Protein 6BT9 (pdb70)

Foldseek 3Di:
DAFEEFEDELVCVPQFVDALVNDDCLLGLEYEYDAWAWDDPQKFWACDPPLLQQDNDIDGQQDQQEVVRVDRQDGLATGGPDLCQQQQPADPPLPDDNSCRRRHSCHHRLSSVLVVCQVVVSYAYEHEYAALGRLQCVAVQLVDPVSLLNNLLNQLVVCVRSPHQEYEYERPAEQDCRDPPGDHHLCSAVSVLVSLVSNLVSQVQSCLQWVGNGFYEYEFELFLVRVVSYLLQSVLVSGQAYEYALFCLDAQVDFWDEAREFAAQDVVAPCSVRLSYNVSSVVSNVVSPRPQQRYAYEDEQKKFKFQAADPPPNRHGTGFDADPVRTGGDAEQVHDPSRPHDRIYQNQCCQFDNDPHPQWDKDADVRSGFIKIARNPRNMIMHDHDLRSLLVVLVVCVVVVYRYYYYPHDSSWQDDTPRGHGDDDTSSQSRCCSPPVHRDDDDNPGAWIAWDFWDFPDAAQFKTKIATDDIAGSNGWQKKWKDWVPDIDMDRDRMDMDGRHHGQDKTKIWIWIADPVGHIGGTAIEIETHHCPWFKTWPTDRAFKTKIKIKAFAQDPFKAFFKKKKWAFPFFWDFKPQWDWPDDDNRITIITGPRVQGIAGRRGIRMIIGMGTHHGYGTHPIDID/DAAFEEFEDELVCVPQFVDALVNDPCLLGQEYEYDAWAWDDPQKFFACFPFLVQQDNDIGGQQDQQAVLRVDRQDGLATGGPDLCQQFQPADPPLPDDNSRRRRHSCHHRLSVVLVVCQVVVSYAYEHEYAALGRLQCVQVQLVDPVSLLNNLQNQLVVCVRSVHQEYEYERPAEQDDRGPPGDHHLCSAVSVLVSLVSNLVSQVQSCLQWVGRGFYEYEFELALVRVVSYLLQSVLVSGQAYEYALFCLDAQVDFWDEAREFAAQDPVAPCSVRLSYNVSSLVSNVVSPRPQQRYAYEDEQKKFKFFAADCPPNRHGTGFAADPVRTGTDAEQVRDPSRPHDRIYQNQCCQFANDPHPQWDKDADVRSGFIKIARNPRRMIMHDHDLRSLLVVLVVCVVSVYRYYYYPHDSRWQDDTPRGHGDDDTSSQSRCCSNVVHRDDDDNPGAWIEWAFWDFPDAAQFKTKIATDDIAGSNGWQWKWKDWPPDIDMDRDRIDMDGRHHGQDKTKIWIWTADPVGHIGGTAIEIETHHCPWDKTWDTDRAFKTKIKIKDFQQDQAKFAFKKKKWAFPFFFDFKPQWDFPDQPPRITIITGPPVQGIAGRRGIDMIMGMGGHHGYDTDPIDID

Solvent-accessible surface area: 50139 Å² total; per-residue (Å²): 142,40,42,0,0,0,5,0,1,13,101,1,19,106,55,56,78,20,40,3,75,86,5,58,0,18,32,0,24,19,0,0,0,0,25,1,5,3,0,40,110,32,84,9,8,5,86,18,107,62,113,76,1,101,58,101,92,37,88,100,1,121,64,85,21,1,69,70,8,78,85,95,13,69,49,0,14,7,0,1,5,68,23,137,3,1,0,35,72,61,38,90,21,19,4,39,16,190,63,14,8,60,48,104,6,125,4,2,1,10,17,14,5,148,83,9,11,32,144,33,30,26,0,64,1,0,1,0,0,2,0,100,24,30,9,19,74,0,0,25,0,0,41,72,64,63,15,25,69,50,0,3,113,20,0,15,40,3,3,99,54,27,40,4,6,0,0,0,0,8,3,17,61,1,12,15,89,36,6,50,80,18,30,94,74,114,83,0,68,94,14,2,6,70,0,0,72,40,0,44,98,14,2,85,84,3,8,62,29,4,34,50,98,14,28,0,0,0,2,0,6,10,21,83,149,11,4,80,56,5,50,4,130,77,0,0,117,32,6,50,11,0,0,0,18,0,24,53,6,10,0,17,141,52,58,51,0,7,3,1,1,10,0,78,90,12,101,122,18,99,26,7,130,82,55,74,21,0,32,1,0,0,59,10,0,46,128,67,34,4,47,42,86,47,0,0,0,1,1,0,1,19,0,37,0,0,40,47,10,29,79,65,84,65,0,13,22,30,101,14,54,80,24,127,84,54,70,36,9,5,77,6,11,45,17,65,221,86,75,32,32,61,1,49,4,10,17,0,13,0,28,24,59,45,35,98,58,130,48,20,70,68,64,65,14,92,74,0,32,2,0,10,0,12,6,82,130,87,9,14,0,0,1,2,3,15,37,77,0,0,85,73,2,0,47,8,0,92,118,73,34,4,15,0,0,0,0,57,18,8,0,2,10,1,33,68,12,86,115,13,41,12,27,23,102,70,0,16,60,22,0,8,78,43,14,53,63,25,94,30,106,111,96,13,102,25,50,1,18,21,2,69,77,16,77,43,80,57,53,37,38,48,28,3,72,0,32,9,75,57,12,88,27,12,54,13,21,5,31,8,48,0,61,8,87,112,82,82,56,61,22,16,28,52,42,24,72,1,124,143,9,106,80,117,45,106,27,63,1,28,0,26,0,32,4,47,62,43,32,99,4,119,72,31,12,12,12,3,42,8,79,110,103,30,72,44,59,33,88,21,28,97,69,80,4,1,59,3,30,8,49,14,48,26,112,36,117,70,80,28,78,110,5,33,10,29,7,29,2,41,26,51,15,83,58,32,158,20,13,48,58,65,56,72,73,113,39,78,15,49,1,45,25,48,64,199,21,14,90,13,64,51,65,23,72,14,71,3,0,5,25,3,73,41,42,16,4,37,24,74,125,46,59,68,101,136,105,18,37,0,0,0,4,0,0,11,98,0,21,104,55,58,80,21,40,3,74,84,4,57,0,18,31,0,23,19,0,0,0,0,26,1,6,4,0,41,110,33,94,9,7,5,87,19,106,62,110,78,1,100,49,106,99,43,79,99,1,122,64,84,23,2,70,66,8,77,105,95,12,70,50,0,12,7,0,0,4,63,24,137,3,1,0,35,66,57,36,112,141,34,76,52,83,196,47,29,8,58,46,110,6,132,6,2,0,9,17,14,6,142,112,8,12,41,141,34,30,25,1,63,2,1,0,0,0,1,1,101,24,28,8,19,74,0,0,23,0,0,43,71,63,87,15,23,72,45,0,3,120,20,0,11,40,2,2,110,53,26,32,4,3,0,1,0,0,8,4,17,60,2,11,16,90,35,5,54,79,17,29,94,74,44,38,0,30,30,15,1,6,63,0,0,14,42,0,28,69,17,2,70,97,7,9,58,12,3,37,50,93,16,28,0,0,0,2,0,5,10,22,80,145,10,4,36,25,4,49,4,70,52,0,0,59,6,6,52,12,0,0,0,18,0,25,52,6,9,0,19,142,53,56,54,0,8,3,0,1,10,0,83,96,11,104,118,17,101,28,7,134,81,57,74,22,0,32,1,0,0,69,14,0,50,127,63,33,4,45,42,72,47,0,0,0,1,0,0,1,20,0,37,1,0,46,51,11,29,72,66,82,71,0,13,20,29,99,12,55,80,26,135,78,52,76,35,8,6,103,6,10,46,19,69,223,84,77,33,35,61,1,50,4,9,17,0,12,0,28,24,60,46,34,98,103,130,49,20,70,70,63,63,14,94,72,1,32,1,0,8,0,10,5,79,131,87,7,16,0,0,1,2,3,14,34,75,1,0,75,72,2,0,56,9,0,93,121,68,20,0,7,0,0,0,0,56,18,8,0,3,10,3,31,106,14,86,110,14,68,12,121,38,104,68,0,14,59,23,0,6,79,40,14,53,63,25,92,31,105,111,95,14,100,23,56,1,25,19,2,60,75,14,79,42,59,56,55,40,44,40,19,3,69,0,46,9,74,57,12,88,30,10,67,28,38,61,44,7,34,0,51,7,89,113,81,121,54,65,22,114,72,47,36,24,79,2,141,144,8,103,78,112,45,105,21,66,2,26,0,32,0,50,3,82,60,43,33,76,4,120,69,19,12,12,11,3,47,10,74,113,100,20,64,45,58,30,90,41,28,95,69,91,4,0,58,12,28,4,90,24,47,27,103,39,109,82,72,29,83,82,14,34,6,79,1,59,2,41,23,84,9,13,34,22,64,33,7,24,41,41,41,66,68,111,57,64,9,36,6,53,31,52,60,200,24,8,80,11,85,39,64,12,78,20,80,11,21,12,26,7,50,44,40,8,3,37,23,86,71,35,93,74,97

Radius of gyration: 36.32 Å; Cα contacts (8 Å, |Δi|>4): 3105; chains: 2; bounding box: 92×54×100 Å

Nearest PDB structures (foldseek):
  6bt9-assembly2_B  TM=1.001E+00  e=0.000E+00  Bacillus thuringiensis
  6kxn-assembly2_B  TM=9.568E-01  e=5.056E-43  Chitiniphilus shinanonensis
  2wm0-assembly1_A  TM=8.785E-01  e=2.743E-35  Serratia marcescens
  1k9t-assembly1_A  TM=8.899E-01  e=1.590E-34  Serratia marcescens
  5gzu-assembly1_A  TM=6.499E-01  e=2.428E-38  Paenibacillus sp. FPU-7

Structure (mmCIF, N/CA/C/O backbone):
data_6BT9
#
_entry.id   6BT9
#
_cell.length_a   85.827
_cell.length_b   82.407
_cell.length_c   101.570
_cell.angle_alpha   90.000
_cell.angle_beta   108.110
_cell.angle_gamma   90.000
#
_symmetry.space_group_name_H-M   'P 1 21 1'
#
loop_
_entity.id
_entity.type
_entity.pdbx_description
1 polymer Chitinase
2 non-polymer 'CALCIUM ION'
3 water water
#
loop_
_atom_site.group_PDB
_atom_site.id
_atom_site.type_symbol
_atom_site.label_atom_id
_atom_site.label_alt_id
_atom_site.label_comp_id
_atom_site.label_asym_id
_atom_site.label_entity_id
_atom_site.label_seq_id
_atom_site.pdbx_PDB_ins_code
_atom_site.Cartn_x
_atom_site.Cartn_y
_atom_site.Cartn_z
_atom_site.occupancy
_atom_site.B_iso_or_equiv
_atom_site.auth_seq_id
_atom_site.auth_comp_id
_atom_site.auth_asym_id
_atom_site.auth_atom_id
_atom_site.pdbx_PDB_model_num
ATOM 1 N N . SER A 1 36 ? 2.581 11.013 -13.217 1.00 31.57 40 SER A N 1
ATOM 2 C CA . SER A 1 36 ? 3.714 10.205 -12.659 1.00 31.32 40 SER A CA 1
ATOM 3 C C . SER A 1 36 ? 3.608 8.776 -13.199 1.00 32.36 40 SER A C 1
ATOM 4 O O . SER A 1 36 ? 2.513 8.175 -13.203 1.00 35.48 40 SER A O 1
ATOM 6 N N . GLN A 1 37 ? 4.743 8.254 -13.691 1.00 28.30 41 GLN A N 1
ATOM 7 C CA . GLN A 1 37 ? 4.764 7.005 -14.438 1.00 24.71 41 GLN A CA 1
ATOM 8 C C . GLN A 1 37 ? 5.543 5.958 -13.651 1.00 21.06 41 GLN A C 1
ATOM 9 O O . GLN A 1 37 ? 6.422 6.277 -12.854 1.00 20.21 41 GLN A O 1
ATOM 15 N N . LYS A 1 38 ? 5.213 4.700 -13.947 1.00 18.53 42 LYS A N 1
ATOM 16 C CA . LYS A 1 38 ? 5.788 3.542 -13.320 1.00 17.49 42 LYS A CA 1
ATOM 17 C C . LYS A 1 38 ? 6.480 2.663 -14.364 1.00 15.61 42 LYS A C 1
ATOM 18 O O . LYS A 1 38 ? 6.025 2.565 -15.489 1.00 15.62 42 LYS A O 1
ATOM 24 N N . ILE A 1 39 ? 7.581 2.031 -13.958 1.00 13.84 43 ILE A N 1
ATOM 25 C CA . ILE A 1 39 ? 8.201 0.984 -14.726 1.00 13.12 43 ILE A CA 1
ATOM 26 C C . ILE A 1 39 ? 8.328 -0.248 -13.827 1.00 12.38 43 ILE A C 1
ATOM 27 O O . ILE A 1 39 ? 9.076 -0.253 -12.880 1.00 12.11 43 ILE A O 1
ATOM 32 N N . VAL A 1 40 ? 7.554 -1.281 -14.154 1.00 12.31 44 VAL A N 1
ATOM 33 C CA . VAL A 1 40 ? 7.443 -2.514 -13.369 1.00 12.23 44 VAL A CA 1
ATOM 34 C C . VAL A 1 40 ? 8.080 -3.656 -14.177 1.00 12.50 44 VAL A C 1
ATOM 35 O O . VAL A 1 40 ? 7.539 -4.054 -15.215 1.00 12.43 44 VAL A O 1
ATOM 39 N N . GLY A 1 41 ? 9.212 -4.195 -13.711 1.00 12.21 45 GLY A N 1
ATOM 40 C CA . GLY A 1 41 ? 9.901 -5.236 -14.444 1.00 12.31 45 GLY A CA 1
ATOM 41 C C . GLY A 1 41 ? 9.716 -6.584 -13.787 1.00 12.79 45 GLY A C 1
ATOM 42 O O . GLY A 1 41 ? 9.738 -6.674 -12.562 1.00 13.43 45 GLY A O 1
ATOM 43 N N . TYR A 1 42 ? 9.538 -7.623 -14.608 1.00 13.01 46 TYR A N 1
ATOM 44 C CA . TYR A 1 42 ? 9.450 -9.000 -14.148 1.00 13.24 46 TYR A CA 1
ATOM 45 C C . TYR A 1 42 ? 10.848 -9.647 -14.140 1.00 13.60 46 TYR A C 1
ATOM 46 O O . TYR A 1 42 ? 11.557 -9.645 -15.157 1.00 13.87 46 TYR A O 1
ATOM 55 N N . PHE A 1 43 ? 11.207 -10.251 -12.995 1.00 13.54 47 PHE A N 1
ATOM 56 C CA . PHE A 1 43 ? 12.421 -11.048 -12.825 1.00 13.21 47 PHE A CA 1
ATOM 57 C C . PHE A 1 43 ? 12.063 -12.528 -12.733 1.00 13.02 47 PHE A C 1
ATOM 58 O O . PHE A 1 43 ? 11.416 -12.954 -11.781 1.00 13.71 47 PHE A O 1
ATOM 66 N N . PRO A 1 44 ? 12.474 -13.357 -13.710 1.00 12.94 48 PRO A N 1
ATOM 67 C CA . PRO A 1 44 ? 12.265 -14.803 -13.641 1.00 13.29 48 PRO A CA 1
ATOM 68 C C . PRO A 1 44 ? 13.242 -15.539 -12.714 1.00 12.61 48 PRO A C 1
ATOM 69 O O . PRO A 1 44 ? 14.431 -15.494 -12.919 1.00 11.95 48 PRO A O 1
ATOM 73 N N A SER A 1 45 ? 12.695 -16.209 -11.698 0.63 12.81 49 SER A N 1
ATOM 74 N N B SER A 1 45 ? 12.692 -16.217 -11.705 0.37 12.80 49 SER A N 1
ATOM 75 C CA A SER A 1 45 ? 13.479 -17.033 -10.772 0.63 12.56 49 SER A CA 1
ATOM 76 C CA B SER A 1 45 ? 13.479 -17.028 -10.781 0.37 12.70 49 SER A CA 1
ATOM 77 C C A SER A 1 45 ? 14.501 -17.864 -11.551 0.63 12.49 49 SER A C 1
ATOM 78 C C B SER A 1 45 ? 14.502 -17.864 -11.554 0.37 12.65 49 SER A C 1
ATOM 79 O O A SER A 1 45 ? 15.666 -17.858 -11.210 0.63 12.06 49 SER A O 1
ATOM 80 O O B SER A 1 45 ? 15.672 -17.867 -11.211 0.37 12.40 49 SER A O 1
ATOM 85 N N . TRP A 1 46 ? 14.031 -18.537 -12.611 1.00 12.83 50 TRP A N 1
ATOM 86 C CA . TRP A 1 46 ? 14.800 -19.529 -13.367 1.00 13.11 50 TRP A CA 1
ATOM 87 C C . TRP A 1 46 ? 15.860 -18.883 -14.273 1.00 12.88 50 TRP A C 1
ATOM 88 O O . TRP A 1 46 ? 16.705 -19.576 -14.815 1.00 13.31 50 TRP A O 1
ATOM 99 N N . GLY A 1 47 ? 15.837 -17.564 -14.429 1.00 11.97 51 GLY A N 1
ATOM 100 C CA . GLY A 1 47 ? 16.870 -16.892 -15.153 1.00 11.63 51 GLY A CA 1
ATOM 101 C C . GLY A 1 47 ? 18.253 -17.097 -14.553 1.00 11.52 51 GLY A C 1
ATOM 102 O O . GLY A 1 47 ? 19.241 -16.915 -15.256 1.00 11.33 51 GLY A O 1
ATOM 103 N N . VAL A 1 48 ? 18.348 -17.451 -13.261 1.00 11.42 52 VAL A N 1
ATOM 104 C CA . VAL A 1 48 ? 19.669 -17.542 -12.588 1.00 11.31 52 VAL A CA 1
ATOM 105 C C . VAL A 1 48 ? 20.467 -18.777 -13.026 1.00 11.50 52 VAL A C 1
ATOM 106 O O . VAL A 1 48 ? 21.627 -18.828 -12.719 1.00 11.60 52 VAL A O 1
ATOM 110 N N . TYR A 1 49 ? 19.868 -19.735 -13.747 1.00 11.92 53 TYR A N 1
ATOM 111 C CA . TYR A 1 49 ? 20.566 -20.945 -14.280 1.00 11.90 53 TYR A CA 1
ATOM 112 C C . TYR A 1 49 ? 21.104 -20.694 -15.708 1.00 12.11 53 TYR A C 1
ATOM 113 O O . TYR A 1 49 ? 21.984 -19.873 -15.892 1.00 11.78 53 TYR A O 1
ATOM 122 N N . GLY A 1 50 ? 20.591 -21.419 -16.713 1.00 12.19 54 GLY A N 1
ATOM 123 C CA . GLY A 1 50 ? 21.093 -21.360 -18.099 1.00 12.61 54 GLY A CA 1
ATOM 124 C C . GLY A 1 50 ? 21.237 -19.938 -18.658 1.00 12.75 54 GLY A C 1
ATOM 125 O O . GLY A 1 50 ? 22.204 -19.664 -19.343 1.00 13.03 54 GLY A O 1
ATOM 126 N N . ARG A 1 51 ? 20.280 -19.040 -18.371 1.00 12.23 55 ARG A N 1
ATOM 127 C CA . ARG A 1 51 ? 20.242 -17.672 -18.926 1.00 12.25 55 ARG A CA 1
ATOM 128 C C . ARG A 1 51 ? 21.286 -16.752 -18.266 1.00 12.35 55 ARG A C 1
ATOM 129 O O . ARG A 1 51 ? 21.633 -15.707 -18.796 1.00 11.98 55 ARG A O 1
ATOM 137 N N . ASN A 1 52 ? 21.745 -17.136 -17.073 1.00 13.07 56 ASN A N 1
ATOM 138 C CA . ASN A 1 52 ? 22.780 -16.439 -16.308 1.00 13.18 56 ASN A CA 1
ATOM 139 C C . ASN A 1 52 ? 22.457 -14.949 -16.179 1.00 12.93 56 ASN A C 1
ATOM 140 O O . ASN A 1 52 ? 23.285 -14.106 -16.486 1.00 12.25 56 ASN A O 1
ATOM 145 N N . TYR A 1 53 ? 21.252 -14.647 -15.690 1.00 13.22 57 TYR A N 1
ATOM 146 C CA . TYR A 1 53 ? 20.893 -13.287 -15.334 1.00 13.24 57 TYR A CA 1
ATOM 147 C C . TYR A 1 53 ? 20.598 -13.258 -13.825 1.00 13.27 57 TYR A C 1
ATOM 148 O O . TYR A 1 53 ? 19.648 -13.884 -13.362 1.00 12.68 57 TYR A O 1
ATOM 157 N N . GLN A 1 54 ? 21.458 -12.566 -13.070 1.00 13.29 58 GLN A N 1
ATOM 158 C CA . GLN A 1 54 ? 21.424 -12.575 -11.594 1.00 13.48 58 GLN A CA 1
ATOM 159 C C . GLN A 1 54 ? 20.781 -11.271 -11.133 1.00 13.33 58 GLN A C 1
ATOM 160 O O . GLN A 1 54 ? 20.741 -10.314 -11.879 1.00 13.58 58 GLN A O 1
ATOM 166 N N . VAL A 1 55 ? 20.322 -11.239 -9.892 1.00 14.06 59 VAL A N 1
ATOM 167 C CA . VAL A 1 55 ? 19.742 -10.050 -9.322 1.00 15.48 59 VAL A CA 1
ATOM 168 C C . VAL A 1 55 ? 20.739 -8.884 -9.393 1.00 17.48 59 VAL A C 1
ATOM 169 O O . VAL A 1 55 ? 20.365 -7.746 -9.657 1.00 18.18 59 VAL A O 1
ATOM 173 N N . ALA A 1 56 ? 22.017 -9.187 -9.154 1.00 20.24 60 ALA A N 1
ATOM 174 C CA . ALA A 1 56 ? 23.093 -8.171 -9.094 1.00 20.25 60 ALA A CA 1
ATOM 175 C C . ALA A 1 56 ? 23.233 -7.433 -10.431 1.00 19.93 60 ALA A C 1
ATOM 176 O O . ALA A 1 56 ? 23.597 -6.271 -10.426 1.00 20.11 60 ALA A O 1
ATOM 178 N N . ASP A 1 57 ? 22.913 -8.113 -11.544 1.00 19.77 61 ASP A N 1
ATOM 179 C CA . ASP A 1 57 ? 23.040 -7.568 -12.890 1.00 20.18 61 ASP A CA 1
ATOM 180 C C . ASP A 1 57 ? 22.030 -6.434 -13.128 1.00 20.49 61 ASP A C 1
ATOM 181 O O . ASP A 1 57 ? 22.185 -5.667 -14.065 1.00 21.79 61 ASP A O 1
ATOM 186 N N . ILE A 1 58 ? 20.993 -6.338 -12.287 1.00 19.86 62 ILE A N 1
ATOM 187 C CA . ILE A 1 58 ? 19.856 -5.442 -12.509 1.00 18.80 62 ILE A CA 1
ATOM 188 C C . ILE A 1 58 ? 20.251 -4.001 -12.176 1.00 19.03 62 ILE A C 1
ATOM 189 O O . ILE A 1 58 ? 20.656 -3.737 -11.050 1.00 18.24 62 ILE A O 1
ATOM 194 N N . ASP A 1 59 ? 20.025 -3.066 -13.108 1.00 19.07 63 ASP A N 1
ATOM 195 C CA . ASP A 1 59 ? 20.163 -1.618 -12.795 1.00 18.86 63 ASP A CA 1
ATOM 196 C C . ASP A 1 59 ? 18.809 -1.026 -12.355 1.00 17.75 63 ASP A C 1
ATOM 197 O O . ASP A 1 59 ? 18.039 -0.532 -13.182 1.00 18.46 63 ASP A O 1
ATOM 202 N N . ALA A 1 60 ? 18.574 -0.978 -11.042 1.00 15.75 64 ALA A N 1
ATOM 203 C CA . ALA A 1 60 ? 17.268 -0.665 -10.505 1.00 15.62 64 ALA A CA 1
ATOM 204 C C . ALA A 1 60 ? 17.018 0.847 -10.464 1.00 15.23 64 ALA A C 1
ATOM 205 O O . ALA A 1 60 ? 15.958 1.285 -10.008 1.00 14.66 64 ALA A O 1
ATOM 207 N N . SER A 1 61 ? 17.974 1.648 -10.947 1.00 14.99 65 SER A N 1
ATOM 208 C CA . SER A 1 61 ? 17.699 3.065 -11.264 1.00 15.03 65 SER A CA 1
ATOM 209 C C . SER A 1 61 ? 16.707 3.166 -12.438 1.00 14.27 65 SER A C 1
ATOM 210 O O . SER A 1 61 ? 16.137 4.215 -12.662 1.00 14.19 65 SER A O 1
ATOM 213 N N . LYS A 1 62 ? 16.507 2.078 -13.185 1.00 13.66 66 LYS A N 1
ATOM 214 C CA . LYS A 1 62 ? 15.622 2.103 -14.354 1.00 13.87 66 LYS A CA 1
ATOM 215 C C . LYS A 1 62 ? 14.244 1.484 -14.059 1.00 13.42 66 LYS A C 1
ATOM 216 O O . LYS A 1 62 ? 13.507 1.241 -14.996 1.00 13.24 66 LYS A O 1
ATOM 222 N N . LEU A 1 63 ? 13.908 1.250 -12.775 1.00 12.66 67 LEU A N 1
ATOM 223 C CA . LEU A 1 63 ? 12.655 0.588 -12.350 1.00 12.27 67 LEU A CA 1
ATOM 224 C C . LEU A 1 63 ? 12.036 1.382 -11.211 1.00 11.32 67 LEU A C 1
ATOM 225 O O . LEU A 1 63 ? 12.747 1.946 -10.425 1.00 11.30 67 LEU A O 1
ATOM 230 N N . THR A 1 64 ? 10.709 1.363 -11.114 1.00 10.87 68 THR A N 1
ATOM 231 C CA . THR A 1 64 ? 10.052 1.754 -9.855 1.00 10.79 68 THR A CA 1
ATOM 232 C C . THR A 1 64 ? 9.704 0.507 -9.032 1.00 10.14 68 THR A C 1
ATOM 233 O O . THR A 1 64 ? 9.716 0.578 -7.817 1.00 9.68 68 THR A O 1
ATOM 237 N N . HIS A 1 65 ? 9.416 -0.614 -9.708 1.00 9.93 69 HIS A N 1
ATOM 238 C CA . HIS A 1 65 ? 8.873 -1.837 -9.092 1.00 9.87 69 HIS A CA 1
ATOM 239 C C . HIS A 1 65 ? 9.502 -3.060 -9.742 1.00 9.79 69 HIS A C 1
ATOM 240 O O . HIS A 1 65 ? 9.652 -3.117 -10.965 1.00 9.85 69 HIS A O 1
ATOM 247 N N . LEU A 1 66 ? 9.871 -4.046 -8.923 1.00 9.85 70 LEU A N 1
ATOM 248 C CA . LEU A 1 66 ? 10.355 -5.311 -9.472 1.00 9.94 70 LEU A CA 1
ATOM 249 C C . LEU A 1 66 ? 9.381 -6.414 -9.046 1.00 9.91 70 LEU A C 1
ATOM 250 O O . LEU A 1 66 ? 9.183 -6.610 -7.855 1.00 9.59 70 LEU A O 1
ATOM 255 N N . ASN A 1 67 ? 8.769 -7.097 -10.021 1.00 10.08 71 ASN A N 1
ATOM 256 C CA . ASN A 1 67 ? 7.912 -8.278 -9.757 1.00 10.59 71 ASN A CA 1
ATOM 257 C C . ASN A 1 67 ? 8.763 -9.552 -9.876 1.00 10.31 71 ASN A C 1
ATOM 258 O O . ASN A 1 67 ? 9.397 -9.793 -10.905 1.00 10.89 71 ASN A O 1
ATOM 263 N N . TYR A 1 68 ? 8.773 -10.375 -8.829 1.00 9.86 72 TYR A N 1
ATOM 264 C CA . TYR A 1 68 ? 9.493 -11.666 -8.844 1.00 9.34 72 TYR A CA 1
ATOM 265 C C . TYR A 1 68 ? 8.558 -12.835 -9.170 1.00 9.26 72 TYR A C 1
ATOM 266 O O . TYR A 1 68 ? 7.612 -13.119 -8.427 1.00 8.85 72 TYR A O 1
ATOM 275 N N . ALA A 1 69 ? 8.867 -13.557 -10.251 1.00 9.28 73 ALA A N 1
ATOM 276 C CA . ALA A 1 69 ? 8.064 -14.693 -10.723 1.00 9.46 73 ALA A CA 1
ATOM 277 C C . ALA A 1 69 ? 8.795 -16.029 -10.515 1.00 9.66 73 ALA A C 1
ATOM 278 O O . ALA A 1 69 ? 9.948 -16.164 -10.928 1.00 10.03 73 ALA A O 1
ATOM 280 N N . PHE A 1 70 ? 8.176 -17.049 -9.899 1.00 9.95 74 PHE A N 1
ATOM 281 C CA . PHE A 1 70 ? 6.871 -17.024 -9.264 1.00 10.41 74 PHE A CA 1
ATOM 282 C C . PHE A 1 70 ? 6.910 -17.706 -7.890 1.00 10.80 74 PHE A C 1
ATOM 283 O O . PHE A 1 70 ? 7.834 -18.433 -7.553 1.00 10.96 74 PHE A O 1
ATOM 291 N N . ALA A 1 71 ? 5.848 -17.466 -7.116 1.00 11.42 75 ALA A N 1
ATOM 292 C CA . ALA A 1 71 ? 5.509 -18.243 -5.942 1.00 11.55 75 ALA A CA 1
ATOM 293 C C . ALA A 1 71 ? 4.252 -19.052 -6.277 1.00 12.02 75 ALA A C 1
ATOM 294 O O . ALA A 1 71 ? 3.669 -18.846 -7.329 1.00 11.82 75 ALA A O 1
ATOM 296 N N . ASP A 1 72 ? 3.849 -19.975 -5.393 1.00 12.48 76 ASP A N 1
ATOM 297 C CA . ASP A 1 72 ? 2.839 -20.963 -5.749 1.00 12.73 76 ASP A CA 1
ATOM 298 C C . ASP A 1 72 ? 1.873 -21.207 -4.570 1.00 12.93 76 ASP A C 1
ATOM 299 O O . ASP A 1 72 ? 2.071 -20.702 -3.454 1.00 12.64 76 ASP A O 1
ATOM 304 N N . ILE A 1 73 ? 0.817 -21.989 -4.840 1.00 12.76 77 ILE A N 1
ATOM 305 C CA . ILE A 1 73 ? -0.165 -22.348 -3.841 1.00 13.43 77 ILE A CA 1
ATOM 306 C C . ILE A 1 73 ? 0.003 -23.829 -3.488 1.00 13.79 77 ILE A C 1
ATOM 307 O O . ILE A 1 73 ? 0.070 -24.655 -4.362 1.00 14.54 77 ILE A O 1
ATOM 312 N N . CYS A 1 74 ? 0.057 -24.143 -2.192 1.00 14.47 78 CYS A N 1
ATOM 313 C CA . CYS A 1 74 ? 0.143 -25.508 -1.723 1.00 15.22 78 CYS A CA 1
ATOM 314 C C . CYS A 1 74 ? -1.237 -26.164 -1.790 1.00 14.83 78 CYS A C 1
ATOM 315 O O . CYS A 1 74 ? -2.223 -25.550 -1.426 1.00 14.30 78 CYS A O 1
ATOM 318 N N . TRP A 1 75 ? -1.285 -27.425 -2.221 1.00 14.07 79 TRP A N 1
ATOM 319 C CA . TRP A 1 75 ? -2.525 -28.204 -2.183 1.00 13.39 79 TRP A CA 1
ATOM 320 C C . TRP A 1 75 ? -2.206 -29.698 -2.026 1.00 12.87 79 TRP A C 1
ATOM 321 O O . TRP A 1 75 ? -1.395 -30.266 -2.757 1.00 12.58 79 TRP A O 1
ATOM 332 N N . ASN A 1 76 ? -2.846 -30.324 -1.033 1.00 13.19 80 ASN A N 1
ATOM 333 C CA . ASN A 1 76 ? -2.592 -31.736 -0.666 1.00 13.01 80 ASN A CA 1
ATOM 334 C C . ASN A 1 76 ? -1.098 -31.956 -0.416 1.00 12.79 80 ASN A C 1
ATOM 335 O O . ASN A 1 76 ? -0.544 -32.946 -0.812 1.00 12.84 80 ASN A O 1
ATOM 340 N N . GLY A 1 77 ? -0.454 -30.994 0.230 1.00 12.95 81 GLY A N 1
ATOM 341 C CA . GLY A 1 77 ? 0.931 -31.138 0.608 1.00 13.49 81 GLY A CA 1
ATOM 342 C C . GLY A 1 77 ? 1.918 -30.937 -0.526 1.00 13.53 81 GLY A C 1
ATOM 343 O O . GLY A 1 77 ? 3.107 -31.001 -0.285 1.00 14.11 81 GLY A O 1
ATOM 344 N N . LYS A 1 78 ? 1.452 -30.643 -1.738 1.00 13.37 82 LYS A N 1
ATOM 345 C CA . LYS A 1 78 ? 2.385 -30.410 -2.829 1.00 13.70 82 LYS A CA 1
ATOM 346 C C . LYS A 1 78 ? 2.058 -29.069 -3.492 1.00 13.01 82 LYS A C 1
ATOM 347 O O . LYS A 1 78 ? 1.063 -28.437 -3.148 1.00 13.48 82 LYS A O 1
ATOM 352 N N . HIS A 1 79 ? 2.953 -28.619 -4.376 1.00 11.45 83 HIS A N 1
ATOM 353 C CA . HIS A 1 79 ? 2.691 -27.520 -5.260 1.00 10.64 83 HIS A CA 1
ATOM 354 C C . HIS A 1 79 ? 3.225 -27.881 -6.639 1.00 9.94 83 HIS A C 1
ATOM 355 O O . HIS A 1 79 ? 4.086 -28.700 -6.751 1.00 9.62 83 HIS A O 1
ATOM 362 N N . GLY A 1 80 ? 2.703 -27.227 -7.671 1.00 9.87 84 GLY A N 1
ATOM 363 C CA . GLY A 1 80 ? 3.099 -27.503 -9.052 1.00 9.98 84 GLY A CA 1
ATOM 364 C C . GLY A 1 80 ? 1.901 -27.900 -9.899 1.00 9.84 84 GLY A C 1
ATOM 365 O O . GLY A 1 80 ? 0.777 -27.957 -9.426 1.00 9.77 84 GLY A O 1
ATOM 366 N N . ASN A 1 81 ? 2.145 -28.134 -11.181 1.00 9.89 85 ASN A N 1
ATOM 367 C CA . ASN A 1 81 ? 1.112 -28.532 -12.048 1.00 10.06 85 ASN A CA 1
ATOM 368 C C . ASN A 1 81 ? 1.473 -29.895 -12.611 1.00 10.23 85 ASN A C 1
ATOM 369 O O . ASN A 1 81 ? 2.338 -29.980 -13.478 1.00 9.96 85 ASN A O 1
ATOM 374 N N . PRO A 1 82 ? 0.766 -30.971 -12.176 1.00 10.57 86 PRO A N 1
ATOM 375 C CA . PRO A 1 82 ? 1.100 -32.345 -12.568 1.00 10.75 86 PRO A CA 1
ATOM 376 C C . PRO A 1 82 ? 0.562 -32.748 -13.950 1.00 11.31 86 PRO A C 1
ATOM 377 O O . PRO A 1 82 ? 0.832 -33.849 -14.414 1.00 11.70 86 PRO A O 1
ATOM 381 N N . SER A 1 83 ? -0.202 -31.866 -14.597 1.00 11.34 87 SER A N 1
ATOM 382 C CA . SER A 1 83 ? -0.763 -32.228 -15.857 1.00 11.88 87 SER A CA 1
ATOM 383 C C . SER A 1 83 ? 0.342 -32.602 -16.843 1.00 12.53 87 SER A C 1
ATOM 384 O O . SER A 1 83 ? 1.332 -31.909 -16.940 1.00 13.79 87 SER A O 1
ATOM 387 N N . THR A 1 84 ? 0.144 -33.671 -17.601 1.00 13.21 88 THR A N 1
ATOM 388 C CA . THR A 1 84 ? 1.134 -34.073 -18.596 1.00 13.78 88 THR A CA 1
ATOM 389 C C . THR A 1 84 ? 0.635 -33.745 -20.005 1.00 14.22 88 THR A C 1
ATOM 390 O O . THR A 1 84 ? 1.175 -34.229 -20.979 1.00 13.74 88 THR A O 1
ATOM 394 N N . HIS A 1 85 ? -0.386 -32.897 -20.089 1.00 15.25 89 HIS A N 1
ATOM 395 C CA . HIS A 1 85 ? -0.813 -32.350 -21.353 1.00 16.56 89 HIS A CA 1
ATOM 396 C C . HIS A 1 85 ? 0.337 -31.544 -21.954 1.00 16.36 89 HIS A C 1
ATOM 397 O O . HIS A 1 85 ? 1.099 -30.925 -21.220 1.00 15.41 89 HIS A O 1
ATOM 404 N N . PRO A 1 86 ? 0.502 -31.540 -23.297 1.00 17.23 90 PRO A N 1
ATOM 405 C CA . PRO A 1 86 ? 1.589 -30.800 -23.955 1.00 17.49 90 PRO A CA 1
ATOM 406 C C . PRO A 1 86 ? 1.634 -29.269 -23.777 1.00 17.34 90 PRO A C 1
ATOM 407 O O . PRO A 1 86 ? 2.675 -28.649 -23.956 1.00 16.88 90 PRO A O 1
ATOM 411 N N . ASP A 1 87 ? 0.520 -28.653 -23.410 1.00 17.36 91 ASP A N 1
ATOM 412 C CA . ASP A 1 87 ? 0.495 -27.223 -23.185 1.00 18.46 91 ASP A CA 1
ATOM 413 C C . ASP A 1 87 ? 1.038 -26.862 -21.790 1.00 17.62 91 ASP A C 1
ATOM 414 O O . ASP A 1 87 ? 1.085 -25.670 -21.447 1.00 16.50 91 ASP A O 1
ATOM 419 N N . ASN A 1 88 ? 1.390 -27.860 -20.961 1.00 16.19 92 ASN A N 1
ATOM 420 C CA . ASN A 1 88 ? 2.006 -27.605 -19.649 1.00 15.92 92 ASN A CA 1
ATOM 421 C C . ASN A 1 88 ? 3.513 -27.723 -19.819 1.00 15.83 92 ASN A C 1
ATOM 422 O O . ASN A 1 88 ? 4.022 -28.814 -20.038 1.00 16.69 92 ASN A O 1
ATOM 427 N N . PRO A 1 89 ? 4.271 -26.613 -19.781 1.00 16.36 93 PRO A N 1
ATOM 428 C CA . PRO A 1 89 ? 5.717 -26.693 -19.962 1.00 17.13 93 PRO A CA 1
ATOM 429 C C . PRO A 1 89 ? 6.522 -27.232 -18.771 1.00 17.58 93 PRO A C 1
ATOM 430 O O . PRO A 1 89 ? 7.685 -27.492 -18.958 1.00 19.72 93 PRO A O 1
ATOM 434 N N . ASN A 1 90 ? 5.915 -27.377 -17.587 1.00 17.66 94 ASN A N 1
ATOM 435 C CA . ASN A 1 90 ? 6.608 -27.883 -16.388 1.00 17.41 94 ASN A CA 1
ATOM 436 C C . ASN A 1 90 ? 5.711 -28.917 -15.692 1.00 17.85 94 ASN A C 1
ATOM 437 O O . ASN A 1 90 ? 5.002 -28.596 -14.766 1.00 17.96 94 ASN A O 1
ATOM 442 N N . LYS A 1 91 ? 5.844 -30.185 -16.074 1.00 18.69 95 LYS A N 1
ATOM 443 C CA . LYS A 1 91 ? 5.013 -31.242 -15.513 1.00 19.47 95 LYS A CA 1
ATOM 444 C C . LYS A 1 91 ? 5.695 -31.861 -14.298 1.00 21.60 95 LYS A C 1
ATOM 445 O O . LYS A 1 91 ? 6.166 -32.979 -14.382 1.00 25.24 95 LYS A O 1
ATOM 451 N N . GLN A 1 92 ? 5.689 -31.144 -13.175 1.00 22.29 96 GLN A N 1
ATOM 452 C CA . GLN A 1 92 ? 6.376 -31.597 -11.987 1.00 22.80 96 GLN A CA 1
ATOM 453 C C . GLN A 1 92 ? 5.725 -30.974 -10.750 1.00 20.52 96 GLN A C 1
ATOM 454 O O . GLN A 1 92 ? 5.288 -29.830 -10.791 1.00 19.03 96 GLN A O 1
ATOM 460 N N . THR A 1 93 ? 5.665 -31.744 -9.663 1.00 19.00 97 THR A N 1
ATOM 461 C CA . THR A 1 93 ? 5.233 -31.220 -8.399 1.00 17.30 97 THR A CA 1
ATOM 462 C C . THR A 1 93 ? 6.333 -31.427 -7.375 1.00 15.86 97 THR A C 1
ATOM 463 O O . THR A 1 93 ? 7.261 -32.150 -7.630 1.00 14.73 97 THR A O 1
ATOM 467 N N . TRP A 1 94 ? 6.207 -30.730 -6.243 1.00 15.23 98 TRP A N 1
ATOM 468 C CA . TRP A 1 94 ? 7.189 -30.747 -5.169 1.00 14.78 98 TRP A CA 1
ATOM 469 C C . TRP A 1 94 ? 6.444 -30.783 -3.839 1.00 15.48 98 TRP A C 1
ATOM 470 O O . TRP A 1 94 ? 5.353 -30.268 -3.747 1.00 14.09 98 TRP A O 1
ATOM 481 N N . ASN A 1 95 ? 7.047 -31.368 -2.805 1.00 15.90 99 ASN A N 1
ATOM 482 C CA . ASN A 1 95 ? 6.442 -31.258 -1.511 1.00 17.02 99 ASN A CA 1
ATOM 483 C C . ASN A 1 95 ? 6.607 -29.826 -1.003 1.00 17.61 99 ASN A C 1
ATOM 484 O O . ASN A 1 95 ? 7.578 -29.175 -1.325 1.00 17.42 99 ASN A O 1
ATOM 489 N N . CYS A 1 96 ? 5.630 -29.365 -0.221 1.00 18.81 100 CYS A N 1
ATOM 490 C CA . CYS A 1 96 ? 5.626 -28.040 0.372 1.00 20.54 100 CYS A CA 1
ATOM 491 C C . CYS A 1 96 ? 6.456 -28.020 1.669 1.00 20.57 100 CYS A C 1
ATOM 492 O O . CYS A 1 96 ? 7.019 -26.976 2.028 1.00 19.31 100 CYS A O 1
ATOM 495 N N . LYS A 1 97 ? 6.466 -29.142 2.403 1.00 21.15 101 LYS A N 1
ATOM 496 C CA . LYS A 1 97 ? 7.193 -29.231 3.668 1.00 22.54 101 LYS A CA 1
ATOM 497 C C . LYS A 1 97 ? 8.697 -29.139 3.390 1.00 21.48 101 LYS A C 1
ATOM 498 O O . LYS A 1 97 ? 9.206 -29.951 2.646 1.00 21.54 101 LYS A O 1
ATOM 504 N N . GLU A 1 98 ? 9.380 -28.162 3.996 1.00 20.49 102 GLU A N 1
ATOM 505 C CA . GLU A 1 98 ? 10.797 -27.897 3.711 1.00 20.28 102 GLU A CA 1
ATOM 506 C C . GLU A 1 98 ? 11.508 -27.584 5.025 1.00 19.40 102 GLU A C 1
ATOM 507 O O . GLU A 1 98 ? 11.247 -26.556 5.632 1.00 18.37 102 GLU A O 1
ATOM 513 N N . SER A 1 99 ? 12.383 -28.496 5.446 1.00 19.10 103 SER A N 1
ATOM 514 C CA . SER A 1 99 ? 12.997 -28.434 6.755 1.00 19.40 103 SER A CA 1
ATOM 515 C C . SER A 1 99 ? 13.876 -27.191 6.877 1.00 18.34 103 SER A C 1
ATOM 516 O O . SER A 1 99 ? 13.976 -26.634 7.965 1.00 17.69 103 SER A O 1
ATOM 519 N N . GLY A 1 100 ? 14.462 -26.752 5.752 1.00 17.27 104 GLY A N 1
ATOM 520 C CA . GLY A 1 100 ? 15.313 -25.564 5.718 1.00 15.61 104 GLY A CA 1
ATOM 521 C C . GLY A 1 100 ? 14.558 -24.233 5.603 1.00 14.62 104 GLY A C 1
ATOM 522 O O . GLY A 1 100 ? 15.205 -23.186 5.494 1.00 13.99 104 GLY A O 1
ATOM 523 N N . VAL A 1 101 ? 13.215 -24.239 5.620 1.00 13.14 105 VAL A N 1
ATOM 524 C CA . VAL A 1 101 ? 12.456 -23.008 5.495 1.00 12.67 105 VAL A CA 1
ATOM 525 C C . VAL A 1 101 ? 11.522 -22.873 6.699 1.00 12.12 105 VAL A C 1
ATOM 526 O O . VAL A 1 101 ? 10.478 -23.507 6.786 1.00 11.03 105 VAL A O 1
ATOM 530 N N . PRO A 1 102 ? 11.837 -21.981 7.659 1.00 12.42 106 PRO A N 1
ATOM 531 C CA . PRO A 1 102 ? 11.030 -21.860 8.871 1.00 12.88 106 PRO A CA 1
ATOM 532 C C . PRO A 1 102 ? 9.512 -21.836 8.633 1.00 12.93 106 PRO A C 1
ATOM 533 O O . PRO A 1 102 ? 8.803 -22.518 9.355 1.00 13.06 106 PRO A O 1
ATOM 537 N N . LEU A 1 103 ? 9.033 -21.084 7.631 1.00 12.90 107 LEU A N 1
ATOM 538 C CA . LEU A 1 103 ? 7.574 -20.920 7.424 1.00 13.06 107 LEU A CA 1
ATOM 539 C C . LEU A 1 103 ? 6.937 -22.221 6.919 1.00 12.84 107 LEU A C 1
ATOM 540 O O . LEU A 1 103 ? 5.729 -22.438 7.107 1.00 12.26 107 LEU A O 1
ATOM 545 N N . GLN A 1 104 ? 7.738 -23.055 6.256 1.00 12.80 108 GLN A N 1
ATOM 546 C CA . GLN A 1 104 ? 7.236 -24.264 5.618 1.00 13.31 108 GLN A CA 1
ATOM 547 C C . GLN A 1 104 ? 7.770 -25.522 6.317 1.00 14.38 108 GLN A C 1
ATOM 548 O O . GLN A 1 104 ? 7.625 -26.627 5.800 1.00 14.50 108 GLN A O 1
ATOM 554 N N . ASN A 1 105 ? 8.366 -25.371 7.505 1.00 15.67 109 ASN A N 1
ATOM 555 C CA . ASN A 1 105 ? 8.842 -26.521 8.248 1.00 17.18 109 ASN A CA 1
ATOM 556 C C . ASN A 1 105 ? 7.682 -27.066 9.089 1.00 17.95 109 ASN A C 1
ATOM 557 O O . ASN A 1 105 ? 7.692 -26.950 10.302 1.00 17.23 109 ASN A O 1
ATOM 562 N N . LYS A 1 106 ? 6.673 -27.619 8.402 1.00 19.28 110 LYS A N 1
ATOM 563 C CA . LYS A 1 106 ? 5.438 -28.167 9.000 1.00 20.25 110 LYS A CA 1
ATOM 564 C C . LYS A 1 106 ? 4.609 -28.832 7.887 1.00 20.39 110 LYS A C 1
ATOM 565 O O . LYS A 1 106 ? 4.945 -28.686 6.725 1.00 21.63 110 LYS A O 1
ATOM 570 N N . GLU A 1 107 ? 3.537 -29.553 8.235 1.00 19.93 111 GLU A N 1
ATOM 571 C CA . GLU A 1 107 ? 2.539 -29.942 7.238 1.00 18.62 111 GLU A CA 1
ATOM 572 C C . GLU A 1 107 ? 1.824 -28.649 6.851 1.00 17.37 111 GLU A C 1
ATOM 573 O O . GLU A 1 107 ? 1.284 -27.966 7.703 1.00 18.73 111 GLU A O 1
ATOM 575 N N . VAL A 1 108 ? 1.906 -28.287 5.571 1.00 16.09 112 VAL A N 1
ATOM 576 C CA . VAL A 1 108 ? 1.395 -27.018 5.060 1.00 14.74 112 VAL A CA 1
ATOM 577 C C . VAL A 1 108 ? -0.066 -27.210 4.665 1.00 13.96 112 VAL A C 1
ATOM 578 O O . VAL A 1 108 ? -0.362 -28.099 3.878 1.00 14.67 112 VAL A O 1
ATOM 582 N N . PRO A 1 109 ? -1.018 -26.401 5.181 1.00 12.73 113 PRO A N 1
ATOM 583 C CA . PRO A 1 109 ? -2.424 -26.539 4.816 1.00 11.75 113 PRO A CA 1
ATOM 584 C C . PRO A 1 109 ? -2.711 -26.073 3.386 1.00 10.92 113 PRO A C 1
ATOM 585 O O . PRO A 1 109 ? -1.996 -25.256 2.872 1.00 11.03 113 PRO A O 1
ATOM 589 N N . ASN A 1 110 ? -3.814 -26.569 2.821 1.00 9.99 114 ASN A N 1
ATOM 590 C CA . ASN A 1 110 ? -4.355 -26.166 1.553 1.00 9.69 114 ASN A CA 1
ATOM 591 C C . ASN A 1 110 ? -4.559 -24.645 1.519 1.00 9.83 114 ASN A C 1
ATOM 592 O O . ASN A 1 110 ? -5.068 -24.070 2.472 1.00 9.34 114 ASN A O 1
ATOM 597 N N . GLY A 1 111 ? -4.168 -24.021 0.394 1.00 10.14 115 GLY A N 1
ATOM 598 C CA . GLY A 1 111 ? -4.346 -22.582 0.160 1.00 10.32 115 GLY A CA 1
ATOM 599 C C . GLY A 1 111 ? -3.123 -21.748 0.529 1.00 10.46 115 GLY A C 1
ATOM 600 O O . GLY A 1 111 ? -3.132 -20.544 0.303 1.00 10.64 115 GLY A O 1
ATOM 601 N N . THR A 1 112 ? -2.066 -22.375 1.081 1.00 10.27 116 THR A N 1
ATOM 602 C CA . THR A 1 112 ? -0.901 -21.657 1.606 1.00 10.00 116 THR A CA 1
ATOM 603 C C . THR A 1 112 ? -0.023 -21.138 0.457 1.00 9.91 116 THR A C 1
ATOM 604 O O . THR A 1 112 ? 0.283 -21.858 -0.453 1.00 9.94 116 THR A O 1
ATOM 608 N N . LEU A 1 113 ? 0.382 -19.866 0.520 1.00 10.09 117 LEU A N 1
ATOM 609 C CA . LEU A 1 113 ? 1.375 -19.329 -0.411 1.00 10.20 117 LEU A CA 1
ATOM 610 C C . LEU A 1 113 ? 2.765 -19.858 -0.022 1.00 10.47 117 LEU A C 1
ATOM 611 O O . LEU A 1 113 ? 3.154 -19.775 1.126 1.00 9.92 117 LEU A O 1
ATOM 616 N N . VAL A 1 114 ? 3.471 -20.431 -1.004 1.00 10.49 118 VAL A N 1
ATOM 617 C CA . VAL A 1 114 ? 4.718 -21.132 -0.802 1.00 10.35 118 VAL A CA 1
ATOM 618 C C . VAL A 1 114 ? 5.728 -20.744 -1.898 1.00 10.50 118 VAL A C 1
ATOM 619 O O . VAL A 1 114 ? 5.351 -20.325 -3.021 1.00 10.49 118 VAL A O 1
ATOM 623 N N . LEU A 1 115 ? 7.014 -20.941 -1.577 1.00 10.16 119 LEU A N 1
ATOM 624 C CA . LEU A 1 115 ? 8.089 -20.629 -2.483 1.00 10.07 119 LEU A CA 1
ATOM 625 C C . LEU A 1 115 ? 7.978 -21.547 -3.712 1.00 10.17 119 LEU A C 1
ATOM 626 O O . LEU A 1 115 ? 7.690 -22.721 -3.592 1.00 9.34 119 LEU A O 1
ATOM 631 N N . GLY A 1 116 ? 8.190 -20.986 -4.904 1.00 10.99 120 GLY A N 1
ATOM 632 C CA . GLY A 1 116 ? 8.205 -21.758 -6.154 1.00 11.78 120 GLY A CA 1
ATOM 633 C C . GLY A 1 116 ? 9.380 -22.729 -6.250 1.00 12.56 120 GLY A C 1
ATOM 634 O O . GLY A 1 116 ? 9.247 -23.885 -6.671 1.00 12.47 120 GLY A O 1
ATOM 635 N N . GLU A 1 117 ? 10.567 -22.236 -5.909 1.00 14.14 121 GLU A N 1
ATOM 636 C CA . GLU A 1 117 ? 11.767 -23.058 -5.867 1.00 15.23 121 GLU A CA 1
ATOM 637 C C . GLU A 1 117 ? 12.651 -22.598 -4.711 1.00 15.31 121 GLU A C 1
ATOM 638 O O . GLU A 1 117 ? 13.367 -21.601 -4.834 1.00 16.20 121 GLU A O 1
ATOM 644 N N . PRO A 1 118 ? 12.613 -23.271 -3.537 1.00 14.55 122 PRO A N 1
ATOM 645 C CA . PRO A 1 118 ? 13.419 -22.839 -2.397 1.00 14.15 122 PRO A CA 1
ATOM 646 C C . PRO A 1 118 ? 14.927 -22.659 -2.623 1.00 14.00 122 PRO A C 1
ATOM 647 O O . PRO A 1 118 ? 15.474 -21.756 -2.055 1.00 12.95 122 PRO A O 1
ATOM 651 N N . TRP A 1 119 ? 15.575 -23.493 -3.441 1.00 14.45 123 TRP A N 1
ATOM 652 C CA . TRP A 1 119 ? 17.011 -23.340 -3.623 1.00 14.84 123 TRP A CA 1
ATOM 653 C C . TRP A 1 119 ? 17.324 -21.959 -4.205 1.00 14.13 123 TRP A C 1
ATOM 654 O O . TRP A 1 119 ? 18.091 -21.216 -3.610 1.00 14.90 123 TRP A O 1
ATOM 665 N N . ALA A 1 120 ? 16.702 -21.611 -5.337 1.00 13.50 124 ALA A N 1
ATOM 666 C CA . ALA A 1 120 ? 16.927 -20.302 -5.988 1.00 12.66 124 ALA A CA 1
ATOM 667 C C . ALA A 1 120 ? 16.395 -19.155 -5.117 1.00 12.41 124 ALA A C 1
ATOM 668 O O . ALA A 1 120 ? 17.022 -18.117 -5.045 1.00 11.56 124 ALA A O 1
ATOM 670 N N . ASP A 1 121 ? 15.238 -19.350 -4.473 1.00 12.56 125 ASP A N 1
ATOM 671 C CA . ASP A 1 121 ? 14.575 -18.265 -3.764 1.00 12.91 125 ASP A CA 1
ATOM 672 C C . ASP A 1 121 ? 15.277 -17.879 -2.453 1.00 12.34 125 ASP A C 1
ATOM 673 O O . ASP A 1 121 ? 15.447 -16.676 -2.221 1.00 11.12 125 ASP A O 1
ATOM 678 N N . VAL A 1 122 ? 15.588 -18.845 -1.567 1.00 12.09 126 VAL A N 1
ATOM 679 C CA . VAL A 1 122 ? 16.134 -18.489 -0.240 1.00 12.43 126 VAL A CA 1
ATOM 680 C C . VAL A 1 122 ? 17.306 -19.371 0.241 1.00 12.86 126 VAL A C 1
ATOM 681 O O . VAL A 1 122 ? 17.838 -19.065 1.319 1.00 12.59 126 VAL A O 1
ATOM 685 N N . THR A 1 123 ? 17.725 -20.417 -0.483 1.00 13.12 127 THR A N 1
ATOM 686 C CA . THR A 1 123 ? 18.758 -21.319 0.090 1.00 13.72 127 THR A CA 1
ATOM 687 C C . THR A 1 123 ? 20.151 -21.049 -0.498 1.00 14.62 127 THR A C 1
ATOM 688 O O . THR A 1 123 ? 21.115 -21.178 0.201 1.00 14.42 127 THR A O 1
ATOM 692 N N . LYS A 1 124 ? 20.252 -20.690 -1.777 1.00 15.81 128 LYS A N 1
ATOM 693 C CA . LYS A 1 124 ? 21.542 -20.544 -2.434 1.00 16.00 128 LYS A CA 1
ATOM 694 C C . LYS A 1 124 ? 22.355 -19.420 -1.776 1.00 15.74 128 LYS A C 1
ATOM 695 O O . LYS A 1 124 ? 21.875 -18.318 -1.596 1.00 15.76 128 LYS A O 1
ATOM 701 N N . SER A 1 125 ? 23.615 -19.721 -1.436 1.00 15.71 129 SER A N 1
ATOM 702 C CA . SER A 1 125 ? 24.549 -18.786 -0.796 1.00 14.94 129 SER A CA 1
ATOM 703 C C . SER A 1 125 ? 25.226 -17.961 -1.883 1.00 14.88 129 SER A C 1
ATOM 704 O O . SER A 1 125 ? 25.649 -18.516 -2.875 1.00 15.17 129 SER A O 1
ATOM 706 N N . TYR A 1 126 ? 25.251 -16.643 -1.702 1.00 15.58 130 TYR A N 1
ATOM 707 C CA . TYR A 1 126 ? 25.927 -15.733 -2.618 1.00 17.34 130 TYR A CA 1
ATOM 708 C C . TYR A 1 126 ? 27.197 -15.217 -1.946 1.00 18.73 130 TYR A C 1
ATOM 709 O O . TYR A 1 126 ? 27.168 -14.780 -0.801 1.00 18.91 130 TYR A O 1
ATOM 718 N N . PRO A 1 127 ? 28.357 -15.320 -2.629 1.00 21.32 131 PRO A N 1
ATOM 719 C CA . PRO A 1 127 ? 29.613 -14.821 -2.073 1.00 22.20 131 PRO A CA 1
ATOM 720 C C . PRO A 1 127 ? 29.593 -13.321 -1.737 1.00 21.93 131 PRO A C 1
ATOM 721 O O . PRO A 1 127 ? 29.030 -12.527 -2.501 1.00 21.91 131 PRO A O 1
ATOM 723 N N . VAL A 1 128 ? 30.282 -12.998 -0.633 1.00 20.99 132 VAL A N 1
ATOM 724 C CA . VAL A 1 128 ? 30.490 -11.677 0.041 1.00 20.33 132 VAL A CA 1
ATOM 725 C C . VAL A 1 128 ? 29.146 -11.024 0.449 1.00 20.19 132 VAL A C 1
ATOM 726 O O . VAL A 1 128 ? 29.046 -9.808 0.593 1.00 21.25 132 VAL A O 1
ATOM 730 N N . SER A 1 129 ? 28.139 -11.847 0.773 1.00 19.15 133 SER A N 1
ATOM 731 C CA . SER A 1 129 ? 26.850 -11.295 1.197 1.00 18.92 133 SER A CA 1
ATOM 732 C C . SER A 1 129 ? 26.738 -11.139 2.714 1.00 19.41 133 SER A C 1
ATOM 733 O O . SER A 1 129 ? 25.870 -10.415 3.170 1.00 20.59 133 SER A O 1
ATOM 736 N N . GLY A 1 130 ? 27.601 -11.784 3.497 1.00 19.26 134 GLY A N 1
ATOM 737 C CA . GLY A 1 130 ? 27.549 -11.622 4.932 1.00 18.03 134 GLY A CA 1
ATOM 738 C C . GLY A 1 130 ? 26.787 -12.748 5.604 1.00 18.17 134 GLY A C 1
ATOM 739 O O . GLY A 1 130 ? 26.730 -12.822 6.837 1.00 18.29 134 GLY A O 1
ATOM 740 N N . THR A 1 131 ? 26.243 -13.677 4.810 1.00 17.57 135 THR A N 1
ATOM 741 C CA . THR A 1 131 ? 25.380 -14.724 5.366 1.00 17.31 135 THR A CA 1
ATOM 742 C C . THR A 1 131 ? 26.229 -15.865 5.951 1.00 16.36 135 THR A C 1
ATOM 743 O O . THR A 1 131 ? 27.183 -16.316 5.339 1.00 16.44 135 THR A O 1
ATOM 747 N N . THR A 1 132 ? 25.872 -16.326 7.153 1.00 16.01 136 THR A N 1
ATOM 748 C CA . THR A 1 132 ? 26.477 -17.545 7.738 1.00 16.59 136 THR A CA 1
ATOM 749 C C . THR A 1 132 ? 25.886 -18.781 7.054 1.00 17.11 136 THR A C 1
ATOM 750 O O . THR A 1 132 ? 24.975 -18.662 6.264 1.00 16.68 136 THR A O 1
ATOM 754 N N . TRP A 1 133 ? 26.428 -19.961 7.359 1.00 18.33 137 TRP A N 1
ATOM 755 C CA . TRP A 1 133 ? 25.886 -21.217 6.850 1.00 19.52 137 TRP A CA 1
ATOM 756 C C . TRP A 1 133 ? 24.480 -21.474 7.420 1.00 19.77 137 TRP A C 1
ATOM 757 O O . TRP A 1 133 ? 23.600 -21.883 6.696 1.00 19.41 137 TRP A O 1
ATOM 768 N N . GLU A 1 134 ? 24.296 -21.222 8.722 1.00 20.84 138 GLU A N 1
ATOM 769 C CA . GLU A 1 134 ? 23.021 -21.412 9.419 1.00 22.28 138 GLU A CA 1
ATOM 770 C C . GLU A 1 134 ? 21.938 -20.512 8.804 1.00 24.01 138 GLU A C 1
ATOM 771 O O . GLU A 1 134 ? 20.786 -20.931 8.686 1.00 22.59 138 GLU A O 1
ATOM 774 N N . ASP A 1 135 ? 22.307 -19.283 8.426 1.00 27.03 139 ASP A N 1
ATOM 775 C CA . ASP A 1 135 ? 21.350 -18.293 7.900 1.00 28.09 139 ASP A CA 1
ATOM 776 C C . ASP A 1 135 ? 20.683 -18.834 6.633 1.00 28.47 139 ASP A C 1
ATOM 777 O O . ASP A 1 135 ? 19.476 -18.731 6.496 1.00 28.85 139 ASP A O 1
ATOM 782 N N . CYS A 1 136 ? 21.486 -19.389 5.720 1.00 30.92 140 CYS A N 1
ATOM 783 C CA . CYS A 1 136 ? 20.976 -19.919 4.448 1.00 31.93 140 CYS A CA 1
ATOM 784 C C . CYS A 1 136 ? 20.452 -21.358 4.597 1.00 31.77 140 CYS A C 1
ATOM 785 O O . CYS A 1 136 ? 19.454 -21.719 3.957 1.00 32.59 140 CYS A O 1
ATOM 788 N N . ASP A 1 137 ? 21.135 -22.171 5.415 1.00 30.79 141 ASP A N 1
ATOM 789 C CA . ASP A 1 137 ? 20.851 -23.598 5.560 1.00 29.64 141 ASP A CA 1
ATOM 790 C C . ASP A 1 137 ? 19.526 -23.856 6.304 1.00 25.95 141 ASP A C 1
ATOM 791 O O . ASP A 1 137 ? 18.792 -24.764 5.917 1.00 21.70 141 ASP A O 1
ATOM 796 N N . LYS A 1 138 ? 19.233 -23.111 7.379 1.00 24.57 142 LYS A N 1
ATOM 797 C CA . LYS A 1 138 ? 18.031 -23.397 8.159 1.00 24.58 142 LYS A CA 1
ATOM 798 C C . LYS A 1 138 ? 17.106 -22.182 8.309 1.00 23.65 142 LYS A C 1
ATOM 799 O O . LYS A 1 138 ? 16.029 -22.351 8.831 1.00 24.08 142 LYS A O 1
ATOM 802 N N . TYR A 1 139 ? 17.513 -20.973 7.903 1.00 23.35 143 TYR A N 1
ATOM 803 C CA . TYR A 1 139 ? 16.678 -19.784 8.157 1.00 22.33 143 TYR A CA 1
ATOM 804 C C . TYR A 1 139 ? 16.193 -19.082 6.885 1.00 19.27 143 TYR A C 1
ATOM 805 O O . TYR A 1 139 ? 15.607 -18.031 6.985 1.00 17.56 143 TYR A O 1
ATOM 814 N N . ALA A 1 140 ? 16.471 -19.641 5.710 1.00 17.86 144 ALA A N 1
ATOM 815 C CA . ALA A 1 140 ? 15.987 -19.104 4.445 1.00 17.30 144 ALA A CA 1
ATOM 816 C C . ALA A 1 140 ? 16.299 -17.609 4.313 1.00 16.80 144 ALA A C 1
ATOM 817 O O . ALA A 1 140 ? 15.460 -16.863 3.809 1.00 16.74 144 ALA A O 1
ATOM 819 N N . ARG A 1 141 ? 17.507 -17.182 4.701 1.00 15.89 145 ARG A N 1
ATOM 820 C CA . ARG A 1 141 ? 17.857 -15.768 4.633 1.00 15.10 145 ARG A CA 1
ATOM 821 C C . ARG A 1 141 ? 18.769 -15.478 3.452 1.00 14.80 145 ARG A C 1
ATOM 822 O O . ARG A 1 141 ? 19.258 -14.360 3.367 1.00 14.04 145 ARG A O 1
ATOM 830 N N . CYS A 1 142 ? 19.007 -16.483 2.598 1.00 15.50 146 CYS A N 1
ATOM 831 C CA . CYS A 1 142 ? 19.892 -16.361 1.415 1.00 16.65 146 CYS A CA 1
ATOM 832 C C . CYS A 1 142 ? 19.080 -16.361 0.114 1.00 14.77 146 CYS A C 1
ATOM 833 O O . CYS A 1 142 ? 17.974 -15.883 0.103 1.00 14.84 146 CYS A O 1
ATOM 836 N N . GLY A 1 143 ? 19.682 -16.810 -0.986 1.00 13.14 147 GLY A N 1
ATOM 837 C CA . GLY A 1 143 ? 19.016 -16.936 -2.280 1.00 12.45 147 GLY A CA 1
ATOM 838 C C . GLY A 1 143 ? 18.775 -15.602 -2.966 1.00 11.83 147 GLY A C 1
ATOM 839 O O . GLY A 1 143 ? 19.432 -14.616 -2.650 1.00 11.83 147 GLY A O 1
ATOM 840 N N . ASN A 1 144 ? 17.846 -15.593 -3.933 1.00 11.60 148 ASN A N 1
ATOM 841 C CA . ASN A 1 144 ? 17.469 -14.385 -4.713 1.00 11.49 148 ASN A CA 1
ATOM 842 C C . ASN A 1 144 ? 16.844 -13.329 -3.783 1.00 10.35 148 ASN A C 1
ATOM 843 O O . ASN A 1 144 ? 17.042 -12.134 -3.986 1.00 10.19 148 ASN A O 1
ATOM 848 N N . PHE A 1 145 ? 16.108 -13.778 -2.762 1.00 9.23 149 PHE A N 1
ATOM 849 C CA . PHE A 1 145 ? 15.443 -12.864 -1.826 1.00 8.71 149 PHE A CA 1
ATOM 850 C C . PHE A 1 145 ? 16.499 -12.071 -1.049 1.00 8.30 149 PHE A C 1
ATOM 851 O O . PHE A 1 145 ? 16.312 -10.908 -0.782 1.00 8.28 149 PHE A O 1
ATOM 859 N N . GLY A 1 146 ? 17.611 -12.707 -0.701 1.00 8.48 150 GLY A N 1
ATOM 860 C CA . GLY A 1 146 ? 18.722 -12.027 -0.040 1.00 8.50 150 GLY A CA 1
ATOM 861 C C . GLY A 1 146 ? 19.321 -10.953 -0.931 1.00 8.58 150 GLY A C 1
ATOM 862 O O . GLY A 1 146 ? 19.610 -9.878 -0.476 1.00 8.40 150 GLY A O 1
ATOM 863 N N . GLU A 1 147 ? 19.486 -11.276 -2.211 1.00 9.14 151 GLU A N 1
ATOM 864 C CA . GLU A 1 147 ? 20.027 -10.361 -3.188 1.00 9.69 151 GLU A CA 1
ATOM 865 C C . GLU A 1 147 ? 19.078 -9.171 -3.385 1.00 9.91 151 GLU A C 1
ATOM 866 O O . GLU A 1 147 ? 19.549 -8.075 -3.584 1.00 9.68 151 GLU A O 1
ATOM 872 N N . LEU A 1 148 ? 17.755 -9.378 -3.317 1.00 10.55 152 LEU A N 1
ATOM 873 C CA . LEU A 1 148 ? 16.799 -8.286 -3.518 1.00 11.03 152 LEU A CA 1
ATOM 874 C C . LEU A 1 148 ? 16.875 -7.298 -2.353 1.00 11.26 152 LEU A C 1
ATOM 875 O O . LEU A 1 148 ? 16.707 -6.101 -2.561 1.00 11.47 152 LEU A O 1
ATOM 880 N N . LYS A 1 149 ? 17.092 -7.812 -1.140 1.00 11.69 153 LYS A N 1
ATOM 881 C CA . LYS A 1 149 ? 17.306 -6.998 0.044 1.00 12.24 153 LYS A CA 1
ATOM 882 C C . LYS A 1 149 ? 18.534 -6.090 -0.152 1.00 12.54 153 LYS A C 1
ATOM 883 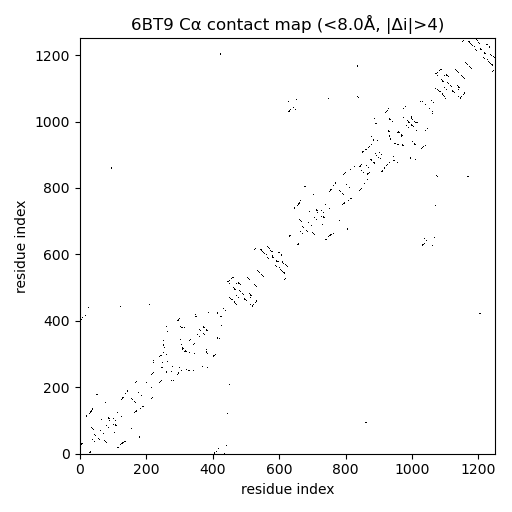O O . LYS A 1 149 ? 18.480 -4.924 0.190 1.00 12.29 153 LYS A O 1
ATOM 889 N N . ARG A 1 150 ? 19.620 -6.609 -0.740 1.00 12.95 154 ARG A N 1
ATOM 890 C CA . ARG A 1 150 ? 20.816 -5.798 -1.021 1.00 13.71 154 ARG A CA 1
ATOM 891 C C . ARG A 1 150 ? 20.534 -4.770 -2.109 1.00 13.74 154 ARG A C 1
ATOM 892 O O . ARG A 1 150 ? 21.070 -3.688 -2.049 1.00 14.00 154 ARG A O 1
ATOM 900 N N . LEU A 1 151 ? 19.714 -5.144 -3.093 1.00 14.28 155 LEU A N 1
ATOM 901 C CA . LEU A 1 151 ? 19.375 -4.301 -4.258 1.00 14.75 155 LEU A CA 1
ATOM 902 C C . LEU A 1 151 ? 18.553 -3.081 -3.807 1.00 15.18 155 LEU A C 1
ATOM 903 O O . LEU A 1 151 ? 18.860 -1.973 -4.204 1.00 14.43 155 LEU A O 1
ATOM 908 N N . LYS A 1 152 ? 17.531 -3.299 -2.969 1.00 15.43 156 LYS A N 1
ATOM 909 C CA . LYS A 1 152 ? 16.721 -2.235 -2.403 1.00 16.38 156 LYS A CA 1
ATOM 910 C C . LYS A 1 152 ? 17.583 -1.244 -1.602 1.00 16.39 156 LYS A C 1
ATOM 911 O O . LYS A 1 152 ? 17.266 -0.058 -1.537 1.00 17.02 156 LYS A O 1
ATOM 917 N N . ALA A 1 153 ? 18.640 -1.726 -0.950 1.00 16.49 157 ALA A N 1
ATOM 918 C CA . ALA A 1 153 ? 19.537 -0.857 -0.147 1.00 16.77 157 ALA A CA 1
ATOM 919 C C . ALA A 1 153 ? 20.375 0.045 -1.061 1.00 16.51 157 ALA A C 1
ATOM 920 O O . ALA A 1 153 ? 20.568 1.217 -0.785 1.00 17.35 157 ALA A O 1
ATOM 922 N N . LYS A 1 154 ? 20.854 -0.544 -2.156 1.00 15.84 158 LYS A N 1
ATOM 923 C CA . LYS A 1 154 ? 21.636 0.130 -3.171 1.00 15.92 158 LYS A CA 1
ATOM 924 C C . LYS A 1 154 ? 20.796 1.166 -3.924 1.00 15.40 158 LYS A C 1
ATOM 925 O O . LYS A 1 154 ? 21.301 2.235 -4.240 1.00 16.64 158 LYS A O 1
ATOM 931 N N . TYR A 1 155 ? 19.524 0.847 -4.200 1.00 14.09 159 TYR A N 1
ATOM 932 C CA . TYR A 1 155 ? 18.593 1.738 -4.915 1.00 13.00 159 TYR A CA 1
ATOM 933 C C . TYR A 1 155 ? 17.362 2.024 -4.061 1.00 12.15 159 TYR A C 1
ATOM 934 O O . TYR A 1 155 ? 16.313 1.456 -4.291 1.00 11.59 159 TYR A O 1
ATOM 943 N N . PRO A 1 156 ? 17.438 2.932 -3.070 1.00 12.37 160 PRO A N 1
ATOM 944 C CA . PRO A 1 156 ? 16.448 2.976 -1.981 1.00 12.35 160 PRO A CA 1
ATOM 945 C C . PRO A 1 156 ? 15.005 3.399 -2.324 1.00 12.31 160 PRO A C 1
ATOM 946 O O . PRO A 1 156 ? 14.139 3.521 -1.433 1.00 12.56 160 PRO A O 1
ATOM 950 N N . HIS A 1 157 ? 14.726 3.640 -3.600 1.00 11.82 161 HIS A N 1
ATOM 951 C CA . HIS A 1 157 ? 13.363 3.928 -4.009 1.00 11.58 161 HIS A CA 1
ATOM 952 C C . HIS A 1 157 ? 12.613 2.655 -4.402 1.00 10.97 161 HIS A C 1
ATOM 953 O O . HIS A 1 157 ? 11.434 2.699 -4.512 1.00 10.71 161 HIS A O 1
ATOM 960 N N . LEU A 1 158 ? 13.335 1.559 -4.638 1.00 10.78 162 LEU A N 1
ATOM 961 C CA . LEU A 1 158 ? 12.831 0.360 -5.294 1.00 10.99 162 LEU A CA 1
ATOM 962 C C . LEU A 1 158 ? 11.842 -0.392 -4.411 1.00 11.28 162 LEU A C 1
ATOM 963 O O . LEU A 1 158 ? 12.122 -0.635 -3.254 1.00 11.75 162 LEU A O 1
ATOM 968 N N . LYS A 1 159 ? 10.704 -0.791 -4.984 1.00 11.40 163 LYS A N 1
ATOM 969 C CA . LYS A 1 159 ? 9.689 -1.575 -4.268 1.00 11.41 163 LYS A CA 1
ATOM 970 C C . LYS A 1 159 ? 9.653 -2.982 -4.895 1.00 10.91 163 LYS A C 1
ATOM 971 O O . LYS A 1 159 ? 9.738 -3.120 -6.125 1.00 10.57 163 LYS A O 1
ATOM 976 N N . THR A 1 160 ? 9.605 -4.028 -4.058 1.00 10.35 164 THR A N 1
ATOM 977 C CA . THR A 1 160 ? 9.616 -5.432 -4.547 1.00 10.11 164 THR A CA 1
ATOM 978 C C . THR A 1 160 ? 8.252 -6.108 -4.349 1.00 9.97 164 THR A C 1
ATOM 979 O O . THR A 1 160 ? 7.611 -6.014 -3.307 1.00 9.32 164 THR A O 1
ATOM 983 N N . ILE A 1 161 ? 7.838 -6.859 -5.367 1.00 10.14 165 ILE A N 1
ATOM 984 C CA . ILE A 1 161 ? 6.568 -7.568 -5.364 1.00 9.98 165 ILE A CA 1
ATOM 985 C C . ILE A 1 161 ? 6.820 -9.041 -5.712 1.00 9.70 165 ILE A C 1
ATOM 986 O O . ILE A 1 161 ? 7.624 -9.371 -6.569 1.00 9.25 165 ILE A O 1
ATOM 991 N N . ILE A 1 162 ? 6.078 -9.920 -5.040 1.00 9.92 166 ILE A N 1
ATOM 992 C CA . ILE A 1 162 ? 6.115 -11.360 -5.318 1.00 10.09 166 ILE A CA 1
ATOM 993 C C . ILE A 1 162 ? 4.899 -11.685 -6.194 1.00 10.40 166 ILE A C 1
ATOM 994 O O . ILE A 1 162 ? 3.772 -11.476 -5.789 1.00 10.06 166 ILE A O 1
ATOM 999 N N . SER A 1 163 ? 5.154 -12.158 -7.406 1.00 10.81 167 SER A N 1
ATOM 1000 C CA . SER A 1 163 ? 4.121 -12.545 -8.320 1.00 11.68 167 SER A CA 1
ATOM 1001 C C . SER A 1 163 ? 3.751 -14.016 -8.062 1.00 11.40 167 SER A C 1
ATOM 1002 O O . SER A 1 163 ? 4.599 -14.822 -7.736 1.00 10.20 167 SER A O 1
ATOM 1005 N N . VAL A 1 164 ? 2.465 -14.345 -8.178 1.00 11.82 168 VAL A N 1
ATOM 1006 C CA . VAL A 1 164 ? 1.963 -15.685 -7.835 1.00 12.31 168 VAL A CA 1
ATOM 1007 C C . VAL A 1 164 ? 1.269 -16.287 -9.057 1.00 12.83 168 VAL A C 1
ATOM 1008 O O . VAL A 1 164 ? 0.673 -15.591 -9.838 1.00 13.50 168 VAL A O 1
ATOM 1012 N N . GLY A 1 165 ? 1.343 -17.604 -9.206 1.00 13.17 169 GLY A N 1
ATOM 1013 C CA . GLY A 1 165 ? 0.679 -18.300 -10.312 1.00 13.04 169 GLY A CA 1
ATOM 1014 C C . GLY A 1 165 ? 1.426 -18.191 -11.637 1.00 12.77 169 GLY A C 1
ATOM 1015 O O . GLY A 1 165 ? 2.547 -18.717 -11.782 1.00 12.32 169 GLY A O 1
ATOM 1016 N N . GLY A 1 166 ? 0.781 -17.557 -12.628 1.00 12.08 170 GLY A N 1
ATOM 1017 C CA . GLY A 1 166 ? 1.300 -17.506 -13.991 1.00 11.72 170 GLY A CA 1
ATOM 1018 C C . GLY A 1 166 ? 0.653 -18.576 -14.840 1.00 11.43 170 GLY A C 1
ATOM 1019 O O . GLY A 1 166 ? -0.277 -19.176 -14.413 1.00 11.84 170 GLY A O 1
ATOM 1020 N N . TRP A 1 167 ? 1.136 -18.792 -16.064 1.00 11.62 171 TRP A N 1
ATOM 1021 C CA . TRP A 1 167 ? 0.512 -19.745 -16.980 1.00 11.48 171 TRP A CA 1
ATOM 1022 C C . TRP A 1 167 ? 0.592 -21.181 -16.442 1.00 11.29 171 TRP A C 1
ATOM 1023 O O . TRP A 1 167 ? -0.416 -21.894 -16.466 1.00 11.54 171 TRP A O 1
ATOM 1034 N N . THR A 1 168 ? 1.776 -21.588 -15.964 1.00 10.87 172 THR A N 1
ATOM 1035 C CA . THR A 1 168 ? 2.041 -22.966 -15.470 1.00 10.88 172 THR A CA 1
ATOM 1036 C C . THR A 1 168 ? 1.425 -23.234 -14.087 1.00 10.39 172 THR A C 1
ATOM 1037 O O . THR A 1 168 ? 0.940 -24.339 -13.873 1.00 10.35 172 THR A O 1
ATOM 1041 N N . TRP A 1 169 ? 1.443 -22.258 -13.169 1.00 10.28 173 TRP A N 1
ATOM 1042 C CA . TRP A 1 169 ? 1.008 -22.514 -11.752 1.00 10.64 173 TRP A CA 1
ATOM 1043 C C . TRP A 1 169 ? -0.335 -21.849 -11.404 1.00 10.50 173 TRP A C 1
ATOM 1044 O O . TRP A 1 169 ? -0.499 -21.409 -10.274 1.00 10.66 173 TRP A O 1
ATOM 1055 N N . SER A 1 170 ? -1.290 -21.819 -12.339 1.00 10.54 174 SER A N 1
ATOM 1056 C CA . SER A 1 170 ? -2.629 -21.276 -12.052 1.00 10.69 174 SER A CA 1
ATOM 1057 C C . SER A 1 170 ? -3.665 -22.391 -11.824 1.00 10.82 174 SER A C 1
ATOM 1058 O O . SER A 1 170 ? -4.863 -22.111 -11.799 1.00 10.79 174 SER A O 1
ATOM 1061 N N . ASN A 1 171 ? -3.211 -23.641 -11.664 1.00 11.00 175 ASN A N 1
ATOM 1062 C CA . ASN A 1 171 ? -4.115 -24.788 -11.607 1.00 11.07 175 ASN A CA 1
ATOM 1063 C C . ASN A 1 171 ? -4.936 -24.778 -10.306 1.00 11.37 175 ASN A C 1
ATOM 1064 O O . ASN A 1 171 ? -5.962 -25.414 -10.254 1.00 12.02 175 ASN A O 1
ATOM 1069 N N . ARG A 1 172 ? -4.529 -24.051 -9.260 1.00 11.50 176 ARG A N 1
ATOM 1070 C CA . ARG A 1 172 ? -5.181 -24.233 -7.966 1.00 11.69 176 ARG A CA 1
ATOM 1071 C C . ARG A 1 172 ? -5.891 -22.971 -7.476 1.00 10.92 176 ARG A C 1
ATOM 1072 O O . ARG A 1 172 ? -6.467 -23.008 -6.401 1.00 10.34 176 ARG A O 1
ATOM 1080 N N . PHE A 1 173 ? -5.804 -21.866 -8.213 1.00 10.22 177 PHE A N 1
ATOM 1081 C CA . PHE A 1 173 ? -6.447 -20.640 -7.759 1.00 10.26 177 PHE A CA 1
ATOM 1082 C C . PHE A 1 173 ? -7.963 -20.841 -7.563 1.00 10.05 177 PHE A C 1
ATOM 1083 O O . PHE A 1 173 ? -8.537 -20.395 -6.550 1.00 9.76 177 PHE A O 1
ATOM 1091 N N . SER A 1 174 ? -8.619 -21.521 -8.513 1.00 9.70 178 SER A N 1
ATOM 1092 C CA . SER A 1 174 ? -10.048 -21.730 -8.442 1.00 9.56 178 SER A CA 1
ATOM 1093 C C . SER A 1 174 ? -10.425 -22.508 -7.178 1.00 9.39 178 SER A C 1
ATOM 1094 O O . SER A 1 174 ? -11.375 -22.165 -6.493 1.00 9.35 178 SER A O 1
ATOM 1097 N N . ASP A 1 175 ? -9.666 -23.551 -6.864 1.00 9.58 179 ASP A N 1
ATOM 1098 C CA . ASP A 1 175 ? -9.935 -24.389 -5.698 1.00 9.68 179 ASP A CA 1
ATOM 1099 C C . ASP A 1 175 ? -9.782 -23.542 -4.428 1.00 9.93 179 ASP A C 1
ATOM 1100 O O . ASP A 1 175 ? -10.570 -23.676 -3.495 1.00 10.10 179 ASP A O 1
ATOM 1105 N N . MET A 1 176 ? -8.761 -22.677 -4.394 1.00 10.54 180 MET A N 1
ATOM 1106 C CA . MET A 1 176 ? -8.425 -21.892 -3.200 1.00 11.27 180 MET A CA 1
ATOM 1107 C C . MET A 1 176 ? -9.455 -20.768 -2.996 1.00 11.26 180 MET A C 1
ATOM 1108 O O . MET A 1 176 ? -9.773 -20.417 -1.864 1.00 11.42 180 MET A O 1
ATOM 1113 N N . ALA A 1 177 ? -9.987 -20.231 -4.091 1.00 10.84 181 ALA A N 1
ATOM 1114 C CA . ALA A 1 177 ? -10.858 -19.095 -4.045 1.00 11.35 181 ALA A CA 1
ATOM 1115 C C . ALA A 1 177 ? -12.312 -19.512 -3.788 1.00 11.63 181 ALA A C 1
ATOM 1116 O O . ALA A 1 177 ? -13.143 -18.638 -3.491 1.00 12.00 181 ALA A O 1
ATOM 1118 N N . ALA A 1 178 ? -12.629 -20.807 -3.933 1.00 11.80 182 ALA A N 1
ATOM 1119 C CA . ALA A 1 178 ? -14.009 -21.282 -3.876 1.00 12.32 182 ALA A CA 1
ATOM 1120 C C . ALA A 1 178 ? -14.525 -21.386 -2.438 1.00 13.20 182 ALA A C 1
ATOM 1121 O O . ALA A 1 178 ? -15.699 -21.361 -2.242 1.00 13.96 182 ALA A O 1
ATOM 1123 N N . ASP A 1 179 ? -13.634 -21.441 -1.447 1.00 14.82 183 ASP A N 1
ATOM 1124 C CA . ASP A 1 179 ? -13.968 -21.691 -0.053 1.00 15.75 183 ASP A CA 1
ATOM 1125 C C . ASP A 1 179 ? -13.450 -20.553 0.830 1.00 14.78 183 ASP A C 1
ATOM 1126 O O . ASP A 1 179 ? -12.286 -20.241 0.786 1.00 14.87 183 ASP A O 1
ATOM 1131 N N . GLU A 1 180 ? -14.308 -20.005 1.695 1.00 14.65 184 GLU A N 1
ATOM 1132 C CA . GLU A 1 180 ? -13.937 -18.922 2.628 1.00 14.60 184 GLU A CA 1
ATOM 1133 C C . GLU A 1 180 ? -12.671 -19.294 3.427 1.00 14.18 184 GLU A C 1
ATOM 1134 O O . GLU A 1 180 ? -11.877 -18.436 3.694 1.00 14.43 184 GLU A O 1
ATOM 1136 N N . LYS A 1 181 ? -12.543 -20.558 3.847 1.00 13.72 185 LYS A N 1
ATOM 1137 C CA . LYS A 1 181 ? -11.491 -21.020 4.756 1.00 13.50 185 LYS A CA 1
ATOM 1138 C C . LYS A 1 181 ? -10.139 -21.002 4.017 1.00 13.52 185 LYS A C 1
ATOM 1139 O O . LYS A 1 181 ? -9.151 -20.569 4.585 1.00 14.57 185 LYS A O 1
ATOM 1141 N N . THR A 1 182 ? -10.088 -21.411 2.742 1.00 13.02 186 THR A N 1
ATOM 1142 C CA . THR A 1 182 ? -8.816 -21.403 1.992 1.00 13.31 186 THR A CA 1
ATOM 1143 C C . THR A 1 182 ? -8.448 -19.987 1.507 1.00 13.17 186 THR A C 1
ATOM 1144 O O . THR A 1 182 ? -7.271 -19.691 1.295 1.00 13.19 186 THR A O 1
ATOM 1148 N N . ARG A 1 183 ? -9.431 -19.099 1.340 1.00 13.32 187 ARG A N 1
ATOM 1149 C CA . ARG A 1 183 ? -9.129 -17.707 1.019 1.00 13.50 187 ARG A CA 1
ATOM 1150 C C . ARG A 1 183 ? -8.433 -17.060 2.221 1.00 13.42 187 ARG A C 1
ATOM 1151 O O . ARG A 1 183 ? -7.485 -16.305 2.042 1.00 13.78 187 ARG A O 1
ATOM 1159 N N . LYS A 1 184 ? -8.926 -17.335 3.439 1.00 12.64 188 LYS A N 1
ATOM 1160 C CA . LYS A 1 184 ? -8.327 -16.783 4.638 1.00 11.97 188 LYS A CA 1
ATOM 1161 C C . LYS A 1 184 ? -6.901 -17.336 4.797 1.00 11.09 188 LYS A C 1
ATOM 1162 O O . LYS A 1 184 ? -5.970 -16.618 5.086 1.00 10.91 188 LYS A O 1
ATOM 1165 N N . VAL A 1 185 ? -6.726 -18.641 4.627 1.00 10.28 189 VAL A N 1
ATOM 1166 C CA . VAL A 1 185 ? -5.423 -19.234 4.834 1.00 10.01 189 VAL A CA 1
ATOM 1167 C C . VAL A 1 185 ? -4.430 -18.549 3.894 1.00 9.99 189 VAL A C 1
ATOM 1168 O O . VAL A 1 185 ? -3.376 -18.139 4.323 1.00 10.52 189 VAL A O 1
ATOM 1172 N N . PHE A 1 186 ? -4.805 -18.430 2.615 1.00 9.70 190 PHE A N 1
ATOM 1173 C CA . PHE A 1 186 ? -4.012 -17.778 1.609 1.00 9.39 190 PHE A CA 1
ATOM 1174 C C . PHE A 1 186 ? -3.677 -16.335 1.998 1.00 9.48 190 PHE A C 1
ATOM 1175 O O . PHE A 1 186 ? -2.546 -15.934 1.920 1.00 9.14 190 PHE A O 1
ATOM 1183 N N . ALA A 1 187 ? -4.676 -15.536 2.356 1.00 9.86 191 ALA A N 1
ATOM 1184 C CA . ALA A 1 187 ? -4.410 -14.144 2.707 1.00 10.58 191 ALA A CA 1
ATOM 1185 C C . ALA A 1 187 ? -3.433 -14.040 3.890 1.00 11.36 191 ALA A C 1
ATOM 1186 O O . ALA A 1 187 ? -2.574 -13.158 3.871 1.00 11.39 191 ALA A O 1
ATOM 1188 N N . GLU A 1 188 ? -3.588 -14.900 4.917 1.00 12.16 192 GLU A N 1
ATOM 1189 C CA . GLU A 1 188 ? -2.731 -14.837 6.107 1.00 12.56 192 GLU A CA 1
ATOM 1190 C C . GLU A 1 188 ? -1.307 -15.257 5.744 1.00 10.92 192 GLU A C 1
ATOM 1191 O O . GLU A 1 188 ? -0.376 -14.701 6.271 1.00 10.30 192 GLU A O 1
ATOM 1197 N N . SER A 1 189 ? -1.171 -16.285 4.899 1.00 9.69 193 SER A N 1
ATOM 1198 C CA . SER A 1 189 ? 0.125 -16.762 4.504 1.00 9.11 193 SER A CA 1
ATOM 1199 C C . SER A 1 189 ? 0.839 -15.683 3.666 1.00 8.92 193 SER A C 1
ATOM 1200 O O . SER A 1 189 ? 2.048 -15.541 3.739 1.00 8.61 193 SER A O 1
ATOM 1203 N N . THR A 1 190 ? 0.078 -14.887 2.915 1.00 8.67 194 THR A N 1
ATOM 1204 C CA . THR A 1 190 ? 0.644 -13.867 2.062 1.00 8.68 194 THR A CA 1
ATOM 1205 C C . THR A 1 190 ? 1.312 -12.808 2.946 1.00 8.83 194 THR A C 1
ATOM 1206 O O . THR A 1 190 ? 2.401 -12.397 2.684 1.00 9.11 194 THR A O 1
ATOM 1210 N N . VAL A 1 191 ? 0.622 -12.366 3.997 1.00 9.07 195 VAL A N 1
ATOM 1211 C CA . VAL A 1 191 ? 1.135 -11.370 4.936 1.00 8.97 195 VAL A CA 1
ATOM 1212 C C . VAL A 1 191 ? 2.413 -11.889 5.602 1.00 8.95 195 VAL A C 1
ATOM 1213 O O . VAL A 1 191 ? 3.350 -11.127 5.765 1.00 9.63 195 VAL A O 1
ATOM 1217 N N . ALA A 1 192 ? 2.451 -13.175 5.966 1.00 8.64 196 ALA A N 1
ATOM 1218 C CA . ALA A 1 192 ? 3.607 -13.774 6.644 1.00 8.39 196 ALA A CA 1
ATOM 1219 C C . ALA A 1 192 ? 4.794 -13.867 5.679 1.00 8.20 196 ALA A C 1
ATOM 1220 O O . ALA A 1 192 ? 5.926 -13.620 6.087 1.00 8.14 196 ALA A O 1
ATOM 1222 N N . PHE A 1 193 ? 4.507 -14.217 4.419 1.00 7.86 197 PHE A N 1
ATOM 1223 C CA . PHE A 1 193 ? 5.505 -14.292 3.362 1.00 7.85 197 PHE A CA 1
ATOM 1224 C C . PHE A 1 193 ? 6.132 -12.909 3.169 1.00 7.98 197 PHE A C 1
ATOM 1225 O O . PHE A 1 193 ? 7.350 -12.786 3.193 1.00 7.89 197 PHE A O 1
ATOM 1233 N N . LEU A 1 194 ? 5.309 -11.865 3.030 1.00 8.43 198 LEU A N 1
ATOM 1234 C CA . LEU A 1 194 ? 5.855 -10.549 2.791 1.00 9.07 198 LEU A CA 1
ATOM 1235 C C . LEU A 1 194 ? 6.795 -10.142 3.929 1.00 9.36 198 LEU A C 1
ATOM 1236 O O . LEU A 1 194 ? 7.899 -9.627 3.674 1.00 9.37 198 LEU A O 1
ATOM 1241 N N . ARG A 1 195 ? 6.346 -10.342 5.177 1.00 9.85 199 ARG A N 1
ATOM 1242 C CA . ARG A 1 195 ? 7.119 -9.933 6.362 1.00 9.78 199 ARG A CA 1
ATOM 1243 C C . ARG A 1 195 ? 8.452 -10.696 6.400 1.00 9.46 199 ARG A C 1
ATOM 1244 O O . ARG A 1 195 ? 9.513 -10.110 6.634 1.00 9.71 199 ARG A O 1
ATOM 1252 N N . ALA A 1 196 ? 8.392 -12.000 6.148 1.00 8.99 200 ALA A N 1
ATOM 1253 C CA . ALA A 1 196 ? 9.543 -12.848 6.321 1.00 9.00 200 ALA A CA 1
ATOM 1254 C C . ALA A 1 196 ? 10.630 -12.521 5.279 1.00 8.88 200 ALA A C 1
ATOM 1255 O O . ALA A 1 196 ? 11.753 -12.525 5.600 1.00 8.57 200 ALA A O 1
ATOM 1257 N N . TYR A 1 197 ? 10.269 -12.274 4.022 1.00 8.92 201 TYR A N 1
ATOM 1258 C CA . TYR A 1 197 ? 11.257 -12.276 2.948 1.00 9.31 201 TYR A CA 1
ATOM 1259 C C . TYR A 1 197 ? 11.436 -10.865 2.366 1.00 9.24 201 TYR A C 1
ATOM 1260 O O . TYR A 1 197 ? 12.093 -10.697 1.361 1.00 8.96 201 TYR A O 1
ATOM 1269 N N . GLY A 1 198 ? 10.804 -9.859 2.979 1.00 9.84 202 GLY A N 1
ATOM 1270 C CA . GLY A 1 198 ? 11.086 -8.427 2.700 1.00 10.28 202 GLY A CA 1
ATOM 1271 C C . GLY A 1 198 ? 10.448 -7.879 1.419 1.00 10.81 202 GLY A C 1
ATOM 1272 O O . GLY A 1 198 ? 10.955 -6.935 0.819 1.00 11.43 202 GLY A O 1
ATOM 1273 N N . PHE A 1 199 ? 9.287 -8.399 1.017 1.00 11.06 203 PHE A N 1
ATOM 1274 C CA . PHE A 1 199 ? 8.582 -7.841 -0.139 1.00 11.34 203 PHE A CA 1
ATOM 1275 C C . PHE A 1 199 ? 7.640 -6.726 0.306 1.00 11.81 203 PHE A C 1
ATOM 1276 O O . PHE A 1 199 ? 7.262 -6.654 1.448 1.00 12.76 203 PHE A O 1
ATOM 1284 N N . ASP A 1 200 ? 7.277 -5.864 -0.643 1.00 12.32 204 ASP A N 1
ATOM 1285 C CA . ASP A 1 200 ? 6.457 -4.679 -0.403 1.00 12.40 204 ASP A CA 1
ATOM 1286 C C . ASP A 1 200 ? 5.021 -4.934 -0.893 1.00 12.31 204 ASP A C 1
ATOM 1287 O O . ASP A 1 200 ? 4.177 -4.100 -0.720 1.00 12.22 204 ASP A O 1
ATOM 1292 N N . GLY A 1 201 ? 4.744 -6.096 -1.497 1.00 12.30 205 GLY A N 1
ATOM 1293 C CA . GLY A 1 201 ? 3.394 -6.419 -1.933 1.00 12.15 205 GLY A CA 1
ATOM 1294 C C . GLY A 1 201 ? 3.320 -7.745 -2.662 1.00 12.05 205 GLY A C 1
ATOM 1295 O O . GLY A 1 201 ? 4.321 -8.454 -2.795 1.00 12.19 205 GLY A O 1
ATOM 1296 N N . VAL A 1 202 ? 2.115 -8.051 -3.153 1.00 12.06 206 VAL A N 1
ATOM 1297 C CA . VAL A 1 202 ? 1.823 -9.287 -3.868 1.00 12.10 206 VAL A CA 1
ATOM 1298 C C . VAL A 1 202 ? 1.104 -8.975 -5.194 1.00 12.63 206 VAL A C 1
ATOM 1299 O O . VAL A 1 202 ? 0.352 -8.038 -5.288 1.00 12.02 206 VAL A O 1
ATOM 1303 N N . ASP A 1 203 ? 1.427 -9.756 -6.232 1.00 13.77 207 ASP A N 1
ATOM 1304 C CA . ASP A 1 203 ? 0.858 -9.643 -7.575 1.00 14.94 207 ASP A CA 1
ATOM 1305 C C . ASP A 1 203 ? 0.184 -10.973 -7.919 1.00 14.77 207 ASP A C 1
ATOM 1306 O O . ASP A 1 203 ? 0.803 -12.026 -7.864 1.00 13.97 207 ASP A O 1
ATOM 1311 N N . LEU A 1 204 ? -1.094 -10.925 -8.281 1.00 15.36 208 LEU A N 1
ATOM 1312 C CA . LEU A 1 204 ? -1.801 -12.172 -8.601 1.00 15.94 208 LEU A CA 1
ATOM 1313 C C . LEU A 1 204 ? -1.881 -12.317 -10.119 1.00 16.82 208 LEU A C 1
ATOM 1314 O O . LEU A 1 204 ? -2.350 -11.403 -10.789 1.00 18.99 208 LEU A O 1
ATOM 1319 N N . ASP A 1 205 ? -1.346 -13.424 -10.641 1.00 17.18 209 ASP A N 1
ATOM 1320 C CA . ASP A 1 205 ? -1.328 -13.685 -12.070 1.00 18.47 209 ASP A CA 1
ATOM 1321 C C . ASP A 1 205 ? -2.107 -14.979 -12.315 1.00 17.01 209 ASP A C 1
ATOM 1322 O O . ASP A 1 205 ? -1.514 -16.027 -12.579 1.00 17.88 209 ASP A O 1
ATOM 1327 N N . TRP A 1 206 ? -3.433 -14.892 -12.186 1.00 14.74 210 TRP A N 1
ATOM 1328 C CA . TRP A 1 206 ? -4.336 -16.020 -12.371 1.00 12.84 210 TRP A CA 1
ATOM 1329 C C . TRP A 1 206 ? -4.699 -16.097 -13.854 1.00 11.92 210 TRP A C 1
ATOM 1330 O O . TRP A 1 206 ? -5.448 -15.253 -14.346 1.00 10.64 210 TRP A O 1
ATOM 1341 N N . GLU A 1 207 ? -4.135 -17.091 -14.548 1.00 11.58 211 GLU A N 1
ATOM 1342 C CA . GLU A 1 207 ? -4.402 -17.302 -15.956 1.00 11.45 211 GLU A CA 1
ATOM 1343 C C . GLU A 1 207 ? -5.174 -18.602 -16.130 1.00 11.17 211 GLU A C 1
ATOM 1344 O O . GLU A 1 207 ? -4.543 -19.633 -16.267 1.00 11.60 211 GLU A O 1
ATOM 1350 N N . TYR A 1 208 ? -6.513 -18.597 -16.141 1.00 11.07 212 TYR A N 1
ATOM 1351 C CA . TYR A 1 208 ? -7.377 -17.430 -16.143 1.00 10.75 212 TYR A CA 1
ATOM 1352 C C . TYR A 1 208 ? -8.699 -17.803 -15.507 1.00 10.31 212 TYR A C 1
ATOM 1353 O O . TYR A 1 208 ? -9.237 -18.858 -15.797 1.00 10.15 212 TYR A O 1
ATOM 1362 N N . PRO A 1 209 ? -9.293 -16.927 -14.684 1.00 10.22 213 PRO A N 1
ATOM 1363 C CA . PRO A 1 209 ? -10.568 -17.225 -14.040 1.00 10.42 213 PRO A CA 1
ATOM 1364 C C . PRO A 1 209 ? -11.648 -17.745 -14.993 1.00 10.93 213 PRO A C 1
ATOM 1365 O O . PRO A 1 209 ? -11.849 -17.168 -16.043 1.00 10.74 213 PRO A O 1
ATOM 1369 N N . GLY A 1 210 ? -12.289 -18.858 -14.604 1.00 11.83 214 GLY A N 1
ATOM 1370 C CA . GLY A 1 210 ? -13.470 -19.377 -15.240 1.00 12.22 214 GLY A CA 1
ATOM 1371 C C . GLY A 1 210 ? -13.217 -19.958 -16.619 1.00 13.41 214 GLY A C 1
ATOM 1372 O O . GLY A 1 210 ? -14.193 -20.314 -17.282 1.00 14.28 214 GLY A O 1
ATOM 1373 N N . VAL A 1 211 ? -11.953 -20.090 -17.063 1.00 13.90 215 VAL A N 1
ATOM 1374 C CA . VAL A 1 211 ? -11.680 -20.701 -18.382 1.00 14.96 215 VAL A CA 1
ATOM 1375 C C . VAL A 1 211 ? -10.601 -21.777 -18.228 1.00 15.12 215 VAL A C 1
ATOM 1376 O O . VAL A 1 211 ? -9.735 -21.664 -17.399 1.00 14.71 215 VAL A O 1
ATOM 1380 N N . GLU A 1 212 ? -10.670 -22.808 -19.072 1.00 15.84 216 GLU A N 1
ATOM 1381 C CA . GLU A 1 212 ? -9.723 -23.889 -19.066 1.00 16.40 216 GLU A CA 1
ATOM 1382 C C . GLU A 1 212 ? -8.517 -23.467 -19.904 1.00 16.24 216 GLU A C 1
ATOM 1383 O O . GLU A 1 212 ? -8.676 -23.148 -21.069 1.00 16.45 216 GLU A O 1
ATOM 1389 N N . THR A 1 213 ? -7.323 -23.458 -19.305 1.00 16.02 217 THR A N 1
ATOM 1390 C CA . THR A 1 213 ? -6.089 -23.114 -20.041 1.00 16.10 217 THR A CA 1
ATOM 1391 C C . THR A 1 213 ? -5.301 -24.397 -20.332 1.00 16.39 217 THR A C 1
ATOM 1392 O O . THR A 1 213 ? -4.987 -24.689 -21.489 1.00 17.80 217 THR A O 1
ATOM 1396 N N . ILE A 1 214 ? -4.989 -25.139 -19.267 1.00 15.56 218 ILE A N 1
ATOM 1397 C CA . ILE A 1 214 ? -4.320 -26.422 -19.342 1.00 15.20 218 ILE A CA 1
ATOM 1398 C C . ILE A 1 214 ? -5.249 -27.488 -18.778 1.00 15.14 218 ILE A C 1
ATOM 1399 O O . ILE A 1 214 ? -5.610 -27.406 -17.601 1.00 15.53 218 ILE A O 1
ATOM 1404 N N . PRO A 1 215 ? -5.659 -28.500 -19.586 1.00 14.56 219 PRO A N 1
ATOM 1405 C CA . PRO A 1 215 ? -6.536 -29.565 -19.104 1.00 14.09 219 PRO A CA 1
ATOM 1406 C C . PRO A 1 215 ? -5.985 -30.200 -17.828 1.00 14.02 219 PRO A C 1
ATOM 1407 O O . PRO A 1 215 ? -4.796 -30.534 -17.799 1.00 14.31 219 PRO A O 1
ATOM 1411 N N . GLY A 1 216 ? -6.858 -30.324 -16.815 1.00 13.03 220 GLY A N 1
ATOM 1412 C CA . GLY A 1 216 ? -6.545 -30.874 -15.509 1.00 12.19 220 GLY A CA 1
ATOM 1413 C C . GLY A 1 216 ? -6.567 -29.798 -14.449 1.00 11.92 220 GLY A C 1
ATOM 1414 O O . GLY A 1 216 ? -6.679 -30.090 -13.248 1.00 11.28 220 GLY A O 1
ATOM 1415 N N . GLY A 1 217 ? -6.453 -28.546 -14.902 1.00 11.69 221 GLY A N 1
ATOM 1416 C CA . GLY A 1 217 ? -6.518 -27.394 -14.021 1.00 12.11 221 GLY A CA 1
ATOM 1417 C C . GLY A 1 217 ? -7.941 -27.042 -13.640 1.00 12.43 221 GLY A C 1
ATOM 1418 O O . GLY A 1 217 ? -8.887 -27.250 -14.390 1.00 12.18 221 GLY A O 1
ATOM 1419 N N . SER A 1 218 ? -8.093 -26.489 -12.441 1.00 13.05 222 SER A N 1
ATOM 1420 C CA . SER A 1 218 ? -9.400 -26.164 -11.927 1.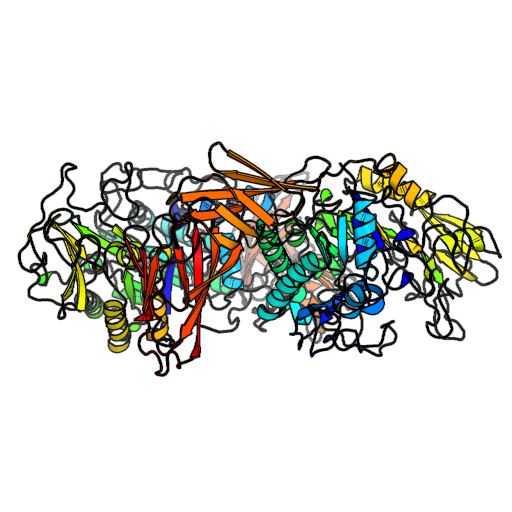00 12.90 222 SER A CA 1
ATOM 1421 C C . SER A 1 218 ? -9.839 -24.806 -12.478 1.00 12.44 222 SER A C 1
ATOM 1422 O O . SER A 1 218 ? -9.027 -23.932 -12.695 1.00 12.26 222 SER A O 1
ATOM 1425 N N . TYR A 1 219 ? -11.145 -24.665 -12.707 1.00 12.95 223 TYR A N 1
ATOM 1426 C CA . TYR A 1 219 ? -11.775 -23.439 -13.127 1.00 12.68 223 TYR A CA 1
ATOM 1427 C C . TYR A 1 219 ? -13.283 -23.604 -12.960 1.00 12.34 223 TYR A C 1
ATOM 1428 O O . TYR A 1 219 ? -13.806 -24.674 -13.257 1.00 12.17 223 TYR A O 1
ATOM 1437 N N . ARG A 1 220 ? -13.968 -22.547 -12.514 1.00 12.21 224 ARG A N 1
ATOM 1438 C CA . ARG A 1 220 ? -15.437 -22.566 -12.338 1.00 12.57 224 ARG A CA 1
ATOM 1439 C C . ARG A 1 220 ? -16.014 -21.222 -12.776 1.00 12.75 224 ARG A C 1
ATOM 1440 O O . ARG A 1 220 ? -15.341 -20.200 -12.649 1.00 12.68 224 ARG A O 1
ATOM 1448 N N . PRO A 1 221 ? -17.291 -21.162 -13.232 1.00 12.88 225 PRO A N 1
ATOM 1449 C CA . PRO A 1 221 ? -17.971 -19.895 -13.508 1.00 12.24 225 PRO A CA 1
ATOM 1450 C C . PRO A 1 221 ? -18.009 -18.942 -12.307 1.00 11.40 225 PRO A C 1
ATOM 1451 O O . PRO A 1 221 ? -17.902 -17.756 -12.495 1.00 10.70 225 PRO A O 1
ATOM 1455 N N . GLU A 1 222 ? -18.129 -19.483 -11.085 1.00 11.36 226 GLU A N 1
ATOM 1456 C CA . GLU A 1 222 ? -18.137 -18.631 -9.869 1.00 11.33 226 GLU A CA 1
ATOM 1457 C C . GLU A 1 222 ? -16.761 -17.989 -9.625 1.00 11.00 226 GLU A C 1
ATOM 1458 O O . GLU A 1 222 ? -16.648 -17.125 -8.773 1.00 10.78 226 GLU A O 1
ATOM 1464 N N . ASP A 1 223 ? -15.749 -18.335 -10.431 1.00 10.64 227 ASP A N 1
ATOM 1465 C CA . ASP A 1 223 ? -14.446 -17.694 -10.324 1.00 10.77 227 ASP A CA 1
ATOM 1466 C C . ASP A 1 223 ? -14.625 -16.171 -10.402 1.00 10.73 227 ASP A C 1
ATOM 1467 O O . ASP A 1 223 ? -13.858 -15.424 -9.839 1.00 10.98 227 ASP A O 1
ATOM 1472 N N . LYS A 1 224 ? -15.695 -15.728 -11.058 1.00 11.17 228 LYS A N 1
ATOM 1473 C CA . LYS A 1 224 ? -15.970 -14.307 -11.263 1.00 11.28 228 LYS A CA 1
ATOM 1474 C C . LYS A 1 224 ? -16.272 -13.596 -9.934 1.00 10.81 228 LYS A C 1
ATOM 1475 O O . LYS A 1 224 ? -15.738 -12.517 -9.643 1.00 10.47 228 LYS A O 1
ATOM 1481 N N . GLN A 1 225 ? -17.144 -14.188 -9.123 1.00 10.53 229 GLN A N 1
ATOM 1482 C CA . GLN A 1 225 ? -17.436 -13.595 -7.845 1.00 10.84 229 GLN A CA 1
ATOM 1483 C C . GLN A 1 225 ? -16.284 -13.917 -6.891 1.00 10.98 229 GLN A C 1
ATOM 1484 O O . GLN A 1 225 ? -15.928 -13.069 -6.052 1.00 11.32 229 GLN A O 1
ATOM 1490 N N . ASN A 1 226 ? -15.664 -15.102 -7.055 1.00 10.92 230 ASN A N 1
ATOM 1491 C CA . ASN A 1 226 ? -14.650 -15.584 -6.079 1.00 10.92 230 ASN A CA 1
ATOM 1492 C C . ASN A 1 226 ? -13.304 -14.847 -6.219 1.00 10.54 230 ASN A C 1
ATOM 1493 O O . ASN A 1 226 ? -12.617 -14.692 -5.224 1.00 10.37 230 ASN A O 1
ATOM 1498 N N . PHE A 1 227 ? -12.946 -14.375 -7.420 1.00 10.34 231 PHE A N 1
ATOM 1499 C CA . PHE A 1 227 ? -11.727 -13.574 -7.611 1.00 10.05 231 PHE A CA 1
ATOM 1500 C C . PHE A 1 227 ? -11.830 -12.255 -6.839 1.00 9.59 231 PHE A C 1
ATOM 1501 O O . PHE A 1 227 ? -10.880 -11.858 -6.209 1.00 9.68 231 PHE A O 1
ATOM 1509 N N . THR A 1 228 ? -12.986 -11.597 -6.896 1.00 9.17 232 THR A N 1
ATOM 1510 C CA . THR A 1 228 ? -13.234 -10.402 -6.125 1.00 9.17 232 THR A CA 1
ATOM 1511 C C . THR A 1 228 ? -13.130 -10.700 -4.615 1.00 9.44 232 THR A C 1
ATOM 1512 O O . THR A 1 228 ? -12.493 -9.947 -3.872 1.00 9.68 232 THR A O 1
ATOM 1516 N N . LEU A 1 229 ? -13.746 -11.790 -4.146 1.00 9.65 233 LEU A N 1
ATOM 1517 C CA . LEU A 1 229 ? -13.713 -12.109 -2.710 1.00 9.85 233 LEU A CA 1
ATOM 1518 C C . LEU A 1 229 ? -12.259 -12.319 -2.251 1.00 10.47 233 LEU A C 1
ATOM 1519 O O . LEU A 1 229 ? -11.876 -11.904 -1.140 1.00 10.53 233 LEU A O 1
ATOM 1524 N N . LEU A 1 230 ? -11.433 -12.949 -3.098 1.00 10.75 234 LEU A N 1
ATOM 1525 C CA . LEU A 1 230 ? -10.029 -13.229 -2.742 1.00 10.78 234 LEU A CA 1
ATOM 1526 C C . LEU A 1 230 ? -9.228 -11.926 -2.582 1.00 10.78 234 LEU A C 1
ATOM 1527 O O . LEU A 1 230 ? -8.437 -11.798 -1.674 1.00 10.44 234 LEU A O 1
ATOM 1532 N N . LEU A 1 231 ? -9.430 -10.982 -3.501 1.00 10.93 235 LEU A N 1
ATOM 1533 C CA . LEU A 1 231 ? -8.744 -9.734 -3.468 1.00 11.30 235 LEU A CA 1
ATOM 1534 C C . LEU A 1 231 ? -9.224 -8.876 -2.298 1.00 11.99 235 LEU A C 1
ATOM 1535 O O . LEU A 1 231 ? -8.422 -8.136 -1.756 1.00 12.48 235 LEU A O 1
ATOM 1540 N N . GLN A 1 232 ? -10.508 -8.975 -1.924 1.00 12.82 236 GLN A N 1
ATOM 1541 C CA . GLN A 1 232 ? -10.994 -8.295 -0.727 1.00 13.36 236 GLN A CA 1
ATOM 1542 C C . GLN A 1 232 ? -10.352 -8.936 0.498 1.00 13.52 236 GLN A C 1
ATOM 1543 O O . GLN A 1 232 ? -9.957 -8.234 1.404 1.00 13.23 236 GLN A O 1
ATOM 1549 N N . ASP A 1 233 ? -10.271 -10.270 0.520 1.00 15.16 237 ASP A N 1
ATOM 1550 C CA . ASP A 1 233 ? -9.715 -10.981 1.684 1.00 16.56 237 ASP A CA 1
ATOM 1551 C C . ASP A 1 233 ? -8.209 -10.673 1.800 1.00 16.01 237 ASP A C 1
ATOM 1552 O O . ASP A 1 233 ? -7.709 -10.468 2.912 1.00 17.17 237 ASP A O 1
ATOM 1557 N N . VAL A 1 234 ? -7.494 -10.556 0.679 1.00 14.17 238 VAL A N 1
ATOM 1558 C CA . VAL A 1 234 ? -6.076 -10.247 0.734 1.00 13.53 238 VAL A CA 1
ATOM 1559 C C . VAL A 1 234 ? -5.878 -8.788 1.159 1.00 13.39 238 VAL A C 1
ATOM 1560 O O . VAL A 1 234 ? -5.047 -8.499 2.013 1.00 12.36 238 VAL A O 1
ATOM 1564 N N . ARG A 1 235 ? -6.620 -7.877 0.534 1.00 13.98 239 ARG A N 1
ATOM 1565 C CA . ARG A 1 235 ? -6.522 -6.476 0.843 1.00 14.84 239 ARG A CA 1
ATOM 1566 C C . ARG A 1 235 ? -6.775 -6.228 2.339 1.00 14.34 239 ARG A C 1
ATOM 1567 O O . ARG A 1 235 ? -6.035 -5.495 2.967 1.00 13.54 239 ARG A O 1
ATOM 1575 N N . ASN A 1 236 ? -7.834 -6.820 2.900 1.00 14.63 240 ASN A N 1
ATOM 1576 C CA . ASN A 1 236 ? -8.162 -6.611 4.325 1.00 14.53 240 ASN A CA 1
ATOM 1577 C C . ASN A 1 236 ? -6.979 -7.036 5.193 1.00 13.21 240 ASN A C 1
ATOM 1578 O O . ASN A 1 236 ? -6.580 -6.295 6.075 1.00 12.73 240 ASN A O 1
ATOM 1583 N N . ALA A 1 237 ? -6.429 -8.219 4.900 1.00 12.20 241 ALA A N 1
ATOM 1584 C CA . ALA A 1 237 ? -5.294 -8.772 5.624 1.00 11.67 241 ALA A CA 1
ATOM 1585 C C . ALA A 1 237 ? -4.088 -7.828 5.530 1.00 11.65 241 ALA A C 1
ATOM 1586 O O . ALA A 1 237 ? -3.414 -7.624 6.542 1.00 11.51 241 ALA A O 1
ATOM 1588 N N . LEU A 1 238 ? -3.837 -7.263 4.335 1.00 11.87 242 LEU A N 1
ATOM 1589 C CA . LEU A 1 238 ? -2.705 -6.349 4.086 1.00 12.13 242 LEU A CA 1
ATOM 1590 C C . LEU A 1 238 ? -2.927 -5.019 4.827 1.00 12.28 242 LEU A C 1
ATOM 1591 O O . LEU A 1 238 ? -1.970 -4.400 5.264 1.00 12.75 242 LEU A O 1
ATOM 1596 N N . ASN A 1 239 ? -4.177 -4.568 4.944 1.00 12.12 243 ASN A N 1
ATOM 1597 C CA . ASN A 1 239 ? -4.484 -3.328 5.640 1.00 12.15 243 ASN A CA 1
ATOM 1598 C C . ASN A 1 239 ? -4.250 -3.520 7.141 1.00 12.31 243 ASN A C 1
ATOM 1599 O O . ASN A 1 239 ? -3.664 -2.663 7.771 1.00 12.44 243 ASN A O 1
ATOM 1604 N N . LYS A 1 240 ? -4.703 -4.654 7.689 1.00 12.37 244 LYS A N 1
ATOM 1605 C CA . LYS A 1 240 ? -4.514 -4.987 9.107 1.00 12.63 244 LYS A CA 1
ATOM 1606 C C . LYS A 1 240 ? -3.005 -4.943 9.423 1.00 13.47 244 LYS A C 1
ATOM 1607 O O . LYS A 1 240 ? -2.571 -4.257 10.375 1.00 13.84 244 LYS A O 1
ATOM 1610 N N . ALA A 1 241 ? -2.211 -5.642 8.603 1.00 13.29 245 ALA A N 1
ATOM 1611 C CA . ALA A 1 241 ? -0.778 -5.834 8.835 1.00 13.18 245 ALA A CA 1
ATOM 1612 C C . ALA A 1 241 ? 0.002 -4.551 8.573 1.00 13.16 245 ALA A C 1
ATOM 1613 O O . ALA A 1 241 ? 1.003 -4.360 9.187 1.00 13.50 245 ALA A O 1
ATOM 1615 N N . GLY A 1 242 ? -0.448 -3.732 7.624 1.00 13.56 246 GLY A N 1
ATOM 1616 C CA . GLY A 1 242 ? 0.160 -2.441 7.334 1.00 14.69 246 GLY A CA 1
ATOM 1617 C C . GLY A 1 242 ? 0.006 -1.445 8.479 1.00 16.32 246 GLY A C 1
ATOM 1618 O O . GLY A 1 242 ? 0.873 -0.608 8.716 1.00 15.96 246 GLY A O 1
ATOM 1619 N N . ALA A 1 243 ? -1.113 -1.535 9.198 1.00 18.42 247 ALA A N 1
ATOM 1620 C CA . ALA A 1 243 ? -1.321 -0.759 10.418 1.00 19.77 247 ALA A CA 1
ATOM 1621 C C . ALA A 1 243 ? -0.410 -1.271 11.550 1.00 19.79 247 ALA A C 1
ATOM 1622 O O . ALA A 1 243 ? 0.124 -0.470 12.286 1.00 20.58 247 ALA A O 1
ATOM 1624 N N . GLU A 1 244 ? -0.245 -2.589 11.690 1.00 19.95 248 GLU A N 1
ATOM 1625 C CA . GLU A 1 244 ? 0.630 -3.142 12.718 1.00 21.06 248 GLU A CA 1
ATOM 1626 C C . GLU A 1 244 ? 2.081 -2.735 12.441 1.00 19.33 248 GLU A C 1
ATOM 1627 O O . GLU A 1 244 ? 2.795 -2.370 13.351 1.00 18.32 248 GLU A O 1
ATOM 1633 N N . ASP A 1 245 ? 2.475 -2.788 11.163 1.00 18.59 249 ASP A N 1
ATOM 1634 C CA . ASP A 1 245 ? 3.865 -2.725 10.704 1.00 17.75 249 ASP A CA 1
ATOM 1635 C C . ASP A 1 245 ? 4.323 -1.297 10.381 1.00 17.48 249 ASP A C 1
ATOM 1636 O O . ASP A 1 245 ? 5.498 -1.034 10.452 1.00 18.14 249 ASP A O 1
ATOM 1641 N N . GLY A 1 246 ? 3.415 -0.394 10.018 1.00 18.00 250 GLY A N 1
ATOM 1642 C CA . GLY A 1 246 ? 3.762 0.958 9.574 1.00 18.11 250 GLY A CA 1
ATOM 1643 C C . GLY A 1 246 ? 4.160 0.956 8.104 1.00 19.06 250 GLY A C 1
ATOM 1644 O O . GLY A 1 246 ? 4.924 1.778 7.667 1.00 19.78 250 GLY A O 1
ATOM 1645 N N . LYS A 1 247 ? 3.656 -0.008 7.339 1.00 19.01 251 LYS A N 1
ATOM 1646 C CA . LYS A 1 247 ? 3.936 -0.089 5.918 1.00 18.71 251 LYS A CA 1
ATOM 1647 C C . LYS A 1 247 ? 2.620 0.120 5.152 1.00 17.42 251 LYS A C 1
ATOM 1648 O O . LYS A 1 247 ? 1.557 -0.092 5.707 1.00 17.95 251 LYS A O 1
ATOM 1654 N N . GLN A 1 248 ? 2.691 0.554 3.890 1.00 15.36 252 GLN A N 1
ATOM 1655 C CA . GLN A 1 248 ? 1.546 0.516 2.971 1.00 14.45 252 GLN A CA 1
ATOM 1656 C C . GLN A 1 248 ? 1.858 -0.556 1.917 1.00 13.62 252 GLN A C 1
ATOM 1657 O O . GLN A 1 248 ? 2.615 -0.330 0.981 1.00 13.01 252 GLN A O 1
ATOM 1659 N N . TYR A 1 249 ? 1.296 -1.749 2.116 1.00 12.95 253 TYR A N 1
ATOM 1660 C CA . TYR A 1 249 ? 1.555 -2.869 1.236 1.00 12.66 253 TYR A CA 1
ATOM 1661 C C . TYR A 1 249 ? 0.739 -2.726 -0.051 1.00 11.90 253 TYR A C 1
ATOM 1662 O O . TYR A 1 249 ? -0.358 -2.203 -0.003 1.00 12.50 253 TYR A O 1
ATOM 1671 N N . LEU A 1 250 ? 1.277 -3.216 -1.177 1.00 10.62 254 LEU A N 1
ATOM 1672 C CA . LEU A 1 250 ? 0.650 -3.111 -2.493 1.00 9.74 254 LEU A CA 1
ATOM 1673 C C . LEU A 1 250 ? -0.029 -4.434 -2.881 1.00 9.26 254 LEU A C 1
ATOM 1674 O O . LEU A 1 250 ? 0.478 -5.531 -2.569 1.00 8.34 254 LEU A O 1
ATOM 1679 N N . LEU A 1 251 ? -1.155 -4.315 -3.605 1.00 8.75 255 LEU A N 1
ATOM 1680 C CA . LEU A 1 251 ? -1.796 -5.454 -4.248 1.00 8.74 255 LEU A CA 1
ATOM 1681 C C . LEU A 1 251 ? -2.014 -5.143 -5.730 1.00 8.69 255 LEU A C 1
ATOM 1682 O O . LEU A 1 251 ? -2.559 -4.115 -6.035 1.00 8.98 255 LEU A O 1
ATOM 1687 N N . THR A 1 252 ? -1.580 -6.045 -6.619 1.00 8.81 256 THR A N 1
ATOM 1688 C CA . THR A 1 252 ? -1.786 -5.905 -8.064 1.00 8.91 256 THR A CA 1
ATOM 1689 C C . THR A 1 252 ? -2.218 -7.253 -8.662 1.00 8.60 256 THR A C 1
ATOM 1690 O O . THR A 1 252 ? -2.217 -8.267 -7.968 1.00 8.18 256 THR A O 1
ATOM 1694 N N . ILE A 1 253 ? -2.613 -7.233 -9.944 1.00 8.17 257 ILE A N 1
ATOM 1695 C CA . ILE A 1 253 ? -2.825 -8.433 -10.719 1.00 8.26 257 ILE A CA 1
ATOM 1696 C C . ILE A 1 253 ? -2.212 -8.271 -12.111 1.00 8.34 257 ILE A C 1
ATOM 1697 O O . ILE A 1 253 ? -1.955 -7.166 -12.568 1.00 8.26 257 ILE A O 1
ATOM 1702 N N . ALA A 1 254 ? -2.023 -9.401 -12.784 1.00 8.65 258 ALA A N 1
ATOM 1703 C CA . ALA A 1 254 ? -1.759 -9.422 -14.206 1.00 9.13 258 ALA A CA 1
ATOM 1704 C C . ALA A 1 254 ? -2.989 -10.017 -14.874 1.00 9.20 258 ALA A C 1
ATOM 1705 O O . ALA A 1 254 ? -3.371 -11.151 -14.541 1.00 9.18 258 ALA A O 1
ATOM 1707 N N . SER A 1 255 ? -3.590 -9.274 -15.800 1.00 9.40 259 SER A N 1
ATOM 1708 C CA . SER A 1 255 ? -4.892 -9.681 -16.344 1.00 9.66 259 SER A CA 1
ATOM 1709 C C . SER A 1 255 ? -4.833 -9.916 -17.865 1.00 9.52 259 SER A C 1
ATOM 1710 O O . SER A 1 255 ? -3.860 -9.582 -18.541 1.00 9.42 259 SER A O 1
ATOM 1713 N N . GLY A 1 256 ? -5.896 -10.530 -18.389 1.00 9.62 260 GLY A N 1
ATOM 1714 C CA . GLY A 1 256 ? -5.985 -10.942 -19.802 1.00 9.57 260 GLY A CA 1
ATOM 1715 C C . GLY A 1 256 ? -6.522 -9.801 -20.644 1.00 9.49 260 GLY A C 1
ATOM 1716 O O . GLY A 1 256 ? -7.461 -9.138 -20.231 1.00 9.63 260 GLY A O 1
ATOM 1717 N N . ALA A 1 257 ? -5.901 -9.552 -21.803 1.00 9.46 261 ALA A N 1
ATOM 1718 C CA . ALA A 1 257 ? -6.236 -8.407 -22.660 1.00 9.11 261 ALA A CA 1
ATOM 1719 C C . ALA A 1 257 ? -7.261 -8.840 -23.699 1.00 8.89 261 ALA A C 1
ATOM 1720 O O . ALA A 1 257 ? -6.934 -8.920 -24.845 1.00 8.42 261 ALA A O 1
ATOM 1722 N N . SER A 1 258 ? -8.486 -9.114 -23.257 1.00 8.75 262 SER A N 1
ATOM 1723 C CA . SER A 1 258 ? -9.528 -9.632 -24.112 1.00 8.95 262 SER A CA 1
ATOM 1724 C C . SER A 1 258 ? -10.883 -9.385 -23.456 1.00 9.27 262 SER A C 1
ATOM 1725 O O . SER A 1 258 ? -10.945 -9.263 -22.225 1.00 8.93 262 SER A O 1
ATOM 1728 N N . GLN A 1 259 ? -11.932 -9.322 -24.295 1.00 9.61 263 GLN A N 1
ATOM 1729 C CA . GLN A 1 259 ? -13.351 -9.258 -23.869 1.00 9.70 263 GLN A CA 1
ATOM 1730 C C . GLN A 1 259 ? -13.719 -10.508 -23.053 1.00 9.69 263 GLN A C 1
ATOM 1731 O O . GLN A 1 259 ? -14.471 -10.398 -22.117 1.00 9.54 263 GLN A O 1
ATOM 1737 N N . ARG A 1 260 ? -13.160 -11.671 -23.419 1.00 10.01 264 ARG A N 1
ATOM 1738 C CA . ARG A 1 260 ? -13.390 -12.937 -22.747 1.00 10.22 264 ARG A CA 1
ATOM 1739 C C . ARG A 1 260 ? -12.974 -12.862 -21.276 1.00 10.06 264 ARG A C 1
ATOM 1740 O O . ARG A 1 260 ? -13.711 -13.309 -20.416 1.00 9.87 264 ARG A O 1
ATOM 1748 N N . TYR A 1 261 ? -11.772 -12.331 -21.004 1.00 10.09 265 TYR A N 1
ATOM 1749 C CA . TYR A 1 261 ? -11.291 -12.132 -19.630 1.00 9.74 265 TYR A CA 1
ATOM 1750 C C . TYR A 1 261 ? -12.260 -11.221 -18.870 1.00 9.89 265 TYR A C 1
ATOM 1751 O O . TYR A 1 261 ? -12.599 -11.503 -17.733 1.00 9.83 265 TYR A O 1
ATOM 1760 N N . ALA A 1 262 ? -12.689 -10.132 -19.518 1.00 10.25 266 ALA A N 1
ATOM 1761 C CA . ALA A 1 262 ? -13.629 -9.164 -18.950 1.00 10.33 266 ALA A CA 1
ATOM 1762 C C . ALA A 1 262 ? -14.949 -9.849 -18.600 1.00 10.69 266 ALA A C 1
ATOM 1763 O O . ALA A 1 262 ? -15.513 -9.612 -17.542 1.00 10.43 266 ALA A O 1
ATOM 1765 N N . ASP A 1 263 ? -15.411 -10.728 -19.491 1.00 11.42 267 ASP A N 1
ATOM 1766 C CA . ASP A 1 263 ? -16.668 -11.435 -19.326 1.00 11.80 267 ASP A CA 1
ATOM 1767 C C . ASP A 1 263 ? -16.610 -12.426 -18.152 1.00 12.34 267 ASP A C 1
ATOM 1768 O O . ASP A 1 263 ? -17.682 -12.802 -17.637 1.00 12.59 267 ASP A O 1
ATOM 1773 N N . HIS A 1 264 ? -15.413 -12.862 -17.730 1.00 11.96 268 HIS A N 1
ATOM 1774 C CA . HIS A 1 264 ? -15.289 -13.881 -16.692 1.00 11.69 268 HIS A CA 1
ATOM 1775 C C . HIS A 1 264 ? -14.834 -13.304 -15.354 1.00 12.00 268 HIS A C 1
ATOM 1776 O O . HIS A 1 264 ? -14.531 -14.075 -14.428 1.00 10.82 268 HIS A O 1
ATOM 1783 N N . THR A 1 265 ? -14.775 -11.965 -15.266 1.00 12.40 269 THR A N 1
ATOM 1784 C CA . THR A 1 265 ? -14.272 -11.267 -14.062 1.00 12.64 269 THR A CA 1
ATOM 1785 C C . THR A 1 265 ? -15.113 -10.007 -13.826 1.00 12.70 269 THR A C 1
ATOM 1786 O O . THR A 1 265 ? -15.817 -9.576 -14.688 1.00 13.27 269 THR A O 1
ATOM 1790 N N . GLU A 1 266 ? -15.045 -9.452 -12.620 1.00 12.84 270 GLU A N 1
ATOM 1791 C CA . GLU A 1 266 ? -15.678 -8.163 -12.320 1.00 12.98 270 GLU A CA 1
ATOM 1792 C C . GLU A 1 266 ? -14.580 -7.098 -12.283 1.00 12.41 270 GLU A C 1
ATOM 1793 O O . GLU A 1 266 ? -14.141 -6.703 -11.220 1.00 11.97 270 GLU A O 1
ATOM 1799 N N . LEU A 1 267 ? -14.139 -6.657 -13.459 1.00 12.81 271 LEU A N 1
ATOM 1800 C CA . LEU A 1 267 ? -13.015 -5.726 -13.601 1.00 13.45 271 LEU A CA 1
ATOM 1801 C C . LEU A 1 267 ? -13.277 -4.385 -12.898 1.00 13.76 271 LEU A C 1
ATOM 1802 O O . LEU A 1 267 ? -12.381 -3.840 -12.274 1.00 14.08 271 LEU A O 1
ATOM 1807 N N . LYS A 1 268 ? -14.460 -3.806 -13.095 1.00 14.21 272 LYS A N 1
ATOM 1808 C CA . LYS A 1 268 ? -14.773 -2.499 -12.556 1.00 15.01 272 LYS A CA 1
ATOM 1809 C C . LYS A 1 268 ? -14.612 -2.507 -11.025 1.00 14.50 272 LYS A C 1
ATOM 1810 O O . LYS A 1 268 ? -13.992 -1.608 -10.457 1.00 13.61 272 LYS A O 1
ATOM 1816 N N . LYS A 1 269 ? -15.168 -3.536 -10.375 1.00 14.10 273 LYS A N 1
ATOM 1817 C CA . LYS A 1 269 ? -15.081 -3.705 -8.927 1.00 13.99 273 LYS A CA 1
ATOM 1818 C C . LYS A 1 269 ? -13.611 -3.865 -8.504 1.00 14.01 273 LYS A C 1
ATOM 1819 O O . LYS A 1 269 ? -13.175 -3.259 -7.543 1.00 13.49 273 LYS A O 1
ATOM 1823 N N . ILE A 1 270 ? -12.850 -4.709 -9.206 1.00 14.62 274 ILE A N 1
ATOM 1824 C CA . ILE A 1 270 ? -11.508 -5.054 -8.739 1.00 14.69 274 ILE A CA 1
ATOM 1825 C C . ILE A 1 270 ? -10.555 -3.878 -8.970 1.00 13.67 274 ILE A C 1
ATOM 1826 O O . ILE A 1 270 ? -9.669 -3.667 -8.180 1.00 13.02 274 ILE A O 1
ATOM 1831 N N . SER A 1 271 ? -10.768 -3.101 -10.030 1.00 12.82 275 SER A N 1
ATOM 1832 C CA . SER A 1 271 ? -9.998 -1.862 -10.244 1.00 12.88 275 SER A CA 1
ATOM 1833 C C . SER A 1 271 ? -10.030 -0.962 -8.991 1.00 12.33 275 SER A C 1
ATOM 1834 O O . SER A 1 271 ? -9.095 -0.217 -8.758 1.00 12.20 275 SER A O 1
ATOM 1837 N N . GLN A 1 272 ? -11.118 -1.007 -8.213 1.00 11.64 276 GLN A N 1
ATOM 1838 C CA . GLN A 1 272 ? -11.274 -0.162 -7.019 1.00 11.58 276 GLN A CA 1
ATOM 1839 C C . GLN A 1 272 ? -10.641 -0.793 -5.771 1.00 11.25 276 GLN A C 1
ATOM 1840 O O . GLN A 1 272 ? -10.401 -0.112 -4.811 1.00 11.18 276 GLN A O 1
ATOM 1846 N N . ILE A 1 273 ? -10.354 -2.085 -5.799 1.00 11.33 277 ILE A N 1
ATOM 1847 C CA . ILE A 1 273 ? -9.753 -2.756 -4.671 1.00 11.03 277 ILE A CA 1
ATOM 1848 C C . ILE A 1 273 ? -8.220 -2.704 -4.749 1.00 11.10 277 ILE A C 1
ATOM 1849 O O . ILE A 1 273 ? -7.591 -2.629 -3.721 1.00 10.92 277 ILE A O 1
ATOM 1854 N N . LEU A 1 274 ? -7.660 -2.783 -5.961 1.00 11.26 278 LEU A N 1
ATOM 1855 C CA . LEU A 1 274 ? -6.230 -2.959 -6.236 1.00 11.71 278 LEU A CA 1
ATOM 1856 C C . LEU A 1 274 ? -5.498 -1.610 -6.208 1.00 11.78 278 LEU A C 1
ATOM 1857 O O . LEU A 1 274 ? -6.126 -0.568 -6.308 1.00 11.59 278 LEU A O 1
ATOM 1862 N N . ASP A 1 275 ? -4.158 -1.671 -6.212 1.00 12.09 279 ASP A N 1
ATOM 1863 C CA . ASP A 1 275 ? -3.317 -0.508 -6.486 1.00 12.21 279 ASP A CA 1
ATOM 1864 C C . ASP A 1 275 ? -3.263 -0.253 -7.990 1.00 12.22 279 ASP A C 1
ATOM 1865 O O . ASP A 1 275 ? -3.360 0.874 -8.395 1.00 12.43 279 ASP A O 1
ATOM 1870 N N . TRP A 1 276 ? -3.096 -1.298 -8.800 1.00 12.04 280 TRP A N 1
ATOM 1871 C CA . TRP A 1 276 ? -3.224 -1.141 -10.249 1.00 11.91 280 TRP A CA 1
ATOM 1872 C C . TRP A 1 276 ? -3.342 -2.511 -10.917 1.00 11.89 280 TRP A C 1
ATOM 1873 O O . TRP A 1 276 ? -3.260 -3.537 -10.264 1.00 11.87 280 TRP A O 1
ATOM 1884 N N . ILE A 1 277 ? -3.524 -2.507 -12.236 1.00 12.13 281 ILE A N 1
ATOM 1885 C CA . ILE A 1 277 ? -3.675 -3.729 -13.004 1.00 12.01 281 ILE A CA 1
ATOM 1886 C C . ILE A 1 277 ? -2.599 -3.779 -14.085 1.00 11.77 281 ILE A C 1
ATOM 1887 O O . ILE A 1 277 ? -2.538 -2.866 -14.898 1.00 11.90 281 ILE A O 1
ATOM 1892 N N . ASN A 1 278 ? -1.787 -4.842 -14.081 1.00 11.66 282 ASN A N 1
ATOM 1893 C CA . ASN A 1 278 ? -0.812 -5.098 -15.135 1.00 12.02 282 ASN A CA 1
ATOM 1894 C C . ASN A 1 278 ? -1.496 -5.881 -16.269 1.00 11.62 282 ASN A C 1
ATOM 1895 O O . ASN A 1 278 ? -1.590 -7.109 -16.233 1.00 11.70 282 ASN A O 1
ATOM 1900 N N . ILE A 1 279 ? -1.991 -5.163 -17.274 1.00 11.51 283 ILE A N 1
ATOM 1901 C CA . ILE A 1 279 ? -2.704 -5.794 -18.401 1.00 11.82 283 ILE A CA 1
ATOM 1902 C C . ILE A 1 279 ? -1.675 -6.406 -19.360 1.00 11.86 283 ILE A C 1
ATOM 1903 O O . ILE A 1 279 ? -0.805 -5.713 -19.825 1.00 11.63 283 ILE A O 1
ATOM 1908 N N . MET A 1 280 ? -1.800 -7.704 -19.648 1.00 12.64 284 MET A N 1
ATOM 1909 C CA . MET A 1 280 ? -0.843 -8.417 -20.518 1.00 13.18 284 MET A CA 1
ATOM 1910 C C . MET A 1 280 ? -1.200 -8.180 -21.988 1.00 13.22 284 MET A C 1
ATOM 1911 O O . MET A 1 280 ? -1.699 -9.084 -22.633 1.00 13.93 284 MET A O 1
ATOM 1916 N N . THR A 1 281 ? -0.882 -6.994 -22.516 1.00 13.33 285 THR A N 1
ATOM 1917 C CA . THR A 1 281 ? -1.150 -6.645 -23.901 1.00 13.09 285 THR A CA 1
ATOM 1918 C C . THR A 1 281 ? 0.011 -7.104 -24.778 1.00 13.51 285 THR A C 1
ATOM 1919 O O . THR A 1 281 ? 0.664 -6.285 -25.425 1.00 13.34 285 THR A O 1
ATOM 1923 N N . TYR A 1 282 ? 0.204 -8.427 -24.789 1.00 14.12 286 TYR A N 1
ATOM 1924 C CA . TYR A 1 282 ? 1.201 -9.164 -25.566 1.00 14.70 286 TYR A CA 1
ATOM 1925 C C . TYR A 1 282 ? 0.681 -10.612 -25.665 1.00 14.61 286 TYR A C 1
ATOM 1926 O O . TYR A 1 282 ? -0.302 -10.964 -25.029 1.00 14.19 286 TYR A O 1
ATOM 1935 N N . ASP A 1 283 ? 1.320 -11.431 -26.495 1.00 15.51 287 ASP A N 1
ATOM 1936 C CA . ASP A 1 283 ? 0.854 -12.805 -26.804 1.00 15.93 287 ASP A CA 1
ATOM 1937 C C . ASP A 1 283 ? -0.548 -12.808 -27.427 1.00 15.22 287 ASP A C 1
ATOM 1938 O O . ASP A 1 283 ? -1.296 -13.795 -27.299 1.00 15.03 287 ASP A O 1
ATOM 1943 N N . PHE A 1 284 ? -0.867 -11.747 -28.168 1.00 14.73 288 PHE A N 1
ATOM 1944 C CA . PHE A 1 284 ? -2.114 -11.697 -28.953 1.00 14.16 288 PHE A CA 1
ATOM 1945 C C . PHE A 1 284 ? -2.113 -12.770 -30.050 1.00 14.30 288 PHE A C 1
ATOM 1946 O O . PHE A 1 284 ? -3.157 -13.274 -30.406 1.00 13.50 288 PHE A O 1
ATOM 1954 N N . HIS A 1 285 ? -0.923 -13.106 -30.568 1.00 15.97 289 HIS A N 1
ATOM 1955 C CA . HIS A 1 285 ? -0.748 -14.085 -31.657 1.00 16.86 289 HIS A CA 1
ATOM 1956 C C . HIS A 1 285 ? 0.641 -14.703 -31.579 1.00 17.15 289 HIS A C 1
ATOM 1957 O O . HIS A 1 285 ? 1.591 -14.014 -31.232 1.00 18.79 289 HIS A O 1
ATOM 1964 N N . GLY A 1 286 ? 0.730 -15.985 -31.953 1.00 18.01 290 GLY A N 1
ATOM 1965 C CA . GLY A 1 286 ? 1.964 -16.741 -31.959 1.00 18.95 290 GLY A CA 1
ATOM 1966 C C . GLY A 1 286 ? 1.795 -18.129 -32.557 1.00 20.98 290 GLY A C 1
ATOM 1967 O O . GLY A 1 286 ? 0.846 -18.400 -33.305 1.00 21.30 290 GLY A O 1
ATOM 1968 N N . GLY A 1 287 ? 2.720 -19.032 -32.204 1.00 23.07 291 GLY A N 1
ATOM 1969 C CA . GLY A 1 287 ? 2.898 -20.305 -32.911 1.00 24.55 291 GLY A CA 1
ATOM 1970 C C . GLY A 1 287 ? 1.860 -21.367 -32.562 1.00 26.15 291 GLY A C 1
ATOM 1971 O O . GLY A 1 287 ? 2.050 -22.536 -32.896 1.00 28.87 291 GLY A O 1
ATOM 1972 N N . TRP A 1 288 ? 0.781 -20.973 -31.877 1.00 24.22 292 TRP A N 1
ATOM 1973 C CA . TRP A 1 288 ? -0.367 -21.836 -31.645 1.00 23.74 292 TRP A CA 1
ATOM 1974 C C . TRP A 1 288 ? -1.421 -21.622 -32.744 1.00 23.85 292 TRP A C 1
ATOM 1975 O O . TRP A 1 288 ? -2.442 -22.289 -32.737 1.00 22.74 292 TRP A O 1
ATOM 1986 N N . GLU A 1 289 ? -1.200 -20.651 -33.643 1.00 24.53 293 GLU A N 1
ATOM 1987 C CA . GLU A 1 289 ? -2.122 -20.355 -34.729 1.00 26.01 293 GLU A CA 1
ATOM 1988 C C . GLU A 1 289 ? -1.441 -20.646 -36.063 1.00 27.18 293 GLU A C 1
ATOM 1989 O O . GLU A 1 289 ? -0.217 -20.666 -36.134 1.00 27.84 293 GLU A O 1
ATOM 1995 N N . ALA A 1 290 ? -2.256 -20.849 -37.104 1.00 28.30 294 ALA A N 1
ATOM 1996 C CA . ALA A 1 290 ? -1.765 -21.226 -38.429 1.00 28.93 294 ALA A CA 1
ATOM 1997 C C . ALA A 1 290 ? -1.674 -20.015 -39.378 1.00 28.67 294 ALA A C 1
ATOM 1998 O O . ALA A 1 290 ? -1.311 -20.194 -40.537 1.00 29.60 294 ALA A O 1
ATOM 2000 N N . THR A 1 291 ? -1.994 -18.799 -38.905 1.00 27.99 295 THR A N 1
ATOM 2001 C CA . THR A 1 291 ? -1.753 -17.574 -39.695 1.00 27.82 295 THR A CA 1
ATOM 2002 C C . THR A 1 291 ? -0.671 -16.745 -39.009 1.00 26.95 295 THR A C 1
ATOM 2003 O O . THR A 1 291 ? -0.595 -16.751 -37.794 1.00 28.67 295 THR A O 1
ATOM 2007 N N . SER A 1 292 ? 0.157 -16.039 -39.790 1.00 25.27 296 SER A N 1
ATOM 2008 C CA . SER A 1 292 ? 1.187 -15.195 -39.205 1.00 22.55 296 SER A CA 1
ATOM 2009 C C . SER A 1 292 ? 0.514 -13.916 -38.743 1.00 22.30 296 SER A C 1
ATOM 2010 O O . SER A 1 292 ? -0.435 -13.478 -39.361 1.00 23.66 296 SER A O 1
ATOM 2013 N N . ASN A 1 293 ? 1.026 -13.339 -37.657 1.00 22.78 297 ASN A N 1
ATOM 2014 C CA . ASN A 1 293 ? 0.409 -12.171 -37.031 1.00 22.95 297 ASN A CA 1
ATOM 2015 C C . ASN A 1 293 ? 1.378 -11.485 -36.056 1.00 20.07 297 ASN A C 1
ATOM 2016 O O . ASN A 1 293 ? 2.502 -11.903 -35.923 1.00 21.22 297 ASN A O 1
ATOM 2021 N N . HIS A 1 294 ? 0.924 -10.417 -35.396 1.00 17.03 298 HIS A N 1
ATOM 2022 C CA . HIS A 1 294 ? 1.773 -9.636 -34.502 1.00 16.43 298 HIS A CA 1
ATOM 2023 C C . HIS A 1 294 ? 1.494 -9.991 -33.034 1.00 16.14 298 HIS A C 1
ATOM 2024 O O . HIS A 1 294 ? 0.349 -10.017 -32.609 1.00 15.51 298 HIS A O 1
ATOM 2031 N N . ASN A 1 295 ? 2.564 -10.225 -32.263 1.00 15.51 299 ASN A N 1
ATOM 2032 C CA . ASN A 1 295 ? 2.482 -10.561 -30.836 1.00 14.94 299 ASN A CA 1
ATOM 2033 C C . ASN A 1 295 ? 1.888 -9.383 -30.051 1.00 13.70 299 ASN A C 1
ATOM 2034 O O . ASN A 1 295 ? 1.058 -9.598 -29.162 1.00 13.43 299 ASN A O 1
ATOM 2039 N N . ALA A 1 296 ? 2.340 -8.161 -30.350 1.00 12.79 300 ALA A N 1
ATOM 2040 C CA . ALA A 1 296 ? 1.874 -6.968 -29.623 1.00 12.90 300 ALA A CA 1
ATOM 2041 C C . ALA A 1 296 ? 1.698 -5.767 -30.555 1.00 11.61 300 ALA A C 1
ATOM 2042 O O . ALA A 1 296 ? 2.407 -4.799 -30.415 1.00 11.60 300 ALA A O 1
ATOM 2044 N N . ALA A 1 297 ? 0.712 -5.820 -31.445 1.00 11.56 301 ALA A N 1
ATOM 2045 C CA . ALA A 1 297 ? 0.375 -4.678 -32.341 1.00 11.78 301 ALA A CA 1
ATOM 2046 C C . ALA A 1 297 ? -0.258 -3.559 -31.509 1.00 11.69 301 ALA A C 1
ATOM 2047 O O . ALA A 1 297 ? -1.021 -3.858 -30.594 1.00 11.66 301 ALA A O 1
ATOM 2049 N N . LEU A 1 298 ? 0.045 -2.295 -31.833 1.00 11.58 302 LEU A N 1
ATOM 2050 C CA . LEU A 1 298 ? -0.467 -1.192 -31.038 1.00 12.23 302 LEU A CA 1
ATOM 2051 C C . LEU A 1 298 ? -1.858 -0.775 -31.534 1.00 13.50 302 LEU A C 1
ATOM 2052 O O . LEU A 1 298 ? -2.782 -0.660 -30.718 1.00 13.10 302 LEU A O 1
ATOM 2057 N N . TYR A 1 299 ? -2.013 -0.558 -32.852 1.00 14.48 303 TYR A N 1
ATOM 2058 C CA . TYR A 1 299 ? -3.289 -0.035 -33.388 1.00 14.51 303 TYR A CA 1
ATOM 2059 C C . TYR A 1 299 ? -3.916 -1.069 -34.319 1.00 15.02 303 TYR A C 1
ATOM 2060 O O . TYR A 1 299 ? -3.246 -2.018 -34.753 1.00 15.10 303 TYR A O 1
ATOM 2069 N N . LYS A 1 300 ? -5.204 -0.867 -34.599 1.00 16.40 304 LYS A N 1
ATOM 2070 C CA . LYS A 1 300 ? -5.972 -1.745 -35.472 1.00 18.35 304 LYS A CA 1
ATOM 2071 C C . LYS A 1 300 ? -5.406 -1.672 -36.895 1.00 18.24 304 LYS A C 1
ATOM 2072 O O . LYS A 1 300 ? -5.268 -0.581 -37.464 1.00 17.10 304 LYS A O 1
ATOM 2078 N N . ASP A 1 301 ? -5.076 -2.840 -37.458 1.00 18.77 305 ASP A N 1
ATOM 2079 C CA . ASP A 1 301 ? -4.773 -2.939 -38.874 1.00 19.72 305 ASP A CA 1
ATOM 2080 C C . ASP A 1 301 ? -5.879 -3.728 -39.559 1.00 19.60 305 ASP A C 1
ATOM 2081 O O . ASP A 1 301 ? -5.940 -4.939 -39.389 1.00 18.19 305 ASP A O 1
ATOM 2086 N N . PRO A 1 302 ? -6.760 -3.066 -40.359 1.00 20.43 306 PRO A N 1
ATOM 2087 C CA . PRO A 1 302 ? -7.911 -3.735 -40.969 1.00 19.89 306 PRO A CA 1
ATOM 2088 C C . PRO A 1 302 ? -7.511 -4.853 -41.939 1.00 19.91 306 PRO A C 1
ATOM 2089 O O . PRO A 1 302 ? -8.343 -5.729 -42.235 1.00 18.79 306 PRO A O 1
ATOM 2093 N N . ASN A 1 303 ? -6.248 -4.830 -42.401 1.00 19.00 307 ASN A N 1
ATOM 2094 C CA . ASN A 1 303 ? -5.754 -5.841 -43.355 1.00 19.25 307 ASN A CA 1
ATOM 2095 C C . ASN A 1 303 ? -5.446 -7.161 -42.638 1.00 19.37 307 ASN A C 1
ATOM 2096 O O . ASN A 1 303 ? -5.267 -8.178 -43.274 1.00 18.68 307 ASN A O 1
ATOM 2101 N N . ASP A 1 304 ? -5.385 -7.125 -41.306 1.00 20.70 308 ASP A N 1
ATOM 2102 C CA . ASP A 1 304 ? -5.224 -8.311 -40.475 1.00 21.26 308 ASP A CA 1
ATOM 2103 C C . ASP A 1 304 ? -6.526 -9.111 -40.441 1.00 21.74 308 ASP A C 1
ATOM 2104 O O . ASP A 1 304 ? -7.549 -8.595 -39.998 1.00 20.88 308 ASP A O 1
ATOM 2109 N N . PRO A 1 305 ? -6.534 -10.396 -40.888 1.00 22.27 309 PRO A N 1
ATOM 2110 C CA . PRO A 1 305 ? -7.742 -11.224 -40.862 1.00 22.19 309 PRO A CA 1
ATOM 2111 C C . PRO A 1 305 ? -8.440 -11.227 -39.498 1.00 23.26 309 PRO A C 1
ATOM 2112 O O . PRO A 1 305 ? -9.670 -11.302 -39.446 1.00 23.81 309 PRO A O 1
ATOM 2116 N N . ALA A 1 306 ? -7.657 -11.104 -38.420 1.00 23.56 310 ALA A N 1
ATOM 2117 C CA . ALA A 1 306 ? -8.197 -11.197 -37.051 1.00 24.04 310 ALA A CA 1
ATOM 2118 C C . ALA A 1 306 ? -8.491 -9.825 -36.426 1.00 23.84 310 ALA A C 1
ATOM 2119 O O . ALA A 1 306 ? -8.728 -9.751 -35.233 1.00 22.11 310 ALA A O 1
ATOM 2121 N N . ALA A 1 307 ? -8.549 -8.765 -37.233 1.00 25.05 311 ALA A N 1
ATOM 2122 C CA . ALA A 1 307 ? -8.679 -7.397 -36.711 1.00 27.35 311 ALA A CA 1
ATOM 2123 C C . ALA A 1 307 ? -9.912 -7.268 -35.814 1.00 28.88 311 ALA A C 1
ATOM 2124 O O . ALA A 1 307 ? -9.905 -6.479 -34.870 1.00 29.45 311 ALA A O 1
ATOM 2126 N N . ASN A 1 308 ? -10.962 -8.039 -36.126 1.00 30.42 312 ASN A N 1
ATOM 2127 C CA . ASN A 1 308 ? -12.259 -7.883 -35.499 1.00 30.22 312 ASN A CA 1
ATOM 2128 C C . ASN A 1 308 ? -12.339 -8.630 -34.159 1.00 29.21 312 ASN A C 1
ATOM 2129 O O . ASN A 1 308 ? -13.399 -8.611 -33.543 1.00 28.88 312 ASN A O 1
ATOM 2134 N N . THR A 1 309 ? -11.235 -9.242 -33.698 1.00 26.28 313 THR A N 1
ATOM 2135 C CA . THR A 1 309 ? -11.180 -9.878 -32.364 1.00 23.31 313 THR A CA 1
ATOM 2136 C C . THR A 1 309 ? -10.601 -8.911 -31.318 1.00 21.30 313 THR A C 1
ATOM 2137 O O . THR A 1 309 ? -10.657 -9.186 -30.142 1.00 19.63 313 THR A O 1
ATOM 2141 N N . ASN A 1 310 ? -10.074 -7.770 -31.779 1.00 20.31 314 ASN A N 1
ATOM 2142 C CA . ASN A 1 310 ? -9.537 -6.722 -30.948 1.00 20.13 314 ASN A CA 1
ATOM 2143 C C . ASN A 1 310 ? -8.264 -7.197 -30.248 1.00 19.58 314 ASN A C 1
ATOM 2144 O O . ASN A 1 310 ? -7.958 -6.712 -29.217 1.00 20.92 314 ASN A O 1
ATOM 2149 N N . PHE A 1 311 ? -7.509 -8.110 -30.857 1.00 19.19 315 PHE A N 1
ATOM 2150 C CA . PHE A 1 311 ? -6.288 -8.664 -30.273 1.00 18.64 315 PHE A CA 1
ATOM 2151 C C . PHE A 1 311 ? -5.104 -7.778 -30.675 1.00 17.60 315 PHE A C 1
ATOM 2152 O O . PHE A 1 311 ? -4.230 -8.178 -31.423 1.00 18.14 315 PHE A O 1
ATOM 2160 N N . TYR A 1 312 ? -5.121 -6.559 -30.142 1.00 16.56 316 TYR A N 1
ATOM 2161 C CA . TYR A 1 312 ? -4.077 -5.534 -30.288 1.00 16.44 316 TYR A CA 1
ATOM 2162 C C . TYR A 1 312 ? -4.284 -4.533 -29.144 1.00 15.15 316 TYR A C 1
ATOM 2163 O O . TYR A 1 312 ? -5.327 -4.521 -28.530 1.00 14.24 316 TYR A O 1
ATOM 2172 N N . VAL A 1 313 ? -3.280 -3.707 -28.868 1.00 14.94 317 VAL A N 1
ATOM 2173 C CA . VAL A 1 313 ? -3.213 -2.939 -27.633 1.00 15.02 317 VAL A CA 1
ATOM 2174 C C . VAL A 1 313 ? -4.422 -2.012 -27.467 1.00 15.44 317 VAL A C 1
ATOM 2175 O O . VAL A 1 313 ? -5.043 -2.011 -26.420 1.00 15.64 317 VAL A O 1
ATOM 2179 N N . ASP A 1 314 ? -4.717 -1.190 -28.477 1.00 16.62 318 ASP A N 1
ATOM 2180 C CA . ASP A 1 314 ? -5.764 -0.170 -28.350 1.00 17.16 318 ASP A CA 1
ATOM 2181 C C . ASP A 1 314 ? -7.147 -0.831 -28.212 1.00 17.81 318 ASP A C 1
ATOM 2182 O O . ASP A 1 314 ? -8.005 -0.339 -27.459 1.00 17.63 318 ASP A O 1
ATOM 2187 N N . GLY A 1 315 ? -7.352 -1.959 -28.908 1.00 17.69 319 GLY A N 1
ATOM 2188 C CA . GLY A 1 315 ? -8.566 -2.772 -28.772 1.00 16.81 319 GLY A CA 1
ATOM 2189 C C . GLY A 1 315 ? -8.786 -3.189 -27.336 1.00 15.74 319 GLY A C 1
ATOM 2190 O O . GLY A 1 315 ? -9.856 -3.041 -26.811 1.00 16.45 319 GLY A O 1
ATOM 2191 N N . ALA A 1 316 ? -7.731 -3.680 -26.699 1.00 15.07 320 ALA A N 1
ATOM 2192 C CA . ALA A 1 316 ? -7.826 -4.219 -25.369 1.00 14.80 320 ALA A CA 1
ATOM 2193 C C . ALA A 1 316 ? -8.070 -3.113 -24.353 1.00 13.95 320 ALA A C 1
ATOM 2194 O O . ALA A 1 316 ? -8.769 -3.337 -23.399 1.00 13.48 320 ALA A O 1
ATOM 2196 N N . ILE A 1 317 ? -7.451 -1.954 -24.551 1.00 13.73 321 ILE A N 1
ATOM 2197 C CA . ILE A 1 317 ? -7.700 -0.860 -23.638 1.00 14.23 321 ILE A CA 1
ATOM 2198 C C . ILE A 1 317 ? -9.169 -0.415 -23.767 1.00 14.88 321 ILE A C 1
ATOM 2199 O O . ILE A 1 317 ? -9.801 -0.190 -22.757 1.00 15.56 321 ILE A O 1
ATOM 2204 N N . ASN A 1 318 ? -9.720 -0.367 -24.986 1.00 15.50 322 ASN A N 1
ATOM 2205 C CA . ASN A 1 318 ? -11.155 -0.033 -25.217 1.00 16.00 322 ASN A CA 1
ATOM 2206 C C . ASN A 1 318 ? -12.078 -1.054 -24.518 1.00 15.71 322 ASN A C 1
ATOM 2207 O O . ASN A 1 318 ? -13.113 -0.698 -23.965 1.00 15.18 322 ASN A O 1
ATOM 2212 N N . VAL A 1 319 ? -11.718 -2.335 -24.555 1.00 15.53 323 VAL A N 1
ATOM 2213 C CA . VAL A 1 319 ? -12.479 -3.326 -23.815 1.00 16.00 323 VAL A CA 1
ATOM 2214 C C . VAL A 1 319 ? -12.508 -2.951 -22.319 1.00 16.35 323 VAL A C 1
ATOM 2215 O O . VAL A 1 319 ? -13.542 -3.024 -21.692 1.00 16.37 323 VAL A O 1
ATOM 2219 N N . TYR A 1 320 ? -11.371 -2.530 -21.759 1.00 16.61 324 TYR A N 1
ATOM 2220 C CA . TYR A 1 320 ? -11.264 -2.304 -20.306 1.00 17.51 324 TYR A CA 1
ATOM 2221 C C . TYR A 1 320 ? -12.016 -1.035 -19.894 1.00 17.14 324 TYR A C 1
ATOM 2222 O O . TYR A 1 320 ? -12.672 -1.043 -18.880 1.00 16.09 324 TYR A O 1
ATOM 2231 N N . THR A 1 321 ? -11.882 0.043 -20.670 1.00 18.36 325 THR A N 1
ATOM 2232 C CA . THR A 1 321 ? -12.507 1.340 -20.327 1.00 18.76 325 THR A CA 1
ATOM 2233 C C . THR A 1 321 ? -14.030 1.224 -20.447 1.00 19.49 325 THR A C 1
ATOM 2234 O O . THR A 1 321 ? -14.751 1.779 -19.608 1.00 17.99 325 THR A O 1
ATOM 2238 N N . ASN A 1 322 ? -14.496 0.471 -21.454 1.00 21.34 326 ASN A N 1
ATOM 2239 C CA . ASN A 1 322 ? -15.924 0.242 -21.672 1.00 22.92 326 ASN A CA 1
ATOM 2240 C C . ASN A 1 322 ? -16.526 -0.553 -20.496 1.00 22.85 326 ASN A C 1
ATOM 2241 O O . ASN A 1 322 ? -17.684 -0.350 -20.204 1.00 23.82 326 ASN A O 1
ATOM 2246 N N . GLU A 1 323 ? -15.740 -1.399 -19.801 1.00 21.41 327 GLU A N 1
ATOM 2247 C CA . GLU A 1 323 ? -16.183 -2.128 -18.602 1.00 20.58 327 GLU A CA 1
ATOM 2248 C C . GLU A 1 323 ? -16.223 -1.219 -17.359 1.00 19.35 327 GLU A C 1
ATOM 2249 O O . GLU A 1 323 ? -16.719 -1.646 -16.314 1.00 18.14 327 GLU A O 1
ATOM 2255 N N . GLY A 1 324 ? -15.667 -0.002 -17.458 1.00 17.96 328 GLY A N 1
ATOM 2256 C CA . GLY A 1 324 ? -15.666 0.962 -16.355 1.00 18.26 328 GLY A CA 1
ATOM 2257 C C . GLY A 1 324 ? -14.311 1.119 -15.668 1.00 18.48 328 GLY A C 1
ATOM 2258 O O . GLY A 1 324 ? -14.197 1.823 -14.676 1.00 18.95 328 GLY A O 1
ATOM 2259 N N . VAL A 1 325 ? -13.248 0.534 -16.222 1.00 17.90 329 VAL A N 1
ATOM 2260 C CA . VAL A 1 325 ? -11.969 0.590 -15.568 1.00 17.17 329 VAL A CA 1
ATOM 2261 C C . VAL A 1 325 ? -11.349 1.961 -15.813 1.00 16.38 329 VAL A C 1
ATOM 2262 O O . VAL A 1 325 ? -11.138 2.316 -16.969 1.00 16.31 329 VAL A O 1
ATOM 2266 N N . PRO A 1 326 ? -10.973 2.728 -14.761 1.00 15.66 330 PRO A N 1
ATOM 2267 C CA . PRO A 1 326 ? -10.301 4.009 -14.940 1.00 16.03 330 PRO A CA 1
ATOM 2268 C C . PRO A 1 326 ? -8.926 3.750 -15.548 1.00 16.82 330 PRO A C 1
ATOM 2269 O O . PRO A 1 326 ? -8.210 2.849 -15.132 1.00 18.24 330 PRO A O 1
ATOM 2273 N N . VAL A 1 327 ? -8.568 4.600 -16.500 1.00 17.72 331 VAL A N 1
ATOM 2274 C CA . VAL A 1 327 ? -7.400 4.438 -17.327 1.00 17.99 331 VAL A CA 1
ATOM 2275 C C . VAL A 1 327 ? -6.135 4.689 -16.489 1.00 19.18 331 VAL A C 1
ATOM 2276 O O . VAL A 1 327 ? -5.085 4.220 -16.865 1.00 19.57 331 VAL A O 1
ATOM 2280 N N . ASP A 1 328 ? -6.247 5.376 -15.342 1.00 20.38 332 ASP A N 1
ATOM 2281 C CA . ASP A 1 328 ? -5.096 5.596 -14.446 1.00 22.26 332 ASP A CA 1
ATOM 2282 C C . ASP A 1 328 ? -4.767 4.349 -13.607 1.00 21.09 332 ASP A C 1
ATOM 2283 O O . ASP A 1 328 ? -3.756 4.337 -12.909 1.00 21.23 332 ASP A O 1
ATOM 2288 N N . LYS A 1 329 ? -5.618 3.322 -13.657 1.00 19.99 333 LYS A N 1
ATOM 2289 C CA . LYS A 1 329 ? -5.408 2.076 -12.907 1.00 19.44 333 LYS A CA 1
ATOM 2290 C C . LYS A 1 329 ? -4.693 1.016 -13.767 1.00 17.75 333 LYS A C 1
ATOM 2291 O O . LYS A 1 329 ? -4.339 -0.055 -13.267 1.00 17.84 333 LYS A O 1
ATOM 2297 N N . LEU A 1 330 ? -4.466 1.323 -15.043 1.00 16.25 334 LEU A N 1
ATOM 2298 C CA . LEU A 1 330 ? -3.852 0.398 -15.950 1.00 16.05 334 LEU A CA 1
ATOM 2299 C C . LEU A 1 330 ? -2.364 0.704 -16.144 1.00 15.94 334 LEU A C 1
ATOM 2300 O O . LEU A 1 330 ? -1.969 1.840 -16.336 1.00 16.25 334 LEU A O 1
ATOM 2305 N N . VAL A 1 331 ? -1.540 -0.336 -16.061 1.00 14.74 335 VAL A N 1
ATOM 2306 C CA . VAL A 1 331 ? -0.170 -0.232 -16.412 1.00 14.14 335 VAL A CA 1
ATOM 2307 C C . VAL A 1 331 ? -0.007 -1.080 -17.667 1.00 14.17 335 VAL A C 1
ATOM 2308 O O . VAL A 1 331 ? -0.445 -2.214 -17.667 1.00 14.09 335 VAL A O 1
ATOM 2312 N N . LEU A 1 332 ? 0.578 -0.526 -18.729 1.00 13.76 336 LEU A N 1
ATOM 2313 C CA . LEU A 1 332 ? 0.565 -1.204 -20.006 1.00 14.32 336 LEU A CA 1
ATOM 2314 C C . LEU A 1 332 ? 1.668 -2.269 -20.054 1.00 14.45 336 LEU A C 1
ATOM 2315 O O . LEU A 1 332 ? 2.817 -1.969 -19.798 1.00 17.51 336 LEU A O 1
ATOM 2320 N N . GLY A 1 333 ? 1.332 -3.505 -20.417 1.00 13.60 337 GLY A N 1
ATOM 2321 C CA . GLY A 1 333 ? 2.340 -4.557 -20.582 1.00 12.89 337 GLY A CA 1
ATOM 2322 C C . GLY A 1 333 ? 3.011 -4.463 -21.950 1.00 12.75 337 GLY A C 1
ATOM 2323 O O . GLY A 1 333 ? 2.356 -4.240 -22.960 1.00 13.01 337 GLY A O 1
ATOM 2324 N N . VAL A 1 334 ? 4.333 -4.631 -21.987 1.00 12.13 338 VAL A N 1
ATOM 2325 C CA . VAL A 1 334 ? 5.069 -4.677 -23.229 1.00 12.23 338 VAL A CA 1
ATOM 2326 C C . VAL A 1 334 ? 6.042 -5.848 -23.179 1.00 12.12 338 VAL A C 1
ATOM 2327 O O . VAL A 1 334 ? 6.501 -6.240 -22.111 1.00 11.88 338 VAL A O 1
ATOM 2331 N N . PRO A 1 335 ? 6.332 -6.467 -24.337 1.00 11.72 339 PRO A N 1
ATOM 2332 C CA . PRO A 1 335 ? 7.232 -7.613 -24.399 1.00 12.28 339 PRO A CA 1
ATOM 2333 C C . PRO A 1 335 ? 8.685 -7.276 -24.764 1.00 12.67 339 PRO A C 1
ATOM 2334 O O . PRO A 1 335 ? 8.917 -6.438 -25.636 1.00 13.41 339 PRO A O 1
ATOM 2338 N N . PHE A 1 336 ? 9.636 -7.958 -24.112 1.00 12.47 340 PHE A N 1
ATOM 2339 C CA . PHE A 1 336 ? 11.076 -7.849 -24.403 1.00 12.57 340 PHE A CA 1
ATOM 2340 C C . PHE A 1 336 ? 11.520 -9.098 -25.177 1.00 13.16 340 PHE A C 1
ATOM 2341 O O . PHE A 1 336 ? 12.685 -9.513 -25.103 1.00 13.41 340 PHE A O 1
ATOM 2349 N N . TYR A 1 337 ? 10.571 -9.692 -25.911 1.00 13.40 341 TYR A N 1
ATOM 2350 C CA . TYR A 1 337 ? 10.756 -10.914 -26.683 1.00 13.77 341 TYR A CA 1
ATOM 2351 C C . TYR A 1 337 ? 9.944 -10.808 -27.983 1.00 13.97 341 TYR A C 1
ATOM 2352 O O . TYR A 1 337 ? 9.136 -9.894 -28.129 1.00 14.31 341 TYR A O 1
ATOM 2361 N N . GLY A 1 338 ? 10.146 -11.775 -28.885 1.00 13.93 342 GLY A N 1
ATOM 2362 C CA . GLY A 1 338 ? 9.409 -11.906 -30.125 1.00 14.27 342 GLY A CA 1
ATOM 2363 C C . GLY A 1 338 ? 8.918 -13.326 -30.294 1.00 14.61 342 GLY A C 1
ATOM 2364 O O . GLY A 1 338 ? 9.298 -14.189 -29.520 1.00 13.64 342 GLY A O 1
ATOM 2365 N N . ARG A 1 339 ? 8.050 -13.550 -31.289 1.00 15.78 343 ARG A N 1
ATOM 2366 C CA . ARG A 1 339 ? 7.469 -14.869 -31.544 1.00 16.63 343 ARG A CA 1
ATOM 2367 C C . ARG A 1 339 ? 7.615 -15.202 -33.023 1.00 17.36 343 ARG A C 1
ATOM 2368 O O . ARG A 1 339 ? 7.508 -14.316 -33.855 1.00 16.98 343 ARG A O 1
ATOM 2376 N N . GLY A 1 340 ? 7.857 -16.490 -33.315 1.00 18.93 344 GLY A N 1
ATOM 2377 C CA . GLY A 1 340 ? 8.256 -16.940 -34.656 1.00 19.44 344 GLY A CA 1
ATOM 2378 C C . GLY A 1 340 ? 7.539 -18.208 -35.101 1.00 20.38 344 GLY A C 1
ATOM 2379 O O . GLY A 1 340 ? 7.272 -19.133 -34.298 1.00 21.36 344 GLY A O 1
ATOM 2380 N N . TRP A 1 341 ? 7.220 -18.249 -36.397 1.00 20.08 345 TRP A N 1
ATOM 2381 C CA . TRP A 1 341 ? 6.684 -19.432 -37.069 1.00 20.69 345 TRP A CA 1
ATOM 2382 C C . TRP A 1 341 ? 7.804 -19.972 -37.953 1.00 22.94 345 TRP A C 1
ATOM 2383 O O . TRP A 1 341 ? 8.550 -19.170 -38.481 1.00 23.75 345 TRP A O 1
ATOM 2394 N N . LYS A 1 342 ? 7.882 -21.296 -38.156 1.00 25.83 346 LYS A N 1
ATOM 2395 C CA . LYS A 1 342 ? 9.024 -21.856 -38.902 1.00 27.48 346 LYS A CA 1
ATOM 2396 C C . LYS A 1 342 ? 8.783 -21.847 -40.419 1.00 28.21 346 LYS A C 1
ATOM 2397 O O . LYS A 1 342 ? 9.697 -21.542 -41.140 1.00 26.46 346 LYS A O 1
ATOM 2403 N N . SER A 1 343 ? 7.574 -22.151 -40.898 1.00 29.79 347 SER A N 1
ATOM 2404 C CA . SER A 1 343 ? 7.302 -22.184 -42.342 1.00 30.28 347 SER A CA 1
ATOM 2405 C C . SER A 1 343 ? 6.009 -21.420 -42.662 1.00 29.61 347 SER A C 1
ATOM 2406 O O . SER A 1 343 ? 4.906 -21.832 -42.280 1.00 29.09 347 SER A O 1
ATOM 2409 N N . CYS A 1 344 ? 6.153 -20.339 -43.428 1.00 29.06 348 CYS A N 1
ATOM 2410 C CA . CYS A 1 344 ? 5.115 -19.375 -43.565 1.00 29.12 348 CYS A CA 1
ATOM 2411 C C . CYS A 1 344 ? 5.172 -18.748 -44.965 1.00 27.69 348 CYS A C 1
ATOM 2412 O O . CYS A 1 344 ? 6.243 -18.505 -45.463 1.00 26.23 348 CYS A O 1
ATOM 2415 N N . GLY A 1 345 ? 4.002 -18.469 -45.563 1.00 27.83 349 GLY A N 1
ATOM 2416 C CA . GLY A 1 345 ? 3.848 -18.127 -47.000 1.00 27.22 349 GLY A CA 1
ATOM 2417 C C . GLY A 1 345 ? 4.484 -16.793 -47.368 1.00 26.32 349 GLY A C 1
ATOM 2418 O O . GLY A 1 345 ? 4.634 -15.942 -46.515 1.00 25.41 349 GLY A O 1
ATOM 2419 N N . LYS A 1 346 ? 4.801 -16.622 -48.658 1.00 25.37 350 LYS A N 1
ATOM 2420 C CA . LYS A 1 346 ? 5.726 -15.608 -49.157 1.00 25.11 350 LYS A CA 1
ATOM 2421 C C . LYS A 1 346 ? 5.010 -14.286 -49.503 1.00 24.15 350 LYS A C 1
ATOM 2422 O O . LYS A 1 346 ? 5.669 -13.242 -49.586 1.00 23.80 350 LYS A O 1
ATOM 2424 N N . GLU A 1 347 ? 3.689 -14.309 -49.724 1.00 23.35 351 GLU A N 1
ATOM 2425 C CA . GLU A 1 347 ? 2.940 -13.077 -50.115 1.00 23.36 351 GLU A CA 1
ATOM 2426 C C . GLU A 1 347 ? 2.929 -12.084 -48.937 1.00 23.46 351 GLU A C 1
ATOM 2427 O O . GLU A 1 347 ? 2.909 -12.498 -47.792 1.00 23.36 351 GLU A O 1
ATOM 2429 N N . ASN A 1 348 ? 2.960 -10.782 -49.248 1.00 22.96 352 ASN A N 1
ATOM 2430 C CA . ASN A 1 348 ? 2.896 -9.672 -48.291 1.00 22.65 352 ASN A CA 1
ATOM 2431 C C . ASN A 1 348 ? 4.106 -9.723 -47.338 1.00 23.63 352 ASN A C 1
ATOM 2432 O O . ASN A 1 348 ? 4.007 -9.330 -46.145 1.00 22.24 352 ASN A O 1
ATOM 2437 N N . ASN A 1 349 ? 5.258 -10.176 -47.868 1.00 22.61 353 ASN A N 1
ATOM 2438 C CA . ASN A 1 349 ? 6.511 -10.309 -47.135 1.00 21.86 353 ASN A CA 1
ATOM 2439 C C . ASN A 1 349 ? 6.276 -11.165 -45.883 1.00 21.40 353 ASN A C 1
ATOM 2440 O O . ASN A 1 349 ? 6.798 -10.838 -44.816 1.00 22.94 353 ASN A O 1
ATOM 2445 N N . GLY A 1 350 ? 5.477 -12.234 -46.012 1.00 19.80 354 GLY A N 1
ATOM 2446 C CA . GLY A 1 350 ? 5.197 -13.144 -44.897 1.00 18.79 354 GLY A CA 1
ATOM 2447 C C . GLY A 1 350 ? 4.030 -12.734 -43.999 1.00 18.19 354 GLY A C 1
ATOM 2448 O O . GLY A 1 350 ? 3.585 -13.532 -43.182 1.00 18.60 354 GLY A O 1
ATOM 2449 N N . GLN A 1 351 ? 3.523 -11.505 -44.121 1.00 17.02 355 GLN A N 1
ATOM 2450 C CA . GLN A 1 351 ? 2.531 -10.968 -43.166 1.00 17.01 355 GLN A CA 1
ATOM 2451 C C . GLN A 1 351 ? 1.127 -11.523 -43.460 1.00 16.76 355 GLN A C 1
ATOM 2452 O O . GLN A 1 351 ? 0.684 -11.507 -44.577 1.00 18.27 355 GLN A O 1
ATOM 2458 N N . TYR A 1 352 ? 0.442 -12.002 -42.419 1.00 17.36 356 TYR A N 1
ATOM 2459 C CA . TYR A 1 352 ? -0.951 -12.448 -42.459 1.00 17.45 356 TYR A CA 1
ATOM 2460 C C . TYR A 1 352 ? -1.117 -13.610 -43.442 1.00 18.04 356 TYR A C 1
ATOM 2461 O O . TYR A 1 352 ? -2.120 -13.701 -44.137 1.00 17.58 356 TYR A O 1
ATOM 2470 N N . GLN A 1 353 ? -0.147 -14.524 -43.445 1.00 19.42 357 GLN A N 1
ATOM 2471 C CA . GLN A 1 353 ? -0.145 -15.645 -44.374 1.00 20.84 357 GLN A CA 1
ATOM 2472 C C . GLN A 1 353 ? -0.316 -16.966 -43.628 1.00 23.12 357 GLN A C 1
ATOM 2473 O O . GLN A 1 353 ? -0.028 -17.066 -42.430 1.00 23.21 357 GLN A O 1
ATOM 2479 N N . PRO A 1 354 ? -0.750 -18.036 -44.339 1.00 26.65 358 PRO A N 1
ATOM 2480 C CA . PRO A 1 354 ? -0.847 -19.387 -43.771 1.00 26.80 358 PRO A CA 1
ATOM 2481 C C . PRO A 1 354 ? 0.524 -19.985 -43.408 1.00 27.88 358 PRO A C 1
ATOM 2482 O O . PRO A 1 354 ? 1.487 -19.755 -44.137 1.00 27.41 358 PRO A O 1
ATOM 2486 N N . CYS A 1 355 ? 0.599 -20.737 -42.294 1.00 29.40 359 CYS A N 1
ATOM 2487 C CA . CYS A 1 355 ? 1.849 -21.393 -41.855 1.00 31.25 359 CYS A CA 1
ATOM 2488 C C . CYS A 1 355 ? 1.655 -22.915 -41.783 1.00 31.35 359 CYS A C 1
ATOM 2489 O O . CYS A 1 355 ? 0.582 -23.377 -41.438 1.00 32.30 359 CYS A O 1
ATOM 2492 N N . LYS A 1 356 ? 2.702 -23.678 -42.121 1.00 31.91 360 LYS A N 1
ATOM 2493 C CA . LYS A 1 356 ? 2.669 -25.144 -42.139 1.00 34.39 360 LYS A CA 1
ATOM 2494 C C . LYS A 1 356 ? 3.575 -25.667 -41.021 1.00 36.45 360 LYS A C 1
ATOM 2495 O O . LYS A 1 356 ? 4.580 -25.040 -40.688 1.00 37.12 360 LYS A O 1
ATOM 2497 N N . PRO A 1 357 ? 3.249 -26.823 -40.391 1.00 39.73 361 PRO A N 1
ATOM 2498 C CA . PRO A 1 357 ? 4.080 -27.392 -39.326 1.00 39.92 361 PRO A CA 1
ATOM 2499 C C . PRO A 1 357 ? 5.387 -27.971 -39.875 1.00 38.69 361 PRO A C 1
ATOM 2500 O O . PRO A 1 357 ? 5.489 -28.202 -41.056 1.00 37.89 361 PRO A O 1
ATOM 2504 N N . GLY A 1 358 ? 6.361 -28.206 -38.994 1.00 38.93 362 GLY A N 1
ATOM 2505 C CA . GLY A 1 358 ? 7.628 -28.826 -39.380 1.00 37.30 362 GLY A CA 1
ATOM 2506 C C . GLY A 1 358 ? 7.582 -30.346 -39.247 1.00 37.90 362 GLY A C 1
ATOM 2507 O O . GLY A 1 358 ? 6.518 -30.930 -38.971 1.00 36.15 362 GLY A O 1
ATOM 2508 N N . SER A 1 359 ? 8.749 -30.979 -39.426 1.00 37.62 363 SER A N 1
ATOM 2509 C CA . SER A 1 359 ? 8.918 -32.425 -39.295 1.00 37.38 363 SER A CA 1
ATOM 2510 C C . SER A 1 359 ? 8.426 -32.892 -37.914 1.00 38.89 363 SER A C 1
ATOM 2511 O O . SER A 1 359 ? 7.873 -33.981 -37.794 1.00 37.52 363 SER A O 1
ATOM 2513 N N . ASP A 1 360 ? 8.597 -32.037 -36.893 1.00 39.63 364 ASP A N 1
ATOM 2514 C CA . ASP A 1 360 ? 8.224 -32.296 -35.477 1.00 38.12 364 ASP A CA 1
ATOM 2515 C C . ASP A 1 360 ? 6.718 -32.105 -35.203 1.00 37.32 364 ASP A C 1
ATOM 2516 O O . ASP A 1 360 ? 6.253 -32.356 -34.086 1.00 35.38 364 ASP A O 1
ATOM 2521 N N . GLY A 1 361 ? 5.961 -31.609 -36.189 1.00 36.94 365 GLY A N 1
ATOM 2522 C CA . GLY A 1 361 ? 4.525 -31.420 -36.043 1.00 35.75 365 GLY A CA 1
ATOM 2523 C C . GLY A 1 361 ? 4.133 -30.074 -35.435 1.00 34.59 365 GLY A C 1
ATOM 2524 O O . GLY A 1 361 ? 2.965 -29.818 -35.282 1.00 35.52 365 GLY A O 1
ATOM 2525 N N . LYS A 1 362 ? 5.089 -29.198 -35.097 1.00 33.22 366 LYS A N 1
ATOM 2526 C CA . LYS A 1 362 ? 4.773 -27.908 -34.450 1.00 30.96 366 LYS A CA 1
ATOM 2527 C C . LYS A 1 362 ? 4.978 -26.780 -35.464 1.00 28.32 366 LYS A C 1
ATOM 2528 O O . LYS A 1 362 ? 5.801 -26.870 -36.360 1.00 27.42 366 LYS A O 1
ATOM 2532 N N . LEU A 1 363 ? 4.225 -25.697 -35.281 1.00 28.18 367 LEU A N 1
ATOM 2533 C CA . LEU A 1 363 ? 4.246 -24.531 -36.183 1.00 26.50 367 LEU A CA 1
ATOM 2534 C C . LEU A 1 363 ? 5.352 -23.551 -35.782 1.00 24.55 367 LEU A C 1
ATOM 2535 O O . LEU A 1 363 ? 5.815 -22.764 -36.614 1.00 23.40 367 LEU A O 1
ATOM 2540 N N . ALA A 1 364 ? 5.734 -23.580 -34.502 1.00 22.81 368 ALA A N 1
ATOM 2541 C CA . ALA A 1 364 ? 6.623 -22.576 -33.936 1.00 22.24 368 ALA A CA 1
ATOM 2542 C C . ALA A 1 364 ? 8.080 -22.884 -34.309 1.00 21.35 368 ALA A C 1
ATOM 2543 O O . ALA A 1 364 ? 8.483 -24.058 -34.432 1.00 21.73 368 ALA A O 1
ATOM 2545 N N . SER A 1 365 ? 8.871 -21.820 -34.481 1.00 19.49 369 SER A N 1
ATOM 2546 C CA . SER A 1 365 ? 10.271 -21.952 -34.819 1.00 19.52 369 SER A CA 1
ATOM 2547 C C . SER A 1 365 ? 11.096 -22.233 -33.557 1.00 19.88 369 SER A C 1
ATOM 2548 O O . SER A 1 365 ? 10.557 -22.201 -32.440 1.00 19.29 369 SER A O 1
ATOM 2551 N N . LYS A 1 366 ? 12.393 -22.531 -33.760 1.00 19.83 370 LYS A N 1
ATOM 2552 C CA . LYS A 1 366 ? 13.346 -22.851 -32.680 1.00 19.35 370 LYS A CA 1
ATOM 2553 C C . LYS A 1 366 ? 13.821 -21.521 -32.081 1.00 19.24 370 LYS A C 1
ATOM 2554 O O . LYS A 1 366 ? 14.589 -20.807 -32.696 1.00 20.70 370 LYS A O 1
ATOM 2557 N N . GLY A 1 367 ? 13.332 -21.198 -30.882 1.00 18.90 371 GLY A N 1
ATOM 2558 C CA . GLY A 1 367 ? 13.663 -19.954 -30.198 1.00 18.17 371 GLY A CA 1
ATOM 2559 C C . GLY A 1 367 ? 14.988 -20.032 -29.460 1.00 17.89 371 GLY A C 1
ATOM 2560 O O . GLY A 1 367 ? 15.627 -21.078 -29.399 1.00 17.26 371 GLY A O 1
ATOM 2561 N N . THR A 1 368 ? 15.361 -18.894 -28.870 1.00 18.06 372 THR A N 1
ATOM 2562 C CA . THR A 1 368 ? 16.638 -18.672 -28.236 1.00 18.28 372 THR A CA 1
ATOM 2563 C C . THR A 1 368 ? 17.008 -19.793 -27.259 1.00 18.69 372 THR A C 1
ATOM 2564 O O . THR A 1 368 ? 18.142 -20.295 -27.331 1.00 19.09 372 THR A O 1
ATOM 2568 N N . TRP A 1 369 ? 16.103 -20.138 -26.335 1.00 16.77 373 TRP A N 1
ATOM 2569 C CA . TRP A 1 369 ? 16.483 -21.000 -25.237 1.00 17.38 373 TRP A CA 1
ATOM 2570 C C . TRP A 1 369 ? 16.008 -22.439 -25.467 1.00 19.96 373 TRP A C 1
ATOM 2571 O O . TRP A 1 369 ? 16.166 -23.276 -24.605 1.00 20.27 373 TRP A O 1
ATOM 2582 N N . ASP A 1 370 ? 15.489 -22.725 -26.665 1.00 23.22 374 ASP A N 1
ATOM 2583 C CA . ASP A 1 370 ? 14.910 -24.016 -26.988 1.00 25.07 374 ASP A CA 1
ATOM 2584 C C . ASP A 1 370 ? 16.023 -25.044 -27.153 1.00 26.64 374 ASP A C 1
ATOM 2585 O O . ASP A 1 370 ? 17.087 -24.714 -27.634 1.00 28.66 374 ASP A O 1
ATOM 2590 N N . ASP A 1 371 ? 15.731 -26.290 -26.776 1.00 28.87 375 ASP A N 1
ATOM 2591 C CA . ASP A 1 371 ? 16.688 -27.405 -26.804 1.00 29.95 375 ASP A CA 1
ATOM 2592 C C . ASP A 1 371 ? 15.899 -28.719 -26.926 1.00 29.13 375 ASP A C 1
ATOM 2593 O O . ASP A 1 371 ? 14.673 -28.712 -26.980 1.00 27.08 375 ASP A O 1
ATOM 2598 N N . TYR A 1 372 ? 16.617 -29.845 -26.907 1.00 29.28 376 TYR A N 1
ATOM 2599 C CA . TYR A 1 372 ? 16.025 -31.177 -27.054 1.00 30.23 376 TYR A CA 1
ATOM 2600 C C . TYR A 1 372 ? 14.860 -31.403 -26.071 1.00 30.24 376 TYR A C 1
ATOM 2601 O O . TYR A 1 372 ? 13.914 -32.067 -26.430 1.00 30.76 376 TYR A O 1
ATOM 2610 N N . SER A 1 373 ? 14.933 -30.880 -24.842 1.00 30.34 377 SER A N 1
ATOM 2611 C CA . SER A 1 373 ? 13.884 -31.120 -23.845 1.00 31.32 377 SER A CA 1
ATOM 2612 C C . SER A 1 373 ? 12.686 -30.184 -24.037 1.00 32.33 377 SER A C 1
ATOM 2613 O O . SER A 1 373 ? 11.578 -30.573 -23.735 1.00 36.97 377 SER A O 1
ATOM 2616 N N . THR A 1 374 ? 12.895 -28.954 -24.507 1.00 32.43 378 THR A N 1
ATOM 2617 C CA . THR A 1 374 ? 11.780 -27.996 -24.626 1.00 32.35 378 THR A CA 1
ATOM 2618 C C . THR A 1 374 ? 10.959 -28.192 -25.911 1.00 32.54 378 THR A C 1
ATOM 2619 O O . THR A 1 374 ? 9.770 -27.882 -25.907 1.00 34.30 378 THR A O 1
ATOM 2623 N N . GLY A 1 375 ? 11.571 -28.668 -27.003 1.00 30.49 379 GLY A N 1
ATOM 2624 C CA . GLY A 1 375 ? 10.923 -28.618 -28.325 1.00 29.42 379 GLY A CA 1
ATOM 2625 C C . GLY A 1 375 ? 10.850 -27.180 -28.798 1.00 28.91 379 GLY A C 1
ATOM 2626 O O . GLY A 1 375 ? 11.483 -26.320 -28.216 1.00 28.77 379 GLY A O 1
ATOM 2627 N N . ASP A 1 376 ? 10.073 -26.896 -29.838 1.00 29.54 380 ASP A N 1
ATOM 2628 C CA . ASP A 1 376 ? 10.098 -25.547 -30.385 1.00 29.82 380 ASP A CA 1
ATOM 2629 C C . ASP A 1 376 ? 8.972 -24.708 -29.781 1.00 27.21 380 ASP A C 1
ATOM 2630 O O . ASP A 1 376 ? 7.814 -25.094 -29.836 1.00 27.99 380 ASP A O 1
ATOM 2635 N N . THR A 1 377 ? 9.337 -23.547 -29.232 1.00 25.24 381 THR A N 1
ATOM 2636 C CA . THR A 1 377 ? 8.396 -22.664 -28.567 1.00 25.24 381 THR A CA 1
ATOM 2637 C C . THR A 1 377 ? 8.238 -21.336 -29.315 1.00 24.90 381 THR A C 1
ATOM 2638 O O . THR A 1 377 ? 7.301 -20.582 -29.029 1.00 25.46 381 THR A O 1
ATOM 2642 N N . GLY A 1 378 ? 9.163 -21.025 -30.230 1.00 24.18 382 GLY A N 1
ATOM 2643 C CA . GLY A 1 378 ? 9.035 -19.835 -31.083 1.00 22.92 382 GLY A CA 1
ATOM 2644 C C . GLY A 1 378 ? 9.292 -18.533 -30.334 1.00 21.02 382 GLY A C 1
ATOM 2645 O O . GLY A 1 378 ? 8.928 -17.476 -30.796 1.00 21.74 382 GLY A O 1
ATOM 2646 N N . VAL A 1 379 ? 9.969 -18.608 -29.190 1.00 19.47 383 VAL A N 1
ATOM 2647 C CA . VAL A 1 379 ? 10.181 -17.443 -28.347 1.00 18.64 383 VAL A CA 1
ATOM 2648 C C . VAL A 1 379 ? 11.647 -16.997 -28.451 1.00 16.80 383 VAL A C 1
ATOM 2649 O O . VAL A 1 379 ? 12.545 -17.757 -28.224 1.00 16.31 383 VAL A O 1
ATOM 2653 N N . TYR A 1 380 ? 11.860 -15.730 -28.794 1.00 16.30 384 TYR A N 1
ATOM 2654 C CA . TYR A 1 380 ? 13.183 -15.138 -28.942 1.00 16.27 384 TYR A CA 1
ATOM 2655 C C . TYR A 1 380 ? 13.351 -13.992 -27.937 1.00 16.31 384 TYR A C 1
ATOM 2656 O O . TYR A 1 380 ? 12.488 -13.135 -27.859 1.00 16.48 384 TYR A O 1
ATOM 2665 N N . ASP A 1 381 ? 14.461 -13.966 -27.188 1.00 16.08 385 ASP A N 1
ATOM 2666 C CA . ASP A 1 381 ? 14.841 -12.760 -26.447 1.00 16.26 385 ASP A CA 1
ATOM 2667 C C . ASP A 1 381 ? 15.082 -11.653 -27.478 1.00 15.51 385 ASP A C 1
ATOM 2668 O O . ASP A 1 381 ? 15.520 -11.971 -28.577 1.00 15.27 385 ASP A O 1
ATOM 2673 N N . TYR A 1 382 ? 14.793 -10.387 -27.134 1.00 14.51 386 TYR A N 1
ATOM 2674 C CA . TYR A 1 382 ? 15.081 -9.260 -28.035 1.00 14.15 386 TYR A CA 1
ATOM 2675 C C . TYR A 1 382 ? 16.583 -9.208 -28.358 1.00 13.41 386 TYR A C 1
ATOM 2676 O O . TYR A 1 382 ? 16.973 -9.039 -29.509 1.00 12.99 386 TYR A O 1
ATOM 2685 N N . GLY A 1 383 ? 17.418 -9.371 -27.331 1.00 13.31 387 GLY A N 1
ATOM 2686 C CA . GLY A 1 383 ? 18.856 -9.447 -27.494 1.00 14.47 387 GLY A CA 1
ATOM 2687 C C . GLY A 1 383 ? 19.276 -10.381 -28.621 1.00 14.74 387 GLY A C 1
ATOM 2688 O O . GLY A 1 383 ? 20.061 -9.994 -29.498 1.00 14.46 387 GLY A O 1
ATOM 2689 N N . ASP A 1 384 ? 18.766 -11.618 -28.583 1.00 15.12 388 ASP A N 1
ATOM 2690 C CA . ASP A 1 384 ? 19.095 -12.616 -29.588 1.00 15.85 388 ASP A CA 1
ATOM 2691 C C . ASP A 1 384 ? 18.699 -12.089 -30.985 1.00 16.82 388 ASP A C 1
ATOM 2692 O O . ASP A 1 384 ? 19.435 -12.293 -31.947 1.00 18.13 388 ASP A O 1
ATOM 2697 N N . LEU A 1 385 ? 17.535 -11.431 -31.096 1.00 16.27 389 LEU A N 1
ATOM 2698 C CA . LEU A 1 385 ? 17.050 -10.953 -32.373 1.00 15.83 389 LEU A CA 1
ATOM 2699 C C . LEU A 1 385 ? 18.002 -9.876 -32.898 1.00 15.93 389 LEU A C 1
ATOM 2700 O O . LEU A 1 385 ? 18.398 -9.924 -34.060 1.00 15.46 389 LEU A O 1
ATOM 2705 N N . ALA A 1 386 ? 18.354 -8.916 -32.036 1.00 16.66 390 ALA A N 1
ATOM 2706 C CA . ALA A 1 386 ? 19.114 -7.730 -32.454 1.00 17.43 390 ALA A CA 1
ATOM 2707 C C . ALA A 1 386 ? 20.551 -8.100 -32.837 1.00 18.47 390 ALA A C 1
ATOM 2708 O O . ALA A 1 386 ? 21.123 -7.496 -33.751 1.00 19.11 390 ALA A O 1
ATOM 2710 N N . ALA A 1 387 ? 21.118 -9.090 -32.142 1.00 19.27 391 ALA A N 1
ATOM 2711 C CA . ALA A 1 387 ? 22.478 -9.541 -32.391 1.00 19.55 391 ALA A CA 1
ATOM 2712 C C . ALA A 1 387 ? 22.534 -10.522 -33.569 1.00 20.67 391 ALA A C 1
ATOM 2713 O O . ALA A 1 387 ? 23.563 -10.610 -34.209 1.00 21.94 391 ALA A O 1
ATOM 2715 N N . ASN A 1 388 ? 21.470 -11.304 -33.806 1.00 19.42 392 ASN A N 1
ATOM 2716 C CA . ASN A 1 388 ? 21.568 -12.385 -34.765 1.00 18.36 392 ASN A CA 1
ATOM 2717 C C . ASN A 1 388 ? 20.466 -12.416 -35.828 1.00 18.53 392 ASN A C 1
ATOM 2718 O O . ASN A 1 388 ? 20.605 -13.236 -36.725 1.00 17.60 392 ASN A O 1
ATOM 2723 N N . TYR A 1 389 ? 19.374 -11.644 -35.725 1.00 18.15 393 TYR A N 1
ATOM 2724 C CA . TYR A 1 389 ? 18.308 -11.838 -36.724 1.00 18.02 393 TYR A CA 1
ATOM 2725 C C . TYR A 1 389 ? 17.934 -10.570 -37.496 1.00 18.20 393 TYR A C 1
ATOM 2726 O O . TYR A 1 389 ? 17.529 -10.688 -38.653 1.00 17.26 393 TYR A O 1
ATOM 2735 N N . VAL A 1 390 ? 18.043 -9.385 -36.892 1.00 18.36 394 VAL A N 1
ATOM 2736 C CA . VAL A 1 390 ? 17.564 -8.172 -37.566 1.00 18.50 394 VAL A CA 1
ATOM 2737 C C . VAL A 1 390 ? 18.518 -7.837 -38.719 1.00 18.91 394 VAL A C 1
ATOM 2738 O O . VAL A 1 390 ? 19.656 -7.434 -38.490 1.00 19.94 394 VAL A O 1
ATOM 2742 N N . ASN A 1 391 ? 18.036 -8.016 -39.952 1.00 19.49 395 ASN A N 1
ATOM 2743 C CA . ASN A 1 391 ? 18.821 -7.763 -41.187 1.00 19.91 395 ASN A CA 1
ATOM 2744 C C . ASN A 1 391 ? 20.101 -8.610 -41.166 1.00 20.12 395 ASN A C 1
ATOM 2745 O O . ASN A 1 391 ? 21.158 -8.150 -41.556 1.00 20.01 395 ASN A O 1
ATOM 2750 N N . LYS A 1 392 ? 19.986 -9.861 -40.729 1.00 21.20 396 LYS A N 1
ATOM 2751 C CA . LYS A 1 392 ? 21.107 -10.782 -40.748 1.00 23.46 396 LYS A CA 1
ATOM 2752 C C . LYS A 1 392 ? 20.600 -12.188 -41.070 1.00 24.52 396 LYS A C 1
ATOM 2753 O O . LYS A 1 392 ? 19.413 -12.489 -40.945 1.00 24.65 396 LYS A O 1
ATOM 2759 N N . ASN A 1 393 ? 21.525 -13.046 -41.485 1.00 25.62 397 ASN A N 1
ATOM 2760 C CA . ASN A 1 393 ? 21.258 -14.465 -41.698 1.00 27.71 397 ASN A CA 1
ATOM 2761 C C . ASN A 1 393 ? 20.029 -14.693 -42.587 1.00 26.47 397 ASN A C 1
ATOM 2762 O O . ASN A 1 393 ? 19.331 -15.692 -42.412 1.00 24.48 397 ASN A O 1
ATOM 2767 N N . GLY A 1 394 ? 19.778 -13.779 -43.535 1.00 26.06 398 GLY A N 1
ATOM 2768 C CA . GLY A 1 394 ? 18.685 -13.923 -44.502 1.00 23.96 398 GLY A CA 1
ATOM 2769 C C . GLY A 1 394 ? 17.355 -13.335 -44.037 1.00 22.28 398 GLY A C 1
ATOM 2770 O O . GLY A 1 394 ? 16.409 -13.353 -44.782 1.00 20.94 398 GLY A O 1
ATOM 2771 N N . PHE A 1 395 ? 17.267 -12.846 -42.797 1.00 21.91 399 PHE A N 1
ATOM 2772 C CA . PHE A 1 395 ? 16.057 -12.215 -42.316 1.00 21.24 399 PHE A CA 1
ATOM 2773 C C . PHE A 1 395 ? 16.102 -10.737 -42.689 1.00 20.89 399 PHE A C 1
ATOM 2774 O O . PHE A 1 395 ? 17.131 -10.072 -42.507 1.00 22.22 399 PHE A O 1
ATOM 2782 N N . VAL A 1 396 ? 14.976 -10.243 -43.205 1.00 20.10 400 VAL A N 1
ATOM 2783 C CA . VAL A 1 396 ? 14.828 -8.850 -43.604 1.00 19.54 400 VAL A CA 1
ATOM 2784 C C . VAL A 1 396 ? 13.801 -8.193 -42.674 1.00 19.20 400 VAL A C 1
ATOM 2785 O O . VAL A 1 396 ? 12.758 -8.795 -42.405 1.00 19.30 400 VAL A O 1
ATOM 2789 N N . ARG A 1 397 ? 14.092 -6.970 -42.200 1.00 18.34 401 ARG A N 1
ATOM 2790 C CA . ARG A 1 397 ? 13.158 -6.221 -41.354 1.00 17.63 401 ARG A CA 1
ATOM 2791 C C . ARG A 1 397 ? 12.157 -5.456 -42.224 1.00 17.39 401 ARG A C 1
ATOM 2792 O O . ARG A 1 397 ? 12.530 -4.746 -43.135 1.00 17.19 401 ARG A O 1
ATOM 2800 N N . TYR A 1 398 ? 10.875 -5.592 -41.887 1.00 17.08 402 TYR A N 1
ATOM 2801 C CA . TYR A 1 398 ? 9.813 -4.789 -42.464 1.00 16.81 402 TYR A CA 1
ATOM 2802 C C . TYR A 1 398 ? 9.082 -4.064 -41.336 1.00 16.58 402 TYR A C 1
ATOM 2803 O O . TYR A 1 398 ? 9.145 -4.512 -40.173 1.00 16.44 402 TYR A O 1
ATOM 2812 N N . TRP A 1 399 ? 8.357 -3.000 -41.700 1.00 15.20 403 TRP A N 1
ATOM 2813 C CA . TRP A 1 399 ? 7.669 -2.142 -40.766 1.00 14.83 403 TRP A CA 1
ATOM 2814 C C . TRP A 1 399 ? 6.214 -1.979 -41.197 1.00 14.92 403 TRP A C 1
ATOM 2815 O O . TRP A 1 399 ? 5.955 -1.525 -42.296 1.00 14.17 403 TRP A O 1
ATOM 2826 N N . ASN A 1 400 ? 5.271 -2.363 -40.318 1.00 15.79 404 ASN A N 1
ATOM 2827 C CA . ASN A 1 400 ? 3.838 -2.066 -40.519 1.00 15.31 404 ASN A CA 1
ATOM 2828 C C . ASN A 1 400 ? 3.549 -0.698 -39.906 1.00 15.47 404 ASN A C 1
ATOM 2829 O O . ASN A 1 400 ? 3.529 -0.571 -38.698 1.00 15.38 404 ASN A O 1
ATOM 2834 N N . ASP A 1 401 ? 3.324 0.317 -40.750 1.00 16.39 405 ASP A N 1
ATOM 2835 C CA . ASP A 1 401 ? 3.169 1.690 -40.261 1.00 17.37 405 ASP A CA 1
ATOM 2836 C C . ASP A 1 401 ? 1.729 1.961 -39.814 1.00 17.31 405 ASP A C 1
ATOM 2837 O O . ASP A 1 401 ? 1.443 3.072 -39.336 1.00 17.69 405 ASP A O 1
ATOM 2842 N N . THR A 1 402 ? 0.837 0.972 -39.949 1.00 17.10 406 THR A N 1
ATOM 2843 C CA . THR A 1 402 ? -0.516 1.090 -39.397 1.00 17.65 406 THR A CA 1
ATOM 2844 C C . THR A 1 402 ? -0.555 0.476 -37.994 1.00 17.11 406 THR A C 1
ATOM 2845 O O . THR A 1 402 ? -0.996 1.127 -37.065 1.00 16.96 406 THR A O 1
ATOM 2849 N N . ALA A 1 403 ? -0.084 -0.768 -37.868 1.00 16.63 407 ALA A N 1
ATOM 2850 C CA . ALA A 1 403 ? 0.002 -1.462 -36.579 1.00 17.42 407 ALA A CA 1
ATOM 2851 C C . ALA A 1 403 ? 1.096 -0.865 -35.679 1.00 17.27 407 ALA A C 1
ATOM 2852 O O . ALA A 1 403 ? 1.019 -0.994 -34.493 1.00 17.54 407 ALA A O 1
ATOM 2854 N N . LYS A 1 404 ? 2.105 -0.237 -36.290 1.00 17.52 408 LYS A N 1
ATOM 2855 C CA . LYS A 1 404 ? 3.268 0.428 -35.660 1.00 17.89 408 LYS A CA 1
ATOM 2856 C C . LYS A 1 404 ? 4.227 -0.605 -35.024 1.00 17.30 408 LYS A C 1
ATOM 2857 O O . LYS A 1 404 ? 4.878 -0.314 -34.009 1.00 16.71 408 LYS A O 1
ATOM 2862 N N . VAL A 1 405 ? 4.371 -1.779 -35.651 1.00 16.46 409 VAL A N 1
ATOM 2863 C CA . VAL A 1 405 ? 5.281 -2.784 -35.157 1.00 16.76 409 VAL A CA 1
ATOM 2864 C C . VAL A 1 405 ? 6.072 -3.377 -36.315 1.00 17.07 409 VAL A C 1
ATOM 2865 O O . VAL A 1 405 ? 5.576 -3.446 -37.442 1.00 19.00 409 VAL A O 1
ATOM 2869 N N . PRO A 1 406 ? 7.331 -3.783 -36.027 1.00 16.08 410 PRO A N 1
ATOM 2870 C CA . PRO A 1 406 ? 8.233 -4.438 -36.969 1.00 16.17 410 PRO A CA 1
ATOM 2871 C C . PRO A 1 406 ? 8.079 -5.963 -37.058 1.00 16.42 410 PRO A C 1
ATOM 2872 O O . PRO A 1 406 ? 7.358 -6.557 -36.279 1.00 16.41 410 PRO A O 1
ATOM 2876 N N . TYR A 1 407 ? 8.746 -6.569 -38.037 1.00 16.93 411 TYR A N 1
ATOM 2877 C CA . TYR A 1 407 ? 8.747 -8.009 -38.175 1.00 17.87 411 TYR A CA 1
ATOM 2878 C C . TYR A 1 407 ? 9.854 -8.442 -39.141 1.00 17.99 411 TYR A C 1
ATOM 2879 O O . TYR A 1 407 ? 10.239 -7.678 -40.022 1.00 18.23 411 TYR A O 1
ATOM 2888 N N . LEU A 1 408 ? 10.377 -9.652 -38.929 1.00 18.36 412 LEU A N 1
ATOM 2889 C CA . LEU A 1 408 ? 11.454 -10.190 -39.749 1.00 19.41 412 LEU A CA 1
ATOM 2890 C C . LEU A 1 408 ? 10.882 -11.319 -40.609 1.00 20.22 412 LEU A C 1
ATOM 2891 O O . LEU A 1 408 ? 10.011 -12.070 -40.140 1.00 21.21 412 LEU A O 1
ATOM 2896 N N . TYR A 1 409 ? 11.363 -11.443 -41.847 1.00 20.90 413 TYR A N 1
ATOM 2897 C CA . TYR A 1 409 ? 10.974 -12.574 -42.700 1.00 22.03 413 TYR A CA 1
ATOM 2898 C C . TYR A 1 409 ? 12.163 -13.045 -43.532 1.00 22.74 413 TYR A C 1
ATOM 2899 O O . TYR A 1 409 ? 12.840 -12.228 -44.162 1.00 23.36 413 TYR A O 1
ATOM 2908 N N . ASN A 1 410 ? 12.397 -14.360 -43.508 1.00 24.37 414 ASN A N 1
ATOM 2909 C CA . ASN A 1 410 ? 13.450 -14.962 -44.269 1.00 27.43 414 ASN A CA 1
ATOM 2910 C C . ASN A 1 410 ? 12.803 -15.675 -45.447 1.00 28.62 414 ASN A C 1
ATOM 2911 O O . ASN A 1 410 ? 12.116 -16.674 -45.259 1.00 30.70 414 ASN A O 1
ATOM 2916 N N . ALA A 1 411 ? 13.030 -15.156 -46.653 1.00 30.43 415 ALA A N 1
ATOM 2917 C CA . ALA A 1 411 ? 12.334 -15.656 -47.847 1.00 31.43 415 ALA A CA 1
ATOM 2918 C C . ALA A 1 411 ? 12.744 -17.104 -48.143 1.00 30.74 415 ALA A C 1
ATOM 2919 O O . ALA A 1 411 ? 11.987 -17.853 -48.760 1.00 30.42 415 ALA A O 1
ATOM 2921 N N . THR A 1 412 ? 13.932 -17.499 -47.674 1.00 30.54 416 THR A N 1
ATOM 2922 C CA . THR A 1 412 ? 14.519 -18.779 -48.027 1.00 30.26 416 THR A CA 1
ATOM 2923 C C . THR A 1 412 ? 13.948 -19.898 -47.139 1.00 30.31 416 THR A C 1
ATOM 2924 O O . THR A 1 412 ? 13.456 -20.897 -47.643 1.00 33.22 416 THR A O 1
ATOM 2928 N N . THR A 1 413 ? 14.015 -19.728 -45.818 1.00 30.10 417 THR A N 1
ATOM 2929 C CA . THR A 1 413 ? 13.534 -20.735 -44.869 1.00 30.42 417 THR A CA 1
ATOM 2930 C C . THR A 1 413 ? 12.009 -20.636 -44.734 1.00 28.66 417 THR A C 1
ATOM 2931 O O . THR A 1 413 ? 11.353 -21.603 -44.390 1.00 27.13 417 THR A O 1
ATOM 2935 N N . GLY A 1 414 ? 11.464 -19.444 -44.983 1.00 27.45 418 GLY A N 1
ATOM 2936 C CA . GLY A 1 414 ? 10.045 -19.152 -44.759 1.00 26.47 418 GLY A CA 1
ATOM 2937 C C . GLY A 1 414 ? 9.713 -18.774 -43.315 1.00 25.13 418 GLY A C 1
ATOM 2938 O O . GLY A 1 414 ? 8.540 -18.708 -42.948 1.00 28.12 418 GLY A O 1
ATOM 2939 N N . THR A 1 415 ? 10.729 -18.522 -42.486 1.00 23.78 419 THR A N 1
ATOM 2940 C CA . THR A 1 415 ? 10.539 -18.237 -41.055 1.00 22.80 419 THR A CA 1
ATOM 2941 C C . THR A 1 415 ? 10.108 -16.770 -40.898 1.00 22.23 419 THR A C 1
ATOM 2942 O O . THR A 1 415 ? 10.724 -15.871 -41.477 1.00 20.54 419 THR A O 1
ATOM 2946 N N . PHE A 1 416 ? 9.027 -16.555 -40.131 1.00 21.82 420 PHE A N 1
ATOM 2947 C CA . PHE A 1 416 ? 8.447 -15.224 -39.828 1.00 20.94 420 PHE A CA 1
ATOM 2948 C C . PHE A 1 416 ? 8.567 -14.946 -38.321 1.00 21.10 420 PHE A C 1
ATOM 2949 O O . PHE A 1 416 ? 8.242 -15.812 -37.512 1.00 20.62 420 PHE A O 1
ATOM 2957 N N . ILE A 1 417 ? 9.000 -13.734 -37.944 1.00 20.45 421 ILE A N 1
ATOM 2958 C CA . ILE A 1 417 ? 9.092 -13.359 -36.523 1.00 19.18 421 ILE A CA 1
ATOM 2959 C C . ILE A 1 417 ? 8.429 -11.998 -36.277 1.00 17.88 421 ILE A C 1
ATOM 2960 O O . ILE A 1 417 ? 8.812 -11.018 -36.875 1.00 17.54 421 ILE A O 1
ATOM 2965 N N . SER A 1 418 ? 7.491 -11.964 -35.328 1.00 16.68 422 SER A N 1
ATOM 2966 C CA . SER A 1 418 ? 6.908 -10.727 -34.826 1.00 16.86 422 SER A CA 1
ATOM 2967 C C . SER A 1 418 ? 7.687 -10.313 -33.574 1.00 16.93 422 SER A C 1
ATOM 2968 O O . SER A 1 418 ? 7.978 -11.161 -32.721 1.00 16.59 422 SER A O 1
ATOM 2971 N N . TYR A 1 419 ? 8.044 -9.033 -33.472 1.00 16.24 423 TYR A N 1
ATOM 2972 C CA . TYR A 1 419 ? 8.841 -8.583 -32.334 1.00 16.61 423 TYR A CA 1
ATOM 2973 C C . TYR A 1 419 ? 8.577 -7.098 -32.088 1.00 17.51 423 TYR A C 1
ATOM 2974 O O . TYR A 1 419 ? 7.817 -6.482 -32.819 1.00 16.69 423 TYR A O 1
ATOM 2983 N N . ASP A 1 420 ? 9.158 -6.593 -30.996 1.00 19.40 424 ASP A N 1
ATOM 2984 C CA . ASP A 1 420 ? 9.126 -5.189 -30.639 1.00 21.60 424 ASP A CA 1
ATOM 2985 C C . ASP A 1 420 ? 10.576 -4.696 -30.547 1.00 20.96 424 ASP A C 1
ATOM 2986 O O . ASP A 1 420 ? 11.466 -5.448 -30.160 1.00 19.52 424 ASP A O 1
ATOM 2991 N N . ASP A 1 421 ? 10.786 -3.454 -30.992 1.00 20.26 425 ASP A N 1
ATOM 2992 C CA . ASP A 1 421 ? 12.100 -2.805 -30.991 1.00 20.07 425 ASP A CA 1
ATOM 2993 C C . ASP A 1 421 ? 11.947 -1.410 -30.383 1.00 19.08 425 ASP A C 1
ATOM 2994 O O . ASP A 1 421 ? 10.907 -1.094 -29.848 1.00 20.00 425 ASP A O 1
ATOM 2999 N N . ASN A 1 422 ? 13.028 -0.632 -30.402 1.00 18.25 426 ASN A N 1
ATOM 3000 C CA . ASN A 1 422 ? 13.066 0.707 -29.814 1.00 17.69 426 ASN A CA 1
ATOM 3001 C C . ASN A 1 422 ? 12.065 1.628 -30.508 1.00 17.68 426 ASN A C 1
ATOM 3002 O O . ASN A 1 422 ? 11.497 2.475 -29.835 1.00 17.63 426 ASN A O 1
ATOM 3007 N N . GLU A 1 423 ? 11.862 1.459 -31.824 1.00 18.02 427 GLU A N 1
ATOM 3008 C CA . GLU A 1 423 ? 10.937 2.290 -32.606 1.00 18.39 427 GLU A CA 1
ATOM 3009 C C . GLU A 1 423 ? 9.502 2.029 -32.120 1.00 18.47 427 GLU A C 1
ATOM 3010 O O . GLU A 1 423 ? 8.787 2.953 -31.756 1.00 18.96 427 GLU A O 1
ATOM 3016 N N . SER A 1 424 ? 9.094 0.758 -32.122 1.00 18.41 428 SER A N 1
ATOM 3017 C CA . SER A 1 424 ? 7.757 0.362 -31.671 1.00 18.55 428 SER A CA 1
ATOM 3018 C C . SER A 1 424 ? 7.559 0.677 -30.179 1.00 18.32 428 SER A C 1
ATOM 3019 O O . SER A 1 424 ? 6.464 1.002 -29.788 1.00 18.09 428 SER A O 1
ATOM 3022 N N . MET A 1 425 ? 8.608 0.563 -29.364 1.00 18.51 429 MET A N 1
ATOM 3023 C CA . MET A 1 425 ? 8.530 0.869 -27.932 1.00 19.78 429 MET A CA 1
ATOM 3024 C C . MET A 1 425 ? 8.247 2.366 -27.727 1.00 19.00 429 MET A C 1
ATOM 3025 O O . MET A 1 425 ? 7.579 2.733 -26.793 1.00 18.60 429 MET A O 1
ATOM 3030 N N . LYS A 1 426 ? 8.802 3.217 -28.584 1.00 19.11 430 LYS A N 1
ATOM 3031 C CA . LYS A 1 426 ? 8.629 4.669 -28.460 1.00 20.15 430 LYS A CA 1
ATOM 30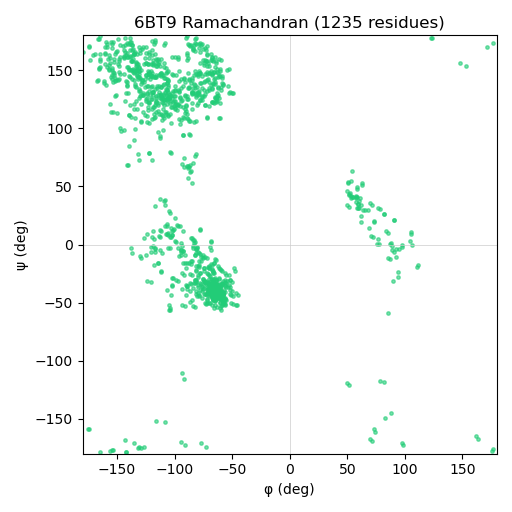32 C C . LYS A 1 426 ? 7.172 5.031 -28.805 1.00 19.27 430 LYS A C 1
ATOM 3033 O O . LYS A 1 426 ? 6.589 5.871 -28.138 1.00 17.76 430 LYS A O 1
ATOM 3039 N N . TYR A 1 427 ? 6.578 4.361 -29.801 1.00 17.97 431 TYR A N 1
ATOM 3040 C CA . TYR A 1 427 ? 5.157 4.552 -30.105 1.00 17.63 431 TYR A CA 1
ATOM 3041 C C . TYR A 1 427 ? 4.294 4.158 -28.899 1.00 17.48 431 TYR A C 1
ATOM 3042 O O . TYR A 1 427 ? 3.338 4.838 -28.604 1.00 17.79 431 TYR A O 1
ATOM 3051 N N . LYS A 1 428 ? 4.652 3.068 -28.206 1.00 17.16 432 LYS A N 1
ATOM 3052 C CA . LYS A 1 428 ? 3.857 2.564 -27.087 1.00 16.04 432 LYS A CA 1
ATOM 3053 C C . LYS A 1 428 ? 3.958 3.507 -25.882 1.00 15.65 432 LYS A C 1
ATOM 3054 O O . LYS A 1 428 ? 2.992 3.675 -25.163 1.00 14.55 432 LYS A O 1
ATOM 3060 N N . THR A 1 429 ? 5.123 4.125 -25.674 1.00 16.77 433 THR A N 1
ATOM 3061 C CA . THR A 1 429 ? 5.301 5.084 -24.585 1.00 17.49 433 THR A CA 1
ATOM 3062 C C . THR A 1 429 ? 4.513 6.365 -24.877 1.00 18.33 433 THR A C 1
ATOM 3063 O O . THR A 1 429 ? 3.985 6.947 -23.939 1.00 19.78 433 THR A O 1
ATOM 3067 N N . ASP A 1 430 ? 4.406 6.757 -26.159 1.00 18.48 434 ASP A N 1
ATOM 3068 C CA . ASP A 1 430 ? 3.581 7.890 -26.575 1.00 18.99 434 ASP A CA 1
ATOM 3069 C C . ASP A 1 430 ? 2.106 7.578 -26.302 1.00 17.57 434 ASP A C 1
ATOM 3070 O O . ASP A 1 430 ? 1.373 8.417 -25.848 1.00 18.08 434 ASP A O 1
ATOM 3075 N N . TYR A 1 431 ? 1.684 6.348 -26.570 1.00 16.29 435 TYR A N 1
ATOM 3076 C CA . TYR A 1 431 ? 0.331 5.923 -26.282 1.00 16.60 435 TYR A CA 1
ATOM 3077 C C . TYR A 1 431 ? 0.051 5.963 -24.771 1.00 16.09 435 TYR A C 1
ATOM 3078 O O . TYR A 1 431 ? -1.010 6.438 -24.349 1.00 15.86 435 TYR A O 1
ATOM 3087 N N . ILE A 1 432 ? 0.990 5.470 -23.958 1.00 15.22 436 ILE A N 1
ATOM 3088 C CA . ILE A 1 432 ? 0.788 5.474 -22.540 1.00 15.20 436 ILE A CA 1
ATOM 3089 C C . ILE A 1 432 ? 0.552 6.913 -22.087 1.00 15.28 436 ILE A C 1
ATOM 3090 O O . ILE A 1 432 ? -0.327 7.160 -21.280 1.00 16.24 436 ILE A O 1
ATOM 3095 N N . LYS A 1 433 ? 1.312 7.862 -22.634 1.00 15.93 437 LYS A N 1
ATOM 3096 C CA . LYS A 1 433 ? 1.230 9.232 -22.138 1.00 16.69 437 LYS A CA 1
ATOM 3097 C C . LYS A 1 433 ? -0.050 9.901 -22.649 1.00 17.73 437 LYS A C 1
ATOM 3098 O O . LYS A 1 433 ? -0.668 10.643 -21.905 1.00 18.72 437 LYS A O 1
ATOM 3104 N N . THR A 1 434 ? -0.472 9.604 -23.884 1.00 19.31 438 THR A N 1
ATOM 3105 C CA . THR A 1 434 ? -1.661 10.274 -24.466 1.00 20.32 438 THR A CA 1
ATOM 3106 C C . THR A 1 434 ? -2.967 9.701 -23.866 1.00 19.59 438 THR A C 1
ATOM 3107 O O . THR A 1 434 ? -3.892 10.455 -23.610 1.00 17.98 438 THR A O 1
ATOM 3111 N N . LYS A 1 435 ? -3.050 8.384 -23.654 1.00 19.45 439 LYS A N 1
ATOM 3112 C CA . LYS A 1 435 ? -4.284 7.748 -23.211 1.00 21.04 439 LYS A CA 1
ATOM 3113 C C . LYS A 1 435 ? -4.484 7.916 -21.702 1.00 20.75 439 LYS A C 1
ATOM 3114 O O . LYS A 1 435 ? -5.587 7.717 -21.217 1.00 22.45 439 LYS A O 1
ATOM 3120 N N . GLY A 1 436 ? -3.419 8.245 -20.967 1.00 19.44 440 GLY A N 1
ATOM 3121 C CA . GLY A 1 436 ? -3.505 8.500 -19.547 1.00 18.14 440 GLY A CA 1
ATOM 3122 C C . GLY A 1 436 ? -3.281 7.259 -18.699 1.00 17.18 440 GLY A C 1
ATOM 3123 O O . GLY A 1 436 ? -3.670 7.266 -17.531 1.00 15.38 440 GLY A O 1
ATOM 3124 N N . LEU A 1 437 ? -2.629 6.225 -19.261 1.00 16.50 441 LEU A N 1
ATOM 3125 C CA . LEU A 1 437 ? -2.234 5.040 -18.482 1.00 16.42 441 LEU A CA 1
ATOM 3126 C C . LEU A 1 437 ? -1.162 5.460 -17.473 1.00 16.27 441 LEU A C 1
ATOM 3127 O O . LEU A 1 437 ? -0.565 6.517 -17.601 1.00 17.44 441 LEU A O 1
ATOM 3132 N N . SER A 1 438 ? -0.945 4.657 -16.434 1.00 16.23 442 SER A N 1
ATOM 3133 C CA . SER A 1 438 ? -0.104 5.121 -15.337 1.00 16.21 442 SER A CA 1
ATOM 3134 C C . SER A 1 438 ? 1.288 4.455 -15.350 1.00 15.58 442 SER A C 1
ATOM 3135 O O . SER A 1 438 ? 2.056 4.640 -14.397 1.00 15.99 442 SER A O 1
ATOM 3138 N N . GLY A 1 439 ? 1.649 3.729 -16.413 1.00 14.23 443 GLY A N 1
ATOM 3139 C CA . GLY A 1 439 ? 2.982 3.200 -16.492 1.00 13.79 443 GLY A CA 1
ATOM 3140 C C . GLY A 1 439 ? 3.158 2.090 -17.515 1.00 13.83 443 GLY A C 1
ATOM 3141 O O . GLY A 1 439 ? 2.318 1.862 -18.370 1.00 14.20 443 GLY A O 1
ATOM 3142 N N . ALA A 1 440 ? 4.299 1.398 -17.424 1.00 13.40 444 ALA A N 1
ATOM 3143 C CA . ALA A 1 440 ? 4.621 0.282 -18.287 1.00 12.90 444 ALA A CA 1
ATOM 3144 C C . ALA A 1 440 ? 5.161 -0.885 -17.456 1.00 12.43 444 ALA A C 1
ATOM 3145 O O . ALA A 1 440 ? 5.970 -0.708 -16.576 1.00 12.02 444 ALA A O 1
ATOM 3147 N N . MET A 1 441 ? 4.671 -2.082 -17.769 1.00 12.32 445 MET A N 1
ATOM 3148 C CA . MET A 1 441 ? 5.151 -3.326 -17.231 1.00 12.50 445 MET A CA 1
ATOM 3149 C C . MET A 1 441 ? 5.810 -4.075 -18.383 1.00 12.02 445 MET A C 1
ATOM 3150 O O . MET A 1 441 ? 5.372 -3.939 -19.491 1.00 11.65 445 MET A O 1
ATOM 3155 N N . PHE A 1 442 ? 6.883 -4.822 -18.110 1.00 12.54 446 PHE A N 1
ATOM 3156 C CA . PHE A 1 442 ? 7.560 -5.531 -19.203 1.00 12.37 446 PHE A CA 1
ATOM 3157 C C . PHE A 1 442 ? 7.970 -6.938 -18.766 1.00 12.37 446 PHE A C 1
ATOM 3158 O O . PHE A 1 442 ? 8.321 -7.165 -17.603 1.00 11.56 446 PHE A O 1
ATOM 3166 N N . TRP A 1 443 ? 7.883 -7.866 -19.724 1.00 12.53 447 TRP A N 1
ATOM 3167 C CA . TRP A 1 443 ? 8.310 -9.244 -19.569 1.00 13.29 447 TRP A CA 1
ATOM 3168 C C . TRP A 1 443 ? 9.338 -9.545 -20.656 1.00 13.65 447 TRP A C 1
ATOM 3169 O O . TRP A 1 443 ? 8.996 -9.504 -21.838 1.00 12.98 447 TRP A O 1
ATOM 3180 N N . GLU A 1 444 ? 10.588 -9.829 -20.258 1.00 14.70 448 GLU A N 1
ATOM 3181 C CA . GLU A 1 444 ? 11.062 -9.742 -18.879 1.00 15.25 448 GLU A CA 1
ATOM 3182 C C . GLU A 1 444 ? 12.520 -9.235 -18.888 1.00 15.15 448 GLU A C 1
ATOM 3183 O O . GLU A 1 444 ? 13.079 -9.024 -19.943 1.00 14.12 448 GLU A O 1
ATOM 3189 N N . LEU A 1 445 ? 13.112 -9.043 -17.700 1.00 15.51 449 LEU A N 1
ATOM 3190 C CA . LEU A 1 445 ? 14.404 -8.338 -17.508 1.00 16.24 449 LEU A CA 1
ATOM 3191 C C . LEU A 1 445 ? 15.579 -8.978 -18.261 1.00 16.20 449 LEU A C 1
ATOM 3192 O O . LEU A 1 445 ? 16.458 -8.261 -18.667 1.00 18.39 449 LEU A O 1
ATOM 3197 N N . SER A 1 446 ? 15.599 -10.296 -18.413 1.00 16.23 450 SER A N 1
ATOM 3198 C CA . SER A 1 446 ? 16.731 -11.006 -18.976 1.00 16.40 450 SER A CA 1
ATOM 3199 C C . SER A 1 446 ? 16.710 -10.988 -20.507 1.00 16.02 450 SER A C 1
ATOM 3200 O O . SER A 1 446 ? 17.662 -11.417 -21.108 1.00 15.22 450 SER A O 1
ATOM 3203 N N . GLY A 1 447 ? 15.626 -10.521 -21.130 1.00 16.36 451 GLY A N 1
ATOM 3204 C CA . GLY A 1 447 ? 15.474 -10.614 -22.591 1.00 16.78 451 GLY A CA 1
ATOM 3205 C C . GLY A 1 447 ? 15.935 -9.363 -23.325 1.00 16.81 451 GLY A C 1
ATOM 3206 O O . GLY A 1 447 ? 15.965 -9.347 -24.538 1.00 14.99 451 GLY A O 1
ATOM 3207 N N . ASP A 1 448 ? 16.313 -8.324 -22.576 1.00 19.17 452 ASP A N 1
ATOM 3208 C CA . ASP A 1 448 ? 16.812 -7.069 -23.145 1.00 20.24 452 ASP A CA 1
ATOM 3209 C C . ASP A 1 448 ? 18.226 -7.275 -23.712 1.00 22.49 452 ASP A C 1
ATOM 3210 O O . ASP A 1 448 ? 18.845 -8.298 -23.473 1.00 22.69 452 ASP A O 1
ATOM 3215 N N . CYS A 1 449 ? 18.723 -6.310 -24.497 1.00 25.86 453 CYS A N 1
ATOM 3216 C CA . CYS A 1 449 ? 20.071 -6.399 -25.078 1.00 28.65 453 CYS A CA 1
ATOM 3217 C C . CYS A 1 449 ? 21.126 -6.461 -23.975 1.00 24.84 453 CYS A C 1
ATOM 3218 O O . CYS A 1 449 ? 21.385 -5.485 -23.308 1.00 23.29 453 CYS A O 1
ATOM 3221 N N . ARG A 1 450 ? 21.740 -7.626 -23.815 1.00 21.96 454 ARG A N 1
ATOM 3222 C CA . ARG A 1 450 ? 22.792 -7.795 -22.870 1.00 19.93 454 ARG A CA 1
ATOM 3223 C C . ARG A 1 450 ? 23.825 -8.735 -23.492 1.00 19.70 454 ARG A C 1
ATOM 3224 O O . ARG A 1 450 ? 23.649 -9.195 -24.623 1.00 19.27 454 ARG A O 1
ATOM 3232 N N . THR A 1 451 ? 24.887 -9.037 -22.743 1.00 20.02 455 THR A N 1
ATOM 3233 C CA . THR A 1 451 ? 25.707 -10.176 -23.098 1.00 20.45 455 THR A CA 1
ATOM 3234 C C . THR A 1 451 ? 25.231 -11.371 -22.268 1.00 19.58 455 THR A C 1
ATOM 3235 O O . THR A 1 451 ? 25.030 -11.256 -21.071 1.00 19.93 455 THR A O 1
ATOM 3239 N N . SER A 1 452 ? 25.031 -12.507 -22.947 1.00 19.04 456 SER A N 1
ATOM 3240 C CA . SER A 1 452 ? 24.503 -13.716 -22.361 1.00 18.39 456 SER A CA 1
ATOM 3241 C C . SER A 1 452 ? 25.247 -14.937 -22.894 1.00 18.49 456 SER A C 1
ATOM 3242 O O . SER A 1 452 ? 25.855 -14.884 -23.954 1.00 20.31 456 SER A O 1
ATOM 3245 N N . PRO A 1 453 ? 25.157 -16.099 -22.214 1.00 17.96 457 PRO A N 1
ATOM 3246 C CA . PRO A 1 453 ? 25.774 -17.329 -22.707 1.00 18.19 457 PRO A CA 1
ATOM 3247 C C . PRO A 1 453 ? 25.505 -17.681 -24.185 1.00 19.09 457 PRO A C 1
ATOM 3248 O O . PRO A 1 453 ? 26.250 -18.469 -24.760 1.00 19.29 457 PRO A O 1
ATOM 3252 N N . LYS A 1 454 ? 24.447 -17.129 -24.792 1.00 19.54 458 LYS A N 1
ATOM 3253 C CA . LYS A 1 454 ? 24.029 -17.546 -26.145 1.00 19.19 458 LYS A CA 1
ATOM 3254 C C . LYS A 1 454 ? 24.039 -16.380 -27.135 1.00 18.04 458 LYS A C 1
ATOM 3255 O O . LYS A 1 454 ? 23.835 -16.609 -28.310 1.00 17.06 458 LYS A O 1
ATOM 3261 N N . TYR A 1 455 ? 24.278 -15.146 -26.690 1.00 17.52 459 TYR A N 1
ATOM 3262 C CA . TYR A 1 455 ? 24.351 -14.043 -27.650 1.00 17.15 459 TYR A CA 1
ATOM 3263 C C . TYR A 1 455 ? 25.000 -12.865 -26.958 1.00 17.96 459 TYR A C 1
ATOM 3264 O O . TYR A 1 455 ? 24.940 -12.798 -25.745 1.00 17.54 459 TYR A O 1
ATOM 3273 N N . SER A 1 456 ? 25.562 -11.951 -27.750 1.00 19.38 460 SER A N 1
ATOM 3274 C CA . SER A 1 456 ? 26.047 -10.680 -27.233 1.00 22.13 460 SER A CA 1
ATOM 3275 C C . SER A 1 456 ? 25.496 -9.511 -28.054 1.00 23.11 460 SER A C 1
ATOM 3276 O O . SER A 1 456 ? 25.932 -9.284 -29.162 1.00 23.08 460 SER A O 1
ATOM 3279 N N . CYS A 1 457 ? 24.540 -8.775 -27.481 1.00 25.19 461 CYS A N 1
ATOM 3280 C CA . CYS A 1 457 ? 23.932 -7.634 -28.124 1.00 28.35 461 CYS A CA 1
ATOM 3281 C C . CYS A 1 457 ? 24.574 -6.374 -27.551 1.00 28.83 461 CYS A C 1
ATOM 3282 O O . CYS A 1 457 ? 24.597 -6.213 -26.330 1.00 28.42 461 CYS A O 1
ATOM 3285 N N . SER A 1 458 ? 25.071 -5.486 -28.415 1.00 29.92 462 SER A N 1
ATOM 3286 C CA . SER A 1 458 ? 25.741 -4.270 -27.930 1.00 33.32 462 SER A CA 1
ATOM 3287 C C . SER A 1 458 ? 24.940 -3.004 -28.270 1.00 31.78 462 SER A C 1
ATOM 3288 O O . SER A 1 458 ? 25.307 -1.904 -27.835 1.00 34.49 462 SER A O 1
ATOM 3291 N N . GLY A 1 459 ? 23.843 -3.155 -29.017 1.00 28.12 463 GLY A N 1
ATOM 3292 C CA . GLY A 1 459 ? 23.007 -2.034 -29.456 1.00 26.63 463 GLY A CA 1
ATOM 3293 C C . GLY A 1 459 ? 22.159 -1.405 -28.344 1.00 24.46 463 GLY A C 1
ATOM 3294 O O . GLY A 1 459 ? 22.281 -1.750 -27.176 1.00 25.18 463 GLY A O 1
ATOM 3295 N N . PRO A 1 460 ? 21.273 -0.441 -28.687 1.00 22.79 464 PRO A N 1
ATOM 3296 C CA . PRO A 1 460 ? 20.422 0.242 -27.705 1.00 21.63 464 PRO A CA 1
ATOM 3297 C C . PRO A 1 460 ? 19.397 -0.679 -27.023 1.00 20.92 464 PRO A C 1
ATOM 3298 O O . PRO A 1 460 ? 18.952 -1.670 -27.623 1.00 20.22 464 PRO A O 1
ATOM 3302 N N . LYS A 1 461 ? 19.013 -0.315 -25.791 1.00 20.77 465 LYS A N 1
ATOM 3303 C CA . LYS A 1 461 ? 18.243 -1.190 -24.887 1.00 20.13 465 LYS A CA 1
ATOM 3304 C C . LYS A 1 461 ? 16.791 -0.722 -24.780 1.00 17.25 465 LYS A C 1
ATOM 3305 O O . LYS A 1 461 ? 16.500 0.428 -24.518 1.00 15.50 465 LYS A O 1
ATOM 3311 N N . LEU A 1 462 ? 15.877 -1.670 -24.900 1.00 16.31 466 LEU A N 1
ATOM 3312 C CA . LEU A 1 462 ? 14.459 -1.350 -24.786 1.00 16.26 466 LEU A CA 1
ATOM 3313 C C . LEU A 1 462 ? 14.202 -0.574 -23.493 1.00 16.28 466 LEU A C 1
ATOM 3314 O O . LEU A 1 462 ? 13.449 0.378 -23.480 1.00 16.43 466 LEU A O 1
ATOM 3319 N N . LEU A 1 463 ? 14.826 -1.015 -22.402 1.00 16.17 467 LEU A N 1
ATOM 3320 C CA . LEU A 1 463 ? 14.565 -0.455 -21.096 1.00 15.25 467 LEU A CA 1
ATOM 3321 C C . LEU A 1 463 ? 14.990 1.010 -21.037 1.00 15.65 467 LEU A C 1
ATOM 3322 O O . LEU A 1 463 ? 14.330 1.793 -20.363 1.00 15.09 467 LEU A O 1
ATOM 3327 N N . ASP A 1 464 ? 16.076 1.383 -21.727 1.00 16.25 468 ASP A N 1
ATOM 3328 C CA . ASP A 1 464 ? 16.510 2.816 -21.724 1.00 16.59 468 ASP A CA 1
ATOM 3329 C C . ASP A 1 464 ? 15.466 3.676 -22.456 1.00 14.99 468 ASP A C 1
ATOM 3330 O O . ASP A 1 464 ? 15.285 4.840 -22.114 1.00 13.41 468 ASP A O 1
ATOM 3335 N N . THR A 1 465 ? 14.781 3.086 -23.444 1.00 14.63 469 THR A N 1
ATOM 3336 C CA . THR A 1 465 ? 13.692 3.771 -24.149 1.00 14.77 469 THR A CA 1
ATOM 3337 C C . THR A 1 465 ? 12.537 4.057 -23.169 1.00 14.33 469 THR A C 1
ATOM 3338 O O . THR A 1 465 ? 11.999 5.176 -23.145 1.00 14.33 469 THR A O 1
ATOM 3342 N N . LEU A 1 466 ? 12.169 3.074 -22.344 1.00 14.15 470 LEU A N 1
ATOM 3343 C CA . LEU A 1 466 ? 11.065 3.257 -21.389 1.00 14.62 470 LEU A CA 1
ATOM 3344 C C . LEU A 1 466 ? 11.407 4.344 -20.361 1.00 14.75 470 LEU A C 1
ATOM 3345 O O . LEU A 1 466 ? 10.539 5.094 -19.912 1.00 13.94 470 LEU A O 1
ATOM 3350 N N . VAL A 1 467 ? 12.673 4.377 -19.952 1.00 15.68 471 VAL A N 1
ATOM 3351 C CA . VAL A 1 467 ? 13.133 5.323 -18.947 1.00 16.57 471 VAL A CA 1
ATOM 3352 C C . VAL A 1 467 ? 13.134 6.738 -19.534 1.00 16.22 471 VAL A C 1
ATOM 3353 O O . VAL A 1 467 ? 12.623 7.660 -18.901 1.00 16.36 471 VAL A O 1
ATOM 3357 N N . LYS A 1 468 ? 13.746 6.897 -20.712 1.00 16.46 472 LYS A N 1
ATOM 3358 C CA . LYS A 1 468 ? 13.885 8.209 -21.353 1.00 17.23 472 LYS A CA 1
ATOM 3359 C C . LYS A 1 468 ? 12.488 8.769 -21.623 1.00 17.26 472 LYS A C 1
ATOM 3360 O O . LYS A 1 468 ? 12.259 9.948 -21.436 1.00 17.60 472 LYS A O 1
ATOM 3363 N N . GLU A 1 469 ? 11.564 7.898 -22.030 1.00 17.12 473 GLU A N 1
ATOM 3364 C CA . GLU A 1 469 ? 10.281 8.348 -22.507 1.00 17.80 473 GLU A CA 1
ATOM 3365 C C . GLU A 1 469 ? 9.277 8.526 -21.361 1.00 16.83 473 GLU A C 1
ATOM 3366 O O . GLU A 1 469 ? 8.439 9.397 -21.446 1.00 15.63 473 GLU A O 1
ATOM 3372 N N . LEU A 1 470 ? 9.342 7.708 -20.308 1.00 16.23 474 LEU A N 1
ATOM 3373 C CA . LEU A 1 470 ? 8.324 7.763 -19.286 1.00 16.07 474 LEU A CA 1
ATOM 3374 C C . LEU A 1 470 ? 8.823 8.513 -18.057 1.00 16.11 474 LEU A C 1
ATOM 3375 O O . LEU A 1 470 ? 8.022 9.056 -17.351 1.00 16.38 474 LEU A O 1
ATOM 3380 N N . LEU A 1 471 ? 10.130 8.492 -17.780 1.00 16.79 475 LEU A N 1
ATOM 3381 C CA . LEU A 1 471 ? 10.644 9.169 -16.567 1.00 17.29 475 LEU A CA 1
ATOM 3382 C C . LEU A 1 471 ? 11.501 10.389 -16.910 1.00 19.13 475 LEU A C 1
ATOM 3383 O O . LEU A 1 471 ? 11.661 11.241 -16.056 1.00 20.31 475 LEU A O 1
ATOM 3388 N N . GLY A 1 472 ? 12.078 10.440 -18.116 1.00 21.18 476 GLY A N 1
ATOM 3389 C CA . GLY A 1 472 ? 12.961 11.537 -18.506 1.00 23.25 476 GLY A CA 1
ATOM 3390 C C . GLY A 1 472 ? 14.423 11.205 -18.243 1.00 25.98 476 GLY A C 1
ATOM 3391 O O . GLY A 1 472 ? 15.315 11.691 -18.924 1.00 28.21 476 GLY A O 1
ATOM 3392 N N . GLY A 1 473 ? 14.678 10.347 -17.254 1.00 27.31 477 GLY A N 1
ATOM 3393 C CA . GLY A 1 473 ? 16.010 9.838 -16.993 1.00 26.51 477 GLY A CA 1
ATOM 3394 C C . GLY A 1 473 ? 16.012 8.953 -15.755 1.00 26.09 477 GLY A C 1
ATOM 3395 O O . GLY A 1 473 ? 15.003 8.876 -15.060 1.00 27.21 477 GLY A O 1
ATOM 3396 N N . PRO A 1 474 ? 17.144 8.284 -15.442 1.00 25.56 478 PRO A N 1
ATOM 3397 C CA . PRO A 1 474 ? 17.223 7.357 -14.310 1.00 25.29 478 PRO A CA 1
ATOM 3398 C C . PRO A 1 474 ? 16.748 7.992 -12.996 1.00 23.79 478 PRO A C 1
ATOM 3399 O O . PRO A 1 474 ? 16.834 9.185 -12.828 1.00 21.70 478 PRO A O 1
ATOM 3403 N N . ILE A 1 475 ? 16.217 7.178 -12.087 1.00 23.91 479 ILE A N 1
ATOM 3404 C CA . ILE A 1 475 ? 15.719 7.702 -10.831 1.00 25.40 479 ILE A CA 1
ATOM 3405 C C . ILE A 1 475 ? 16.893 7.867 -9.864 1.00 27.21 479 ILE A C 1
ATOM 3406 O O . ILE A 1 475 ? 17.677 6.939 -9.695 1.00 28.23 479 ILE A O 1
ATOM 3411 N N . ASN A 1 476 ? 16.990 9.047 -9.244 1.00 28.96 480 ASN A N 1
ATOM 3412 C CA . ASN A 1 476 ? 18.003 9.354 -8.222 1.00 31.59 480 ASN A CA 1
ATOM 3413 C C . ASN A 1 476 ? 17.275 10.003 -7.048 1.00 32.44 480 ASN A C 1
ATOM 3414 O O . ASN A 1 476 ? 17.288 11.223 -6.886 1.00 37.35 480 ASN A O 1
ATOM 3416 N N . GLN A 1 477 ? 16.622 9.168 -6.245 1.00 31.97 481 GLN A N 1
ATOM 3417 C CA . GLN A 1 477 ? 15.834 9.615 -5.110 1.00 29.94 481 GLN A CA 1
ATOM 3418 C C . GLN A 1 477 ? 16.432 9.030 -3.840 1.00 27.71 481 GLN A C 1
ATOM 3419 O O . GLN A 1 477 ? 17.069 7.979 -3.889 1.00 28.19 481 GLN A O 1
ATOM 3425 N N . LYS A 1 478 ? 16.170 9.713 -2.724 1.00 25.96 482 LYS A N 1
ATOM 3426 C CA . LYS A 1 478 ? 16.609 9.296 -1.414 1.00 23.89 482 LYS A CA 1
ATOM 3427 C C . LYS A 1 478 ? 15.576 8.311 -0.855 1.00 23.15 482 LYS A C 1
ATOM 3428 O O . LYS A 1 478 ? 14.514 8.092 -1.446 1.00 20.93 482 LYS A O 1
ATOM 3431 N N . ASP A 1 479 ? 15.928 7.696 0.276 1.00 23.52 483 ASP A N 1
ATOM 3432 C CA . ASP A 1 479 ? 15.052 6.816 1.033 1.00 22.09 483 ASP A CA 1
ATOM 3433 C C . ASP A 1 479 ? 13.865 7.648 1.532 1.00 22.07 483 ASP A C 1
ATOM 3434 O O . ASP A 1 479 ? 14.053 8.661 2.189 1.00 22.03 483 ASP A O 1
ATOM 3439 N N . THR A 1 480 ? 12.652 7.218 1.178 1.00 23.31 484 THR A N 1
ATOM 3440 C CA . THR A 1 480 ? 11.412 7.817 1.667 1.00 25.01 484 THR A CA 1
ATOM 3441 C C . THR A 1 480 ? 10.600 6.802 2.480 1.00 25.09 484 THR A C 1
ATOM 3442 O O . THR A 1 480 ? 9.539 7.137 3.020 1.00 26.13 484 THR A O 1
ATOM 3446 N N . GLU A 1 481 ? 11.087 5.563 2.550 1.00 25.05 485 GLU A N 1
ATOM 3447 C CA . GLU A 1 481 ? 10.390 4.458 3.196 1.00 26.70 485 GLU A CA 1
ATOM 3448 C C . GLU A 1 481 ? 10.801 4.413 4.665 1.00 24.81 485 GLU A C 1
ATOM 3449 O O . GLU A 1 481 ? 11.958 4.166 4.980 1.00 27.15 485 GLU A O 1
ATOM 3455 N N . PRO A 1 482 ? 9.897 4.648 5.632 1.00 22.96 486 PRO A N 1
ATOM 3456 C CA . PRO A 1 482 ? 10.302 4.611 7.034 1.00 20.12 486 PRO A CA 1
ATOM 3457 C C . PRO A 1 482 ? 10.532 3.180 7.494 1.00 17.26 486 PRO A C 1
ATOM 3458 O O . PRO A 1 482 ? 10.060 2.256 6.858 1.00 15.91 486 PRO A O 1
ATOM 3462 N N . PRO A 1 483 ? 11.308 2.965 8.580 1.00 16.07 487 PRO A N 1
ATOM 3463 C CA . PRO A 1 483 ? 11.411 1.655 9.214 1.00 14.98 487 PRO A CA 1
ATOM 3464 C C . PRO A 1 483 ? 10.094 1.242 9.864 1.00 14.26 487 PRO A C 1
ATOM 3465 O O . PRO A 1 483 ? 9.255 2.055 10.144 1.00 14.04 487 PRO A O 1
ATOM 3469 N N . THR A 1 484 ? 9.947 -0.058 10.066 1.00 14.48 488 THR A N 1
ATOM 3470 C CA . THR A 1 484 ? 8.730 -0.640 10.605 1.00 14.79 488 THR A CA 1
ATOM 3471 C C . THR A 1 484 ? 8.617 -0.379 12.108 1.00 14.82 488 THR A C 1
ATOM 3472 O O . THR A 1 484 ? 9.609 -0.256 12.787 1.00 14.44 488 THR A O 1
ATOM 3476 N N . ASN A 1 485 ? 7.376 -0.378 12.606 1.00 15.69 489 ASN A N 1
ATOM 3477 C CA . ASN A 1 485 ? 7.028 -0.131 14.007 1.00 16.12 489 ASN A CA 1
ATOM 3478 C C . ASN A 1 485 ? 7.697 -1.153 14.946 1.00 16.18 489 ASN A C 1
ATOM 3479 O O . ASN A 1 485 ? 7.844 -2.311 14.616 1.00 16.79 489 ASN A O 1
ATOM 3484 N N . VAL A 1 486 ? 8.075 -0.698 16.144 1.00 16.32 490 VAL A N 1
ATOM 3485 C CA . VAL A 1 486 ? 8.696 -1.538 17.147 1.00 16.57 490 VAL A CA 1
ATOM 3486 C C . VAL A 1 486 ? 7.629 -2.437 17.759 1.00 18.10 490 VAL A C 1
ATOM 3487 O O . VAL A 1 486 ? 6.532 -1.975 18.028 1.00 18.60 490 VAL A O 1
ATOM 3491 N N . LYS A 1 487 ? 8.003 -3.699 18.008 1.00 20.55 491 LYS A N 1
ATOM 3492 C CA . LYS A 1 487 ? 7.117 -4.757 18.517 1.00 21.08 491 LYS A CA 1
ATOM 3493 C C . LYS A 1 487 ? 7.784 -5.516 19.664 1.00 19.72 491 LYS A C 1
ATOM 3494 O O . LYS A 1 487 ? 9.007 -5.613 19.731 1.00 18.18 491 LYS A O 1
ATOM 3500 N N . ASN A 1 488 ? 6.926 -6.072 20.525 1.00 20.06 492 ASN A N 1
ATOM 3501 C CA . ASN A 1 488 ? 7.251 -6.979 21.594 1.00 19.82 492 ASN A CA 1
ATOM 3502 C C . ASN A 1 488 ? 8.247 -6.324 22.554 1.00 19.91 492 ASN A C 1
ATOM 3503 O O . ASN A 1 488 ? 9.219 -6.953 22.964 1.00 21.94 492 ASN A O 1
ATOM 3508 N N . ILE A 1 489 ? 7.975 -5.087 22.961 1.00 18.14 493 ILE A N 1
ATOM 3509 C CA . ILE A 1 489 ? 8.735 -4.476 24.030 1.00 17.82 493 ILE A CA 1
ATOM 3510 C C . ILE A 1 489 ? 8.555 -5.305 25.315 1.00 17.72 493 ILE A C 1
ATOM 3511 O O . ILE A 1 489 ? 7.444 -5.521 25.745 1.00 18.67 493 ILE A O 1
ATOM 3516 N N . VAL A 1 490 ? 9.647 -5.734 25.949 1.00 19.03 494 VAL A N 1
ATOM 3517 C CA . VAL A 1 490 ? 9.555 -6.470 27.244 1.00 20.66 494 VAL A CA 1
ATOM 3518 C C . VAL A 1 490 ? 10.552 -5.889 28.253 1.00 20.66 494 VAL A C 1
ATOM 3519 O O . VAL A 1 490 ? 11.531 -5.254 27.890 1.00 19.75 494 VAL A O 1
ATOM 3523 N N . VAL A 1 491 ? 10.244 -6.071 29.533 1.00 23.17 495 VAL A N 1
ATOM 3524 C CA . VAL A 1 491 ? 11.142 -5.715 30.629 1.00 24.42 495 VAL A CA 1
ATOM 3525 C C . VAL A 1 491 ? 11.984 -6.952 30.980 1.00 26.06 495 VAL A C 1
ATOM 3526 O O . VAL A 1 491 ? 11.464 -7.952 31.486 1.00 23.54 495 VAL A O 1
ATOM 3530 N N . THR A 1 492 ? 13.281 -6.889 30.650 1.00 29.17 496 THR A N 1
ATOM 3531 C CA . THR A 1 492 ? 14.231 -7.976 30.841 1.00 30.71 496 THR A CA 1
ATOM 3532 C C . THR A 1 492 ? 14.683 -7.995 32.316 1.00 32.85 496 THR A C 1
ATOM 3533 O O . THR A 1 492 ? 14.868 -9.049 32.884 1.00 34.15 496 THR A O 1
ATOM 3537 N N . ASN A 1 493 ? 14.838 -6.828 32.947 1.00 34.99 497 ASN A N 1
ATOM 3538 C CA . ASN A 1 493 ? 15.162 -6.759 34.383 1.00 35.87 497 ASN A CA 1
ATOM 3539 C C . ASN A 1 493 ? 14.761 -5.372 34.901 1.00 37.05 497 ASN A C 1
ATOM 3540 O O . ASN A 1 493 ? 14.683 -4.437 34.127 1.00 37.99 497 ASN A O 1
ATOM 3542 N N . LYS A 1 494 ? 14.447 -5.281 36.203 1.00 39.68 498 LYS A N 1
ATOM 3543 C CA . LYS A 1 494 ? 13.923 -4.064 36.864 1.00 38.84 498 LYS A CA 1
ATOM 3544 C C . LYS A 1 494 ? 14.616 -3.914 38.224 1.00 39.73 498 LYS A C 1
ATOM 3545 O O . LYS A 1 494 ? 14.965 -4.893 38.874 1.00 39.48 498 LYS A O 1
ATOM 3547 N N . ASN A 1 495 ? 14.753 -2.656 38.640 1.00 39.33 499 ASN A N 1
ATOM 3548 C CA . ASN A 1 495 ? 15.559 -2.186 39.748 1.00 38.33 499 ASN A CA 1
ATOM 3549 C C . ASN A 1 495 ? 14.730 -1.118 40.475 1.00 39.65 499 ASN A C 1
ATOM 3550 O O . ASN A 1 495 ? 13.679 -0.720 40.000 1.00 38.34 499 ASN A O 1
ATOM 3552 N N . SER A 1 496 ? 15.203 -0.643 41.626 1.00 43.94 500 SER A N 1
ATOM 3553 C CA . SER A 1 496 ? 14.567 0.500 42.270 1.00 42.58 500 SER A CA 1
ATOM 3554 C C . SER A 1 496 ? 14.849 1.760 41.439 1.00 42.80 500 SER A C 1
ATOM 3555 O O . SER A 1 496 ? 14.030 2.676 41.433 1.00 42.58 500 SER A O 1
ATOM 3557 N N . ASN A 1 497 ? 15.996 1.784 40.737 1.00 42.22 501 ASN A N 1
ATOM 3558 C CA . ASN A 1 497 ? 16.456 2.969 40.012 1.00 41.13 501 ASN A CA 1
ATOM 3559 C C . ASN A 1 497 ? 16.764 2.673 38.533 1.00 40.60 501 ASN A C 1
ATOM 3560 O O . ASN A 1 497 ? 17.248 3.578 37.816 1.00 37.87 501 ASN A O 1
ATOM 3562 N N . SER A 1 498 ? 16.487 1.450 38.047 1.00 39.22 502 SER A N 1
ATOM 3563 C CA . SER A 1 498 ? 16.811 1.160 36.631 1.00 37.16 502 SER A CA 1
ATOM 3564 C C . SER A 1 498 ? 15.881 0.112 36.004 1.00 34.92 502 SER A C 1
ATOM 3565 O O . SER A 1 498 ? 15.142 -0.584 36.687 1.00 32.49 502 SER A O 1
ATOM 3568 N N . VAL A 1 499 ? 15.940 0.030 34.666 1.00 32.06 503 VAL A N 1
ATOM 3569 C CA . VAL A 1 499 ? 15.148 -0.905 33.880 1.00 30.19 503 VAL A CA 1
ATOM 3570 C C . VAL A 1 499 ? 15.950 -1.320 32.643 1.00 27.37 503 VAL A C 1
ATOM 3571 O O . VAL A 1 499 ? 16.709 -0.555 32.130 1.00 25.47 503 VAL A O 1
ATOM 3575 N N . GLN A 1 500 ? 15.774 -2.565 32.199 1.00 27.35 504 GLN A N 1
ATOM 3576 C CA . GLN A 1 500 ? 16.402 -3.074 30.982 1.00 27.19 504 GLN A CA 1
ATOM 3577 C C . GLN A 1 500 ? 15.286 -3.504 30.020 1.00 25.06 504 GLN A C 1
ATOM 3578 O O . GLN A 1 500 ? 14.500 -4.385 30.337 1.00 24.60 504 GLN A O 1
ATOM 3584 N N . LEU A 1 501 ? 15.203 -2.844 28.861 1.00 23.18 505 LEU A N 1
ATOM 3585 C CA . LEU A 1 501 ? 14.193 -3.111 27.831 1.00 21.18 505 LEU A CA 1
ATOM 3586 C C . LEU A 1 501 ? 14.858 -3.821 26.652 1.00 19.79 505 LEU A C 1
ATOM 3587 O O . LEU A 1 501 ? 15.959 -3.470 26.283 1.00 17.85 505 LEU A O 1
ATOM 3592 N N . ASN A 1 502 ? 14.127 -4.770 26.060 1.00 19.26 506 ASN A N 1
ATOM 3593 C CA . ASN A 1 502 ? 14.474 -5.447 24.807 1.00 18.09 506 ASN A CA 1
ATOM 3594 C C . ASN A 1 502 ? 13.226 -5.431 23.919 1.00 15.88 506 ASN A C 1
ATOM 3595 O O . ASN A 1 502 ? 12.127 -5.332 24.426 1.00 15.46 506 ASN A O 1
ATOM 3597 N N . TRP A 1 503 ? 13.419 -5.523 22.606 1.00 14.79 507 TRP A N 1
ATOM 3598 C CA . TRP A 1 503 ? 12.336 -5.543 21.639 1.00 14.16 507 TRP A CA 1
ATOM 3599 C C . TRP A 1 503 ? 12.807 -6.228 20.362 1.00 14.73 507 TRP A C 1
ATOM 3600 O O . TRP A 1 503 ? 13.990 -6.325 20.127 1.00 14.56 507 TRP A O 1
ATOM 3611 N N . THR A 1 504 ? 11.863 -6.689 19.540 1.00 15.63 508 THR A N 1
ATOM 3612 C CA . THR A 1 504 ? 12.211 -7.260 18.271 1.00 16.07 508 THR A CA 1
ATOM 3613 C C . THR A 1 504 ? 12.759 -6.142 17.386 1.00 16.91 508 THR A C 1
ATOM 3614 O O . THR A 1 504 ? 12.153 -5.082 17.288 1.00 18.47 508 THR A O 1
ATOM 3618 N N . ALA A 1 505 ? 13.885 -6.395 16.717 1.00 17.02 509 ALA A N 1
ATOM 3619 C CA . ALA A 1 505 ? 14.460 -5.439 15.788 1.00 16.24 509 ALA A CA 1
ATOM 3620 C C . ALA A 1 505 ? 13.473 -5.116 14.657 1.00 15.68 509 ALA A C 1
ATOM 3621 O O . ALA A 1 505 ? 12.891 -5.992 14.057 1.00 15.01 509 ALA A O 1
ATOM 3623 N N . SER A 1 506 ? 13.328 -3.820 14.375 1.00 16.00 510 SER A N 1
ATOM 3624 C CA . SER A 1 506 ? 12.569 -3.313 13.234 1.00 16.41 510 SER A CA 1
ATOM 3625 C C . SER A 1 506 ? 13.350 -3.600 11.944 1.00 16.81 510 SER A C 1
ATOM 3626 O O . SER A 1 506 ? 14.512 -3.955 12.006 1.00 18.15 510 SER A O 1
ATOM 3629 N N . THR A 1 507 ? 12.738 -3.383 10.776 1.00 16.48 511 THR A N 1
ATOM 3630 C CA . THR A 1 507 ? 13.464 -3.522 9.503 1.00 16.08 511 THR A CA 1
ATOM 3631 C C . THR A 1 507 ? 13.342 -2.225 8.696 1.00 14.99 511 THR A C 1
ATOM 3632 O O . THR A 1 507 ? 12.400 -1.475 8.908 1.00 15.03 511 THR A O 1
ATOM 3636 N N . ASP A 1 508 ? 14.307 -1.989 7.791 1.00 13.82 512 ASP A N 1
ATOM 3637 C CA . ASP A 1 508 ? 14.285 -0.899 6.834 1.00 12.99 512 ASP A CA 1
ATOM 3638 C C . ASP A 1 508 ? 14.850 -1.374 5.493 1.00 12.56 512 ASP A C 1
ATOM 3639 O O . ASP A 1 508 ? 15.525 -2.354 5.404 1.00 12.44 512 ASP A O 1
ATOM 3644 N N . ASN A 1 509 ? 14.534 -0.620 4.445 1.00 12.14 513 ASN A N 1
ATOM 3645 C CA . ASN A 1 509 ? 14.951 -0.927 3.129 1.00 11.64 513 ASN A CA 1
ATOM 3646 C C . ASN A 1 509 ? 16.446 -0.619 2.992 1.00 11.96 513 ASN A C 1
ATOM 3647 O O . ASN A 1 509 ? 17.083 -1.327 2.222 1.00 12.73 513 ASN A O 1
ATOM 3652 N N . VAL A 1 510 ? 16.967 0.404 3.700 1.00 11.01 514 VAL A N 1
ATOM 3653 C CA . VAL A 1 510 ? 18.397 0.765 3.668 1.00 10.90 514 VAL A CA 1
ATOM 3654 C C . VAL A 1 510 ? 19.100 0.266 4.944 1.00 11.07 514 VAL A C 1
ATOM 3655 O O . VAL A 1 510 ? 20.235 -0.217 4.860 1.00 10.75 514 VAL A O 1
ATOM 3659 N N . GLY A 1 511 ? 18.447 0.453 6.098 1.00 10.82 515 GLY A N 1
ATOM 3660 C CA . GLY A 1 511 ? 18.921 -0.057 7.376 1.00 10.99 515 GLY A CA 1
ATOM 3661 C C . GLY A 1 511 ? 18.424 0.782 8.541 1.00 10.97 515 GLY A C 1
ATOM 3662 O O . GLY A 1 511 ? 18.194 1.952 8.383 1.00 10.97 515 GLY A O 1
ATOM 3663 N N . VAL A 1 512 ? 18.302 0.174 9.720 1.00 11.31 516 VAL A N 1
ATOM 3664 C CA . VAL A 1 512 ? 17.861 0.880 10.929 1.00 12.04 516 VAL A CA 1
ATOM 3665 C C . VAL A 1 512 ? 19.078 1.386 11.689 1.00 12.67 516 VAL A C 1
ATOM 3666 O O . VAL A 1 512 ? 19.866 0.539 12.140 1.00 12.04 516 VAL A O 1
ATOM 3670 N N . THR A 1 513 ? 19.175 2.719 11.844 1.00 14.01 517 THR A N 1
ATOM 3671 C CA . THR A 1 513 ? 20.375 3.378 12.388 1.00 15.22 517 THR A CA 1
ATOM 3672 C C . THR A 1 513 ? 20.277 3.498 13.915 1.00 16.82 517 THR A C 1
ATOM 3673 O O . THR A 1 513 ? 21.258 3.250 14.566 1.00 15.37 517 THR A O 1
ATOM 3677 N N . GLU A 1 514 ? 19.116 3.879 14.479 1.00 20.42 518 GLU A N 1
ATOM 3678 C CA . GLU A 1 514 ? 18.960 3.883 15.956 1.00 22.27 518 GLU A CA 1
ATOM 3679 C C . GLU A 1 514 ? 17.481 3.829 16.385 1.00 21.32 518 GLU A C 1
ATOM 3680 O O . GLU A 1 514 ? 16.564 3.899 15.586 1.00 21.74 518 GLU A O 1
ATOM 3686 N N . TYR A 1 515 ? 17.277 3.677 17.696 1.00 19.86 519 TYR A N 1
ATOM 3687 C CA . TYR A 1 515 ? 15.977 3.717 18.331 1.00 18.61 519 TYR A CA 1
ATOM 3688 C C . TYR A 1 515 ? 15.948 4.876 19.338 1.00 19.67 519 TYR A C 1
ATOM 3689 O O . TYR A 1 515 ? 16.854 4.980 20.157 1.00 19.60 519 TYR A O 1
ATOM 3698 N N . GLU A 1 516 ? 14.928 5.747 19.272 1.00 21.00 520 GLU A N 1
ATOM 3699 C CA . GLU A 1 516 ? 14.760 6.825 20.268 1.00 23.29 520 GLU A CA 1
ATOM 3700 C C . GLU A 1 516 ? 13.646 6.437 21.245 1.00 23.49 520 GLU A C 1
ATOM 3701 O O . GLU A 1 516 ? 12.540 6.098 20.820 1.00 23.34 520 GLU A O 1
ATOM 3707 N N . ILE A 1 517 ? 13.945 6.497 22.548 1.00 22.55 521 ILE A N 1
ATOM 3708 C CA . ILE A 1 517 ? 12.971 6.218 23.582 1.00 23.12 521 ILE A CA 1
ATOM 3709 C C . ILE A 1 517 ? 12.655 7.511 24.356 1.00 23.73 521 ILE A C 1
ATOM 3710 O O . ILE A 1 517 ? 13.575 8.206 24.786 1.00 24.71 521 ILE A O 1
ATOM 3715 N N . THR A 1 518 ? 11.359 7.845 24.503 1.00 23.35 522 THR A N 1
ATOM 3716 C CA . THR A 1 518 ? 10.926 9.035 25.259 1.00 23.33 522 THR A CA 1
ATOM 3717 C C . THR A 1 518 ? 9.978 8.638 26.393 1.00 24.24 522 THR A C 1
ATOM 3718 O O . THR A 1 518 ? 9.235 7.682 26.286 1.00 23.64 522 THR A O 1
ATOM 3722 N N . ALA A 1 519 ? 10.041 9.418 27.472 1.00 26.14 523 ALA A N 1
ATOM 3723 C CA . ALA A 1 519 ? 9.178 9.320 28.626 1.00 27.71 523 ALA A CA 1
ATOM 3724 C C . ALA A 1 519 ? 9.112 10.707 29.285 1.00 29.92 523 ALA A C 1
ATOM 3725 O O . ALA A 1 519 ? 10.122 11.203 29.811 1.00 29.34 523 ALA A O 1
ATOM 3727 N N . GLY A 1 520 ? 7.924 11.319 29.261 1.00 31.65 524 GLY A N 1
ATOM 3728 C CA . GLY A 1 520 ? 7.734 12.691 29.695 1.00 32.27 524 GLY A CA 1
ATOM 3729 C C . GLY A 1 520 ? 8.751 13.615 29.046 1.00 33.92 524 GLY A C 1
ATOM 3730 O O . GLY A 1 520 ? 8.808 13.692 27.810 1.00 31.34 524 GLY A O 1
ATOM 3731 N N . GLU A 1 521 ? 9.574 14.267 29.891 1.00 36.01 525 GLU A N 1
ATOM 3732 C CA . GLU A 1 521 ? 10.571 15.271 29.485 1.00 35.69 525 GLU A CA 1
ATOM 3733 C C . GLU A 1 521 ? 11.866 14.594 28.983 1.00 35.17 525 GLU A C 1
ATOM 3734 O O . GLU A 1 521 ? 12.595 15.204 28.216 1.00 34.67 525 GLU A O 1
ATOM 3736 N N . GLU A 1 522 ? 12.133 13.338 29.374 1.00 33.06 526 GLU A N 1
ATOM 3737 C CA . GLU A 1 522 ? 13.440 12.689 29.131 1.00 30.94 526 GLU A CA 1
ATOM 3738 C C . GLU A 1 522 ? 13.464 11.974 27.776 1.00 27.48 526 GLU A C 1
ATOM 3739 O O . GLU A 1 522 ? 12.420 11.675 27.189 1.00 27.20 526 GLU A O 1
ATOM 3745 N N . LYS A 1 523 ? 14.683 11.675 27.312 1.00 24.59 527 LYS A N 1
ATOM 3746 C CA . LYS A 1 523 ? 14.910 11.075 25.991 1.00 25.18 527 LYS A CA 1
ATOM 3747 C C . LYS A 1 523 ? 16.200 10.253 26.040 1.00 24.09 527 LYS A C 1
ATOM 3748 O O . LYS A 1 523 ? 17.129 10.647 26.693 1.00 24.31 527 LYS A O 1
ATOM 3751 N N . TRP A 1 524 ? 16.221 9.110 25.346 1.00 23.80 528 TRP A N 1
ATOM 3752 C CA . TRP A 1 524 ? 17.379 8.230 25.267 1.00 23.24 528 TRP A CA 1
ATOM 3753 C C . TRP A 1 524 ? 17.444 7.622 23.863 1.00 22.66 528 TRP A C 1
ATOM 3754 O O . TRP A 1 524 ? 16.441 7.559 23.161 1.00 22.35 528 TRP A O 1
ATOM 3765 N N . SER A 1 525 ? 18.623 7.126 23.474 1.00 22.04 529 SER A N 1
ATOM 3766 C CA . SER A 1 525 ? 18.757 6.463 22.202 1.00 20.81 529 SER A CA 1
ATOM 3767 C C . SER A 1 525 ? 19.805 5.342 22.269 1.00 19.22 529 SER A C 1
ATOM 3768 O O . SER A 1 525 ? 20.580 5.287 23.176 1.00 18.70 529 SER A O 1
ATOM 3771 N N . THR A 1 526 ? 19.737 4.428 21.299 1.00 18.45 530 THR A N 1
ATOM 3772 C CA . THR A 1 526 ? 20.581 3.238 21.215 1.00 17.99 530 THR A CA 1
ATOM 3773 C C . THR A 1 526 ? 20.626 2.763 19.757 1.00 17.28 530 THR A C 1
ATOM 3774 O O . THR A 1 526 ? 19.669 2.977 19.019 1.00 16.90 530 THR A O 1
ATOM 3778 N N . THR A 1 527 ? 21.746 2.138 19.357 1.00 16.37 531 THR A N 1
ATOM 3779 C CA . THR A 1 527 ? 21.955 1.649 17.979 1.00 15.65 531 THR A CA 1
ATOM 3780 C C . THR A 1 527 ? 21.564 0.174 17.867 1.00 14.84 531 THR A C 1
ATOM 3781 O O . THR A 1 527 ? 21.670 -0.405 16.802 1.00 15.57 531 THR A O 1
ATOM 3785 N N . THR A 1 528 ? 21.089 -0.416 18.960 1.00 14.29 532 THR A N 1
ATOM 3786 C CA . THR A 1 528 ? 20.695 -1.825 18.988 1.00 13.69 532 THR A CA 1
ATOM 3787 C C . THR A 1 528 ? 19.288 -1.921 19.597 1.00 13.38 532 THR A C 1
ATOM 3788 O O . THR A 1 528 ? 18.772 -0.935 20.145 1.00 13.58 532 THR A O 1
ATOM 3792 N N . ASN A 1 529 ? 18.666 -3.091 19.473 1.00 12.98 533 ASN A N 1
ATOM 3793 C CA . ASN A 1 529 ? 17.289 -3.300 19.921 1.00 12.92 533 ASN A CA 1
ATOM 3794 C C . ASN A 1 529 ? 17.242 -3.724 21.396 1.00 13.34 533 ASN A C 1
ATOM 3795 O O . ASN A 1 529 ? 16.715 -4.764 21.695 1.00 13.97 533 ASN A O 1
ATOM 3800 N N . SER A 1 530 ? 17.801 -2.902 22.285 1.00 14.33 534 SER A N 1
ATOM 3801 C CA . SER A 1 530 ? 17.778 -3.051 23.750 1.00 14.85 534 SER A CA 1
ATOM 3802 C C . SER A 1 530 ? 18.404 -1.785 24.340 1.00 15.44 534 SER A C 1
ATOM 3803 O O . SER A 1 530 ? 19.116 -1.095 23.655 1.00 14.74 534 SER A O 1
ATOM 3806 N N . ILE A 1 531 ? 18.113 -1.477 25.602 1.00 17.17 535 ILE A N 1
ATOM 3807 C CA . ILE A 1 531 ? 18.741 -0.339 26.271 1.00 17.99 535 ILE A CA 1
ATOM 3808 C C . ILE A 1 531 ? 18.682 -0.558 27.786 1.00 19.74 535 ILE A C 1
ATOM 3809 O O . ILE A 1 531 ? 17.846 -1.296 28.275 1.00 20.93 535 ILE A O 1
ATOM 3814 N N . THR A 1 532 ? 19.610 0.059 28.511 1.00 21.74 536 THR A N 1
ATOM 3815 C CA . THR A 1 532 ? 19.585 0.069 29.960 1.00 24.01 536 THR A CA 1
ATOM 3816 C C . THR A 1 532 ? 19.402 1.527 30.400 1.00 23.44 536 THR A C 1
ATOM 3817 O O . THR A 1 532 ? 20.181 2.395 30.022 1.00 20.91 536 THR A O 1
ATOM 3821 N N . ILE A 1 533 ? 18.353 1.786 31.178 1.00 25.62 537 ILE A N 1
ATOM 3822 C CA . ILE A 1 533 ? 18.021 3.146 31.608 1.00 27.39 537 ILE A CA 1
ATOM 3823 C C . ILE A 1 533 ? 18.229 3.276 33.121 1.00 29.46 537 ILE A C 1
ATOM 3824 O O . ILE A 1 533 ? 17.663 2.530 33.901 1.00 29.94 537 ILE A O 1
ATOM 3829 N N . LYS A 1 534 ? 19.019 4.277 33.517 1.00 32.49 538 LYS A N 1
ATOM 3830 C CA . LYS A 1 534 ? 19.436 4.458 34.908 1.00 35.01 538 LYS A CA 1
ATOM 3831 C C . LYS A 1 534 ? 18.926 5.817 35.395 1.00 36.53 538 LYS A C 1
ATOM 3832 O O . LYS A 1 534 ? 18.355 6.557 34.618 1.00 38.13 538 LYS A O 1
ATOM 3837 N N . ASN A 1 535 ? 19.141 6.103 36.687 1.00 39.78 539 ASN A N 1
ATOM 3838 C CA . ASN A 1 535 ? 18.834 7.385 37.348 1.00 42.93 539 ASN A CA 1
ATOM 3839 C C . ASN A 1 535 ? 17.328 7.660 37.316 1.00 42.61 539 ASN A C 1
ATOM 3840 O O . ASN A 1 535 ? 16.908 8.737 36.908 1.00 39.49 539 ASN A O 1
ATOM 3845 N N . LEU A 1 536 ? 16.531 6.683 37.753 1.00 46.70 540 LEU A N 1
ATOM 3846 C CA . LEU A 1 536 ? 15.064 6.788 37.718 1.00 48.24 540 LEU A CA 1
ATOM 3847 C C . LEU A 1 536 ? 14.543 6.890 39.156 1.00 47.16 540 LEU A C 1
ATOM 3848 O O . LEU A 1 536 ? 15.125 6.269 40.059 1.00 48.94 540 LEU A O 1
ATOM 3853 N N . LYS A 1 537 ? 13.459 7.659 39.345 1.00 45.89 541 LYS A N 1
ATOM 3854 C CA . LYS A 1 537 ? 12.746 7.782 40.635 1.00 46.92 541 LYS A CA 1
ATOM 3855 C C . LYS A 1 537 ? 12.174 6.420 41.038 1.00 46.90 541 LYS A C 1
ATOM 3856 O O . LYS A 1 537 ? 11.531 5.751 40.233 1.00 46.16 541 LYS A O 1
ATOM 3860 N N . PRO A 1 538 ? 12.435 5.936 42.274 1.00 48.63 542 PRO A N 1
ATOM 3861 C CA . PRO A 1 538 ? 11.859 4.674 42.748 1.00 47.92 542 PRO A CA 1
ATOM 3862 C C . PRO A 1 538 ? 10.335 4.675 42.910 1.00 46.40 542 PRO A C 1
ATOM 3863 O O . PRO A 1 538 ? 9.738 5.700 43.203 1.00 43.74 542 PRO A O 1
ATOM 3867 N N . ASN A 1 539 ? 9.738 3.501 42.692 1.00 48.53 543 ASN A N 1
ATOM 3868 C CA . ASN A 1 539 ? 8.316 3.270 42.878 1.00 52.16 543 ASN A CA 1
ATOM 3869 C C . ASN A 1 539 ? 7.505 4.219 41.979 1.00 55.67 543 ASN A C 1
ATOM 3870 O O . ASN A 1 539 ? 6.431 4.690 42.379 1.00 54.87 543 ASN A O 1
ATOM 3875 N N . THR A 1 540 ? 8.024 4.509 40.776 1.00 54.09 544 THR A N 1
ATOM 3876 C CA . THR A 1 540 ? 7.377 5.433 39.834 1.00 50.62 544 THR A CA 1
ATOM 3877 C C . THR A 1 540 ? 6.975 4.682 38.557 1.00 49.12 544 THR A C 1
ATOM 3878 O O . THR A 1 540 ? 7.666 3.773 38.077 1.00 45.23 544 THR A O 1
ATOM 3882 N N . GLU A 1 541 ? 5.828 5.109 38.023 1.00 46.74 545 GLU A N 1
ATOM 3883 C CA . GLU A 1 541 ? 5.285 4.646 36.782 1.00 44.30 545 GLU A CA 1
ATOM 3884 C C . GLU A 1 541 ? 5.922 5.458 35.655 1.00 39.23 545 GLU A C 1
ATOM 3885 O O . GLU A 1 541 ? 5.946 6.682 35.732 1.00 39.06 545 GLU A O 1
ATOM 3891 N N . TYR A 1 542 ? 6.439 4.764 34.636 1.00 34.75 546 TYR A N 1
ATOM 3892 C CA . TYR A 1 542 ? 7.007 5.384 33.440 1.00 33.22 546 TYR A CA 1
ATOM 3893 C C . TYR A 1 542 ? 6.359 4.750 32.207 1.00 31.51 546 TYR A C 1
ATOM 3894 O O . TYR A 1 542 ? 6.156 3.534 32.173 1.00 31.04 546 TYR A O 1
ATOM 3903 N N . THR A 1 543 ? 6.061 5.572 31.193 1.00 28.34 547 THR A N 1
ATOM 3904 C CA . THR A 1 543 ? 5.553 5.075 29.911 1.00 26.43 547 THR A CA 1
ATOM 3905 C C . THR A 1 543 ? 6.609 5.343 28.835 1.00 23.73 547 THR A C 1
ATOM 3906 O O . THR A 1 543 ? 6.874 6.499 28.521 1.00 22.01 547 THR A O 1
ATOM 3910 N N . PHE A 1 544 ? 7.205 4.270 28.296 1.00 21.65 548 PHE A N 1
ATOM 3911 C CA . PHE A 1 544 ? 8.340 4.394 27.362 1.00 21.78 548 PHE A CA 1
ATOM 3912 C C . PHE A 1 544 ? 7.825 4.229 25.936 1.00 20.81 548 PHE A C 1
ATOM 3913 O O . PHE A 1 544 ? 7.246 3.219 25.607 1.00 21.71 548 PHE A O 1
ATOM 3921 N N . SER A 1 545 ? 8.009 5.270 25.124 1.00 19.69 549 SER A N 1
ATOM 3922 C CA . SER A 1 545 ? 7.612 5.262 23.720 1.00 19.08 549 SER A CA 1
ATOM 3923 C C . SER A 1 545 ? 8.869 5.110 22.873 1.00 17.45 549 SER A C 1
ATOM 3924 O O . SER A 1 545 ? 9.808 5.874 23.041 1.00 17.90 549 SER A O 1
ATOM 3927 N N . ILE A 1 546 ? 8.850 4.162 21.938 1.00 15.83 550 ILE A N 1
ATOM 3928 C CA . ILE A 1 546 ? 10.020 3.830 21.147 1.00 15.03 550 ILE A CA 1
ATOM 3929 C C . ILE A 1 546 ? 9.693 4.003 19.659 1.00 14.35 550 ILE A C 1
ATOM 3930 O O . ILE A 1 546 ? 8.708 3.491 19.184 1.00 12.98 550 ILE A O 1
ATOM 3935 N N . ILE A 1 547 ? 10.577 4.690 18.932 1.00 14.71 551 ILE A N 1
ATOM 3936 C CA . ILE A 1 547 ? 10.471 4.785 17.476 1.00 15.70 551 ILE A CA 1
ATOM 3937 C C . ILE A 1 547 ? 11.793 4.343 16.842 1.00 14.91 551 ILE A C 1
ATOM 3938 O O . ILE A 1 547 ? 12.802 4.433 17.481 1.00 14.97 551 ILE A O 1
ATOM 3943 N N . ALA A 1 548 ? 11.751 3.877 15.588 1.00 14.36 552 ALA A N 1
ATOM 3944 C CA . ALA A 1 548 ? 12.954 3.468 14.841 1.00 14.57 552 ALA A CA 1
ATOM 3945 C C . ALA A 1 548 ? 13.301 4.507 13.762 1.00 14.59 552 ALA A C 1
ATOM 3946 O O . ALA A 1 548 ? 12.436 4.972 13.089 1.00 13.88 552 ALA A O 1
ATOM 3948 N N . LYS A 1 549 ? 14.588 4.817 13.596 1.00 15.06 553 LYS A N 1
ATOM 3949 C CA . LYS A 1 549 ? 15.050 5.801 12.626 1.00 15.97 553 LYS A CA 1
ATOM 3950 C C . LYS A 1 549 ? 15.929 5.108 11.572 1.00 15.28 553 LYS A C 1
ATOM 3951 O O . LYS A 1 549 ? 16.550 4.078 11.838 1.00 14.24 553 LYS A O 1
ATOM 3956 N N . ASP A 1 550 ? 15.961 5.705 10.378 1.00 14.77 554 ASP A N 1
ATOM 3957 C CA . ASP A 1 550 ? 16.886 5.364 9.337 1.00 15.46 554 ASP A CA 1
ATOM 3958 C C . ASP A 1 550 ? 17.783 6.584 9.047 1.00 16.04 554 ASP A C 1
ATOM 3959 O O . ASP A 1 550 ? 17.601 7.657 9.572 1.00 16.80 554 ASP A O 1
ATOM 3964 N N . ALA A 1 551 ? 18.775 6.404 8.184 1.00 16.86 555 ALA A N 1
ATOM 3965 C CA . ALA A 1 551 ? 19.777 7.427 7.951 1.00 17.58 555 ALA A CA 1
ATOM 3966 C C . ALA A 1 551 ? 19.164 8.648 7.248 1.00 18.07 555 ALA A C 1
ATOM 3967 O O . ALA A 1 551 ? 19.472 9.770 7.614 1.00 18.18 555 ALA A O 1
ATOM 3969 N N . ALA A 1 552 ? 18.312 8.429 6.243 1.00 17.87 556 ALA A N 1
ATOM 3970 C CA . ALA A 1 552 ? 17.673 9.537 5.533 1.00 18.60 556 ALA A CA 1
ATOM 3971 C C . ALA A 1 552 ? 16.753 10.349 6.466 1.00 18.97 556 ALA A C 1
ATOM 3972 O O . ALA A 1 552 ? 16.320 11.424 6.115 1.00 19.52 556 ALA A O 1
ATOM 3974 N N . GLY A 1 553 ? 16.443 9.828 7.651 1.00 19.76 557 GLY A N 1
ATOM 3975 C CA . GLY A 1 553 ? 15.750 10.604 8.663 1.00 20.64 557 GLY A CA 1
ATOM 3976 C C . GLY A 1 553 ? 14.278 10.232 8.804 1.00 21.84 557 GLY A C 1
ATOM 3977 O O . GLY A 1 553 ? 13.572 10.837 9.597 1.00 23.07 557 GLY A O 1
ATOM 3978 N N . ASN A 1 554 ? 13.816 9.219 8.056 1.00 21.48 558 ASN A N 1
ATOM 3979 C CA . ASN A 1 554 ? 12.492 8.658 8.247 1.00 19.72 558 ASN A CA 1
ATOM 3980 C C . ASN A 1 554 ? 12.393 8.070 9.664 1.00 18.70 558 ASN A C 1
ATOM 3981 O O . ASN A 1 554 ? 13.405 7.757 10.303 1.00 17.87 558 ASN A O 1
ATOM 3986 N N . LYS A 1 555 ? 11.162 7.908 10.154 1.00 17.50 559 LYS A N 1
ATOM 3987 C CA . LYS A 1 555 ? 10.933 7.289 11.436 1.00 17.50 559 LYS A CA 1
ATOM 3988 C C . LYS A 1 555 ? 9.592 6.537 11.458 1.00 16.64 559 LYS A C 1
ATOM 3989 O O . LYS A 1 555 ? 8.673 6.796 10.676 1.00 16.42 559 LYS A O 1
ATOM 3995 N N . SER A 1 556 ? 9.526 5.543 12.345 1.00 15.41 560 SER A N 1
ATOM 3996 C CA . SER A 1 556 ? 8.340 4.744 12.568 1.00 14.80 560 SER A CA 1
ATOM 3997 C C . SER A 1 556 ? 7.381 5.550 13.453 1.00 14.50 560 SER A C 1
ATOM 3998 O O . SER A 1 556 ? 7.768 6.613 13.955 1.00 14.07 560 SER A O 1
ATOM 4001 N N . GLN A 1 557 ? 6.164 5.042 13.648 1.00 14.08 561 GLN A N 1
ATOM 4002 C CA . GLN A 1 557 ? 5.242 5.653 14.609 1.00 15.01 561 GLN A CA 1
ATOM 4003 C C . GLN A 1 557 ? 5.409 4.974 15.970 1.00 14.26 561 GLN A C 1
ATOM 4004 O O . GLN A 1 557 ? 5.601 3.760 16.047 1.00 13.90 561 GLN A O 1
ATOM 4010 N N . PRO A 1 558 ? 5.320 5.739 17.086 1.00 14.22 562 PRO A N 1
ATOM 4011 C CA . PRO A 1 558 ? 5.709 5.257 18.413 1.00 14.53 562 PRO A CA 1
ATOM 4012 C C . PRO A 1 558 ? 4.905 4.041 18.877 1.00 15.42 562 PRO A C 1
ATOM 4013 O O . PRO A 1 558 ? 3.772 3.917 18.491 1.00 16.63 562 PRO A O 1
ATOM 4017 N N . THR A 1 559 ? 5.526 3.181 19.683 1.00 15.88 563 THR A N 1
ATOM 4018 C CA . THR A 1 559 ? 4.903 2.092 20.363 1.00 16.74 563 THR A CA 1
ATOM 4019 C C . THR A 1 559 ? 5.322 2.224 21.820 1.00 17.35 563 THR A C 1
ATOM 4020 O O . THR A 1 559 ? 6.367 2.712 22.057 1.00 17.39 563 THR A O 1
ATOM 4024 N N . ALA A 1 560 ? 4.525 1.793 22.792 1.00 18.70 564 ALA A N 1
ATOM 4025 C CA . ALA A 1 560 ? 4.902 2.080 24.170 1.00 20.46 564 ALA A CA 1
ATOM 4026 C C . ALA A 1 560 ? 4.664 0.884 25.096 1.00 21.01 564 ALA A C 1
ATOM 4027 O O . ALA A 1 560 ? 4.056 -0.125 24.712 1.00 22.39 564 ALA A O 1
ATOM 4029 N N . LEU A 1 561 ? 5.227 1.008 26.298 1.00 20.84 565 LEU A N 1
ATOM 4030 C CA . LEU A 1 561 ? 5.055 0.053 27.370 1.00 23.15 565 LEU A CA 1
ATOM 4031 C C . LEU A 1 561 ? 5.184 0.794 28.702 1.00 25.43 565 LEU A C 1
ATOM 4032 O O . LEU A 1 561 ? 6.032 1.692 28.837 1.00 24.85 565 LEU A O 1
ATOM 4037 N N . THR A 1 562 ? 4.344 0.393 29.666 1.00 26.63 566 THR A N 1
ATOM 4038 C CA . THR A 1 562 ? 4.222 1.032 30.956 1.00 27.51 566 THR A CA 1
ATOM 4039 C C . THR A 1 562 ? 4.916 0.146 31.990 1.00 26.85 566 THR A C 1
ATOM 4040 O O . THR A 1 562 ? 4.590 -1.027 32.144 1.00 28.55 566 THR A O 1
ATOM 4044 N N . VAL A 1 563 ? 5.862 0.733 32.719 1.00 28.61 567 VAL A N 1
ATOM 4045 C CA . VAL A 1 563 ? 6.703 0.003 33.665 1.00 29.78 567 VAL A CA 1
ATOM 4046 C C . VAL A 1 563 ? 6.710 0.735 35.011 1.00 29.14 567 VAL A C 1
ATOM 4047 O O . VAL A 1 563 ? 6.873 1.933 35.033 1.00 26.71 567 VAL A O 1
ATOM 4051 N N . LYS A 1 564 ? 6.541 0.013 36.125 1.00 32.51 568 LYS A N 1
ATOM 4052 C CA . LYS A 1 564 ? 6.742 0.601 37.485 1.00 36.24 568 LYS A CA 1
ATOM 4053 C C . LYS A 1 564 ? 8.105 0.135 38.017 1.00 37.60 568 LYS A C 1
ATOM 4054 O O . LYS A 1 564 ? 8.398 -1.049 38.050 1.00 36.64 568 LYS A O 1
ATOM 4056 N N . THR A 1 565 ? 8.949 1.087 38.423 1.00 41.98 569 THR A N 1
ATOM 4057 C CA . THR A 1 565 ? 10.199 0.751 39.108 1.00 45.32 569 THR A CA 1
ATOM 4058 C C . THR A 1 565 ? 9.885 0.101 40.466 1.00 47.52 569 THR A C 1
ATOM 4059 O O . THR A 1 565 ? 8.788 0.283 40.999 1.00 47.57 569 THR A O 1
ATOM 4063 N N . ASP A 1 566 ? 10.874 -0.605 41.031 1.00 49.98 570 ASP A N 1
ATOM 4064 C CA . ASP A 1 566 ? 10.773 -1.198 42.368 1.00 51.83 570 ASP A CA 1
ATOM 4065 C C . ASP A 1 566 ? 10.987 -0.116 43.432 1.00 55.70 570 ASP A C 1
ATOM 4066 O O . ASP A 1 566 ? 11.465 0.981 43.113 1.00 54.56 570 ASP A O 1
ATOM 4071 N N . GLU A 1 567 ? 10.634 -0.454 44.684 1.00 59.27 571 GLU A N 1
ATOM 4072 C CA . GLU A 1 567 ? 10.963 0.335 45.865 1.00 61.27 571 GLU A CA 1
ATOM 4073 C C . GLU A 1 567 ? 12.327 -0.137 46.392 1.00 62.69 571 GLU A C 1
ATOM 4074 O O . GLU A 1 567 ? 13.223 0.671 46.625 1.00 67.32 571 GLU A O 1
ATOM 4076 N N . THR A 1 578 ? 1.946 -18.467 38.441 1.00 55.18 582 THR A N 1
ATOM 4077 C CA . THR A 1 578 ? 2.508 -18.074 37.147 1.00 63.62 582 THR A CA 1
ATOM 4078 C C . THR A 1 578 ? 1.368 -17.742 36.167 1.00 69.15 582 THR A C 1
ATOM 4079 O O . THR A 1 578 ? 0.467 -18.551 35.921 1.00 70.44 582 THR A O 1
ATOM 4081 N N . ALA A 1 579 ? 1.409 -16.508 35.646 1.00 71.23 583 ALA A N 1
ATOM 4082 C CA . ALA A 1 579 ? 0.676 -16.087 34.460 1.00 65.68 583 ALA A CA 1
ATOM 4083 C C . ALA A 1 579 ? 1.638 -15.267 33.591 1.00 64.03 583 ALA A C 1
ATOM 4084 O O . ALA A 1 579 ? 2.176 -14.277 34.050 1.00 62.81 583 ALA A O 1
ATOM 4086 N N . THR A 1 580 ? 1.875 -15.703 32.347 1.00 68.54 584 THR A N 1
ATOM 4087 C CA . THR A 1 580 ? 2.767 -14.974 31.408 1.00 67.83 584 THR A CA 1
ATOM 4088 C C . THR A 1 580 ? 1.910 -14.213 30.378 1.00 64.08 584 THR A C 1
ATOM 4089 O O . THR A 1 580 ? 1.167 -14.822 29.599 1.00 56.02 584 THR A O 1
ATOM 4091 N N . PHE A 1 581 ? 2.039 -12.873 30.381 1.00 64.75 585 PHE A N 1
ATOM 4092 C CA . PHE A 1 581 ? 1.264 -11.939 29.524 1.00 63.75 585 PHE A CA 1
ATOM 4093 C C . PHE A 1 581 ? 2.068 -11.598 28.256 1.00 60.18 585 PHE A C 1
ATOM 4094 O O . PHE A 1 581 ? 3.166 -11.046 28.343 1.00 57.48 585 PHE A O 1
ATOM 4102 N N . SER A 1 582 ? 1.509 -11.928 27.082 1.00 58.14 586 SER A N 1
ATOM 4103 C CA . SER A 1 582 ? 2.144 -11.674 25.773 1.00 57.81 586 SER A CA 1
ATOM 4104 C C . SER A 1 582 ? 1.191 -10.852 24.888 1.00 56.85 586 SER A C 1
ATOM 4105 O O . SER A 1 582 ? -0.016 -11.016 24.975 1.00 58.93 586 SER A O 1
ATOM 4107 N N . VAL A 1 583 ? 1.746 -9.972 24.043 1.00 51.76 587 VAL A N 1
ATOM 4108 C CA . VAL A 1 583 ? 0.972 -9.147 23.112 1.00 48.84 587 VAL A CA 1
ATOM 4109 C C . VAL A 1 583 ? 1.004 -9.826 21.732 1.00 49.69 587 VAL A C 1
ATOM 4110 O O . VAL A 1 583 ? 2.045 -9.921 21.106 1.00 51.24 587 VAL A O 1
ATOM 4114 N N . THR A 1 584 ? -0.165 -10.261 21.247 1.00 55.02 588 THR A N 1
ATOM 4115 C CA . THR A 1 584 ? -0.273 -11.070 20.005 1.00 57.50 588 THR A CA 1
ATOM 4116 C C . THR A 1 584 ? -0.193 -10.183 18.752 1.00 56.28 588 THR A C 1
ATOM 4117 O O . THR A 1 584 ? 0.457 -10.558 17.785 1.00 52.63 588 THR A O 1
ATOM 4121 N N . SER A 1 585 ? -0.858 -9.020 18.780 1.00 58.66 589 SER A N 1
ATOM 4122 C CA . SER A 1 585 ? -0.879 -8.067 17.651 1.00 58.37 589 SER A CA 1
ATOM 4123 C C . SER A 1 585 ? -0.983 -6.645 18.214 1.00 58.73 589 SER A C 1
ATOM 4124 O O . SER A 1 585 ? -1.566 -6.457 19.269 1.00 60.36 589 SER A O 1
ATOM 4126 N N . ASN A 1 586 ? -0.400 -5.643 17.544 1.00 59.26 590 ASN A N 1
ATOM 4127 C CA . ASN A 1 586 ? -0.498 -4.280 18.096 1.00 63.00 590 ASN A CA 1
ATOM 4128 C C . ASN A 1 586 ? -0.487 -3.204 16.997 1.00 68.62 590 ASN A C 1
ATOM 4129 O O . ASN A 1 586 ? 0.545 -2.947 16.365 1.00 71.18 590 ASN A O 1
ATOM 4131 N N . TRP A 1 587 ? -1.627 -2.516 16.856 1.00 70.40 591 TRP A N 1
ATOM 4132 C CA . TRP A 1 587 ? -1.753 -1.214 16.153 1.00 68.68 591 TRP A CA 1
ATOM 4133 C C . TRP A 1 587 ? -1.499 -0.132 17.215 1.00 67.83 591 TRP A C 1
ATOM 4134 O O . TRP A 1 587 ? -1.233 -0.449 18.369 1.00 70.95 591 TRP A O 1
ATOM 4145 N N . GLY A 1 588 ? -1.544 1.150 16.861 1.00 63.45 592 GLY A N 1
ATOM 4146 C CA . GLY A 1 588 ? -1.223 2.177 17.868 1.00 65.13 592 GLY A CA 1
ATOM 4147 C C . GLY A 1 588 ? -2.213 2.242 19.036 1.00 60.68 592 GLY A C 1
ATOM 4148 O O . GLY A 1 588 ? -1.806 2.221 20.200 1.00 48.85 592 GLY A O 1
ATOM 4149 N N . SER A 1 589 ? -3.513 2.346 18.715 1.00 62.08 593 SER A N 1
ATOM 4150 C CA . SER A 1 589 ? -4.613 2.665 19.649 1.00 64.28 593 SER A CA 1
ATOM 4151 C C . SER A 1 589 ? -4.911 1.509 20.621 1.00 64.07 593 SER A C 1
ATOM 4152 O O . SER A 1 589 ? -5.236 1.752 21.789 1.00 65.33 593 SER A O 1
ATOM 4154 N N . GLY A 1 590 ? -4.834 0.266 20.127 1.00 59.10 594 GLY A N 1
ATOM 4155 C CA . GLY A 1 590 ? -5.158 -0.934 20.904 1.00 56.02 594 GLY A CA 1
ATOM 4156 C C . GLY A 1 590 ? -4.297 -2.115 20.490 1.00 54.55 594 GLY A C 1
ATOM 4157 O O . GLY A 1 590 ? -3.584 -2.035 19.494 1.00 48.30 594 GLY A O 1
ATOM 4158 N N . TYR A 1 591 ? -4.391 -3.214 21.252 1.00 53.68 595 TYR A N 1
ATOM 4159 C CA . TYR A 1 591 ? -3.598 -4.418 21.009 1.00 54.11 595 TYR A CA 1
ATOM 4160 C C . TYR A 1 591 ? -4.395 -5.657 21.430 1.00 55.18 595 TYR A C 1
ATOM 4161 O O . TYR A 1 591 ? -5.290 -5.554 22.271 1.00 56.07 595 TYR A O 1
ATOM 4170 N N . ASN A 1 592 ? -4.028 -6.818 20.871 1.00 54.18 596 ASN A N 1
ATOM 4171 C CA . ASN A 1 592 ? -4.535 -8.123 21.320 1.00 55.92 596 ASN A CA 1
ATOM 4172 C C . ASN A 1 592 ? -3.494 -8.687 22.290 1.00 57.13 596 ASN A C 1
ATOM 4173 O O . ASN A 1 592 ? -2.313 -8.401 22.135 1.00 55.30 596 ASN A O 1
ATOM 4178 N N . PHE A 1 593 ? -3.934 -9.477 23.273 1.00 61.64 597 PHE A N 1
ATOM 4179 C CA . PHE A 1 593 ? -3.016 -10.046 24.254 1.00 65.94 597 PHE A CA 1
ATOM 4180 C C . PHE A 1 593 ? -3.267 -11.557 24.392 1.00 66.73 597 PHE A C 1
ATOM 4181 O O . PHE A 1 593 ? -3.992 -12.169 23.609 1.00 69.46 597 PHE A O 1
ATOM 4189 N N . SER A 1 594 ? -2.559 -12.160 25.347 1.00 68.90 598 SER A N 1
ATOM 4190 C CA . SER A 1 594 ? -2.630 -13.579 25.659 1.00 68.98 598 SER A CA 1
ATOM 4191 C C . SER A 1 594 ? -2.063 -13.769 27.071 1.00 65.32 598 SER A C 1
ATOM 4192 O O . SER A 1 594 ? -1.121 -13.073 27.464 1.00 60.85 598 SER A O 1
ATOM 4194 N N . ILE A 1 595 ? -2.716 -14.629 27.860 1.00 69.08 599 ILE A N 1
ATOM 4195 C CA . ILE A 1 595 ? -2.212 -15.038 29.175 1.00 71.36 599 ILE A CA 1
ATOM 4196 C C . ILE A 1 595 ? -2.202 -16.575 29.199 1.00 71.64 599 ILE A C 1
ATOM 4197 O O . ILE A 1 595 ? -3.173 -17.218 28.807 1.00 66.48 599 ILE A O 1
ATOM 4202 N N . ILE A 1 596 ? -1.053 -17.146 29.580 1.00 74.50 600 ILE A N 1
ATOM 4203 C CA . ILE A 1 596 ? -0.918 -18.573 29.857 1.00 73.94 600 ILE A CA 1
ATOM 4204 C C . ILE A 1 596 ? -0.809 -18.714 31.388 1.00 75.62 600 ILE A C 1
ATOM 4205 O O . ILE A 1 596 ? 0.039 -18.078 32.030 1.00 70.53 600 ILE A O 1
ATOM 4207 N N . ILE A 1 597 ? -1.747 -19.475 31.974 1.00 80.00 601 ILE A N 1
ATOM 4208 C CA . ILE A 1 597 ? -1.810 -19.696 33.419 1.00 85.19 601 ILE A CA 1
ATOM 4209 C C . ILE A 1 597 ? -1.281 -21.107 33.679 1.00 85.73 601 ILE A C 1
ATOM 4210 O O . ILE A 1 597 ? -1.894 -22.078 33.246 1.00 92.12 601 ILE A O 1
ATOM 4215 N N . LYS A 1 598 ? -0.117 -21.196 34.336 1.00 82.76 602 LYS A N 1
ATOM 4216 C CA . LYS A 1 598 ? 0.503 -22.481 34.662 1.00 78.21 602 LYS A CA 1
ATOM 4217 C C . LYS A 1 598 ? 0.124 -22.847 36.101 1.00 77.31 602 LYS A C 1
ATOM 4218 O O . LYS A 1 598 ? 0.203 -22.025 37.003 1.00 67.58 602 LYS A O 1
ATOM 4220 N N . ASN A 1 599 ? -0.306 -24.099 36.281 1.00 81.64 603 ASN A N 1
ATOM 4221 C CA . ASN A 1 599 ? -0.571 -24.691 37.578 1.00 88.34 603 ASN A CA 1
ATOM 4222 C C . ASN A 1 599 ? 0.749 -25.346 38.027 1.00 98.14 603 ASN A C 1
ATOM 4223 O O . ASN A 1 599 ? 1.302 -26.183 37.315 1.00 95.08 603 ASN A O 1
ATOM 4228 N N . ASN A 1 600 ? 1.280 -24.894 39.172 1.00 101.96 604 ASN A N 1
ATOM 4229 C CA . ASN A 1 600 ? 2.450 -25.497 39.807 1.00 104.09 604 ASN A CA 1
ATOM 4230 C C . ASN A 1 600 ? 1.979 -26.221 41.075 1.00 110.82 604 ASN A C 1
ATOM 4231 O O . ASN A 1 600 ? 2.715 -26.302 42.050 1.00 109.85 604 ASN A O 1
ATOM 4233 N N . GLY A 1 601 ? 0.760 -26.781 41.011 1.00 116.08 605 GLY A N 1
ATOM 4234 C CA . GLY A 1 601 ? -0.016 -27.196 42.184 1.00 119.85 605 GLY A CA 1
ATOM 4235 C C . GLY A 1 601 ? 0.120 -28.674 42.514 1.00 125.56 605 GLY A C 1
ATOM 4236 O O . GLY A 1 601 ? 0.509 -29.493 41.668 1.00 116.36 605 GLY A O 1
ATOM 4237 N N . THR A 1 602 ? -0.212 -28.989 43.776 1.00 130.46 606 THR A N 1
ATOM 4238 C CA . THR A 1 602 ? -0.311 -30.345 44.313 1.00 126.92 606 THR A CA 1
ATOM 4239 C C . THR A 1 602 ? -1.765 -30.839 44.258 1.00 125.80 606 THR A C 1
ATOM 4240 O O . THR A 1 602 ? -2.101 -31.801 44.938 1.00 132.34 606 THR A O 1
ATOM 4242 N N . THR A 1 603 ? -2.613 -30.163 43.474 1.00 116.75 607 THR A N 1
ATOM 4243 C CA . THR A 1 603 ? -4.008 -30.537 43.243 1.00 104.53 607 THR A CA 1
ATOM 4244 C C . THR A 1 603 ? -4.433 -30.035 41.867 1.00 104.31 607 THR A C 1
ATOM 4245 O O . THR A 1 603 ? -3.757 -29.191 41.282 1.00 107.81 607 THR A O 1
ATOM 4247 N N . PRO A 1 604 ? -5.553 -30.532 41.296 1.00 106.05 608 PRO A N 1
ATOM 4248 C CA . PRO A 1 604 ? -6.120 -29.894 40.104 1.00 109.13 608 PRO A CA 1
ATOM 4249 C C . PRO A 1 604 ? -6.728 -28.525 40.462 1.00 114.86 608 PRO A C 1
ATOM 4250 O O . PRO A 1 604 ? -7.127 -28.320 41.602 1.00 117.16 608 PRO A O 1
ATOM 4252 N N . ILE A 1 605 ? -6.792 -27.594 39.501 1.00 115.09 609 ILE A N 1
ATOM 4253 C CA . ILE A 1 605 ? -7.454 -26.294 39.728 1.00 109.15 609 ILE A CA 1
ATOM 4254 C C . ILE A 1 605 ? -8.833 -26.347 39.058 1.00 106.82 609 ILE A C 1
ATOM 4255 O O . ILE A 1 605 ? -8.907 -26.547 37.853 1.00 102.51 609 ILE A O 1
ATOM 4257 N N . LYS A 1 606 ? -9.912 -26.201 39.842 1.00 102.89 610 LYS A N 1
ATOM 4258 C CA . LYS A 1 606 ? -11.297 -26.189 39.326 1.00 99.40 610 LYS A CA 1
ATOM 4259 C C . LYS A 1 606 ? -11.925 -24.842 39.688 1.00 102.59 610 LYS A C 1
ATOM 4260 O O . LYS A 1 606 ? -11.778 -24.389 40.827 1.00 104.80 610 LYS A O 1
ATOM 4262 N N . ASN A 1 607 ? -12.646 -24.225 38.739 1.00 104.18 611 ASN A N 1
ATOM 4263 C CA . ASN A 1 607 ? -13.252 -22.894 38.959 1.00 104.04 611 ASN A CA 1
ATOM 4264 C C . ASN A 1 607 ? -12.148 -21.922 39.426 1.00 104.49 611 ASN A C 1
ATOM 4265 O O . ASN A 1 607 ? -12.253 -21.309 40.487 1.00 101.86 611 ASN A O 1
ATOM 4270 N N . TRP A 1 608 ? -11.068 -21.820 38.638 1.00 102.27 612 TRP A N 1
ATOM 4271 C CA . TRP A 1 608 ? -9.923 -20.919 38.914 1.00 101.90 612 TRP A CA 1
ATOM 4272 C C . TRP A 1 608 ? -10.358 -19.460 38.728 1.00 95.09 612 TRP A C 1
ATOM 4273 O O . TRP A 1 608 ? -11.194 -19.190 37.871 1.00 95.74 612 TRP A O 1
ATOM 4284 N N . LYS A 1 609 ? -9.766 -18.552 39.516 1.00 86.71 613 LYS A N 1
ATOM 4285 C CA . LYS A 1 609 ? -9.975 -17.089 39.410 1.00 82.80 613 LYS A CA 1
ATOM 4286 C C . LYS A 1 609 ? -8.625 -16.361 39.479 1.00 82.00 613 LYS A C 1
ATOM 4287 O O . LYS A 1 609 ? -8.051 -16.288 40.557 1.00 80.85 613 LYS A O 1
ATOM 4289 N N . LEU A 1 610 ? -8.159 -15.789 38.355 1.00 81.59 614 LEU A N 1
ATOM 4290 C CA . LEU A 1 610 ? -6.873 -15.047 38.266 1.00 79.22 614 LEU A CA 1
ATOM 4291 C C . LEU A 1 610 ? -7.062 -13.607 38.773 1.00 74.50 614 LEU A C 1
ATOM 4292 O O . LEU A 1 610 ? -7.974 -12.902 38.314 1.00 73.79 614 LEU A O 1
ATOM 4294 N N . GLU A 1 611 ? -6.218 -13.193 39.731 1.00 67.24 615 GLU A N 1
ATOM 4295 C CA . GLU A 1 611 ? -6.223 -11.835 40.294 1.00 64.66 615 GLU A CA 1
ATOM 4296 C C . GLU A 1 611 ? -4.818 -11.242 40.129 1.00 63.51 615 GLU A C 1
ATOM 4297 O O . GLU A 1 611 ? -3.834 -11.831 40.549 1.00 60.82 615 GLU A O 1
ATOM 4299 N N . PHE A 1 612 ? -4.744 -10.059 39.512 1.00 64.66 616 PHE A N 1
ATOM 4300 C CA . PHE A 1 612 ? -3.485 -9.397 39.192 1.00 66.71 616 PHE A CA 1
ATOM 4301 C C . PHE A 1 612 ? -3.718 -7.884 39.104 1.00 67.05 616 PHE A C 1
ATOM 4302 O O . PHE A 1 612 ? -4.853 -7.455 39.071 1.00 66.23 616 PHE A O 1
ATOM 4310 N N . ASP A 1 613 ? -2.639 -7.094 39.035 1.00 66.42 617 ASP A N 1
ATOM 4311 C CA . ASP A 1 613 ? -2.751 -5.643 38.817 1.00 61.74 617 ASP A CA 1
ATOM 4312 C C . ASP A 1 613 ? -2.008 -5.271 37.521 1.00 59.58 617 ASP A C 1
ATOM 4313 O O . ASP A 1 613 ? -0.926 -5.776 37.251 1.00 59.21 617 ASP A O 1
ATOM 4315 N N . TYR A 1 614 ? -2.634 -4.425 36.693 1.00 55.36 618 TYR A N 1
ATOM 4316 C CA . TYR A 1 614 ? -2.107 -4.033 35.376 1.00 54.43 618 TYR A CA 1
ATOM 4317 C C . TYR A 1 614 ? -2.359 -2.535 35.210 1.00 56.06 618 TYR A C 1
ATOM 4318 O O . TYR A 1 614 ? -3.507 -2.119 35.252 1.00 61.85 618 TYR A O 1
ATOM 4327 N N . SER A 1 615 ? -1.301 -1.733 35.027 1.00 56.19 619 SER A N 1
ATOM 4328 C CA . SER A 1 615 ? -1.446 -0.273 34.854 1.00 59.16 619 SER A CA 1
ATOM 4329 C C . SER A 1 615 ? -1.750 0.040 33.379 1.00 65.75 619 SER A C 1
ATOM 4330 O O . SER A 1 615 ? -0.911 0.597 32.654 1.00 65.27 619 SER A O 1
ATOM 4332 N N . GLY A 1 616 ? -2.976 -0.336 32.975 1.00 67.17 620 GLY A N 1
ATOM 4333 C CA . GLY A 1 616 ? -3.502 -0.269 31.617 1.00 62.78 620 GLY A CA 1
ATOM 4334 C C . GLY A 1 616 ? -4.933 -0.786 31.588 1.00 61.96 620 GLY A C 1
ATOM 4335 O O . GLY A 1 616 ? -5.376 -1.398 32.551 1.00 59.59 620 GLY A O 1
ATOM 4336 N N . ASN A 1 617 ? -5.648 -0.520 30.485 1.00 62.06 621 ASN A N 1
ATOM 4337 C CA . ASN A 1 617 ? -7.065 -0.872 30.300 1.00 64.38 621 ASN A CA 1
ATOM 4338 C C . ASN A 1 617 ? -7.194 -2.095 29.373 1.00 70.67 621 ASN A C 1
ATOM 4339 O O . ASN A 1 617 ? -6.670 -2.096 28.243 1.00 78.24 621 ASN A O 1
ATOM 4341 N N . LEU A 1 618 ? -7.942 -3.117 29.826 1.00 73.61 622 LEU A N 1
ATOM 4342 C CA . LEU A 1 618 ? -8.272 -4.329 29.047 1.00 71.95 622 LEU A CA 1
ATOM 4343 C C . LEU A 1 618 ? -9.777 -4.291 28.744 1.00 69.99 622 LEU A C 1
ATOM 4344 O O . LEU A 1 618 ? -10.570 -4.053 29.661 1.00 63.43 622 LEU A O 1
ATOM 4349 N N . THR A 1 619 ? -10.155 -4.484 27.469 1.00 69.39 623 THR A N 1
ATOM 4350 C CA . THR A 1 619 ? -11.557 -4.295 27.051 1.00 69.71 623 THR A CA 1
ATOM 4351 C C . THR A 1 619 ? -12.266 -5.645 26.834 1.00 70.51 623 THR A C 1
ATOM 4352 O O . THR A 1 619 ? -13.357 -5.855 27.389 1.00 66.60 623 THR A O 1
ATOM 4356 N N . GLN A 1 620 ? -11.680 -6.548 26.029 1.00 68.35 624 GLN A N 1
ATOM 4357 C CA . GLN A 1 620 ? -12.356 -7.826 25.696 1.00 69.03 624 GLN A CA 1
ATOM 4358 C C . GLN A 1 620 ? -11.467 -9.014 26.099 1.00 74.01 624 GLN A C 1
ATOM 4359 O O . GLN A 1 620 ? -10.279 -8.985 25.872 1.00 83.20 624 GLN A O 1
ATOM 4361 N N . VAL A 1 621 ? -12.075 -10.035 26.716 1.00 76.44 625 VAL A N 1
ATOM 4362 C CA . VAL A 1 621 ? -11.405 -11.300 27.080 1.00 75.65 625 VAL A CA 1
ATOM 4363 C C . VAL A 1 621 ? -12.221 -12.456 26.478 1.00 73.22 625 VAL A C 1
ATOM 4364 O O . VAL A 1 621 ? -13.451 -12.430 26.546 1.00 73.26 625 VAL A O 1
ATOM 4368 N N . TRP A 1 622 ? -11.532 -13.435 25.872 1.00 70.99 626 TRP A N 1
ATOM 4369 C CA . TRP A 1 622 ? -12.145 -14.666 25.391 1.00 66.98 626 TRP A CA 1
ATOM 4370 C C . TRP A 1 622 ? -11.691 -15.826 26.289 1.00 62.53 626 TRP A C 1
ATOM 4371 O O . TRP A 1 622 ? -10.662 -15.726 26.952 1.00 56.69 626 TRP A O 1
ATOM 4382 N N . ASP A 1 623 ? -12.537 -16.862 26.374 1.00 65.05 627 ASP A N 1
ATOM 4383 C CA . ASP A 1 623 ? -12.332 -18.072 27.195 1.00 64.99 627 ASP A CA 1
ATOM 4384 C C . ASP A 1 623 ? -12.255 -17.693 28.687 1.00 65.26 627 ASP A C 1
ATOM 4385 O O . ASP A 1 623 ? -11.769 -18.463 29.508 1.00 68.70 627 ASP A O 1
ATOM 4387 N N . SER A 1 624 ? -12.773 -16.504 29.020 1.00 63.66 628 SER A N 1
ATOM 4388 C CA . SER A 1 624 ? -12.654 -15.864 30.333 1.00 58.94 628 SER A CA 1
ATOM 4389 C C . SER A 1 624 ? -13.684 -14.729 30.415 1.00 57.86 628 SER A C 1
ATOM 4390 O O . SER A 1 624 ? -14.218 -14.313 29.388 1.00 57.14 628 SER A O 1
ATOM 4392 N N . LYS A 1 625 ? -13.960 -14.245 31.627 1.00 57.73 629 LYS A N 1
ATOM 4393 C CA . LYS A 1 625 ? -14.776 -13.039 31.852 1.00 57.91 629 LYS A CA 1
ATOM 4394 C C . LYS A 1 625 ? -14.015 -12.170 32.857 1.00 60.63 629 LYS A C 1
ATOM 4395 O O . LYS A 1 625 ? -13.271 -12.709 33.663 1.00 55.49 629 LYS A O 1
ATOM 4397 N N . ILE A 1 626 ? -14.181 -10.843 32.781 1.00 66.15 630 ILE A N 1
ATOM 4398 C CA . ILE A 1 626 ? -13.581 -9.902 33.751 1.00 71.48 630 ILE A CA 1
ATOM 4399 C C . ILE A 1 626 ? -14.576 -9.725 34.914 1.00 74.92 630 ILE A C 1
ATOM 4400 O O . ILE A 1 626 ? -15.661 -9.192 34.720 1.00 73.95 630 ILE A O 1
ATOM 4405 N N . SER A 1 627 ? -14.236 -10.207 36.115 1.00 79.31 631 SER A N 1
ATOM 4406 C CA . SER A 1 627 ? -15.182 -10.152 37.250 1.00 83.32 631 SER A CA 1
ATOM 4407 C C . SER A 1 627 ? -15.276 -8.734 37.842 1.00 86.40 631 SER A C 1
ATOM 4408 O O . SER A 1 627 ? -16.372 -8.271 38.132 1.00 86.55 631 SER A O 1
ATOM 4410 N N . SER A 1 628 ? -14.135 -8.062 38.063 1.00 89.41 632 SER A N 1
ATOM 4411 C CA . SER A 1 628 ? -14.105 -6.740 38.732 1.00 87.29 632 SER A CA 1
ATOM 4412 C C . SER A 1 628 ? -12.854 -5.951 38.304 1.00 89.45 632 SER A C 1
ATOM 4413 O O . SER A 1 628 ? -12.029 -6.484 37.576 1.00 91.55 632 SER A O 1
ATOM 4415 N N . LYS A 1 629 ? -12.763 -4.674 38.710 1.00 88.38 633 LYS A N 1
ATOM 4416 C CA . LYS A 1 629 ? -11.584 -3.804 38.484 1.00 84.14 633 LYS A CA 1
ATOM 4417 C C . LYS A 1 629 ? -11.604 -2.643 39.489 1.00 89.48 633 LYS A C 1
ATOM 4418 O O . LYS A 1 629 ? -12.654 -2.061 39.721 1.00 92.37 633 LYS A O 1
ATOM 4420 N N . THR A 1 630 ? -10.440 -2.316 40.073 1.00 94.68 634 THR A N 1
ATOM 4421 C CA . THR A 1 630 ? -10.274 -1.156 40.976 1.00 94.12 634 THR A CA 1
ATOM 4422 C C . THR A 1 630 ? -8.798 -0.724 40.990 1.00 97.95 634 THR A C 1
ATOM 4423 O O . THR A 1 630 ? -7.925 -1.526 41.313 1.00 106.35 634 THR A O 1
ATOM 4425 N N . ASN A 1 631 ? -8.517 0.530 40.607 1.00 95.98 635 ASN A N 1
ATOM 4426 C CA . ASN A 1 631 ? -7.144 1.094 40.578 1.00 96.77 635 ASN A CA 1
ATOM 4427 C C . ASN A 1 631 ? -6.193 0.173 39.789 1.00 93.08 635 ASN A C 1
ATOM 4428 O O . ASN A 1 631 ? -5.082 -0.099 40.241 1.00 89.49 635 ASN A O 1
ATOM 4430 N N . ASN A 1 632 ? -6.662 -0.306 38.627 1.00 88.93 636 ASN A N 1
ATOM 4431 C CA . ASN A 1 632 ? -5.941 -1.195 37.678 1.00 87.12 636 ASN A CA 1
ATOM 4432 C C . ASN A 1 632 ? -5.736 -2.612 38.266 1.00 85.50 636 ASN A C 1
ATOM 4433 O O . ASN A 1 632 ? -4.985 -3.394 37.693 1.00 83.15 636 ASN A O 1
ATOM 4435 N N . HIS A 1 633 ? -6.427 -2.984 39.353 1.00 81.71 637 HIS A N 1
ATOM 4436 C CA . HIS A 1 633 ? -6.414 -4.361 39.854 1.00 78.90 637 HIS A CA 1
ATOM 4437 C C . HIS A 1 633 ? -7.496 -5.130 39.086 1.00 73.48 637 HIS A C 1
ATOM 4438 O O . HIS A 1 633 ? -8.511 -4.568 38.787 1.00 74.91 637 HIS A O 1
ATOM 4445 N N . TYR A 1 634 ? -7.233 -6.376 38.688 1.00 72.09 638 TYR A N 1
ATOM 4446 C CA . TYR A 1 634 ? -8.155 -7.128 37.819 1.00 72.98 638 TYR A CA 1
ATOM 4447 C C . TYR A 1 634 ? -8.493 -8.500 38.418 1.00 70.58 638 TYR A C 1
ATOM 4448 O O . TYR A 1 634 ? -7.586 -9.241 38.783 1.00 70.81 638 TYR A O 1
ATOM 4457 N N . VAL A 1 635 ? -9.790 -8.836 38.476 1.00 69.05 639 VAL A N 1
ATOM 4458 C CA . VAL A 1 635 ? -10.253 -10.190 38.818 1.00 70.23 639 VAL A CA 1
ATOM 4459 C C . VAL A 1 635 ? -10.816 -10.811 37.527 1.00 70.74 639 VAL A C 1
ATOM 4460 O O . VAL A 1 635 ? -11.670 -10.193 36.873 1.00 69.44 639 VAL A O 1
ATOM 4464 N N . ILE A 1 636 ? -10.304 -11.992 37.138 1.00 68.49 640 ILE A N 1
ATOM 4465 C CA . ILE A 1 636 ? -10.779 -12.731 35.945 1.00 70.65 640 ILE A CA 1
ATOM 4466 C C . ILE A 1 636 ? -11.286 -14.119 36.383 1.00 71.64 640 ILE A C 1
ATOM 4467 O O . ILE A 1 636 ? -10.736 -14.717 37.300 1.00 70.66 640 ILE A O 1
ATOM 4472 N N . THR A 1 637 ? -12.323 -14.621 35.693 1.00 71.11 641 THR A N 1
ATOM 4473 C CA . THR A 1 637 ? -12.984 -15.921 35.956 1.00 69.75 641 THR A CA 1
ATOM 4474 C C . THR A 1 637 ? -13.153 -16.691 34.634 1.00 71.95 641 THR A C 1
ATOM 4475 O O . THR A 1 637 ? -13.094 -16.090 33.551 1.00 74.44 641 THR A O 1
ATOM 4479 N N . ASN A 1 638 ? -13.426 -17.997 34.732 1.00 70.71 642 ASN A N 1
ATOM 4480 C CA . ASN A 1 638 ? -13.491 -18.931 33.582 1.00 72.01 642 ASN A CA 1
ATOM 4481 C C . ASN A 1 638 ? -14.825 -18.803 32.829 1.00 70.42 642 ASN A C 1
ATOM 4482 O O . ASN A 1 638 ? -15.765 -18.146 33.309 1.00 67.85 642 ASN A O 1
ATOM 4487 N N . ALA A 1 639 ? -14.865 -19.440 31.643 1.00 69.86 643 ALA A N 1
ATOM 4488 C CA . ALA A 1 639 ? -16.015 -19.540 30.741 1.00 72.51 643 ALA A CA 1
ATOM 4489 C C . ALA A 1 639 ? -16.830 -20.814 31.011 1.00 76.68 643 ALA A C 1
ATOM 4490 O O . ALA A 1 639 ? -17.656 -21.183 30.190 1.00 75.32 643 ALA A O 1
ATOM 4492 N N . GLY A 1 640 ? -16.558 -21.506 32.126 1.00 81.76 644 GLY A N 1
ATOM 4493 C CA . GLY A 1 640 ? -17.344 -22.673 32.555 1.00 82.22 644 GLY A CA 1
ATOM 4494 C C . GLY A 1 640 ? -16.825 -23.996 32.002 1.00 83.18 644 GLY A C 1
ATOM 4495 O O . GLY A 1 640 ? -16.988 -25.028 32.631 1.00 81.07 644 GLY A O 1
ATOM 4496 N N . TRP A 1 641 ? -16.241 -23.977 30.803 1.00 89.82 645 TRP A N 1
ATOM 4497 C CA . TRP A 1 641 ? -15.583 -25.129 30.216 1.00 90.43 645 TRP A CA 1
ATOM 4498 C C . TRP A 1 641 ? -14.064 -24.901 30.227 1.00 91.82 645 TRP A C 1
ATOM 4499 O O . TRP A 1 641 ? -13.328 -25.570 29.503 1.00 93.62 645 TRP A O 1
ATOM 4510 N N . ASN A 1 642 ? -13.629 -23.923 31.029 1.00 87.79 646 ASN A N 1
ATOM 4511 C CA . ASN A 1 642 ? -12.227 -23.665 31.340 1.00 86.06 646 ASN A CA 1
ATOM 4512 C C . ASN A 1 642 ? -11.974 -23.806 32.840 1.00 87.40 646 ASN A C 1
ATOM 4513 O O . ASN A 1 642 ? -10.926 -23.392 33.319 1.00 84.47 646 ASN A O 1
ATOM 4518 N N . GLY A 1 643 ? -12.952 -24.362 33.567 1.00 88.90 647 GLY A N 1
ATOM 4519 C CA . GLY A 1 643 ? -12.906 -24.487 35.032 1.00 89.10 647 GLY A CA 1
ATOM 4520 C C . GLY A 1 643 ? -11.688 -25.267 35.506 1.00 89.75 647 GLY A C 1
ATOM 4521 O O . GLY A 1 643 ? -11.016 -24.844 36.445 1.00 85.72 647 GLY A O 1
ATOM 4522 N N . GLU A 1 644 ? -11.369 -26.374 34.815 1.00 87.72 648 GLU A N 1
ATOM 4523 C CA . GLU A 1 644 ? -10.360 -27.338 35.296 1.00 86.67 648 GLU A CA 1
ATOM 4524 C C . GLU A 1 644 ? -9.013 -27.144 34.581 1.00 83.59 648 GLU A C 1
ATOM 4525 O O . GLU A 1 644 ? -8.955 -27.199 33.351 1.00 71.94 648 GLU A O 1
ATOM 4527 N N . ILE A 1 645 ? -7.958 -26.922 35.388 1.00 84.89 649 ILE A N 1
ATOM 4528 C CA . ILE A 1 645 ? -6.542 -26.831 34.983 1.00 85.72 649 ILE A CA 1
ATOM 4529 C C . ILE A 1 645 ? -5.744 -27.795 35.860 1.00 90.73 649 ILE A C 1
ATOM 4530 O O . ILE A 1 645 ? -5.639 -27.580 37.067 1.00 99.13 649 ILE A O 1
ATOM 4532 N N . PRO A 1 646 ? -5.157 -28.873 35.280 1.00 89.75 650 PRO A N 1
ATOM 4533 C CA . PRO A 1 646 ? -4.486 -29.912 36.069 1.00 90.56 650 PRO A CA 1
ATOM 4534 C C . PRO A 1 646 ? -3.166 -29.413 36.674 1.00 92.96 650 PRO A C 1
ATOM 4535 O O . PRO A 1 646 ? -2.609 -28.475 36.147 1.00 100.76 650 PRO A O 1
ATOM 4537 N N . SER A 1 647 ? -2.690 -30.020 37.770 1.00 90.49 651 SER A N 1
ATOM 4538 C CA . SER A 1 647 ? -1.398 -29.628 38.352 1.00 84.86 651 SER A CA 1
ATOM 4539 C C . SER A 1 647 ? -0.306 -29.866 37.309 1.00 78.40 651 SER A C 1
ATOM 4540 O O . SER A 1 647 ? -0.171 -30.973 36.814 1.00 72.22 651 SER A O 1
ATOM 4542 N N . GLY A 1 648 ? 0.426 -28.801 36.963 1.00 78.13 652 GLY A N 1
ATOM 4543 C CA . GLY A 1 648 ? 1.412 -28.831 35.888 1.00 80.65 652 GLY A CA 1
ATOM 4544 C C . GLY A 1 648 ? 0.821 -28.415 34.548 1.00 83.34 652 GLY A C 1
ATOM 4545 O O . GLY A 1 648 ? 1.564 -28.178 33.599 1.00 81.27 652 GLY A O 1
ATOM 4546 N N . GLY A 1 649 ? -0.513 -28.303 34.484 1.00 90.15 653 GLY A N 1
ATOM 4547 C CA . GLY A 1 649 ? -1.254 -27.882 33.295 1.00 92.98 653 GLY A CA 1
ATOM 4548 C C . GLY A 1 649 ? -1.290 -26.367 33.168 1.00 93.79 653 GLY A C 1
ATOM 4549 O O . GLY A 1 649 ? -0.962 -25.670 34.126 1.00 90.51 653 GLY A O 1
ATOM 4550 N N . SER A 1 650 ? -1.692 -25.873 31.990 1.00 92.63 654 SER A N 1
ATOM 4551 C CA . SER A 1 650 ? -1.790 -24.440 31.717 1.00 91.77 654 SER A CA 1
ATOM 4552 C C . SER A 1 650 ? -3.154 -24.102 31.091 1.00 96.66 654 SER A C 1
ATOM 4553 O O . SER A 1 650 ? -3.587 -24.762 30.147 1.00 90.36 654 SER A O 1
ATOM 4555 N N . ILE A 1 651 ? -3.825 -23.063 31.611 1.00 102.51 655 ILE A N 1
ATOM 4556 C CA . ILE A 1 651 ? -5.047 -22.522 30.991 1.00 96.86 655 ILE A CA 1
ATOM 4557 C C . ILE A 1 651 ? -4.629 -21.284 30.190 1.00 96.83 655 ILE A C 1
ATOM 4558 O O . ILE A 1 651 ? -3.963 -20.410 30.737 1.00 99.99 655 ILE A O 1
ATOM 4560 N N . THR A 1 652 ? -4.937 -21.268 28.889 1.00 89.00 656 THR A N 1
ATOM 4561 C CA . THR A 1 652 ? -4.573 -20.147 28.017 1.00 84.20 656 THR A CA 1
ATOM 4562 C C . THR A 1 652 ? -5.840 -19.369 27.634 1.00 82.36 656 THR A C 1
ATOM 4563 O O . THR A 1 652 ? -6.749 -19.935 27.060 1.00 80.97 656 THR A O 1
ATOM 4565 N N . ILE A 1 653 ? -5.883 -18.075 27.985 1.00 82.04 657 ILE A N 1
ATOM 4566 C CA . ILE A 1 653 ? -7.023 -17.174 27.719 1.00 77.23 657 ILE A CA 1
ATOM 4567 C C . ILE A 1 653 ? -6.509 -15.980 26.911 1.00 74.35 657 ILE A C 1
ATOM 4568 O O . ILE A 1 653 ? -5.327 -15.660 26.981 1.00 70.81 657 ILE A O 1
ATOM 4573 N N . GLY A 1 654 ? -7.398 -15.332 26.147 1.00 74.11 658 GLY A N 1
ATOM 4574 C CA . GLY A 1 654 ? -7.003 -14.194 25.321 1.00 75.08 658 GLY A CA 1
ATOM 4575 C C . GLY A 1 654 ? -7.958 -13.019 25.456 1.00 73.88 658 GLY A C 1
ATOM 4576 O O . GLY A 1 654 ? -9.118 -13.198 25.840 1.00 74.68 658 GLY A O 1
ATOM 4577 N N . GLY A 1 655 ? -7.443 -11.825 25.140 1.00 69.87 659 GLY A N 1
ATOM 4578 C CA . GLY A 1 655 ? -8.200 -10.585 25.198 1.00 63.77 659 GLY A CA 1
ATOM 4579 C C . GLY A 1 655 ? -7.632 -9.506 24.290 1.00 58.13 659 GLY A C 1
ATOM 4580 O O . GLY A 1 655 ? -6.703 -9.754 23.528 1.00 46.81 659 GLY A O 1
ATOM 4581 N N . ALA A 1 656 ? -8.261 -8.322 24.343 1.00 58.45 660 ALA A N 1
ATOM 4582 C CA . ALA A 1 656 ? -7.826 -7.073 23.693 1.00 56.70 660 ALA A CA 1
ATOM 4583 C C . ALA A 1 656 ? -7.742 -5.958 24.747 1.00 56.82 660 ALA A C 1
ATOM 4584 O O . ALA A 1 656 ? -8.324 -6.055 25.843 1.00 59.72 660 ALA A O 1
ATOM 4586 N N . GLY A 1 657 ? -6.995 -4.901 24.412 1.00 54.53 661 GLY A N 1
ATOM 4587 C CA . GLY A 1 657 ? -6.887 -3.715 25.255 1.00 53.82 661 GLY A CA 1
ATOM 4588 C C . GLY A 1 657 ? -6.806 -2.446 24.422 1.00 53.60 661 GLY A C 1
ATOM 4589 O O . GLY A 1 657 ? -6.580 -2.501 23.208 1.00 51.01 661 GLY A O 1
ATOM 4590 N N . THR A 1 658 ? -7.001 -1.296 25.071 1.00 56.17 662 THR A N 1
ATOM 4591 C CA . THR A 1 658 ? -6.827 -0.001 24.417 1.00 57.00 662 THR A CA 1
ATOM 4592 C C . THR A 1 658 ? -5.721 0.753 25.156 1.00 56.09 662 THR A C 1
ATOM 4593 O O . THR A 1 658 ? -5.479 0.500 26.333 1.00 54.33 662 THR A O 1
ATOM 4597 N N . GLY A 1 659 ? -5.088 1.700 24.451 1.00 53.87 663 GLY A N 1
ATOM 4598 C CA . GLY A 1 659 ? -3.882 2.373 24.908 1.00 53.21 663 GLY A CA 1
ATOM 4599 C C . GLY A 1 659 ? -2.675 1.504 24.597 1.00 50.78 663 GLY A C 1
ATOM 4600 O O . GLY A 1 659 ? -2.719 0.725 23.635 1.00 46.49 663 GLY A O 1
ATOM 4601 N N . ASN A 1 660 ? -1.632 1.590 25.434 1.00 46.34 664 ASN A N 1
ATOM 4602 C CA . ASN A 1 660 ? -0.411 0.814 25.223 1.00 44.12 664 ASN A CA 1
ATOM 4603 C C . ASN A 1 660 ? -0.320 -0.285 26.283 1.00 45.08 664 ASN A C 1
ATOM 4604 O O . ASN A 1 660 ? -0.921 -0.144 27.350 1.00 40.16 664 ASN A O 1
ATOM 4609 N N . PRO A 1 661 ? 0.420 -1.390 25.997 1.00 44.47 665 PRO A N 1
ATOM 4610 C CA . PRO A 1 661 ? 0.606 -2.496 26.941 1.00 42.26 665 PRO A CA 1
ATOM 4611 C C . PRO A 1 661 ? 1.364 -2.141 28.226 1.00 39.69 665 PRO A C 1
ATOM 4612 O O . PRO A 1 661 ? 2.074 -1.167 28.252 1.00 35.89 665 PRO A O 1
ATOM 4616 N N . ALA A 1 662 ? 1.155 -2.953 29.268 1.00 41.77 666 ALA A N 1
ATOM 4617 C CA . ALA A 1 662 ? 1.824 -2.840 30.569 1.00 43.40 666 ALA A CA 1
ATOM 4618 C C . ALA A 1 662 ? 2.269 -4.244 31.003 1.00 44.18 666 ALA A C 1
ATOM 4619 O O . ALA A 1 662 ? 2.218 -5.162 30.216 1.00 43.79 666 ALA A O 1
ATOM 4621 N N . GLU A 1 663 ? 2.734 -4.395 32.243 1.00 49.43 667 GLU A N 1
ATOM 4622 C CA . GLU A 1 663 ? 3.220 -5.700 32.734 1.00 54.60 667 GLU A CA 1
ATOM 4623 C C . GLU A 1 663 ? 2.169 -6.289 33.683 1.00 58.54 667 GLU A C 1
ATOM 4624 O O . GLU A 1 663 ? 1.775 -5.608 34.621 1.00 59.80 667 GLU A O 1
ATOM 4630 N N . LEU A 1 664 ? 1.724 -7.535 33.438 1.00 59.17 668 LEU A N 1
ATOM 4631 C CA . LEU A 1 664 ? 0.852 -8.269 34.374 1.00 57.71 668 LEU A CA 1
ATOM 4632 C C . LEU A 1 664 ? 1.663 -8.533 35.646 1.00 57.39 668 LEU A C 1
ATOM 4633 O O . LEU A 1 664 ? 2.731 -9.097 35.556 1.00 55.06 668 LEU A O 1
ATOM 4635 N N . LEU A 1 665 ? 1.187 -8.065 36.801 1.00 61.20 669 LEU A N 1
ATOM 4636 C CA . LEU A 1 665 ? 1.998 -8.139 38.031 1.00 62.33 669 LEU A CA 1
ATOM 4637 C C . LEU A 1 665 ? 1.150 -8.688 39.189 1.00 64.94 669 LEU A C 1
ATOM 4638 O O . LEU A 1 665 ? -0.083 -8.542 39.186 1.00 60.24 669 LEU A O 1
ATOM 4643 N N . ASN A 1 666 ? 1.831 -9.311 40.166 1.00 66.04 670 ASN A N 1
ATOM 4644 C CA . ASN A 1 666 ? 1.258 -9.807 41.445 1.00 68.04 670 ASN A CA 1
ATOM 4645 C C . ASN A 1 666 ? 0.121 -10.813 41.183 1.00 73.41 670 ASN A C 1
ATOM 4646 O O . ASN A 1 666 ? -0.912 -10.782 41.864 1.00 74.36 670 ASN A O 1
ATOM 4651 N N . ALA A 1 667 ? 0.302 -11.692 40.190 1.00 76.19 671 ALA A N 1
ATOM 4652 C CA . ALA A 1 667 ? -0.753 -12.623 39.773 1.00 78.29 671 ALA A CA 1
ATOM 4653 C C . ALA A 1 667 ? -0.874 -13.784 40.778 1.00 80.12 671 ALA A C 1
ATOM 4654 O O . ALA A 1 667 ? 0.137 -14.240 41.322 1.00 80.41 671 ALA A O 1
ATOM 4656 N N . VAL A 1 668 ? -2.123 -14.250 40.988 1.00 77.40 672 VAL A N 1
ATOM 4657 C CA . VAL A 1 668 ? -2.521 -15.369 41.880 1.00 73.28 672 VAL A CA 1
ATOM 4658 C C . VAL A 1 668 ? -3.641 -16.164 41.185 1.00 73.22 672 VAL A C 1
ATOM 4659 O O . VAL A 1 668 ? -4.521 -15.559 40.578 1.00 79.55 672 VAL A O 1
ATOM 4661 N N . ILE A 1 669 ? -3.616 -17.503 41.282 1.00 71.61 673 ILE A N 1
ATOM 4662 C CA . ILE A 1 669 ? -4.732 -18.374 40.815 1.00 69.40 673 ILE A CA 1
ATOM 4663 C C . ILE A 1 669 ? -5.427 -18.990 42.045 1.00 74.03 673 ILE A C 1
ATOM 4664 O O . ILE A 1 669 ? -4.787 -19.657 42.864 1.00 72.63 673 ILE A O 1
ATOM 4666 N N . SER A 1 670 ? -6.738 -18.728 42.178 1.00 74.70 674 SER A N 1
ATOM 4667 C CA . SER A 1 670 ? -7.562 -19.107 43.343 1.00 71.64 674 SER A CA 1
ATOM 4668 C C . SER A 1 670 ? -8.993 -19.422 42.892 1.00 68.91 674 SER A C 1
ATOM 4669 O O . SER A 1 670 ? -9.404 -20.581 42.885 1.00 64.16 674 SER A O 1
ATOM 4671 N N . GLN B 1 35 ? 43.697 -27.298 14.730 1.00 36.11 39 GLN B N 1
ATOM 4672 C CA . GLN B 1 35 ? 43.476 -25.819 14.657 1.00 37.17 39 GLN B CA 1
ATOM 4673 C C . GLN B 1 35 ? 44.835 -25.129 14.425 1.00 38.53 39 GLN B C 1
ATOM 4674 O O . GLN B 1 35 ? 45.538 -24.788 15.389 1.00 39.76 39 GLN B O 1
ATOM 4680 N N . SER B 1 36 ? 45.210 -24.967 13.143 1.00 38.16 40 SER B N 1
ATOM 4681 C CA . SER B 1 36 ? 46.465 -24.301 12.697 1.00 35.35 40 SER B CA 1
ATOM 4682 C C . SER B 1 36 ? 46.474 -22.861 13.231 1.00 34.97 40 SER B C 1
ATOM 4683 O O . SER B 1 36 ? 45.406 -22.204 13.246 1.00 39.54 40 SER B O 1
ATOM 4686 N N . GLN B 1 37 ? 47.636 -22.391 13.710 1.00 28.61 41 GLN B N 1
ATOM 4687 C CA . GLN B 1 37 ? 47.693 -21.113 14.429 1.00 25.46 41 GLN B CA 1
ATOM 4688 C C . GLN B 1 37 ? 48.476 -20.084 13.616 1.00 22.09 41 GLN B C 1
ATOM 4689 O O . GLN B 1 37 ? 49.344 -20.422 12.814 1.00 20.96 41 GLN B O 1
ATOM 4695 N N . LYS B 1 38 ? 48.132 -18.821 13.865 1.00 20.52 42 LYS B N 1
ATOM 4696 C CA . LYS B 1 38 ? 48.718 -17.665 13.218 1.00 19.44 42 LYS B CA 1
ATOM 4697 C C . LYS B 1 38 ? 49.449 -16.819 14.261 1.00 17.82 42 LYS B C 1
ATOM 4698 O O . LYS B 1 38 ? 49.032 -16.796 15.398 1.00 16.45 42 LYS B O 1
ATOM 4704 N N . ILE B 1 39 ? 50.565 -16.184 13.869 1.00 16.54 43 ILE B N 1
ATOM 4705 C CA . ILE B 1 39 ? 51.173 -15.141 14.683 1.00 15.38 43 ILE B CA 1
ATOM 4706 C C . ILE B 1 39 ? 51.273 -13.885 13.817 1.00 13.96 43 ILE B C 1
ATOM 4707 O O . ILE B 1 39 ? 52.033 -13.839 12.876 1.00 14.34 43 ILE B O 1
ATOM 4712 N N . VAL B 1 40 ? 50.474 -12.874 14.164 1.00 12.98 44 VAL B N 1
ATOM 4713 C CA . VAL B 1 40 ? 50.360 -11.618 13.405 1.00 12.60 44 VAL B CA 1
ATOM 4714 C C . VAL B 1 40 ? 51.041 -10.487 14.188 1.00 12.25 44 VAL B C 1
ATOM 4715 O O . VAL B 1 40 ? 50.576 -10.121 15.249 1.00 11.76 44 VAL B O 1
ATOM 4719 N N . GLY B 1 41 ? 52.156 -9.959 13.673 1.00 12.29 45 GLY B N 1
ATOM 4720 C CA . GLY B 1 41 ? 52.903 -8.937 14.392 1.00 12.51 45 GLY B CA 1
ATOM 4721 C C . GLY B 1 41 ? 52.696 -7.575 13.758 1.00 12.85 45 GLY B C 1
ATOM 4722 O O . GLY B 1 41 ? 52.720 -7.472 12.547 1.00 13.10 45 GLY B O 1
ATOM 4723 N N . TYR B 1 42 ? 52.501 -6.542 14.588 1.00 13.25 46 TYR B N 1
ATOM 4724 C CA . TYR B 1 42 ? 52.423 -5.155 14.148 1.00 13.56 46 TYR B CA 1
ATOM 4725 C C . TYR B 1 42 ? 53.823 -4.518 14.142 1.00 13.44 46 TYR B C 1
ATOM 4726 O O . TYR B 1 42 ? 54.530 -4.534 15.141 1.00 13.59 46 TYR B O 1
ATOM 4735 N N . PHE B 1 43 ? 54.189 -3.919 13.001 1.00 13.68 47 PHE B N 1
ATOM 4736 C CA . PHE B 1 43 ? 55.400 -3.131 12.820 1.00 12.85 47 PHE B CA 1
ATOM 4737 C C . PHE B 1 43 ? 55.035 -1.652 12.703 1.00 13.04 47 PHE B C 1
ATOM 4738 O O . PHE B 1 43 ? 54.396 -1.229 11.741 1.00 12.87 47 PHE B O 1
ATOM 4746 N N . PRO B 1 44 ? 55.443 -0.810 13.670 1.00 13.35 48 PRO B N 1
ATOM 4747 C CA . PRO B 1 44 ? 55.251 0.634 13.574 1.00 13.71 48 PRO B CA 1
ATOM 4748 C C . PRO B 1 44 ? 56.246 1.340 12.639 1.00 13.59 48 PRO B C 1
ATOM 4749 O O . PRO B 1 44 ? 57.460 1.275 12.844 1.00 13.98 48 PRO B O 1
ATOM 4753 N N A SER B 1 45 ? 55.702 2.013 11.620 0.58 13.44 49 SER B N 1
ATOM 4754 N N B SER B 1 45 ? 55.716 2.050 11.637 0.42 13.47 49 SER B N 1
ATOM 4755 C CA A SER B 1 45 ? 56.478 2.850 10.723 0.58 13.11 49 SER B CA 1
ATOM 4756 C CA B SER B 1 45 ? 56.522 2.844 10.706 0.42 13.20 49 SER B CA 1
ATOM 4757 C C A SER B 1 45 ? 57.502 3.672 11.516 0.58 12.90 49 SER B C 1
ATOM 4758 C C B SER B 1 45 ? 57.486 3.772 11.456 0.42 13.01 49 SER B C 1
ATOM 4759 O O A SER B 1 45 ? 58.657 3.678 11.176 0.58 12.91 49 SER B O 1
ATOM 4760 O O B SER B 1 45 ? 58.581 4.018 10.990 0.42 13.00 49 SER B O 1
ATOM 4765 N N . TRP B 1 46 ? 57.043 4.321 12.590 1.00 12.99 50 TRP B N 1
ATOM 4766 C CA . TRP B 1 46 ? 57.823 5.320 13.337 1.00 13.33 50 TRP B CA 1
ATOM 4767 C C . TRP B 1 46 ? 58.882 4.672 14.237 1.00 13.32 50 TRP B C 1
ATOM 4768 O O . TRP B 1 46 ? 59.730 5.355 14.775 1.00 13.15 50 TRP B O 1
ATOM 4779 N N . GLY B 1 47 ? 58.850 3.353 14.388 1.00 13.23 51 GLY B N 1
ATOM 4780 C CA . GLY B 1 47 ? 59.886 2.661 15.102 1.00 13.05 51 GLY B CA 1
ATOM 4781 C C . GLY B 1 47 ? 61.260 2.865 14.499 1.00 13.13 51 GLY B C 1
ATOM 4782 O O . GLY B 1 47 ? 62.253 2.703 15.211 1.00 13.85 51 GLY B O 1
ATOM 4783 N N . VAL B 1 48 ? 61.346 3.214 13.205 1.00 12.61 52 VAL B N 1
ATOM 4784 C CA . VAL B 1 48 ? 62.663 3.332 12.529 1.00 11.83 52 VAL B CA 1
ATOM 4785 C C . VAL B 1 48 ? 63.466 4.563 12.989 1.00 12.10 52 VAL B C 1
ATOM 4786 O O . VAL B 1 48 ? 64.625 4.618 12.671 1.00 12.32 52 VAL B O 1
ATOM 4790 N N . TYR B 1 49 ? 62.880 5.511 13.728 1.00 12.80 53 TYR B N 1
ATOM 4791 C CA . TYR B 1 49 ? 63.587 6.729 14.216 1.00 13.15 53 TYR B CA 1
ATOM 4792 C C . TYR B 1 49 ? 64.146 6.515 15.639 1.00 13.56 53 TYR B C 1
ATOM 4793 O O . TYR B 1 49 ? 65.088 5.756 15.820 1.00 13.16 53 TYR B O 1
ATOM 4802 N N . GLY B 1 50 ? 63.578 7.197 16.650 1.00 13.85 54 GLY B N 1
ATOM 4803 C CA . GLY B 1 50 ? 64.075 7.164 18.032 1.00 13.46 54 GLY B CA 1
ATOM 4804 C C . GLY B 1 50 ? 64.280 5.751 18.578 1.00 13.69 54 GLY B C 1
ATOM 4805 O O . GLY B 1 50 ? 65.284 5.478 19.231 1.00 14.82 54 GLY B O 1
ATOM 4806 N N . ARG B 1 51 ? 63.324 4.852 18.313 1.00 13.25 55 ARG B N 1
ATOM 4807 C CA . ARG B 1 51 ? 63.279 3.482 18.858 1.00 12.74 55 ARG B CA 1
ATOM 4808 C C . ARG B 1 51 ? 64.321 2.568 18.185 1.00 12.44 55 ARG B C 1
ATOM 4809 O O . ARG B 1 51 ? 64.651 1.511 18.690 1.00 11.47 55 ARG B O 1
ATOM 4817 N N . ASN B 1 52 ? 64.777 2.961 16.998 1.00 12.67 56 ASN B N 1
ATOM 4818 C CA . ASN B 1 52 ? 65.806 2.267 16.226 1.00 12.91 56 ASN B CA 1
ATOM 4819 C C . ASN B 1 52 ? 65.478 0.770 16.086 1.00 13.00 56 ASN B C 1
ATOM 4820 O O . ASN B 1 52 ? 66.297 -0.072 16.375 1.00 12.75 56 ASN B O 1
ATOM 4825 N N . TYR B 1 53 ? 64.273 0.462 15.612 1.00 13.39 57 TYR B N 1
ATOM 4826 C CA . TYR B 1 53 ? 63.897 -0.899 15.273 1.00 13.91 57 TYR B CA 1
ATOM 4827 C C . TYR B 1 53 ? 63.598 -0.936 13.770 1.00 14.02 57 TYR B C 1
ATOM 4828 O O . TYR B 1 53 ? 62.641 -0.319 13.309 1.00 14.73 57 TYR B O 1
ATOM 4837 N N . GLN B 1 54 ? 64.485 -1.589 13.019 1.00 13.72 58 GLN B N 1
ATOM 4838 C CA . GLN B 1 54 ? 64.417 -1.633 11.556 1.00 13.51 58 GLN B CA 1
ATOM 4839 C C . GLN B 1 54 ? 63.735 -2.939 11.155 1.00 13.94 58 GLN B C 1
ATOM 4840 O O . GLN B 1 54 ? 63.662 -3.862 11.941 1.00 13.72 58 GLN B O 1
ATOM 4846 N N . VAL B 1 55 ? 63.247 -2.976 9.919 1.00 14.84 59 VAL B N 1
ATOM 4847 C CA . VAL B 1 55 ? 62.646 -4.143 9.326 1.00 16.17 59 VAL B CA 1
ATOM 4848 C C . VAL B 1 55 ? 63.635 -5.312 9.389 1.00 17.00 59 VAL B C 1
ATOM 4849 O O . VAL B 1 55 ? 63.243 -6.446 9.646 1.00 17.57 59 VAL B O 1
ATOM 4853 N N . ALA B 1 56 ? 64.915 -5.018 9.124 1.00 18.22 60 ALA B N 1
ATOM 4854 C CA . ALA B 1 56 ? 65.983 -6.027 9.044 1.00 18.35 60 ALA B CA 1
ATOM 4855 C C . ALA B 1 56 ? 66.155 -6.751 10.383 1.00 18.01 60 ALA B C 1
ATOM 4856 O O . ALA B 1 56 ? 66.537 -7.893 10.399 1.00 18.10 60 ALA B O 1
ATOM 4858 N N . ASP B 1 57 ? 65.846 -6.073 11.492 1.00 18.69 61 ASP B N 1
ATOM 4859 C CA . ASP B 1 57 ? 65.977 -6.627 12.844 1.00 19.45 61 ASP B CA 1
ATOM 4860 C C . ASP B 1 57 ? 64.968 -7.764 13.081 1.00 19.89 61 ASP B C 1
ATOM 4861 O O . ASP B 1 57 ? 65.142 -8.548 14.005 1.00 20.56 61 ASP B O 1
ATOM 4866 N N . ILE B 1 58 ? 63.928 -7.858 12.246 1.00 19.52 62 ILE B N 1
ATOM 4867 C CA . ILE B 1 58 ? 62.792 -8.769 12.484 1.00 19.91 62 ILE B CA 1
ATOM 4868 C C . ILE B 1 58 ? 63.190 -10.212 12.146 1.00 19.24 62 ILE B C 1
ATOM 4869 O O . ILE B 1 58 ? 63.610 -10.471 11.020 1.00 17.48 62 ILE B O 1
ATOM 4874 N N . ASP B 1 59 ? 62.965 -11.150 13.082 1.00 19.01 63 ASP B N 1
ATOM 4875 C CA . ASP B 1 59 ? 63.111 -12.595 12.766 1.00 19.02 63 ASP B CA 1
ATOM 4876 C C . ASP B 1 59 ? 61.763 -13.186 12.318 1.00 18.39 63 ASP B C 1
ATOM 4877 O O . ASP B 1 59 ? 60.989 -13.653 13.130 1.00 19.70 63 ASP B O 1
ATOM 4882 N N . ALA B 1 60 ? 61.522 -13.236 11.007 1.00 17.29 64 ALA B N 1
ATOM 4883 C CA . ALA B 1 60 ? 60.198 -13.520 10.480 1.00 16.60 64 ALA B CA 1
ATOM 4884 C C . ALA B 1 60 ? 59.925 -15.033 10.443 1.00 16.20 64 ALA B C 1
ATOM 4885 O O . ALA B 1 60 ? 58.850 -15.465 10.010 1.00 16.22 64 ALA B O 1
ATOM 4887 N N . SER B 1 61 ? 60.878 -15.848 10.903 1.00 15.55 65 SER B N 1
ATOM 4888 C CA . SER B 1 61 ? 60.597 -17.266 11.231 1.00 14.65 65 SER B CA 1
ATOM 4889 C C . SER B 1 61 ? 59.634 -17.355 12.423 1.00 14.13 65 SER B C 1
ATOM 4890 O O . SER B 1 61 ? 59.049 -18.397 12.656 1.00 14.57 65 SER B O 1
ATOM 4893 N N . LYS B 1 62 ? 59.454 -16.264 13.166 1.00 13.34 66 LYS B N 1
ATOM 4894 C CA . LYS B 1 62 ? 58.573 -16.275 14.327 1.00 13.63 66 LYS B CA 1
ATOM 4895 C C . LYS B 1 62 ? 57.187 -15.662 14.041 1.00 13.45 66 LYS B C 1
ATOM 4896 O O . LYS B 1 62 ? 56.463 -15.415 14.992 1.00 13.87 66 LYS B O 1
ATOM 4902 N N . LEU B 1 63 ? 56.820 -15.438 12.768 1.00 12.62 67 LEU B N 1
ATOM 4903 C CA . LEU B 1 63 ? 55.568 -14.759 12.359 1.00 12.33 67 LEU B CA 1
ATOM 4904 C C . LEU B 1 63 ? 54.962 -15.521 11.185 1.00 12.41 67 LEU B C 1
ATOM 4905 O O . LEU B 1 63 ? 55.695 -16.085 10.372 1.00 12.13 67 LEU B O 1
ATOM 4910 N N . THR B 1 64 ? 53.632 -15.489 11.062 1.00 12.27 68 THR B N 1
ATOM 4911 C CA . THR B 1 64 ? 52.991 -15.875 9.795 1.00 12.49 68 THR B CA 1
ATOM 4912 C C . THR B 1 64 ? 52.637 -14.624 8.976 1.00 11.46 68 THR B C 1
ATOM 4913 O O . THR B 1 64 ? 52.641 -14.675 7.770 1.00 11.43 68 THR B O 1
ATOM 4917 N N . HIS B 1 65 ? 52.341 -13.508 9.648 1.00 11.04 69 HIS B N 1
ATOM 4918 C CA . HIS B 1 65 ? 51.812 -12.287 9.022 1.00 10.69 69 HIS B CA 1
ATOM 4919 C C . HIS B 1 65 ? 52.451 -11.073 9.689 1.00 11.02 69 HIS B C 1
ATOM 4920 O O . HIS B 1 65 ? 52.560 -11.017 10.936 1.00 11.18 69 HIS B O 1
ATOM 4927 N N . LEU B 1 66 ? 52.851 -10.093 8.883 1.00 11.09 70 LEU B N 1
ATOM 4928 C CA . LEU B 1 66 ? 53.310 -8.830 9.443 1.00 11.30 70 LEU B CA 1
ATOM 4929 C C . LEU B 1 66 ? 52.336 -7.724 9.028 1.00 11.10 70 LEU B C 1
ATOM 4930 O O . LEU B 1 66 ? 52.118 -7.540 7.847 1.00 10.82 70 LEU B O 1
ATOM 4935 N N . ASN B 1 67 ? 51.748 -7.025 10.008 1.00 10.93 71 ASN B N 1
ATOM 4936 C CA . ASN B 1 67 ? 50.893 -5.846 9.758 1.00 11.10 71 ASN B CA 1
ATOM 4937 C C . ASN B 1 67 ? 51.751 -4.579 9.868 1.00 10.57 71 ASN B C 1
ATOM 4938 O O . ASN B 1 67 ? 52.360 -4.325 10.902 1.00 10.31 71 ASN B O 1
ATOM 4943 N N . TYR B 1 68 ? 51.768 -3.767 8.806 1.00 10.01 72 TYR B N 1
ATOM 4944 C CA . TYR B 1 68 ? 52.484 -2.483 8.803 1.00 9.55 72 TYR B CA 1
ATOM 4945 C C . TYR B 1 68 ? 51.546 -1.308 9.121 1.00 9.26 72 TYR B C 1
ATOM 4946 O O . TYR B 1 68 ? 50.605 -1.036 8.390 1.00 8.88 72 TYR B O 1
ATOM 4955 N N . ALA B 1 69 ? 51.858 -0.588 10.197 1.00 9.21 73 ALA B N 1
ATOM 4956 C CA . ALA B 1 69 ? 51.048 0.530 10.698 1.00 9.28 73 ALA B CA 1
ATOM 4957 C C . ALA B 1 69 ? 51.774 1.870 10.504 1.00 9.38 73 ALA B C 1
ATOM 4958 O O . ALA B 1 69 ? 52.918 2.015 10.942 1.00 9.30 73 ALA B O 1
ATOM 4960 N N . PHE B 1 70 ? 51.147 2.881 9.876 1.00 9.58 74 PHE B N 1
ATOM 4961 C CA . PHE B 1 70 ? 49.839 2.858 9.244 1.00 9.86 74 PHE B CA 1
ATOM 4962 C C . PHE B 1 70 ? 49.874 3.551 7.877 1.00 10.41 74 PHE B C 1
ATOM 4963 O O . PHE B 1 70 ? 50.800 4.290 7.554 1.00 11.19 74 PHE B O 1
ATOM 4971 N N . ALA B 1 71 ? 48.817 3.310 7.091 1.00 10.51 75 ALA B N 1
ATOM 4972 C CA . ALA B 1 71 ? 48.481 4.094 5.934 1.00 10.42 75 ALA B CA 1
ATOM 4973 C C . ALA B 1 71 ? 47.230 4.913 6.268 1.00 10.44 75 ALA B C 1
ATOM 4974 O O . ALA B 1 71 ? 46.643 4.702 7.325 1.00 10.46 75 ALA B O 1
ATOM 4976 N N . ASP B 1 72 ? 46.803 5.819 5.379 1.00 10.62 76 ASP B N 1
ATOM 4977 C CA . ASP B 1 72 ? 45.775 6.800 5.743 1.00 10.66 76 ASP B CA 1
ATOM 4978 C C . ASP B 1 72 ? 44.806 7.045 4.571 1.00 10.79 76 ASP B C 1
ATOM 4979 O O . ASP B 1 72 ? 45.002 6.554 3.456 1.00 10.69 76 ASP B O 1
ATOM 4984 N N . ILE B 1 73 ? 43.749 7.818 4.837 1.00 10.81 77 ILE B N 1
ATOM 4985 C CA . ILE B 1 73 ? 42.768 8.190 3.843 1.00 11.34 77 ILE B CA 1
ATOM 4986 C C . ILE B 1 73 ? 42.929 9.676 3.502 1.00 11.83 77 ILE B C 1
ATOM 4987 O O . ILE B 1 73 ? 42.979 10.508 4.383 1.00 11.43 77 ILE B O 1
ATOM 4992 N N . CYS B 1 74 ? 42.991 9.983 2.201 1.00 13.42 78 CYS B N 1
ATOM 4993 C CA . CYS B 1 74 ? 43.077 11.345 1.712 1.00 14.83 78 CYS B CA 1
ATOM 4994 C C . CYS B 1 74 ? 41.699 12.005 1.784 1.00 15.18 78 CYS B C 1
ATOM 4995 O O . CYS B 1 74 ? 40.696 11.380 1.442 1.00 15.87 78 CYS B O 1
ATOM 4998 N N . TRP B 1 75 ? 41.657 13.269 2.190 1.00 14.29 79 TRP B N 1
ATOM 4999 C CA . TRP B 1 75 ? 40.412 14.041 2.172 1.00 14.45 79 TRP B CA 1
ATOM 5000 C C . TRP B 1 75 ? 40.726 15.539 2.007 1.00 14.21 79 TRP B C 1
ATOM 5001 O O . TRP B 1 75 ? 41.551 16.111 2.726 1.00 14.56 79 TRP B O 1
ATOM 5012 N N . ASN B 1 76 ? 40.084 16.168 1.021 1.00 13.92 80 ASN B N 1
ATOM 5013 C CA . ASN B 1 76 ? 40.342 17.563 0.652 1.00 13.79 80 ASN B CA 1
ATOM 5014 C C . ASN B 1 76 ? 41.829 17.771 0.397 1.00 13.68 80 ASN B C 1
ATOM 5015 O O . ASN B 1 76 ? 42.389 18.753 0.804 1.00 14.35 80 ASN B O 1
ATOM 5020 N N . GLY B 1 77 ? 42.459 16.820 -0.273 1.00 14.12 81 GLY B N 1
ATOM 5021 C CA . GLY B 1 77 ? 43.847 16.952 -0.671 1.00 15.04 81 GLY B CA 1
ATOM 5022 C C . GLY B 1 77 ? 44.851 16.757 0.462 1.00 15.71 81 GLY B C 1
ATOM 5023 O O . GLY B 1 77 ? 46.041 16.851 0.218 1.00 16.04 81 GLY B O 1
ATOM 5024 N N . LYS B 1 78 ? 44.393 16.472 1.686 1.00 15.97 82 LYS B N 1
ATOM 5025 C CA . LYS B 1 78 ? 45.297 16.259 2.785 1.00 16.32 82 LYS B CA 1
ATOM 5026 C C . LYS B 1 78 ? 45.005 14.901 3.425 1.00 15.54 82 LYS B C 1
ATOM 5027 O O . LYS B 1 78 ? 44.037 14.260 3.084 1.00 16.55 82 LYS B O 1
ATOM 5033 N N . HIS B 1 79 ? 45.888 14.463 4.323 1.00 14.13 83 HIS B N 1
ATOM 5034 C CA . HIS B 1 79 ? 45.622 13.363 5.223 1.00 13.04 83 HIS B CA 1
ATOM 5035 C C . HIS B 1 79 ? 46.164 13.729 6.601 1.00 11.92 83 HIS B C 1
ATOM 5036 O O . HIS B 1 79 ? 47.035 14.558 6.703 1.00 11.50 83 HIS B O 1
ATOM 5043 N N . GLY B 1 80 ? 45.639 13.085 7.642 1.00 10.97 84 GLY B N 1
ATOM 5044 C CA . GLY B 1 80 ? 46.064 13.359 9.013 1.00 10.28 84 GLY B CA 1
ATOM 5045 C C . GLY B 1 80 ? 44.889 13.751 9.881 1.00 9.75 84 GLY B C 1
ATOM 5046 O O . GLY B 1 80 ? 43.760 13.815 9.420 1.00 9.21 84 GLY B O 1
ATOM 5047 N N . ASN B 1 81 ? 45.153 13.977 11.165 1.00 9.28 85 ASN B N 1
ATOM 5048 C CA . ASN B 1 81 ? 44.131 14.376 12.034 1.00 9.19 85 ASN B CA 1
ATOM 5049 C C . ASN B 1 81 ? 44.467 15.758 12.570 1.00 9.46 85 ASN B C 1
ATOM 5050 O O . ASN B 1 81 ? 45.329 15.876 13.419 1.00 9.03 85 ASN B O 1
ATOM 5055 N N . PRO B 1 82 ? 43.735 16.816 12.134 1.00 10.18 86 PRO B N 1
ATOM 5056 C CA . PRO B 1 82 ? 44.045 18.202 12.494 1.00 10.37 86 PRO B CA 1
ATOM 5057 C C . PRO B 1 82 ? 43.515 18.612 13.873 1.00 10.71 86 PRO B C 1
ATOM 5058 O O . PRO B 1 82 ? 43.751 19.730 14.319 1.00 10.76 86 PRO B O 1
ATOM 5062 N N . SER B 1 83 ? 42.791 17.711 14.535 1.00 11.16 87 SER B N 1
ATOM 5063 C CA . SER B 1 83 ? 42.211 18.062 15.792 1.00 11.71 87 SER B CA 1
ATOM 5064 C C . SER B 1 83 ? 43.315 18.452 16.769 1.00 12.07 87 SER B C 1
ATOM 5065 O O . SER B 1 83 ? 44.324 17.766 16.842 1.00 12.73 87 SER B O 1
ATOM 5068 N N . THR B 1 84 ? 43.114 19.539 17.515 1.00 12.17 88 THR B N 1
ATOM 5069 C CA . THR B 1 84 ? 44.116 19.948 18.497 1.00 12.73 88 THR B CA 1
ATOM 5070 C C . THR B 1 84 ? 43.610 19.635 19.907 1.00 13.33 88 THR B C 1
ATOM 5071 O O . THR B 1 84 ? 44.101 20.163 20.886 1.00 12.98 88 THR B O 1
ATOM 5075 N N . HIS B 1 85 ? 42.609 18.762 19.992 1.00 14.40 89 HIS B N 1
ATOM 5076 C CA . HIS B 1 85 ? 42.184 18.222 21.256 1.00 15.50 89 HIS B CA 1
ATOM 5077 C C . HIS B 1 85 ? 43.342 17.436 21.862 1.00 16.33 89 HIS B C 1
ATOM 5078 O O . HIS B 1 85 ? 44.111 16.827 21.129 1.00 17.28 89 HIS B O 1
ATOM 5085 N N . PRO B 1 86 ? 43.519 17.449 23.205 1.00 17.55 90 PRO B N 1
ATOM 5086 C CA . PRO B 1 86 ? 44.617 16.725 23.864 1.00 17.88 90 PRO B CA 1
ATOM 5087 C C . PRO B 1 86 ? 44.673 15.196 23.681 1.00 18.67 90 PRO B C 1
ATOM 5088 O O . PRO B 1 86 ? 45.728 14.589 23.840 1.00 19.54 90 PRO B O 1
ATOM 5092 N N . ASP B 1 87 ? 43.556 14.568 23.328 1.00 18.68 91 ASP B N 1
ATOM 5093 C CA . ASP B 1 87 ? 43.543 13.142 23.121 1.00 18.48 91 ASP B CA 1
ATOM 5094 C C . ASP B 1 87 ? 44.089 12.760 21.736 1.00 17.00 91 ASP B C 1
ATOM 5095 O O . ASP B 1 87 ? 44.114 11.566 21.411 1.00 16.23 91 ASP B O 1
ATOM 5100 N N . ASN B 1 88 ? 44.451 13.751 20.905 1.00 15.48 92 ASN B N 1
ATOM 5101 C CA . ASN B 1 88 ? 45.050 13.499 19.592 1.00 14.74 92 ASN B CA 1
ATOM 5102 C C . ASN B 1 88 ? 46.559 13.554 19.742 1.00 14.46 92 ASN B C 1
ATOM 5103 O O . ASN B 1 88 ? 47.106 14.623 19.945 1.00 16.33 92 ASN B O 1
ATOM 5108 N N . PRO B 1 89 ? 47.283 12.423 19.698 1.00 14.04 93 PRO B N 1
ATOM 5109 C CA . PRO B 1 89 ? 48.728 12.461 19.893 1.00 14.60 93 PRO B CA 1
ATOM 5110 C C . PRO B 1 89 ? 49.535 12.991 18.701 1.00 15.05 93 PRO B C 1
ATOM 5111 O O . PRO B 1 89 ? 50.720 13.196 18.862 1.00 17.21 93 PRO B O 1
ATOM 5115 N N . ASN B 1 90 ? 48.907 13.157 17.534 1.00 15.21 94 ASN B N 1
ATOM 5116 C CA . ASN B 1 90 ? 49.563 13.686 16.341 1.00 15.39 94 ASN B CA 1
ATOM 5117 C C . ASN B 1 90 ? 48.648 14.735 15.694 1.00 16.20 94 ASN B C 1
ATOM 5118 O O . ASN B 1 90 ? 47.705 14.376 15.002 1.00 18.13 94 ASN B O 1
ATOM 5123 N N . LYS B 1 91 ? 48.911 16.020 15.943 1.00 16.33 95 LYS B N 1
ATOM 5124 C CA . LYS B 1 91 ? 48.074 17.120 15.469 1.00 16.83 95 LYS B CA 1
ATOM 5125 C C . LYS B 1 91 ? 48.724 17.787 14.258 1.00 16.97 95 LYS B C 1
ATOM 5126 O O . LYS B 1 91 ? 49.215 18.879 14.361 1.00 19.00 95 LYS B O 1
ATOM 5132 N N A GLN B 1 92 ? 48.611 17.137 13.103 0.50 16.52 96 GLN B N 1
ATOM 5133 N N B GLN B 1 92 ? 48.798 17.076 13.133 0.50 17.01 96 GLN B N 1
ATOM 5134 C CA A GLN B 1 92 ? 49.430 17.416 11.938 0.50 16.08 96 GLN B CA 1
ATOM 5135 C CA B GLN B 1 92 ? 49.359 17.597 11.890 0.50 16.78 96 GLN B CA 1
ATOM 5136 C C A GLN B 1 92 ? 48.701 16.846 10.710 0.50 16.12 96 GLN B C 1
ATOM 5137 C C B GLN B 1 92 ? 48.702 16.879 10.713 0.50 16.51 96 GLN B C 1
ATOM 5138 O O A GLN B 1 92 ? 48.187 15.722 10.776 0.50 15.76 96 GLN B O 1
ATOM 5139 O O B GLN B 1 92 ? 48.313 15.706 10.790 0.50 16.05 96 GLN B O 1
ATOM 5150 N N . THR B 1 93 ? 48.644 17.604 9.603 1.00 16.12 97 THR B N 1
ATOM 5151 C CA . THR B 1 93 ? 48.193 17.068 8.363 1.00 15.58 97 THR B CA 1
ATOM 5152 C C . THR B 1 93 ? 49.285 17.267 7.330 1.00 14.28 97 THR B C 1
ATOM 5153 O O . THR B 1 93 ? 50.206 17.982 7.575 1.00 13.40 97 THR B O 1
ATOM 5157 N N . TRP B 1 94 ? 49.143 16.583 6.195 1.00 14.15 98 TRP B N 1
ATOM 5158 C CA . TRP B 1 94 ? 50.118 16.602 5.114 1.00 14.66 98 TRP B CA 1
ATOM 5159 C C . TRP B 1 94 ? 49.364 16.652 3.789 1.00 15.33 98 TRP B C 1
ATOM 5160 O O . TRP B 1 94 ? 48.282 16.123 3.690 1.00 15.41 98 TRP B O 1
ATOM 5171 N N . ASN B 1 95 ? 49.949 17.254 2.761 1.00 15.60 99 ASN B N 1
ATOM 5172 C CA . ASN B 1 95 ? 49.358 17.132 1.464 1.00 16.38 99 ASN B CA 1
ATOM 5173 C C . ASN B 1 95 ? 49.537 15.698 0.959 1.00 17.71 99 ASN B C 1
ATOM 5174 O O . ASN B 1 95 ? 50.511 15.062 1.278 1.00 18.38 99 ASN B O 1
ATOM 5179 N N . CYS B 1 96 ? 48.560 15.214 0.179 1.00 19.48 100 CYS B N 1
ATOM 5180 C CA . CYS B 1 96 ? 48.575 13.886 -0.403 1.00 19.87 100 CYS B CA 1
ATOM 5181 C C . CYS B 1 96 ? 49.417 13.864 -1.691 1.00 19.29 100 CYS B C 1
ATOM 5182 O O . CYS B 1 96 ? 49.990 12.821 -2.052 1.00 18.14 100 CYS B O 1
ATOM 5185 N N . LYS B 1 97 ? 49.418 14.981 -2.429 1.00 19.72 101 LYS B N 1
ATOM 5186 C CA . LYS B 1 97 ? 50.122 15.069 -3.697 1.00 21.47 101 LYS B CA 1
ATOM 5187 C C . LYS B 1 97 ? 51.625 14.994 -3.431 1.00 21.73 101 LYS B C 1
ATOM 5188 O O . LYS B 1 97 ? 52.133 15.817 -2.698 1.00 24.62 101 LYS B O 1
ATOM 5194 N N . GLU B 1 98 ? 52.313 14.023 -4.041 1.00 20.90 102 GLU B N 1
ATOM 5195 C CA . GLU B 1 98 ? 53.726 13.768 -3.772 1.00 20.61 102 GLU B CA 1
ATOM 5196 C C . GLU B 1 98 ? 54.417 13.449 -5.093 1.00 19.29 102 GLU B C 1
ATOM 5197 O O . GLU B 1 98 ? 54.140 12.429 -5.698 1.00 18.31 102 GLU B O 1
ATOM 5203 N N . SER B 1 99 ? 55.288 14.361 -5.527 1.00 18.32 103 SER B N 1
ATOM 5204 C CA . SER B 1 99 ? 55.852 14.317 -6.849 1.00 17.92 103 SER B CA 1
ATOM 5205 C C . SER B 1 99 ? 56.735 13.080 -7.009 1.00 17.57 103 SER B C 1
ATOM 5206 O O . SER B 1 99 ? 56.844 12.555 -8.102 1.00 17.27 103 SER B O 1
ATOM 5209 N N . GLY B 1 100 ? 57.338 12.614 -5.907 1.00 16.70 104 GLY B N 1
ATOM 5210 C CA . GLY B 1 100 ? 58.188 11.428 -5.913 1.00 15.08 104 GLY B CA 1
ATOM 5211 C C . GLY B 1 100 ? 57.433 10.110 -5.747 1.00 14.22 104 GLY B C 1
ATOM 5212 O O . GLY B 1 100 ? 58.069 9.072 -5.626 1.00 14.51 104 GLY B O 1
ATOM 5213 N N . VAL B 1 101 ? 56.100 10.116 -5.727 1.00 13.17 105 VAL B N 1
ATOM 5214 C CA . VAL B 1 101 ? 55.345 8.873 -5.587 1.00 13.24 105 VAL B CA 1
ATOM 5215 C C . VAL B 1 101 ? 54.405 8.721 -6.781 1.00 13.37 105 VAL B C 1
ATOM 5216 O O . VAL B 1 101 ? 53.360 9.366 -6.854 1.00 13.38 105 VAL B O 1
ATOM 5220 N N . PRO B 1 102 ? 54.720 7.838 -7.753 1.00 13.19 106 PRO B N 1
ATOM 5221 C CA . PRO B 1 102 ? 53.906 7.751 -8.968 1.00 13.30 106 PRO B CA 1
ATOM 5222 C C . PRO B 1 102 ? 52.386 7.698 -8.718 1.00 13.41 106 PRO B C 1
ATOM 5223 O O . PRO B 1 102 ? 51.665 8.386 -9.407 1.00 14.54 106 PRO B O 1
ATOM 5227 N N . LEU B 1 103 ? 51.922 6.945 -7.715 1.00 13.40 107 LEU B N 1
ATOM 5228 C CA . LEU B 1 103 ? 50.481 6.763 -7.440 1.00 13.59 107 LEU B CA 1
ATOM 5229 C C . LEU B 1 103 ? 49.836 8.062 -6.923 1.00 13.62 107 LEU B C 1
ATOM 5230 O O . LEU B 1 103 ? 48.628 8.268 -7.054 1.00 12.58 107 LEU B O 1
ATOM 5235 N N . GLN B 1 104 ? 50.638 8.908 -6.280 1.00 13.91 108 GLN B N 1
ATOM 5236 C CA . GLN B 1 104 ? 50.153 10.117 -5.625 1.00 14.06 108 GLN B CA 1
ATOM 5237 C C . GLN B 1 104 ? 50.664 11.371 -6.358 1.00 14.49 108 GLN B C 1
ATOM 5238 O O . GLN B 1 104 ? 50.526 12.483 -5.844 1.00 13.85 108 GLN B O 1
ATOM 5244 N N . ASN B 1 105 ? 51.238 11.213 -7.556 1.00 15.27 109 ASN B N 1
ATOM 5245 C CA . ASN B 1 105 ? 51.699 12.387 -8.309 1.00 16.00 109 ASN B CA 1
ATOM 5246 C C . ASN B 1 105 ? 50.543 12.936 -9.159 1.00 16.98 109 ASN B C 1
ATOM 5247 O O . ASN B 1 105 ? 50.579 12.854 -10.382 1.00 16.71 109 ASN B O 1
ATOM 5252 N N . LYS B 1 106 ? 49.512 13.466 -8.486 1.00 18.54 110 LYS B N 1
ATOM 5253 C CA . LYS B 1 106 ? 48.285 14.027 -9.105 1.00 20.23 110 LYS B CA 1
ATOM 5254 C C . LYS B 1 106 ? 47.431 14.645 -7.987 1.00 20.02 110 LYS B C 1
ATOM 5255 O O . LYS B 1 106 ? 47.729 14.403 -6.824 1.00 22.15 110 LYS B O 1
ATOM 5261 N N . GLU B 1 107 ? 46.367 15.391 -8.313 1.00 18.57 111 GLU B N 1
ATOM 5262 C CA . GLU B 1 107 ? 45.405 15.767 -7.265 1.00 17.36 111 GLU B CA 1
ATOM 5263 C C . GLU B 1 107 ? 44.721 14.464 -6.845 1.00 16.17 111 GLU B C 1
ATOM 5264 O O . GLU B 1 107 ? 44.232 13.744 -7.687 1.00 16.75 111 GLU B O 1
ATOM 5266 N N . VAL B 1 108 ? 44.793 14.129 -5.556 1.00 14.96 112 VAL B N 1
ATOM 5267 C CA . VAL B 1 108 ? 44.284 12.850 -5.045 1.00 13.95 112 VAL B CA 1
ATOM 5268 C C . VAL B 1 108 ? 42.813 13.026 -4.668 1.00 13.55 112 VAL B C 1
ATOM 5269 O O . VAL B 1 108 ? 42.497 13.917 -3.891 1.00 15.66 112 VAL B O 1
ATOM 5273 N N . PRO B 1 109 ? 41.865 12.216 -5.193 1.00 11.95 113 PRO B N 1
ATOM 5274 C CA . PRO B 1 109 ? 40.445 12.353 -4.865 1.00 11.08 113 PRO B CA 1
ATOM 5275 C C . PRO B 1 109 ? 40.118 11.882 -3.442 1.00 10.53 113 PRO B C 1
ATOM 5276 O O . PRO B 1 109 ? 40.848 11.085 -2.910 1.00 10.68 113 PRO B O 1
ATOM 5280 N N . ASN B 1 110 ? 38.998 12.355 -2.883 1.00 9.85 114 ASN B N 1
ATOM 5281 C CA . ASN B 1 110 ? 38.529 11.988 -1.558 1.00 9.23 114 ASN B CA 1
ATOM 5282 C C . ASN B 1 110 ? 38.325 10.469 -1.480 1.00 9.30 114 ASN B C 1
ATOM 5283 O O . ASN B 1 110 ? 37.798 9.874 -2.417 1.00 9.05 114 ASN B O 1
ATOM 5288 N N . GLY B 1 111 ? 38.741 9.867 -0.348 1.00 9.43 115 GLY B N 1
ATOM 5289 C CA . GLY B 1 111 ? 38.597 8.434 -0.082 1.00 9.46 115 GLY B CA 1
ATOM 5290 C C . GLY B 1 111 ? 39.806 7.594 -0.503 1.00 9.53 115 GLY B C 1
ATOM 5291 O O . GLY B 1 111 ? 39.823 6.398 -0.223 1.00 9.30 115 GLY B O 1
ATOM 5292 N N . THR B 1 112 ? 40.827 8.208 -1.124 1.00 9.25 116 THR B N 1
ATOM 5293 C CA . THR B 1 112 ? 42.009 7.483 -1.645 1.00 9.00 116 THR B CA 1
ATOM 5294 C C . THR B 1 112 ? 42.899 6.992 -0.486 1.00 8.97 116 THR B C 1
ATOM 5295 O O . THR B 1 112 ? 43.199 7.719 0.442 1.00 9.08 116 THR B O 1
ATOM 5299 N N . LEU B 1 113 ? 43.297 5.722 -0.533 1.00 9.13 117 LEU B N 1
ATOM 5300 C CA . LEU B 1 113 ? 44.277 5.193 0.409 1.00 9.56 117 LEU B CA 1
ATOM 5301 C C . LEU B 1 113 ? 45.661 5.731 0.024 1.00 9.53 117 LEU B C 1
ATOM 5302 O O . LEU B 1 113 ? 46.067 5.646 -1.127 1.00 9.25 117 LEU B O 1
ATOM 5307 N N . VAL B 1 114 ? 46.363 6.295 1.011 1.00 9.81 118 VAL B N 1
ATOM 5308 C CA . VAL B 1 114 ? 47.625 6.999 0.798 1.00 9.70 118 VAL B CA 1
ATOM 5309 C C . VAL B 1 114 ? 48.635 6.583 1.873 1.00 9.90 118 VAL B C 1
ATOM 5310 O O . VAL B 1 114 ? 48.248 6.133 2.988 1.00 9.86 118 VAL B O 1
ATOM 5314 N N . LEU B 1 115 ? 49.917 6.803 1.550 1.00 9.60 119 LEU B N 1
ATOM 5315 C CA . LEU B 1 115 ? 51.013 6.506 2.456 1.00 9.60 119 LEU B CA 1
ATOM 5316 C C . LEU B 1 115 ? 50.873 7.370 3.712 1.00 9.81 119 LEU B C 1
ATOM 5317 O O . LEU B 1 115 ? 50.564 8.542 3.606 1.00 9.23 119 LEU B O 1
ATOM 5322 N N . GLY B 1 116 ? 51.053 6.764 4.892 1.00 10.40 120 GLY B N 1
ATOM 5323 C CA . GLY B 1 116 ? 51.083 7.498 6.162 1.00 11.04 120 GLY B CA 1
ATOM 5324 C C . GLY B 1 116 ? 52.271 8.448 6.223 1.00 11.74 120 GLY B C 1
ATOM 5325 O O . GLY B 1 116 ? 52.138 9.600 6.623 1.00 11.68 120 GLY B O 1
ATOM 5326 N N . GLU B 1 117 ? 53.437 7.970 5.791 1.00 12.89 121 GLU B N 1
ATOM 5327 C CA . GLU B 1 117 ? 54.648 8.776 5.761 1.00 13.94 121 GLU B CA 1
ATOM 5328 C C . GLU B 1 117 ? 55.530 8.354 4.597 1.00 13.49 121 GLU B C 1
ATOM 5329 O O . GLU B 1 117 ? 56.272 7.396 4.713 1.00 13.80 121 GLU B O 1
ATOM 5335 N N . PRO B 1 118 ? 55.540 9.072 3.464 1.00 13.40 122 PRO B N 1
ATOM 5336 C CA . PRO B 1 118 ? 56.316 8.638 2.301 1.00 13.44 122 PRO B CA 1
ATOM 5337 C C . PRO B 1 118 ? 57.831 8.494 2.540 1.00 13.25 122 PRO B C 1
ATOM 5338 O O . PRO B 1 118 ? 58.404 7.627 1.995 1.00 13.68 122 PRO B O 1
ATOM 5342 N N . TRP B 1 119 ? 58.468 9.331 3.354 1.00 13.54 123 TRP B N 1
ATOM 5343 C CA . TRP B 1 119 ? 59.912 9.192 3.578 1.00 13.29 123 TRP B CA 1
ATOM 5344 C C . TRP B 1 119 ? 60.240 7.814 4.164 1.00 12.53 123 TRP B C 1
ATOM 5345 O O . TRP B 1 119 ? 61.024 7.100 3.576 1.00 12.13 123 TRP B O 1
ATOM 5356 N N . ALA B 1 120 ? 59.625 7.463 5.307 1.00 11.55 124 ALA B N 1
ATOM 5357 C CA . ALA B 1 120 ? 59.876 6.161 5.963 1.00 11.25 124 ALA B CA 1
ATOM 5358 C C . ALA B 1 120 ? 59.339 5.005 5.110 1.00 11.19 124 ALA B C 1
ATOM 5359 O O . ALA B 1 120 ? 59.939 3.960 5.062 1.00 10.44 124 ALA B O 1
ATOM 5361 N N . ASP B 1 121 ? 58.173 5.198 4.477 1.00 11.68 125 ASP B N 1
ATOM 5362 C CA . ASP B 1 121 ? 57.495 4.134 3.752 1.00 11.81 125 ASP B CA 1
ATOM 5363 C C . ASP B 1 121 ? 58.197 3.757 2.438 1.00 11.64 125 ASP B C 1
ATOM 5364 O O . ASP B 1 121 ? 58.364 2.556 2.197 1.00 11.35 125 ASP B O 1
ATOM 5369 N N . VAL B 1 122 ? 58.525 4.726 1.567 1.00 11.57 126 VAL B N 1
ATOM 5370 C CA . VAL B 1 122 ? 59.029 4.379 0.227 1.00 11.65 126 VAL B CA 1
ATOM 5371 C C . VAL B 1 122 ? 60.231 5.213 -0.247 1.00 12.25 126 VAL B C 1
ATOM 5372 O O . VAL B 1 122 ? 60.770 4.869 -1.294 1.00 12.30 126 VAL B O 1
ATOM 5376 N N . THR B 1 123 ? 60.664 6.267 0.459 1.00 12.97 127 THR B N 1
ATOM 5377 C CA . THR B 1 123 ? 61.700 7.153 -0.129 1.00 13.62 127 THR B CA 1
ATOM 5378 C C . THR B 1 123 ? 63.092 6.889 0.459 1.00 14.24 127 THR B C 1
ATOM 5379 O O . THR B 1 123 ? 64.059 6.970 -0.270 1.00 14.52 127 THR B O 1
ATOM 5383 N N . LYS B 1 124 ? 63.186 6.562 1.748 1.00 15.07 128 LYS B N 1
ATOM 5384 C CA . LYS B 1 124 ? 64.472 6.450 2.415 1.00 15.78 128 LYS B CA 1
ATOM 5385 C C . LYS B 1 124 ? 65.289 5.309 1.780 1.00 15.72 128 LYS B C 1
ATOM 5386 O O . LYS B 1 124 ? 64.798 4.194 1.629 1.00 14.99 128 LYS B O 1
ATOM 5392 N N . SER B 1 125 ? 66.530 5.635 1.375 1.00 15.74 129 SER B N 1
ATOM 5393 C CA . SER B 1 125 ? 67.473 4.702 0.736 1.00 15.81 129 SER B CA 1
ATOM 5394 C C . SER B 1 125 ? 68.130 3.856 1.829 1.00 16.21 129 SER B C 1
ATOM 5395 O O . SER B 1 125 ? 68.480 4.376 2.874 1.00 15.55 129 SER B O 1
ATOM 5397 N N . TYR B 1 126 ? 68.227 2.547 1.600 1.00 18.13 130 TYR B N 1
ATOM 5398 C CA . TYR B 1 126 ? 68.897 1.639 2.520 1.00 20.17 130 TYR B CA 1
ATOM 5399 C C . TYR B 1 126 ? 70.172 1.148 1.844 1.00 24.27 130 TYR B C 1
ATOM 5400 O O . TYR B 1 126 ? 70.142 0.679 0.709 1.00 24.67 130 TYR B O 1
ATOM 5409 N N . PRO B 1 127 ? 71.354 1.306 2.479 1.00 29.46 131 PRO B N 1
ATOM 5410 C CA . PRO B 1 127 ? 72.606 0.881 1.851 1.00 28.32 131 PRO B CA 1
ATOM 5411 C C . PRO B 1 127 ? 72.613 -0.644 1.675 1.00 25.89 131 PRO B C 1
ATOM 5412 O O . PRO B 1 127 ? 72.086 -1.345 2.539 1.00 27.24 131 PRO B O 1
ATOM 5416 N N . VAL B 1 128 ? 73.197 -1.088 0.558 1.00 23.75 132 VAL B N 1
ATOM 5417 C CA . VAL B 1 128 ? 73.361 -2.494 0.085 1.00 23.81 132 VAL B CA 1
ATOM 5418 C C . VAL B 1 128 ? 72.054 -3.068 -0.498 1.00 22.76 132 VAL B C 1
ATOM 5419 O O . VAL B 1 128 ? 72.059 -4.190 -0.947 1.00 25.14 132 VAL B O 1
ATOM 5423 N N . SER B 1 129 ? 70.983 -2.282 -0.613 1.00 21.94 133 SER B N 1
ATOM 5424 C CA . SER B 1 129 ? 69.690 -2.784 -1.086 1.00 22.24 133 SER B CA 1
ATOM 5425 C C . SER B 1 129 ? 69.671 -3.030 -2.600 1.00 22.12 133 SER B C 1
ATOM 5426 O O . SER B 1 129 ? 68.845 -3.780 -3.068 1.00 23.23 133 SER B O 1
ATOM 5429 N N . GLY B 1 130 ? 70.550 -2.375 -3.357 1.00 21.60 134 GLY B N 1
ATOM 5430 C CA . GLY B 1 130 ? 70.582 -2.566 -4.789 1.00 21.07 134 GLY B CA 1
ATOM 5431 C C . GLY B 1 130 ? 69.816 -1.485 -5.529 1.00 20.98 134 GLY B C 1
ATOM 5432 O O . GLY B 1 130 ? 69.772 -1.520 -6.752 1.00 20.09 134 GLY B O 1
ATOM 5433 N N . THR B 1 131 ? 69.224 -0.532 -4.796 1.00 20.58 135 THR B N 1
ATOM 5434 C CA . THR B 1 131 ? 68.399 0.510 -5.428 1.00 21.01 135 THR B CA 1
ATOM 5435 C C . THR B 1 131 ? 69.248 1.694 -5.925 1.00 20.34 135 THR B C 1
ATOM 5436 O O . THR B 1 131 ? 70.176 2.120 -5.258 1.00 20.20 135 THR B O 1
ATOM 5440 N N . THR B 1 132 ? 68.878 2.228 -7.094 1.00 20.16 136 THR B N 1
ATOM 5441 C CA . THR B 1 132 ? 69.444 3.453 -7.657 1.00 20.13 136 THR B CA 1
ATOM 5442 C C . THR B 1 132 ? 68.831 4.667 -6.954 1.00 20.78 136 THR B C 1
ATOM 5443 O O . THR B 1 132 ? 67.919 4.532 -6.147 1.00 21.47 136 THR B O 1
ATOM 5447 N N . TRP B 1 133 ? 69.354 5.856 -7.261 1.00 21.88 137 TRP B N 1
ATOM 5448 C CA . TRP B 1 133 ? 68.814 7.095 -6.735 1.00 23.46 137 TRP B CA 1
ATOM 5449 C C . TRP B 1 133 ? 67.408 7.361 -7.307 1.00 23.07 137 TRP B C 1
ATOM 5450 O O . TRP B 1 133 ? 66.517 7.752 -6.580 1.00 21.68 137 TRP B O 1
ATOM 5461 N N . GLU B 1 134 ? 67.227 7.127 -8.612 1.00 23.10 138 GLU B N 1
ATOM 5462 C CA . GLU B 1 134 ? 65.935 7.304 -9.302 1.00 23.78 138 GLU B CA 1
ATOM 5463 C C . GLU B 1 134 ? 64.871 6.361 -8.712 1.00 24.01 138 GLU B C 1
ATOM 5464 O O . GLU B 1 134 ? 63.695 6.698 -8.668 1.00 22.43 138 GLU B O 1
ATOM 5466 N N . ASP B 1 135 ? 65.285 5.164 -8.283 1.00 25.06 139 ASP B N 1
ATOM 5467 C CA . ASP B 1 135 ? 64.374 4.169 -7.723 1.00 26.13 139 ASP B CA 1
ATOM 5468 C C . ASP B 1 135 ? 63.676 4.747 -6.487 1.00 26.29 139 ASP B C 1
ATOM 5469 O O . ASP B 1 135 ? 62.482 4.577 -6.343 1.00 24.61 139 ASP B O 1
ATOM 5474 N N . CYS B 1 136 ? 64.442 5.391 -5.597 1.00 26.71 140 CYS B N 1
ATOM 5475 C CA . CYS B 1 136 ? 63.934 5.964 -4.326 1.00 26.81 140 CYS B CA 1
ATOM 5476 C C . CYS B 1 136 ? 63.279 7.330 -4.547 1.00 26.62 140 CYS B C 1
ATOM 5477 O O . CYS B 1 136 ? 62.254 7.644 -3.978 1.00 28.73 140 CYS B O 1
ATOM 5480 N N . ASP B 1 137 ? 63.938 8.133 -5.370 1.00 27.33 141 ASP B N 1
ATOM 5481 C CA . ASP B 1 137 ? 63.658 9.534 -5.537 1.00 28.23 141 ASP B CA 1
ATOM 5482 C C . ASP B 1 137 ? 62.364 9.775 -6.340 1.00 26.31 141 ASP B C 1
ATOM 5483 O O . ASP B 1 137 ? 61.619 10.678 -5.992 1.00 24.81 141 ASP B O 1
ATOM 5488 N N . LYS B 1 138 ? 62.128 9.023 -7.425 1.00 24.42 142 LYS B N 1
ATOM 5489 C CA . LYS B 1 138 ? 60.989 9.286 -8.293 1.00 23.35 142 LYS B CA 1
ATOM 5490 C C . LYS B 1 138 ? 60.014 8.093 -8.335 1.00 23.09 142 LYS B C 1
ATOM 5491 O O . LYS B 1 138 ? 58.888 8.305 -8.714 1.00 23.69 142 LYS B O 1
ATOM 5493 N N . TYR B 1 139 ? 60.403 6.878 -7.924 1.00 22.96 143 TYR B N 1
ATOM 5494 C CA . TYR B 1 139 ? 59.533 5.700 -8.126 1.00 22.26 143 TYR B CA 1
ATOM 5495 C C . TYR B 1 139 ? 59.117 4.998 -6.829 1.00 19.09 143 TYR B C 1
ATOM 5496 O O . TYR B 1 139 ? 58.537 3.949 -6.899 1.00 17.22 143 TYR B O 1
ATOM 5505 N N . ALA B 1 140 ? 59.444 5.546 -5.663 1.00 17.98 144 ALA B N 1
ATOM 5506 C CA . ALA B 1 140 ? 58.999 4.989 -4.385 1.00 17.22 144 ALA B CA 1
ATOM 5507 C C . ALA B 1 140 ? 59.274 3.485 -4.299 1.00 16.41 144 ALA B C 1
ATOM 5508 O O . ALA B 1 140 ? 58.413 2.736 -3.873 1.00 16.12 144 ALA B O 1
ATOM 5510 N N . ARG B 1 141 ? 60.478 3.051 -4.683 1.00 15.71 145 ARG B N 1
ATOM 5511 C CA . ARG B 1 141 ? 60.813 1.614 -4.650 1.00 15.23 145 ARG B CA 1
ATOM 5512 C C . ARG B 1 141 ? 61.685 1.286 -3.437 1.00 15.40 145 ARG B C 1
ATOM 5513 O O . ARG B 1 141 ? 62.202 0.188 -3.357 1.00 15.97 145 ARG B O 1
ATOM 5521 N N . CYS B 1 142 ? 61.868 2.254 -2.532 1.00 15.89 146 CYS B N 1
ATOM 5522 C CA . CYS B 1 142 ? 62.757 2.124 -1.360 1.00 15.67 146 CYS B CA 1
ATOM 5523 C C . CYS B 1 142 ? 61.943 2.205 -0.072 1.00 13.75 146 CYS B C 1
ATOM 5524 O O . CYS B 1 142 ? 60.803 1.808 -0.063 1.00 13.52 146 CYS B O 1
ATOM 5527 N N . GLY B 1 143 ? 62.565 2.673 1.017 1.00 12.53 147 GLY B N 1
ATOM 5528 C CA . GLY B 1 143 ? 61.911 2.826 2.304 1.00 11.64 147 GLY B CA 1
ATOM 5529 C C . GLY B 1 143 ? 61.669 1.480 2.969 1.00 11.20 147 GLY B C 1
ATOM 5530 O O . GLY B 1 143 ? 62.338 0.499 2.649 1.00 10.62 147 GLY B O 1
ATOM 5531 N N . ASN B 1 144 ? 60.715 1.443 3.908 1.00 11.15 148 ASN B N 1
ATOM 5532 C CA . ASN B 1 144 ? 60.368 0.227 4.654 1.00 10.71 148 ASN B CA 1
ATOM 5533 C C . ASN B 1 144 ? 59.735 -0.805 3.714 1.00 10.05 148 ASN B C 1
ATOM 5534 O O . ASN B 1 144 ? 59.943 -1.998 3.903 1.00 10.05 148 ASN B O 1
ATOM 5539 N N . PHE B 1 145 ? 58.997 -0.352 2.700 1.00 9.48 149 PHE B N 1
ATOM 5540 C CA . PHE B 1 145 ? 58.318 -1.264 1.783 1.00 9.37 149 PHE B CA 1
ATOM 5541 C C . PHE B 1 145 ? 59.361 -2.037 0.979 1.00 9.16 149 PHE B C 1
ATOM 5542 O O . PHE B 1 145 ? 59.183 -3.197 0.690 1.00 9.06 149 PHE B O 1
ATOM 5550 N N . GLY B 1 146 ? 60.470 -1.398 0.647 1.00 9.73 150 GLY B N 1
ATOM 5551 C CA . GLY B 1 146 ? 61.565 -2.085 -0.023 1.00 10.07 150 GLY B CA 1
ATOM 5552 C C . GLY B 1 146 ? 62.195 -3.134 0.877 1.00 10.45 150 GLY B C 1
ATOM 5553 O O . GLY B 1 146 ? 62.544 -4.207 0.415 1.00 10.96 150 GLY B O 1
ATOM 5554 N N . GLU B 1 147 ? 62.346 -2.814 2.163 1.00 10.45 151 GLU B N 1
ATOM 5555 C CA . GLU B 1 147 ? 62.928 -3.731 3.108 1.00 10.69 151 GLU B CA 1
ATOM 5556 C C . GLU B 1 147 ? 61.996 -4.925 3.320 1.00 10.57 151 GLU B C 1
ATOM 5557 O O . GLU B 1 147 ? 62.480 -6.021 3.536 1.00 10.49 151 GLU B O 1
ATOM 5563 N N . LEU B 1 148 ? 60.671 -4.720 3.268 1.00 10.94 152 LEU B N 1
ATOM 5564 C CA . LEU B 1 148 ? 59.724 -5.819 3.482 1.00 11.06 152 LEU B CA 1
ATOM 5565 C C . LEU B 1 148 ? 59.816 -6.808 2.320 1.00 11.35 152 LEU B C 1
ATOM 5566 O O . LEU B 1 148 ? 59.669 -7.996 2.529 1.00 11.32 152 LEU B O 1
ATOM 5571 N N . LYS B 1 149 ? 60.036 -6.299 1.109 1.00 12.18 153 LYS B N 1
ATOM 5572 C CA . LYS B 1 149 ? 60.245 -7.113 -0.066 1.00 13.61 153 LYS B CA 1
ATOM 5573 C C . LYS B 1 149 ? 61.479 -8.007 0.135 1.00 13.88 153 LYS B C 1
ATOM 5574 O O . LYS B 1 149 ? 61.442 -9.170 -0.208 1.00 13.99 153 LYS B O 1
ATOM 5580 N N . ARG B 1 150 ? 62.552 -7.472 0.723 1.00 14.68 154 ARG B N 1
ATOM 5581 C CA . ARG B 1 150 ? 63.774 -8.256 1.026 1.00 15.52 154 ARG B CA 1
ATOM 5582 C C . ARG B 1 150 ? 63.486 -9.326 2.092 1.00 15.09 154 ARG B C 1
ATOM 5583 O O . ARG B 1 150 ? 63.990 -10.427 1.996 1.00 14.44 154 ARG B O 1
ATOM 5591 N N . LEU B 1 151 ? 62.656 -8.972 3.077 1.00 15.34 155 LEU B N 1
ATOM 5592 C CA . LEU B 1 151 ? 62.312 -9.820 4.236 1.00 15.64 155 LEU B CA 1
ATOM 5593 C C . LEU B 1 151 ? 61.491 -11.042 3.786 1.00 15.97 155 LEU B C 1
ATOM 5594 O O . LEU B 1 151 ? 61.778 -12.161 4.190 1.00 15.53 155 LEU B O 1
ATOM 5599 N N . LYS B 1 152 ? 60.483 -10.814 2.934 1.00 16.60 156 LYS B N 1
ATOM 5600 C CA . LYS B 1 152 ? 59.665 -11.866 2.367 1.00 17.65 156 LYS B CA 1
ATOM 5601 C C . LYS B 1 152 ? 60.519 -12.870 1.577 1.00 16.80 156 LYS B C 1
ATOM 5602 O O . LYS B 1 152 ? 60.192 -14.053 1.516 1.00 17.09 156 LYS B O 1
ATOM 5608 N N . ALA B 1 153 ? 61.581 -12.394 0.928 1.00 16.14 157 ALA B N 1
ATOM 5609 C CA . ALA B 1 153 ? 62.465 -13.270 0.128 1.00 16.98 157 ALA B CA 1
ATOM 5610 C C . ALA B 1 153 ? 63.294 -14.192 1.041 1.00 17.25 157 ALA B C 1
ATOM 5611 O O . ALA B 1 153 ? 63.489 -15.349 0.760 1.00 17.81 157 ALA B O 1
ATOM 5613 N N . LYS B 1 154 ? 63.775 -13.628 2.145 1.00 18.19 158 LYS B N 1
ATOM 5614 C CA . LYS B 1 154 ? 64.564 -14.311 3.135 1.00 18.55 158 LYS B CA 1
ATOM 5615 C C . LYS B 1 154 ? 63.711 -15.332 3.894 1.00 17.75 158 LYS B C 1
ATOM 5616 O O . LYS B 1 154 ? 64.220 -16.394 4.229 1.00 19.45 158 LYS B O 1
ATOM 5622 N N . TYR B 1 155 ? 62.439 -15.003 4.170 1.00 15.64 159 TYR B N 1
ATOM 5623 C CA . TYR B 1 155 ? 61.500 -15.898 4.871 1.00 14.30 159 TYR B CA 1
ATOM 5624 C C . TYR B 1 155 ? 60.264 -16.167 4.013 1.00 13.61 159 TYR B C 1
ATOM 5625 O O . TYR B 1 155 ? 59.216 -15.583 4.232 1.00 12.97 159 TYR B O 1
ATOM 5634 N N . PRO B 1 156 ? 60.338 -17.062 3.010 1.00 13.68 160 PRO B N 1
ATOM 5635 C CA . PRO B 1 156 ? 59.358 -17.083 1.916 1.00 12.97 160 PRO B CA 1
ATOM 5636 C C . PRO B 1 156 ? 57.921 -17.513 2.258 1.00 13.30 160 PRO B C 1
ATOM 5637 O O . PRO B 1 156 ? 57.061 -17.595 1.362 1.00 13.21 160 PRO B O 1
ATOM 5641 N N . HIS B 1 157 ? 57.643 -17.791 3.534 1.00 12.80 161 HIS B N 1
ATOM 5642 C CA . HIS B 1 157 ? 56.290 -18.085 3.932 1.00 12.49 161 HIS B CA 1
ATOM 5643 C C . HIS B 1 157 ? 55.524 -16.821 4.330 1.00 11.98 161 HIS B C 1
ATOM 5644 O O . HIS B 1 157 ? 54.325 -16.881 4.435 1.00 11.98 161 HIS B O 1
ATOM 5651 N N . LEU B 1 158 ? 56.239 -15.720 4.583 1.00 11.82 162 LEU B N 1
ATOM 5652 C CA . LEU B 1 158 ? 55.724 -14.530 5.251 1.00 12.15 162 LEU B CA 1
ATOM 5653 C C . LEU B 1 158 ? 54.734 -13.787 4.351 1.00 12.70 162 LEU B C 1
ATOM 5654 O O . LEU B 1 158 ? 55.015 -13.573 3.169 1.00 13.96 162 LEU B O 1
ATOM 5659 N N . LYS B 1 159 ? 53.595 -13.378 4.913 1.00 12.43 163 LYS B N 1
ATOM 5660 C CA . LYS B 1 159 ? 52.633 -12.529 4.214 1.00 12.09 163 LYS B CA 1
ATOM 5661 C C . LYS B 1 159 ? 52.645 -11.124 4.852 1.00 11.53 163 LYS B C 1
ATOM 5662 O O . LYS B 1 159 ? 52.682 -10.985 6.059 1.00 11.42 163 LYS B O 1
ATOM 5667 N N . THR B 1 160 ? 52.623 -10.069 4.027 1.00 10.85 164 THR B N 1
ATOM 5668 C CA . THR B 1 160 ? 52.589 -8.664 4.523 1.00 10.54 164 THR B CA 1
ATOM 5669 C C . THR B 1 160 ? 51.202 -8.013 4.337 1.00 10.02 164 THR B C 1
ATOM 5670 O O . THR B 1 160 ? 50.540 -8.126 3.311 1.00 9.72 164 THR B O 1
ATOM 5674 N N . ILE B 1 161 ? 50.784 -7.267 5.354 1.00 9.71 165 ILE B N 1
ATOM 5675 C CA . ILE B 1 161 ? 49.507 -6.569 5.362 1.00 9.35 165 ILE B CA 1
ATOM 5676 C C . ILE B 1 161 ? 49.752 -5.097 5.712 1.00 9.28 165 ILE B C 1
ATOM 5677 O O . ILE B 1 161 ? 50.560 -4.773 6.559 1.00 9.33 165 ILE B O 1
ATOM 5682 N N . ILE B 1 162 ? 49.002 -4.218 5.050 1.00 9.50 166 ILE B N 1
ATOM 5683 C CA . ILE B 1 162 ? 49.040 -2.783 5.306 1.00 9.75 166 ILE B CA 1
ATOM 5684 C C . ILE B 1 162 ? 47.832 -2.457 6.189 1.00 9.99 166 ILE B C 1
ATOM 5685 O O . ILE B 1 162 ? 46.707 -2.666 5.803 1.00 9.87 166 ILE B O 1
ATOM 5690 N N . SER B 1 163 ? 48.102 -1.981 7.397 1.00 10.37 167 SER B N 1
ATOM 5691 C CA . SER B 1 163 ? 47.084 -1.606 8.351 1.00 10.80 167 SER B CA 1
ATOM 5692 C C . SER B 1 163 ? 46.710 -0.140 8.088 1.00 10.91 167 SER B C 1
ATOM 5693 O O . SER B 1 163 ? 47.560 0.666 7.745 1.00 11.14 167 SER B O 1
ATOM 5696 N N . VAL B 1 164 ? 45.433 0.198 8.211 1.00 11.08 168 VAL B N 1
ATOM 5697 C CA . VAL B 1 164 ? 44.943 1.541 7.860 1.00 11.07 168 VAL B CA 1
ATOM 5698 C C . VAL B 1 164 ? 44.248 2.144 9.085 1.00 11.24 168 VAL B C 1
ATOM 5699 O O . VAL B 1 164 ? 43.662 1.443 9.883 1.00 11.85 168 VAL B O 1
ATOM 5703 N N . GLY B 1 165 ? 44.339 3.456 9.243 1.00 10.71 169 GLY B N 1
ATOM 5704 C CA . GLY B 1 165 ? 43.659 4.129 10.353 1.00 10.99 169 GLY B CA 1
ATOM 5705 C C . GLY B 1 165 ? 44.435 4.056 11.669 1.00 10.94 169 GLY B C 1
ATOM 5706 O O . GLY B 1 165 ? 45.544 4.590 11.807 1.00 10.24 169 GLY B O 1
ATOM 5707 N N . GLY B 1 166 ? 43.816 3.422 12.668 1.00 10.97 170 GLY B N 1
ATOM 5708 C CA . GLY B 1 166 ? 44.351 3.401 14.013 1.00 11.02 170 GLY B CA 1
ATOM 5709 C C . GLY B 1 166 ? 43.656 4.455 14.853 1.00 10.88 170 GLY B C 1
ATOM 5710 O O . GLY B 1 166 ? 42.701 5.041 14.423 1.00 10.89 170 GLY B O 1
ATOM 5711 N N . TRP B 1 167 ? 44.133 4.683 16.069 1.00 11.02 171 TRP B N 1
ATOM 5712 C CA . TRP B 1 167 ? 43.484 5.603 16.981 1.00 11.43 171 TRP B CA 1
ATOM 5713 C C . TRP B 1 167 ? 43.567 7.051 16.469 1.00 11.22 171 TRP B C 1
ATOM 5714 O O . TRP B 1 167 ? 42.575 7.760 16.526 1.00 11.45 171 TRP B O 1
ATOM 5725 N N . THR B 1 168 ? 44.750 7.481 16.009 1.00 10.64 172 THR B N 1
ATOM 5726 C CA . THR B 1 168 ? 44.992 8.855 15.507 1.00 10.71 172 THR B CA 1
ATOM 5727 C C . THR B 1 168 ? 44.374 9.102 14.113 1.00 10.35 172 THR B C 1
ATOM 5728 O O . THR B 1 168 ? 43.886 10.197 13.882 1.00 9.86 172 THR B O 1
ATOM 5732 N N . TRP B 1 169 ? 44.392 8.111 13.204 1.00 9.96 173 TRP B N 1
ATOM 5733 C CA . TRP B 1 169 ? 43.953 8.344 11.799 1.00 10.15 173 TRP B CA 1
ATOM 5734 C C . TRP B 1 169 ? 42.604 7.689 11.439 1.00 10.10 173 TRP B C 1
ATOM 5735 O O . TRP B 1 169 ? 42.453 7.230 10.321 1.00 9.98 173 TRP B O 1
ATOM 5746 N N . SER B 1 170 ? 41.629 7.678 12.358 1.00 9.96 174 SER B N 1
ATOM 5747 C CA . SER B 1 170 ? 40.287 7.145 12.056 1.00 10.03 174 SER B CA 1
ATOM 5748 C C . SER B 1 170 ? 39.265 8.270 11.833 1.00 10.01 174 SER B C 1
ATOM 5749 O O . SER B 1 170 ? 38.068 8.012 11.816 1.00 10.18 174 SER B O 1
ATOM 5752 N N . ASN B 1 171 ? 39.735 9.508 11.648 1.00 10.27 175 ASN B N 1
ATOM 5753 C CA . ASN B 1 171 ? 38.858 10.680 11.593 1.00 9.94 175 ASN B CA 1
ATOM 5754 C C . ASN B 1 171 ? 38.027 10.670 10.300 1.00 9.99 175 ASN B C 1
ATOM 5755 O O . ASN B 1 171 ? 36.998 11.294 10.257 1.00 10.44 175 ASN B O 1
ATOM 5760 N N . ARG B 1 172 ? 38.421 9.939 9.261 1.00 10.21 176 ARG B N 1
ATOM 5761 C CA . ARG B 1 172 ? 37.750 10.112 7.963 1.00 10.42 176 ARG B CA 1
ATOM 5762 C C . ARG B 1 172 ? 37.067 8.834 7.478 1.00 10.12 176 ARG B C 1
ATOM 5763 O O . ARG B 1 172 ? 36.492 8.851 6.409 1.00 10.31 176 ARG B O 1
ATOM 5771 N N . PHE B 1 173 ? 37.163 7.732 8.213 1.00 9.72 177 PHE B N 1
ATOM 5772 C CA . PHE B 1 173 ? 36.513 6.503 7.769 1.00 9.80 177 PHE B CA 1
ATOM 5773 C C . PHE B 1 173 ? 34.991 6.699 7.586 1.00 9.32 177 PHE B C 1
ATOM 5774 O O . PHE B 1 173 ? 34.407 6.259 6.584 1.00 9.16 177 PHE B O 1
ATOM 5782 N N . SER B 1 174 ? 34.339 7.355 8.545 1.00 9.03 178 SER B N 1
ATOM 5783 C CA . SER B 1 174 ? 32.886 7.574 8.470 1.00 9.06 178 SER B CA 1
ATOM 5784 C C . SER B 1 174 ? 32.515 8.371 7.210 1.00 9.16 178 SER B C 1
ATOM 5785 O O . SER B 1 174 ? 31.564 8.038 6.534 1.00 9.01 178 SER B O 1
ATOM 5788 N N . ASP B 1 175 ? 33.296 9.404 6.888 1.00 9.51 179 ASP B N 1
ATOM 5789 C CA . ASP B 1 175 ? 33.025 10.237 5.725 1.00 9.82 179 ASP B CA 1
ATOM 5790 C C . ASP B 1 175 ? 33.167 9.391 4.451 1.00 10.09 179 ASP B C 1
ATOM 5791 O O . ASP B 1 175 ? 32.349 9.525 3.517 1.00 10.53 179 ASP B O 1
ATOM 5796 N N . MET B 1 176 ? 34.188 8.521 4.414 1.00 10.31 180 MET B N 1
ATOM 5797 C CA . MET B 1 176 ? 34.514 7.744 3.211 1.00 10.43 180 MET B CA 1
ATOM 5798 C C . MET B 1 176 ? 33.490 6.615 3.014 1.00 10.28 180 MET B C 1
ATOM 5799 O O . MET B 1 176 ? 33.172 6.247 1.889 1.00 9.74 180 MET B O 1
ATOM 5804 N N . ALA B 1 177 ? 32.956 6.084 4.114 1.00 10.24 181 ALA B N 1
ATOM 5805 C CA . ALA B 1 177 ? 32.077 4.947 4.060 1.00 10.43 181 ALA B CA 1
ATOM 5806 C C . ALA B 1 177 ? 30.621 5.370 3.818 1.00 10.68 181 ALA B C 1
ATOM 5807 O O . ALA B 1 177 ? 29.775 4.511 3.523 1.00 10.84 181 ALA B O 1
ATOM 5809 N N . ALA B 1 178 ? 30.308 6.659 3.987 1.00 10.79 182 ALA B N 1
ATOM 5810 C CA . ALA B 1 178 ? 28.912 7.119 3.948 1.00 11.03 182 ALA B CA 1
ATOM 5811 C C . ALA B 1 178 ? 28.396 7.254 2.506 1.00 11.58 182 ALA B C 1
ATOM 5812 O O . ALA B 1 178 ? 27.222 7.282 2.321 1.00 11.02 182 ALA B O 1
ATOM 5814 N N . ASP B 1 179 ? 29.291 7.301 1.511 1.00 12.60 183 ASP B N 1
ATOM 5815 C CA . ASP B 1 179 ? 28.969 7.561 0.134 1.00 13.83 183 ASP B CA 1
ATOM 5816 C C . ASP B 1 179 ? 29.487 6.425 -0.762 1.00 13.84 183 ASP B C 1
ATOM 5817 O O . ASP B 1 179 ? 30.655 6.114 -0.743 1.00 13.77 183 ASP B O 1
ATOM 5822 N N . GLU B 1 180 ? 28.631 5.884 -1.631 1.00 14.11 184 GLU B N 1
ATOM 5823 C CA . GLU B 1 180 ? 28.997 4.780 -2.536 1.00 14.13 184 GLU B CA 1
ATOM 5824 C C . GLU B 1 180 ? 30.222 5.153 -3.387 1.00 14.52 184 GLU B C 1
ATOM 5825 O O . GLU B 1 180 ? 31.029 4.294 -3.689 1.00 15.15 184 GLU B O 1
ATOM 5827 N N . LYS B 1 181 ? 30.331 6.418 -3.810 1.00 15.00 185 LYS B N 1
ATOM 5828 C CA . LYS B 1 181 ? 31.386 6.881 -4.733 1.00 14.90 185 LYS B CA 1
ATOM 5829 C C . LYS B 1 181 ? 32.758 6.843 -4.008 1.00 14.53 185 LYS B C 1
ATOM 5830 O O . LYS B 1 181 ? 33.745 6.371 -4.578 1.00 14.33 185 LYS B O 1
ATOM 5833 N N . THR B 1 182 ? 32.822 7.257 -2.734 1.00 13.67 186 THR B N 1
ATOM 5834 C CA . THR B 1 182 ? 34.097 7.227 -1.982 1.00 13.63 186 THR B CA 1
ATOM 5835 C C . THR B 1 182 ? 34.452 5.805 -1.491 1.00 13.10 186 THR B C 1
ATOM 5836 O O . THR B 1 182 ? 35.640 5.496 -1.288 1.00 12.89 186 THR B O 1
ATOM 5840 N N . ARG B 1 183 ? 33.467 4.918 -1.322 1.00 12.64 187 ARG B N 1
ATOM 5841 C CA . ARG B 1 183 ? 33.805 3.517 -1.032 1.00 12.65 187 ARG B CA 1
ATOM 5842 C C . ARG B 1 183 ? 34.481 2.883 -2.260 1.00 13.32 187 ARG B C 1
ATOM 5843 O O . ARG B 1 183 ? 35.423 2.104 -2.099 1.00 13.47 187 ARG B O 1
ATOM 5851 N N . LYS B 1 184 ? 33.988 3.172 -3.472 1.00 12.57 188 LYS B N 1
ATOM 5852 C CA . LYS B 1 184 ? 34.599 2.604 -4.671 1.00 12.56 188 LYS B CA 1
ATOM 5853 C C . LYS B 1 184 ? 36.022 3.169 -4.824 1.00 12.04 188 LYS B C 1
ATOM 5854 O O . LYS B 1 184 ? 36.953 2.455 -5.099 1.00 11.98 188 LYS B O 1
ATOM 5857 N N . VAL B 1 185 ? 36.195 4.475 -4.640 1.00 11.60 189 VAL B N 1
ATOM 5858 C CA . VAL B 1 185 ? 37.495 5.077 -4.831 1.00 11.57 189 VAL B CA 1
ATOM 5859 C C . VAL B 1 185 ? 38.482 4.384 -3.898 1.00 11.42 189 VAL B C 1
ATOM 5860 O O . VAL B 1 185 ? 39.550 3.975 -4.337 1.00 11.80 189 VAL B O 1
ATOM 5864 N N . PHE B 1 186 ? 38.098 4.259 -2.621 1.00 11.21 190 PHE B N 1
ATOM 5865 C CA . PHE B 1 186 ? 38.906 3.625 -1.612 1.00 10.96 190 PHE B CA 1
ATOM 5866 C C . PHE B 1 186 ? 39.245 2.187 -2.005 1.00 10.93 190 PHE B C 1
ATOM 5867 O O . PHE B 1 186 ? 40.388 1.790 -1.938 1.00 10.56 190 PHE B O 1
ATOM 5875 N N . ALA B 1 187 ? 38.245 1.395 -2.366 1.00 11.22 191 ALA B N 1
ATOM 5876 C CA . ALA B 1 187 ? 38.486 0.003 -2.713 1.00 11.86 191 ALA B CA 1
ATOM 5877 C C . ALA B 1 187 ? 39.458 -0.112 -3.898 1.00 12.67 191 ALA B C 1
ATOM 5878 O O . ALA B 1 187 ? 40.329 -1.002 -3.897 1.00 12.66 191 ALA B O 1
ATOM 5880 N N . GLU B 1 188 ? 39.319 0.762 -4.903 1.00 14.17 192 GLU B N 1
ATOM 5881 C CA . GLU B 1 188 ? 40.166 0.682 -6.101 1.00 15.43 192 GLU B CA 1
ATOM 5882 C C . GLU B 1 188 ? 41.590 1.113 -5.755 1.00 14.09 192 GLU B C 1
ATOM 5883 O O . GLU B 1 188 ? 42.534 0.541 -6.273 1.00 12.73 192 GLU B O 1
ATOM 5889 N N . SER B 1 189 ? 41.733 2.130 -4.899 1.00 12.91 193 SER B N 1
ATOM 5890 C CA . SER B 1 189 ? 43.038 2.587 -4.535 1.00 12.30 193 SER B CA 1
ATOM 5891 C C . SER B 1 189 ? 43.749 1.519 -3.679 1.00 12.07 193 SER B C 1
ATOM 5892 O O . SER B 1 189 ? 44.966 1.371 -3.762 1.00 11.38 193 SER B O 1
ATOM 5895 N N . THR B 1 190 ? 42.982 0.730 -2.918 1.00 11.51 194 THR B N 1
ATOM 5896 C CA . THR B 1 190 ? 43.554 -0.304 -2.082 1.00 11.52 194 THR B CA 1
ATOM 5897 C C . THR B 1 190 ? 44.217 -1.373 -2.966 1.00 11.61 194 THR B C 1
ATOM 5898 O O . THR B 1 190 ? 45.315 -1.793 -2.701 1.00 11.39 194 THR B O 1
ATOM 5902 N N . VAL B 1 191 ? 43.528 -1.796 -4.027 1.00 11.48 195 VAL B N 1
ATOM 5903 C CA . VAL B 1 191 ? 44.059 -2.790 -4.964 1.00 11.12 195 VAL B CA 1
ATOM 5904 C C . VAL B 1 191 ? 45.345 -2.268 -5.620 1.00 10.58 195 VAL B C 1
ATOM 5905 O O . VAL B 1 191 ? 46.300 -3.014 -5.778 1.00 10.79 195 VAL B O 1
ATOM 5909 N N . ALA B 1 192 ? 45.378 -0.985 -5.973 1.00 10.15 196 ALA B N 1
ATOM 5910 C CA . ALA B 1 192 ? 46.537 -0.381 -6.629 1.00 10.01 196 ALA B CA 1
ATOM 5911 C C . ALA B 1 192 ? 47.720 -0.285 -5.655 1.00 10.03 196 ALA B C 1
ATOM 5912 O O . ALA B 1 192 ? 48.861 -0.524 -6.059 1.00 9.80 196 ALA B O 1
ATOM 5914 N N . PHE B 1 193 ? 47.421 0.047 -4.395 1.00 9.75 197 PHE B N 1
ATOM 5915 C CA . PHE B 1 193 ? 48.401 0.115 -3.338 1.00 9.93 197 PHE B CA 1
ATOM 5916 C C . PHE B 1 193 ? 49.051 -1.263 -3.135 1.00 10.09 197 PHE B C 1
ATOM 5917 O O . PHE B 1 193 ? 50.275 -1.384 -3.161 1.00 9.87 197 PHE B O 1
ATOM 5925 N N . LEU B 1 194 ? 48.236 -2.309 -2.992 1.00 10.17 198 LEU B N 1
ATOM 5926 C CA . LEU B 1 194 ? 48.787 -3.639 -2.771 1.00 10.51 198 LEU B CA 1
ATOM 5927 C C . LEU B 1 194 ? 49.730 -4.024 -3.921 1.00 10.71 198 LEU B C 1
ATOM 5928 O O . LEU B 1 194 ? 50.831 -4.535 -3.688 1.00 10.85 198 LEU B O 1
ATOM 5933 N N . ARG B 1 195 ? 49.287 -3.813 -5.160 1.00 10.98 199 ARG B N 1
ATOM 5934 C CA . ARG B 1 195 ? 50.058 -4.228 -6.345 1.00 11.08 199 ARG B CA 1
ATOM 5935 C C . ARG B 1 195 ? 51.377 -3.447 -6.398 1.00 10.23 199 ARG B C 1
ATOM 5936 O O . ARG B 1 195 ? 52.428 -4.014 -6.657 1.00 10.00 199 ARG B O 1
ATOM 5944 N N . ALA B 1 196 ? 51.305 -2.144 -6.135 1.00 9.44 200 ALA B N 1
ATOM 5945 C CA . ALA B 1 196 ? 52.441 -1.277 -6.310 1.00 9.22 200 ALA B CA 1
ATOM 5946 C C . ALA B 1 196 ? 53.534 -1.607 -5.287 1.00 8.97 200 ALA B C 1
ATOM 5947 O O . ALA B 1 196 ? 54.669 -1.604 -5.626 1.00 8.78 200 ALA B O 1
ATOM 5949 N N . TYR B 1 197 ? 53.178 -1.869 -4.030 1.00 9.07 201 TYR B N 1
ATOM 5950 C CA . TYR B 1 197 ? 54.168 -1.873 -2.964 1.00 9.35 201 TYR B CA 1
ATOM 5951 C C . TYR B 1 197 ? 54.355 -3.284 -2.393 1.00 9.27 201 TYR B C 1
ATOM 5952 O O . TYR B 1 197 ? 54.996 -3.441 -1.361 1.00 9.24 201 TYR B O 1
ATOM 5961 N N . GLY B 1 198 ? 53.743 -4.293 -3.023 1.00 9.48 202 GLY B N 1
ATOM 5962 C CA . GLY B 1 198 ? 54.024 -5.721 -2.736 1.00 9.69 202 GLY B CA 1
ATOM 5963 C C . GLY B 1 198 ? 53.396 -6.254 -1.445 1.00 9.98 202 GLY B C 1
ATOM 5964 O O . GLY B 1 198 ? 53.911 -7.178 -0.845 1.00 9.83 202 GLY B O 1
ATOM 5965 N N . PHE B 1 199 ? 52.236 -5.730 -1.039 1.00 10.21 203 PHE B N 1
ATOM 5966 C CA . PHE B 1 199 ? 51.525 -6.285 0.112 1.00 10.55 203 PHE B CA 1
ATOM 5967 C C . PHE B 1 199 ? 50.579 -7.407 -0.340 1.00 11.11 203 PHE B C 1
ATOM 5968 O O . PHE B 1 199 ? 50.233 -7.521 -1.509 1.00 11.29 203 PHE B O 1
ATOM 5976 N N . ASP B 1 200 ? 50.193 -8.249 0.620 1.00 11.27 204 ASP B N 1
ATOM 5977 C CA . ASP B 1 200 ? 49.380 -9.430 0.379 1.00 11.60 204 ASP B CA 1
ATOM 5978 C C . ASP B 1 200 ? 47.944 -9.185 0.872 1.00 11.61 204 ASP B C 1
ATOM 5979 O O . ASP B 1 200 ? 47.097 -10.036 0.726 1.00 12.01 204 ASP B O 1
ATOM 5984 N N . GLY B 1 201 ? 47.663 -8.027 1.473 1.00 11.48 205 GLY B N 1
ATOM 5985 C CA . GLY B 1 201 ? 46.329 -7.729 1.965 1.00 11.36 205 GLY B CA 1
ATOM 5986 C C . GLY B 1 201 ? 46.260 -6.409 2.695 1.00 11.30 205 GLY B C 1
ATOM 5987 O O . GLY B 1 201 ? 47.256 -5.687 2.802 1.00 10.85 205 GLY B O 1
ATOM 5988 N N . VAL B 1 202 ? 45.065 -6.116 3.212 1.00 11.55 206 VAL B N 1
ATOM 5989 C CA . VAL B 1 202 ? 44.781 -4.867 3.906 1.00 11.60 206 VAL B CA 1
ATOM 5990 C C . VAL B 1 202 ? 44.040 -5.173 5.218 1.00 11.69 206 VAL B C 1
ATOM 5991 O O . VAL B 1 202 ? 43.292 -6.085 5.294 1.00 11.02 206 VAL B O 1
ATOM 5995 N N . ASP B 1 203 ? 44.319 -4.373 6.252 1.00 12.67 207 ASP B N 1
ATOM 5996 C CA . ASP B 1 203 ? 43.745 -4.467 7.587 1.00 13.18 207 ASP B CA 1
ATOM 5997 C C . ASP B 1 203 ? 43.125 -3.121 7.966 1.00 12.73 207 ASP B C 1
ATOM 5998 O O . ASP B 1 203 ? 43.783 -2.103 7.953 1.00 12.07 207 ASP B O 1
ATOM 6003 N N . LEU B 1 204 ? 41.848 -3.114 8.334 1.00 13.22 208 LEU B N 1
ATOM 6004 C CA . LEU B 1 204 ? 41.174 -1.850 8.634 1.00 13.15 208 LEU B CA 1
ATOM 6005 C C . LEU B 1 204 ? 41.017 -1.678 10.139 1.00 12.79 208 LEU B C 1
ATOM 6006 O O . LEU B 1 204 ? 40.264 -2.383 10.740 1.00 13.20 208 LEU B O 1
ATOM 6011 N N A ASP B 1 205 ? 41.711 -0.693 10.712 0.50 12.45 209 ASP B N 1
ATOM 6012 N N B ASP B 1 205 ? 41.776 -0.726 10.698 0.50 12.47 209 ASP B N 1
ATOM 6013 C CA A ASP B 1 205 ? 41.674 -0.426 12.136 0.50 12.34 209 ASP B CA 1
ATOM 6014 C CA B ASP B 1 205 ? 41.731 -0.376 12.119 0.50 12.36 209 ASP B CA 1
ATOM 6015 C C A ASP B 1 205 ? 40.892 0.870 12.351 0.50 12.32 209 ASP B C 1
ATOM 6016 C C B ASP B 1 205 ? 40.895 0.895 12.312 0.50 12.33 209 ASP B C 1
ATOM 6017 O O A ASP B 1 205 ? 41.472 1.914 12.611 0.50 12.60 209 ASP B O 1
ATOM 6018 O O B ASP B 1 205 ? 41.444 1.966 12.563 0.50 12.60 209 ASP B O 1
ATOM 6027 N N . TRP B 1 206 ? 39.569 0.776 12.222 1.00 12.18 210 TRP B N 1
ATOM 6028 C CA . TRP B 1 206 ? 38.675 1.915 12.401 1.00 11.67 210 TRP B CA 1
ATOM 6029 C C . TRP B 1 206 ? 38.296 1.982 13.879 1.00 11.27 210 TRP B C 1
ATOM 6030 O O . TRP B 1 206 ? 37.563 1.136 14.363 1.00 9.87 210 TRP B O 1
ATOM 6041 N N . GLU B 1 207 ? 38.841 2.977 14.580 1.00 11.36 211 GLU B N 1
ATOM 6042 C CA . GLU B 1 207 ? 38.552 3.185 15.979 1.00 11.59 211 GLU B CA 1
ATOM 6043 C C . GLU B 1 207 ? 37.776 4.483 16.142 1.00 11.52 211 GLU B C 1
ATOM 6044 O O . GLU B 1 207 ? 38.383 5.529 16.251 1.00 11.92 211 GLU B O 1
ATOM 6050 N N . TYR B 1 208 ? 36.444 4.471 16.169 1.00 12.20 212 TYR B N 1
ATOM 6051 C CA . TYR B 1 208 ? 35.579 3.307 16.160 1.00 12.08 212 TYR B CA 1
ATOM 6052 C C . TYR B 1 208 ? 34.255 3.685 15.527 1.00 11.54 212 TYR B C 1
ATOM 6053 O O . TYR B 1 208 ? 33.723 4.749 15.813 1.00 12.29 212 TYR B O 1
ATOM 6062 N N . PRO B 1 209 ? 33.652 2.811 14.707 1.00 11.19 213 PRO B N 1
ATOM 6063 C CA . PRO B 1 209 ? 32.382 3.116 14.060 1.00 10.89 213 PRO B CA 1
ATOM 6064 C C . PRO B 1 209 ? 31.300 3.632 15.011 1.00 10.72 213 PRO B C 1
ATOM 6065 O O . PRO B 1 209 ? 31.085 3.057 16.062 1.00 10.18 213 PRO B O 1
ATOM 6069 N N . GLY B 1 210 ? 30.670 4.744 14.625 1.00 10.87 214 GLY B N 1
ATOM 6070 C CA . GLY B 1 210 ? 29.470 5.236 15.260 1.00 11.02 214 GLY B CA 1
ATOM 6071 C C . GLY B 1 210 ? 29.706 5.831 16.635 1.00 11.67 214 GLY B C 1
ATOM 6072 O O . GLY B 1 210 ? 28.728 6.168 17.281 1.00 11.43 214 GLY B O 1
ATOM 6073 N N . VAL B 1 211 ? 30.968 5.983 17.078 1.00 12.27 215 VAL B N 1
ATOM 6074 C CA . VAL B 1 211 ? 31.241 6.592 18.398 1.00 13.26 215 VAL B CA 1
ATOM 6075 C C . VAL B 1 211 ? 32.316 7.677 18.269 1.00 13.85 215 VAL B C 1
ATOM 6076 O O . VAL B 1 211 ? 33.211 7.553 17.471 1.00 13.77 215 VAL B O 1
ATOM 6080 N N . GLU B 1 212 ? 32.214 8.726 19.090 1.00 14.80 216 GLU B N 1
ATOM 6081 C CA . GLU B 1 212 ? 33.187 9.814 19.118 1.00 15.44 216 GLU B CA 1
ATOM 6082 C C . GLU B 1 212 ? 34.397 9.383 19.954 1.00 14.68 216 GLU B C 1
ATOM 6083 O O . GLU B 1 212 ? 34.233 9.036 21.109 1.00 14.04 216 GLU B O 1
ATOM 6089 N N . THR B 1 213 ? 35.590 9.365 19.349 1.00 13.97 217 THR B N 1
ATOM 6090 C CA . THR B 1 213 ? 36.829 9.002 20.053 1.00 13.43 217 THR B CA 1
ATOM 6091 C C . THR B 1 213 ? 37.648 10.277 20.318 1.00 13.86 217 THR B C 1
ATOM 6092 O O . THR B 1 213 ? 38.002 10.557 21.445 1.00 14.01 217 THR B O 1
ATOM 6096 N N . ILE B 1 214 ? 37.956 11.028 19.251 1.00 13.83 218 ILE B N 1
ATOM 6097 C CA . ILE B 1 214 ? 38.669 12.300 19.315 1.00 13.54 218 ILE B CA 1
ATOM 6098 C C . ILE B 1 214 ? 37.765 13.392 18.752 1.00 13.56 218 ILE B C 1
ATOM 6099 O O . ILE B 1 214 ? 37.393 13.304 17.576 1.00 13.78 218 ILE B O 1
ATOM 6104 N N . PRO B 1 215 ? 37.375 14.421 19.553 1.00 12.93 219 PRO B N 1
ATOM 6105 C CA . PRO B 1 215 ? 36.484 15.478 19.072 1.00 12.61 219 PRO B CA 1
ATOM 6106 C C . PRO B 1 215 ? 37.011 16.102 17.783 1.00 12.24 219 PRO B C 1
ATOM 6107 O O . PRO B 1 215 ? 38.176 16.451 17.738 1.00 12.23 219 PRO B O 1
ATOM 6111 N N . GLY B 1 216 ? 36.137 16.213 16.779 1.00 12.11 220 GLY B N 1
ATOM 6112 C CA . GLY B 1 216 ? 36.457 16.748 15.460 1.00 11.81 220 GLY B CA 1
ATOM 6113 C C . GLY B 1 216 ? 36.414 15.649 14.423 1.00 11.77 220 GLY B C 1
ATOM 6114 O O . GLY B 1 216 ? 36.332 15.914 13.218 1.00 11.91 220 GLY B O 1
ATOM 6115 N N . GLY B 1 217 ? 36.476 14.404 14.897 1.00 11.58 221 GLY B N 1
ATOM 6116 C CA . GLY B 1 217 ? 36.430 13.258 14.004 1.00 11.93 221 GLY B CA 1
ATOM 6117 C C . GLY B 1 217 ? 35.001 12.906 13.623 1.00 12.11 221 GLY B C 1
ATOM 6118 O O . GLY B 1 217 ? 34.067 13.105 14.382 1.00 11.23 221 GLY B O 1
ATOM 6119 N N . SER B 1 218 ? 34.840 12.372 12.416 1.00 12.83 222 SER B N 1
ATOM 6120 C CA . SER B 1 218 ? 33.536 12.038 11.917 1.00 13.21 222 SER B CA 1
ATOM 6121 C C . SER B 1 218 ? 33.085 10.677 12.477 1.00 13.15 222 SER B C 1
ATOM 6122 O O . SER B 1 218 ? 33.896 9.785 12.704 1.00 13.64 222 SER B O 1
ATOM 6125 N N . TYR B 1 219 ? 31.780 10.539 12.707 1.00 12.95 223 TYR B N 1
ATOM 6126 C CA . TYR B 1 219 ? 31.167 9.316 13.133 1.00 12.79 223 TYR B CA 1
ATOM 6127 C C . TYR B 1 219 ? 29.655 9.472 12.974 1.00 13.17 223 TYR B C 1
ATOM 6128 O O . TYR B 1 219 ? 29.119 10.535 13.277 1.00 14.47 223 TYR B O 1
ATOM 6137 N N . ARG B 1 220 ? 28.971 8.413 12.531 1.00 12.84 224 ARG B N 1
ATOM 6138 C CA . ARG B 1 220 ? 27.512 8.425 12.352 1.00 12.46 224 ARG B CA 1
ATOM 6139 C C . ARG B 1 220 ? 26.935 7.080 12.782 1.00 12.40 224 ARG B C 1
ATOM 6140 O O . ARG B 1 220 ? 27.615 6.059 12.660 1.00 11.89 224 ARG B O 1
ATOM 6148 N N . PRO B 1 221 ? 25.656 7.019 13.231 1.00 12.40 225 PRO B N 1
ATOM 6149 C CA . PRO B 1 221 ? 24.989 5.750 13.519 1.00 12.29 225 PRO B CA 1
ATOM 6150 C C . PRO B 1 221 ? 24.962 4.784 12.326 1.00 12.13 225 PRO B C 1
ATOM 6151 O O . PRO B 1 221 ? 25.092 3.601 12.512 1.00 11.52 225 PRO B O 1
ATOM 6155 N N . GLU B 1 222 ? 24.819 5.314 11.105 1.00 12.52 226 GLU B N 1
ATOM 6156 C CA . GLU B 1 222 ? 24.813 4.471 9.885 1.00 13.06 226 GLU B CA 1
ATOM 6157 C C . GLU B 1 222 ? 26.210 3.863 9.613 1.00 12.94 226 GLU B C 1
ATOM 6158 O O . GLU B 1 222 ? 26.392 3.104 8.641 1.00 12.40 226 GLU B O 1
ATOM 6164 N N . ASP B 1 223 ? 27.211 4.188 10.443 1.00 12.31 227 ASP B N 1
ATOM 6165 C CA . ASP B 1 223 ? 28.521 3.557 10.323 1.00 12.34 227 ASP B CA 1
ATOM 6166 C C . ASP B 1 223 ? 28.350 2.029 10.403 1.00 12.16 227 ASP B C 1
ATOM 6167 O O . ASP B 1 223 ? 29.121 1.283 9.845 1.00 10.98 227 ASP B O 1
ATOM 6172 N N . LYS B 1 224 ? 27.285 1.582 11.074 1.00 12.42 228 LYS B N 1
ATOM 6173 C CA . LYS B 1 224 ? 27.014 0.161 11.290 1.00 12.67 228 LYS B CA 1
ATOM 6174 C C . LYS B 1 224 ? 26.701 -0.554 9.967 1.00 12.15 228 LYS B C 1
ATOM 6175 O O . LYS B 1 224 ? 27.242 -1.606 9.672 1.00 12.65 228 LYS B O 1
ATOM 6181 N N . GLN B 1 225 ? 25.822 0.028 9.162 1.00 11.41 229 GLN B N 1
ATOM 6182 C CA . GLN B 1 225 ? 25.518 -0.551 7.877 1.00 10.93 229 GLN B CA 1
ATOM 6183 C C . GLN B 1 225 ? 26.663 -0.233 6.913 1.00 10.51 229 GLN B C 1
ATOM 6184 O O . GLN B 1 225 ? 27.011 -1.074 6.067 1.00 10.31 229 GLN B O 1
ATOM 6190 N N . ASN B 1 226 ? 27.277 0.946 7.073 1.00 9.98 230 ASN B N 1
ATOM 6191 C CA . ASN B 1 226 ? 28.288 1.430 6.094 1.00 10.02 230 ASN B CA 1
ATOM 6192 C C . ASN B 1 226 ? 29.639 0.703 6.236 1.00 9.83 230 ASN B C 1
ATOM 6193 O O . ASN B 1 226 ? 30.309 0.551 5.253 1.00 9.51 230 ASN B O 1
ATOM 6198 N N . PHE B 1 227 ? 30.008 0.235 7.437 1.00 10.03 231 PHE B N 1
ATOM 6199 C CA . PHE B 1 227 ? 31.234 -0.559 7.640 1.00 10.24 231 PHE B CA 1
ATOM 6200 C C . PHE B 1 227 ? 31.135 -1.876 6.866 1.00 10.20 231 PHE B C 1
ATOM 6201 O O . PHE B 1 227 ? 32.071 -2.269 6.245 1.00 10.23 231 PHE B O 1
ATOM 6209 N N . THR B 1 228 ? 29.977 -2.538 6.926 1.00 10.00 232 THR B N 1
ATOM 6210 C CA . THR B 1 228 ? 29.720 -3.732 6.161 1.00 9.77 232 THR B CA 1
ATOM 6211 C C . THR B 1 228 ? 29.807 -3.439 4.651 1.00 9.69 232 THR B C 1
ATOM 6212 O O . THR B 1 228 ? 30.435 -4.189 3.913 1.00 9.89 232 THR B O 1
ATOM 6216 N N . LEU B 1 229 ? 29.183 -2.355 4.179 1.00 9.61 233 LEU B N 1
ATOM 6217 C CA . LEU B 1 229 ? 29.222 -2.031 2.742 1.00 9.59 233 LEU B CA 1
ATOM 6218 C C . LEU B 1 229 ? 30.674 -1.812 2.283 1.00 9.79 233 LEU B C 1
ATOM 6219 O O . LEU B 1 229 ? 31.049 -2.226 1.185 1.00 9.96 233 LEU B O 1
ATOM 6224 N N . LEU B 1 230 ? 31.501 -1.191 3.126 1.00 9.94 234 LEU B N 1
ATOM 6225 C CA . LEU B 1 230 ? 32.914 -0.912 2.778 1.00 10.15 234 LEU B CA 1
ATOM 6226 C C . LEU B 1 230 ? 33.715 -2.210 2.615 1.00 9.85 234 LEU B C 1
ATOM 6227 O O . LEU B 1 230 ? 34.496 -2.340 1.722 1.00 9.58 234 LEU B O 1
ATOM 6232 N N . LEU B 1 231 ? 33.507 -3.154 3.523 1.00 9.80 235 LEU B N 1
ATOM 6233 C CA . LEU B 1 231 ? 34.183 -4.405 3.497 1.00 10.04 235 LEU B CA 1
ATOM 6234 C C . LEU B 1 231 ? 33.699 -5.263 2.334 1.00 10.39 235 LEU B C 1
ATOM 6235 O O . LEU B 1 231 ? 34.486 -6.010 1.795 1.00 10.65 235 LEU B O 1
ATOM 6240 N N . GLN B 1 232 ? 32.416 -5.169 1.972 1.00 11.33 236 GLN B N 1
ATOM 6241 C CA . GLN B 1 232 ? 31.919 -5.848 0.776 1.00 11.99 236 GLN B CA 1
ATOM 6242 C C . GLN B 1 232 ? 32.556 -5.200 -0.454 1.00 11.98 236 GLN B C 1
ATOM 6243 O O . GLN B 1 232 ? 32.968 -5.899 -1.356 1.00 11.79 236 GLN B O 1
ATOM 6249 N N . ASP B 1 233 ? 32.632 -3.870 -0.478 1.00 12.83 237 ASP B N 1
ATOM 6250 C CA . ASP B 1 233 ? 33.201 -3.153 -1.624 1.00 14.52 237 ASP B CA 1
ATOM 6251 C C . ASP B 1 233 ? 34.701 -3.479 -1.753 1.00 13.68 237 ASP B C 1
ATOM 6252 O O . ASP B 1 233 ? 35.184 -3.707 -2.876 1.00 14.20 237 ASP B O 1
ATOM 6257 N N . VAL B 1 234 ? 35.423 -3.590 -0.639 1.00 12.32 238 VAL B N 1
ATOM 6258 C CA . VAL B 1 234 ? 36.835 -3.914 -0.697 1.00 11.86 238 VAL B CA 1
ATOM 6259 C C . VAL B 1 234 ? 37.029 -5.376 -1.110 1.00 11.73 238 VAL B C 1
ATOM 6260 O O . VAL B 1 234 ? 37.857 -5.673 -1.976 1.00 10.82 238 VAL B O 1
ATOM 6264 N N . ARG B 1 235 ? 36.280 -6.279 -0.483 1.00 12.28 239 ARG B N 1
ATOM 6265 C CA . ARG B 1 235 ? 36.376 -7.697 -0.796 1.00 13.21 239 ARG B CA 1
ATOM 6266 C C . ARG B 1 235 ? 36.126 -7.947 -2.295 1.00 12.86 239 ARG B C 1
ATOM 6267 O O . ARG B 1 235 ? 36.867 -8.701 -2.928 1.00 12.11 239 ARG B O 1
ATOM 6275 N N . ASN B 1 236 ? 35.080 -7.337 -2.859 1.00 13.29 240 ASN B N 1
ATOM 6276 C CA . ASN B 1 236 ? 34.738 -7.572 -4.266 1.00 13.55 240 ASN B CA 1
ATOM 6277 C C . ASN B 1 236 ? 35.910 -7.146 -5.145 1.00 13.21 240 ASN B C 1
ATOM 6278 O O . ASN B 1 236 ? 36.313 -7.891 -6.029 1.00 12.84 240 ASN B O 1
ATOM 6283 N N . ALA B 1 237 ? 36.456 -5.957 -4.863 1.00 12.68 241 ALA B N 1
ATOM 6284 C CA . ALA B 1 237 ? 37.584 -5.401 -5.594 1.00 12.03 241 ALA B CA 1
ATOM 6285 C C . ALA B 1 237 ? 38.790 -6.345 -5.509 1.00 12.33 241 ALA B C 1
ATOM 6286 O O . ALA B 1 237 ? 39.464 -6.541 -6.531 1.00 12.21 241 ALA B O 1
ATOM 6288 N N . LEU B 1 238 ? 39.048 -6.907 -4.310 1.00 12.37 242 LEU B N 1
ATOM 6289 C CA . LEU B 1 238 ? 40.193 -7.813 -4.072 1.00 12.45 242 LEU B CA 1
ATOM 6290 C C . LEU B 1 238 ? 39.965 -9.148 -4.799 1.00 12.12 242 LEU B C 1
ATOM 6291 O O . LEU B 1 238 ? 40.920 -9.760 -5.230 1.00 12.40 242 LEU B O 1
ATOM 6296 N N . ASN B 1 239 ? 38.715 -9.606 -4.902 1.00 12.07 243 ASN B N 1
ATOM 6297 C CA . ASN B 1 239 ? 38.398 -10.845 -5.616 1.00 12.19 243 ASN B CA 1
ATOM 6298 C C . ASN B 1 239 ? 38.635 -10.647 -7.118 1.00 12.56 243 ASN B C 1
ATOM 6299 O O . ASN B 1 239 ? 39.212 -11.499 -7.750 1.00 12.76 243 ASN B O 1
ATOM 6304 N N . LYS B 1 240 ? 38.191 -9.508 -7.662 1.00 12.76 244 LYS B N 1
ATOM 6305 C CA . LYS B 1 240 ? 38.371 -9.180 -9.079 1.00 13.08 244 LYS B CA 1
ATOM 6306 C C . LYS B 1 240 ? 39.878 -9.225 -9.395 1.00 13.61 244 LYS B C 1
ATOM 6307 O O . LYS B 1 240 ? 40.304 -9.892 -10.335 1.00 14.84 244 LYS B O 1
ATOM 6310 N N . ALA B 1 241 ? 40.679 -8.537 -8.572 1.00 13.70 245 ALA B N 1
ATOM 6311 C CA . ALA B 1 241 ? 42.113 -8.337 -8.813 1.00 13.26 245 ALA B CA 1
ATOM 6312 C C . ALA B 1 241 ? 42.900 -9.616 -8.534 1.00 13.25 245 ALA B C 1
ATOM 6313 O O . ALA B 1 241 ? 43.905 -9.815 -9.160 1.00 12.90 245 ALA B O 1
ATOM 6315 N N . GLY B 1 242 ? 42.437 -10.437 -7.588 1.00 13.04 246 GLY B N 1
ATOM 6316 C CA . GLY B 1 242 ? 43.028 -11.739 -7.308 1.00 13.84 246 GLY B CA 1
ATOM 6317 C C . GLY B 1 242 ? 42.860 -12.733 -8.455 1.00 14.50 246 GLY B C 1
ATOM 6318 O O . GLY B 1 242 ? 43.725 -13.582 -8.701 1.00 14.47 246 GLY B O 1
ATOM 6319 N N . ALA B 1 243 ? 41.746 -12.624 -9.180 1.00 15.16 247 ALA B N 1
ATOM 6320 C CA . ALA B 1 243 ? 41.538 -13.388 -10.399 1.00 15.74 247 ALA B CA 1
ATOM 6321 C C . ALA B 1 243 ? 42.443 -12.872 -11.529 1.00 16.02 247 ALA B C 1
ATOM 6322 O O . ALA B 1 243 ? 42.958 -13.671 -12.282 1.00 16.08 247 ALA B O 1
ATOM 6324 N N . GLU B 1 244 ? 42.621 -11.548 -11.652 1.00 16.35 248 GLU B N 1
ATOM 6325 C CA . GLU B 1 244 ? 43.510 -10.994 -12.679 1.00 16.57 248 GLU B CA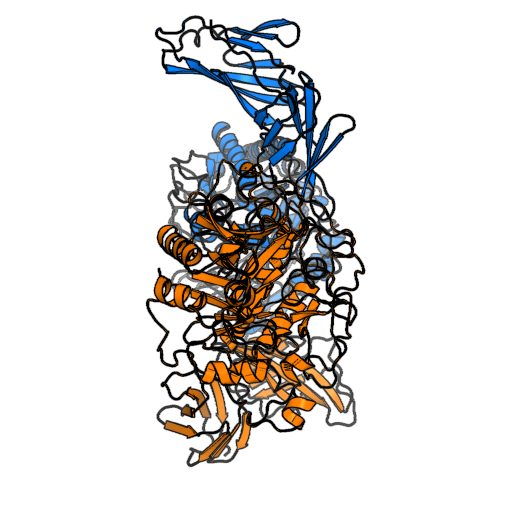 1
ATOM 6326 C C . GLU B 1 244 ? 44.955 -11.426 -12.394 1.00 17.61 248 GLU B C 1
ATOM 6327 O O . GLU B 1 244 ? 45.672 -11.794 -13.297 1.00 17.37 248 GLU B O 1
ATOM 6329 N N . ASP B 1 245 ? 45.349 -11.393 -11.115 1.00 18.90 249 ASP B N 1
ATOM 6330 C CA . ASP B 1 245 ? 46.753 -11.469 -10.677 1.00 19.25 249 ASP B CA 1
ATOM 6331 C C . ASP B 1 245 ? 47.192 -12.906 -10.349 1.00 19.40 249 ASP B C 1
ATOM 6332 O O . ASP B 1 245 ? 48.375 -13.179 -10.411 1.00 20.96 249 ASP B O 1
ATOM 6337 N N . GLY B 1 246 ? 46.266 -13.803 -10.003 1.00 19.02 250 GLY B N 1
ATOM 6338 C CA . GLY B 1 246 ? 46.582 -15.164 -9.586 1.00 19.45 250 GLY B CA 1
ATOM 6339 C C . GLY B 1 246 ? 46.983 -15.202 -8.122 1.00 20.63 250 GLY B C 1
ATOM 6340 O O . GLY B 1 246 ? 47.711 -16.054 -7.695 1.00 22.67 250 GLY B O 1
ATOM 6341 N N . LYS B 1 247 ? 46.497 -14.243 -7.342 1.00 20.87 251 LYS B N 1
ATOM 6342 C CA . LYS B 1 247 ? 46.819 -14.135 -5.937 1.00 20.61 251 LYS B CA 1
ATOM 6343 C C . LYS B 1 247 ? 45.520 -14.270 -5.141 1.00 17.79 251 LYS B C 1
ATOM 6344 O O . LYS B 1 247 ? 44.476 -14.075 -5.695 1.00 16.73 251 LYS B O 1
ATOM 6350 N N . GLN B 1 248 ? 45.602 -14.632 -3.859 1.00 16.22 252 GLN B N 1
ATOM 6351 C CA . GLN B 1 248 ? 44.446 -14.627 -2.948 1.00 15.24 252 GLN B CA 1
ATOM 6352 C C . GLN B 1 248 ? 44.723 -13.560 -1.892 1.00 14.64 252 GLN B C 1
ATOM 6353 O O . GLN B 1 248 ? 45.415 -13.807 -0.938 1.00 14.89 252 GLN B O 1
ATOM 6355 N N . TYR B 1 249 ? 44.182 -12.359 -2.096 1.00 13.96 253 TYR B N 1
ATOM 6356 C CA . TYR B 1 249 ? 44.450 -11.239 -1.217 1.00 13.19 253 TYR B CA 1
ATOM 6357 C C . TYR B 1 249 ? 43.625 -11.359 0.064 1.00 12.75 253 TYR B C 1
ATOM 6358 O O . TYR B 1 249 ? 42.527 -11.873 0.029 1.00 13.23 253 TYR B O 1
ATOM 6367 N N . LEU B 1 250 ? 44.177 -10.873 1.183 1.00 11.72 254 LEU B N 1
ATOM 6368 C CA . LEU B 1 250 ? 43.554 -10.986 2.513 1.00 10.88 254 LEU B CA 1
ATOM 6369 C C . LEU B 1 250 ? 42.906 -9.660 2.923 1.00 10.10 254 LEU B C 1
ATOM 6370 O O . LEU B 1 250 ? 43.416 -8.585 2.601 1.00 9.00 254 LEU B O 1
ATOM 6375 N N . LEU B 1 251 ? 41.803 -9.770 3.669 1.00 9.58 255 LEU B N 1
ATOM 6376 C CA . LEU B 1 251 ? 41.143 -8.638 4.292 1.00 9.61 255 LEU B CA 1
ATOM 6377 C C . LEU B 1 251 ? 40.914 -8.956 5.768 1.00 9.69 255 LEU B C 1
ATOM 6378 O O . LEU B 1 251 ? 40.366 -9.999 6.088 1.00 9.78 255 LEU B O 1
ATOM 6383 N N . THR B 1 252 ? 41.337 -8.045 6.651 1.00 9.73 256 THR B N 1
ATOM 6384 C CA . THR B 1 252 ? 41.132 -8.189 8.087 1.00 10.24 256 THR B CA 1
ATOM 6385 C C . THR B 1 252 ? 40.691 -6.840 8.662 1.00 10.20 256 THR B C 1
ATOM 6386 O O . THR B 1 252 ? 40.702 -5.823 7.971 1.00 9.98 256 THR B O 1
ATOM 6390 N N . ILE B 1 253 ? 40.295 -6.865 9.935 1.00 9.87 257 ILE B N 1
ATOM 6391 C CA . ILE B 1 253 ? 40.115 -5.678 10.715 1.00 9.95 257 ILE B CA 1
ATOM 6392 C C . ILE B 1 253 ? 40.746 -5.873 12.102 1.00 10.11 257 ILE B C 1
ATOM 6393 O O . ILE B 1 253 ? 41.017 -6.992 12.550 1.00 9.99 257 ILE B O 1
ATOM 6398 N N . ALA B 1 254 ? 40.940 -4.749 12.791 1.00 10.01 258 ALA B N 1
ATOM 6399 C CA . ALA B 1 254 ? 41.203 -4.741 14.195 1.00 10.35 258 ALA B CA 1
ATOM 6400 C C . ALA B 1 254 ? 39.958 -4.187 14.875 1.00 10.12 258 ALA B C 1
ATOM 6401 O O . ALA B 1 254 ? 39.499 -3.119 14.477 1.00 10.35 258 ALA B O 1
ATOM 6403 N N . SER B 1 255 ? 39.380 -4.925 15.817 1.00 10.06 259 SER B N 1
ATOM 6404 C CA . SER B 1 255 ? 38.072 -4.510 16.347 1.00 10.27 259 SER B CA 1
ATOM 6405 C C . SER B 1 255 ? 38.119 -4.298 17.863 1.00 10.23 259 SER B C 1
ATOM 6406 O O . SER B 1 255 ? 39.035 -4.722 18.537 1.00 10.26 259 SER B O 1
ATOM 6409 N N . GLY B 1 256 ? 37.098 -3.604 18.377 1.00 10.21 260 GLY B N 1
ATOM 6410 C CA . GLY B 1 256 ? 37.020 -3.203 19.787 1.00 10.36 260 GLY B CA 1
ATOM 6411 C C . GLY B 1 256 ? 36.453 -4.321 20.645 1.00 10.18 260 GLY B C 1
ATOM 6412 O O . GLY B 1 256 ? 35.476 -4.945 20.253 1.00 10.17 260 GLY B O 1
ATOM 6413 N N . ALA B 1 257 ? 37.084 -4.577 21.799 1.00 10.16 261 ALA B N 1
ATOM 6414 C CA . ALA B 1 257 ? 36.736 -5.683 22.679 1.00 10.17 261 ALA B CA 1
ATOM 6415 C C . ALA B 1 257 ? 35.715 -5.221 23.710 1.00 10.06 261 ALA B C 1
ATOM 6416 O O . ALA B 1 257 ? 36.015 -5.204 24.853 1.00 10.28 261 ALA B O 1
ATOM 6418 N N . SER B 1 258 ? 34.507 -4.893 23.267 1.00 10.23 262 SER B N 1
ATOM 6419 C CA . SER B 1 258 ? 33.441 -4.425 24.142 1.00 10.41 262 SER B CA 1
ATOM 6420 C C . SER B 1 258 ? 32.092 -4.708 23.479 1.00 10.46 262 SER B C 1
ATOM 6421 O O . SER B 1 258 ? 32.025 -4.819 22.273 1.00 10.02 262 SER B O 1
ATOM 6424 N N . GLN B 1 259 ? 31.046 -4.808 24.305 1.00 10.94 263 GLN B N 1
ATOM 6425 C CA . GLN B 1 259 ? 29.639 -4.902 23.881 1.00 11.06 263 GLN B CA 1
ATOM 6426 C C . GLN B 1 259 ? 29.257 -3.642 23.081 1.00 11.22 263 GLN B C 1
ATOM 6427 O O . GLN B 1 259 ? 28.515 -3.735 22.118 1.00 10.90 263 GLN B O 1
ATOM 6433 N N . ARG B 1 260 ? 29.785 -2.481 23.485 1.00 11.38 264 ARG B N 1
ATOM 6434 C CA . ARG B 1 260 ? 29.537 -1.210 22.820 1.00 11.74 264 ARG B CA 1
ATOM 6435 C C . ARG B 1 260 ? 29.997 -1.260 21.352 1.00 11.22 264 ARG B C 1
ATOM 6436 O O . ARG B 1 260 ? 29.276 -0.759 20.494 1.00 11.65 264 ARG B O 1
ATOM 6444 N N . TYR B 1 261 ? 31.180 -1.828 21.074 1.00 10.24 265 TYR B N 1
ATOM 6445 C CA . TYR B 1 261 ? 31.676 -1.967 19.711 1.00 9.53 265 TYR B CA 1
ATOM 6446 C C . TYR B 1 261 ? 30.730 -2.866 18.904 1.00 9.67 265 TYR B C 1
ATOM 6447 O O . TYR B 1 261 ? 30.466 -2.585 17.730 1.00 9.22 265 TYR B O 1
ATOM 6456 N N . ALA B 1 262 ? 30.290 -3.965 19.530 1.00 9.90 266 ALA B N 1
ATOM 6457 C CA . ALA B 1 262 ? 29.376 -4.919 18.951 1.00 10.25 266 ALA B CA 1
ATOM 6458 C C . ALA B 1 262 ? 28.049 -4.238 18.610 1.00 10.92 266 ALA B C 1
ATOM 6459 O O . ALA B 1 262 ? 27.474 -4.497 17.562 1.00 11.01 266 ALA B O 1
ATOM 6461 N N . ASP B 1 263 ? 27.574 -3.362 19.496 1.00 11.53 267 ASP B N 1
ATOM 6462 C CA . ASP B 1 263 ? 26.298 -2.682 19.333 1.00 11.77 267 ASP B CA 1
ATOM 6463 C C . ASP B 1 263 ? 26.329 -1.695 18.151 1.00 12.41 267 ASP B C 1
ATOM 6464 O O . ASP B 1 263 ? 25.267 -1.310 17.654 1.00 13.01 267 ASP B O 1
ATOM 6469 N N . HIS B 1 264 ? 27.520 -1.250 17.731 1.00 12.54 268 HIS B N 1
ATOM 6470 C CA . HIS B 1 264 ? 27.653 -0.227 16.707 1.00 12.30 268 HIS B CA 1
ATOM 6471 C C . HIS B 1 264 ? 28.161 -0.813 15.391 1.00 12.42 268 HIS B C 1
ATOM 6472 O O . HIS B 1 264 ? 28.492 -0.047 14.492 1.00 12.11 268 HIS B O 1
ATOM 6479 N N . THR B 1 265 ? 28.238 -2.147 15.293 1.00 12.73 269 THR B N 1
ATOM 6480 C CA . THR B 1 265 ? 28.698 -2.854 14.072 1.00 13.25 269 THR B CA 1
ATOM 6481 C C . THR B 1 265 ? 27.856 -4.118 13.852 1.00 13.50 269 THR B C 1
ATOM 6482 O O . THR B 1 265 ? 27.172 -4.550 14.725 1.00 13.08 269 THR B O 1
ATOM 6486 N N . GLU B 1 266 ? 27.923 -4.698 12.654 1.00 14.78 270 GLU B N 1
ATOM 6487 C CA . GLU B 1 266 ? 27.277 -5.993 12.390 1.00 15.20 270 GLU B CA 1
ATOM 6488 C C . GLU B 1 266 ? 28.357 -7.070 12.354 1.00 14.85 270 GLU B C 1
ATOM 6489 O O . GLU B 1 266 ? 28.757 -7.493 11.295 1.00 14.23 270 GLU B O 1
ATOM 6495 N N . LEU B 1 267 ? 28.803 -7.506 13.529 1.00 15.10 271 LEU B N 1
ATOM 6496 C CA . LEU B 1 267 ? 29.924 -8.448 13.651 1.00 15.42 271 LEU B CA 1
ATOM 6497 C C . LEU B 1 267 ? 29.649 -9.793 12.963 1.00 15.42 271 LEU B C 1
ATOM 6498 O O . LEU B 1 267 ? 30.550 -10.350 12.345 1.00 15.01 271 LEU B O 1
ATOM 6503 N N . LYS B 1 268 ? 28.451 -10.351 13.146 1.00 16.03 272 LYS B N 1
ATOM 6504 C CA . LYS B 1 268 ? 28.125 -11.661 12.592 1.00 16.67 272 LYS B CA 1
ATOM 6505 C C . LYS B 1 268 ? 28.327 -11.633 11.068 1.00 15.96 272 LYS B C 1
ATOM 6506 O O . LYS B 1 268 ? 28.959 -12.519 10.514 1.00 15.03 272 LYS B O 1
ATOM 6512 N N . LYS B 1 269 ? 27.788 -10.606 10.404 1.00 15.39 273 LYS B N 1
ATOM 6513 C CA . LYS B 1 269 ? 27.894 -10.460 8.943 1.00 14.70 273 LYS B CA 1
ATOM 6514 C C . LYS B 1 269 ? 29.363 -10.270 8.537 1.00 14.28 273 LYS B C 1
ATOM 6515 O O . LYS B 1 269 ? 29.817 -10.865 7.574 1.00 13.86 273 LYS B O 1
ATOM 6519 N N . ILE B 1 270 ? 30.086 -9.423 9.272 1.00 14.23 274 ILE B N 1
ATOM 6520 C CA . ILE B 1 270 ? 31.484 -9.037 9.006 1.00 14.42 274 ILE B CA 1
ATOM 6521 C C . ILE B 1 270 ? 32.384 -10.278 9.088 1.00 13.61 274 ILE B C 1
ATOM 6522 O O . ILE B 1 270 ? 33.257 -10.456 8.252 1.00 12.82 274 ILE B O 1
ATOM 6527 N N . SER B 1 271 ? 32.144 -11.125 10.094 1.00 12.69 275 SER B N 1
ATOM 6528 C CA . SER B 1 271 ? 32.901 -12.341 10.285 1.00 12.82 275 SER B CA 1
ATOM 6529 C C . SER B 1 271 ? 32.899 -13.213 9.021 1.00 12.85 275 SER B C 1
ATOM 6530 O O . SER B 1 271 ? 33.868 -13.920 8.781 1.00 12.86 275 SER B O 1
ATOM 6533 N N . GLN B 1 272 ? 31.821 -13.168 8.234 1.00 12.91 276 GLN B N 1
ATOM 6534 C CA . GLN B 1 272 ? 31.674 -14.014 7.028 1.00 13.25 276 GLN B CA 1
ATOM 6535 C C . GLN B 1 272 ? 32.290 -13.364 5.773 1.00 12.50 276 GLN B C 1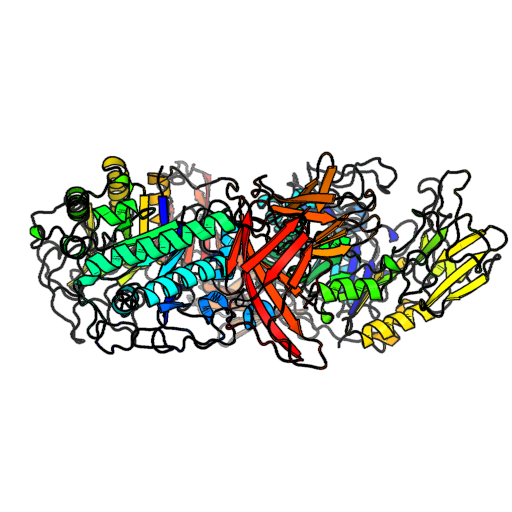
ATOM 6536 O O . GLN B 1 272 ? 32.523 -14.037 4.786 1.00 12.55 276 GLN B O 1
ATOM 6542 N N . ILE B 1 273 ? 32.566 -12.066 5.812 1.00 11.90 277 ILE B N 1
ATOM 6543 C CA . ILE B 1 273 ? 33.166 -11.396 4.688 1.00 11.82 277 ILE B CA 1
ATOM 6544 C C . ILE B 1 273 ? 34.695 -11.426 4.769 1.00 11.88 277 ILE B C 1
ATOM 6545 O O . ILE B 1 273 ? 35.320 -11.493 3.743 1.00 12.33 277 ILE B O 1
ATOM 6550 N N . LEU B 1 274 ? 35.256 -11.347 5.984 1.00 12.03 278 LEU B N 1
ATOM 6551 C CA . LEU B 1 274 ? 36.686 -11.173 6.261 1.00 12.12 278 LEU B CA 1
ATOM 6552 C C . LEU B 1 274 ? 37.415 -12.520 6.235 1.00 12.24 278 LEU B C 1
ATOM 6553 O O . LEU B 1 274 ? 36.777 -13.566 6.348 1.00 11.96 278 LEU B O 1
ATOM 6558 N N . ASP B 1 275 ? 38.761 -12.449 6.228 1.00 12.09 279 ASP B N 1
ATOM 6559 C CA . ASP B 1 275 ? 39.600 -13.608 6.478 1.00 12.26 279 ASP B CA 1
ATOM 6560 C C . ASP B 1 275 ? 39.665 -13.883 7.978 1.00 12.02 279 ASP B C 1
ATOM 6561 O O . ASP B 1 275 ? 39.581 -15.017 8.365 1.00 12.25 279 ASP B O 1
ATOM 6566 N N . TRP B 1 276 ? 39.830 -12.848 8.799 1.00 11.40 280 TRP B N 1
ATOM 6567 C CA . TRP B 1 276 ? 39.733 -13.010 10.240 1.00 11.07 280 TRP B CA 1
ATOM 6568 C C . TRP B 1 276 ? 39.629 -11.638 10.905 1.00 10.53 280 TRP B C 1
ATOM 6569 O O . TRP B 1 276 ? 39.697 -10.622 10.249 1.00 9.81 280 TRP B O 1
ATOM 6580 N N . ILE B 1 277 ? 39.474 -11.642 12.227 1.00 10.80 281 ILE B N 1
ATOM 6581 C CA . ILE B 1 277 ? 39.307 -10.422 13.003 1.00 10.97 281 ILE B CA 1
ATOM 6582 C C . ILE B 1 277 ? 40.393 -10.362 14.074 1.00 11.11 281 ILE B C 1
ATOM 6583 O O . ILE B 1 277 ? 40.465 -11.269 14.893 1.00 12.47 281 ILE B O 1
ATOM 6588 N N . ASN B 1 278 ? 41.197 -9.296 14.076 1.00 10.56 282 ASN B N 1
ATOM 6589 C CA . ASN B 1 278 ? 42.173 -9.046 15.126 1.00 10.75 282 ASN B CA 1
ATOM 6590 C C . ASN B 1 278 ? 41.488 -8.266 16.261 1.00 10.82 282 ASN B C 1
ATOM 6591 O O . ASN B 1 278 ? 41.368 -7.059 16.228 1.00 11.02 282 ASN B O 1
ATOM 6596 N N . ILE B 1 279 ? 41.012 -8.976 17.271 1.00 10.92 283 ILE B N 1
ATOM 6597 C CA . ILE B 1 279 ? 40.285 -8.355 18.388 1.00 11.41 283 ILE B CA 1
ATOM 6598 C C . ILE B 1 279 ? 41.291 -7.732 19.373 1.00 11.46 283 ILE B C 1
ATOM 6599 O O . ILE B 1 279 ? 42.142 -8.417 19.900 1.00 11.21 283 ILE B O 1
ATOM 6604 N N . MET B 1 280 ? 41.182 -6.422 19.621 1.00 11.64 284 MET B N 1
ATOM 6605 C CA . MET B 1 280 ? 42.140 -5.724 20.458 1.00 12.17 284 MET B CA 1
ATOM 6606 C C . MET B 1 280 ? 41.791 -5.940 21.931 1.00 12.36 284 MET B C 1
ATOM 6607 O O . MET B 1 280 ? 41.241 -5.051 22.555 1.00 12.27 284 MET B O 1
ATOM 6612 N N . THR B 1 281 ? 42.133 -7.123 22.458 1.00 12.46 285 THR B N 1
ATOM 6613 C CA . THR B 1 281 ? 41.844 -7.485 23.848 1.00 12.48 285 THR B CA 1
ATOM 6614 C C . THR B 1 281 ? 42.970 -6.978 24.753 1.00 12.58 285 THR B C 1
ATOM 6615 O O . THR B 1 281 ? 43.690 -7.784 25.397 1.00 12.49 285 THR B O 1
ATOM 6619 N N . TYR B 1 282 ? 43.116 -5.647 24.779 1.00 12.33 286 TYR B N 1
ATOM 6620 C CA . TYR B 1 282 ? 44.106 -4.942 25.597 1.00 12.42 286 TYR B CA 1
ATOM 6621 C C . TYR B 1 282 ? 43.620 -3.494 25.741 1.00 12.44 286 TYR B C 1
ATOM 6622 O O . TYR B 1 282 ? 42.623 -3.149 25.191 1.00 12.68 286 TYR B O 1
ATOM 6631 N N . ASP B 1 283 ? 44.300 -2.680 26.545 1.00 13.11 287 ASP B N 1
ATOM 6632 C CA . ASP B 1 283 ? 43.886 -1.301 26.855 1.00 13.37 287 ASP B CA 1
ATOM 6633 C C . ASP B 1 283 ? 42.501 -1.286 27.491 1.00 13.18 287 ASP B C 1
ATOM 6634 O O . ASP B 1 283 ? 41.756 -0.300 27.360 1.00 13.18 287 ASP B O 1
ATOM 6639 N N . PHE B 1 284 ? 42.185 -2.352 28.236 1.00 13.33 288 PHE B N 1
ATOM 6640 C CA . PHE B 1 284 ? 40.950 -2.404 29.004 1.00 13.39 288 PHE B CA 1
ATOM 6641 C C . PHE B 1 284 ? 40.946 -1.320 30.099 1.00 14.02 288 PHE B C 1
ATOM 6642 O O . PHE B 1 284 ? 39.902 -0.816 30.474 1.00 13.70 288 PHE B O 1
ATOM 6650 N N . HIS B 1 285 ? 42.133 -0.982 30.613 1.00 15.72 289 HIS B N 1
ATOM 6651 C CA . HIS B 1 285 ? 42.325 0.003 31.690 1.00 16.80 289 HIS B CA 1
ATOM 6652 C C . HIS B 1 285 ? 43.718 0.633 31.564 1.00 18.28 289 HIS B C 1
ATOM 6653 O O . HIS B 1 285 ? 44.682 -0.056 31.166 1.00 19.78 289 HIS B O 1
ATOM 6660 N N . GLY B 1 286 ? 43.813 1.918 31.929 1.00 18.61 290 GLY B N 1
ATOM 6661 C CA . GLY B 1 286 ? 45.034 2.677 31.895 1.00 19.64 290 GLY B CA 1
ATOM 6662 C C . GLY B 1 286 ? 44.872 4.071 32.483 1.00 21.99 290 GLY B C 1
ATOM 6663 O O . GLY B 1 286 ? 43.936 4.346 33.258 1.00 24.02 290 GLY B O 1
ATOM 6664 N N . GLY B 1 287 ? 45.787 4.971 32.102 1.00 22.89 291 GLY B N 1
ATOM 6665 C CA . GLY B 1 287 ? 45.985 6.249 32.791 1.00 23.88 291 GLY B CA 1
ATOM 6666 C C . GLY B 1 287 ? 44.946 7.315 32.451 1.00 24.69 291 GLY B C 1
ATOM 6667 O O . GLY B 1 287 ? 45.134 8.490 32.782 1.00 25.74 291 GLY B O 1
ATOM 6668 N N . TRP B 1 288 ? 43.845 6.914 31.816 1.00 24.15 292 TRP B N 1
ATOM 6669 C CA . TRP B 1 288 ? 42.675 7.762 31.627 1.00 24.04 292 TRP B CA 1
ATOM 6670 C C . TRP B 1 288 ? 41.670 7.552 32.773 1.00 24.73 292 TRP B C 1
ATOM 6671 O O . TRP B 1 288 ? 40.654 8.206 32.797 1.00 25.35 292 TRP B O 1
ATOM 6682 N N . GLU B 1 289 ? 41.924 6.593 33.671 1.00 25.78 293 GLU B N 1
ATOM 6683 C CA . GLU B 1 289 ? 41.035 6.304 34.803 1.00 27.22 293 GLU B CA 1
ATOM 6684 C C . GLU B 1 289 ? 41.788 6.596 36.106 1.00 28.07 293 GLU B C 1
ATOM 6685 O O . GLU B 1 289 ? 43.014 6.614 36.129 1.00 29.37 293 GLU B O 1
ATOM 6691 N N . ALA B 1 290 ? 41.041 6.801 37.188 1.00 27.83 294 ALA B N 1
ATOM 6692 C CA . ALA B 1 290 ? 41.609 7.164 38.488 1.00 27.70 294 ALA B CA 1
ATOM 6693 C C . ALA B 1 290 ? 41.709 5.946 39.425 1.00 26.56 294 ALA B C 1
ATOM 6694 O O . ALA B 1 290 ? 42.085 6.098 40.556 1.00 26.74 294 ALA B O 1
ATOM 6696 N N . THR B 1 291 ? 41.357 4.744 38.960 1.00 26.68 295 THR B N 1
ATOM 6697 C CA . THR B 1 291 ? 41.564 3.505 39.733 1.00 26.02 295 THR B CA 1
ATOM 6698 C C . THR B 1 291 ? 42.629 2.665 39.031 1.00 25.06 295 THR B C 1
ATOM 6699 O O . THR B 1 291 ? 42.717 2.696 37.834 1.00 25.22 295 THR B O 1
ATOM 6703 N N . SER B 1 292 ? 43.423 1.913 39.793 1.00 24.36 296 SER B N 1
ATOM 6704 C CA . SER B 1 292 ? 44.416 1.050 39.203 1.00 23.70 296 SER B CA 1
ATOM 6705 C C . SER B 1 292 ? 43.720 -0.214 38.719 1.00 22.95 296 SER B C 1
ATOM 6706 O O . SER B 1 292 ? 42.776 -0.649 39.359 1.00 23.07 296 SER B O 1
ATOM 6709 N N . ASN B 1 293 ? 44.196 -0.769 37.596 1.00 22.65 297 ASN B N 1
ATOM 6710 C CA . ASN B 1 293 ? 43.569 -1.975 36.993 1.00 23.80 297 ASN B CA 1
ATOM 6711 C C . ASN B 1 293 ? 44.503 -2.627 35.963 1.00 21.41 297 ASN B C 1
ATOM 6712 O O . ASN B 1 293 ? 45.599 -2.157 35.747 1.00 23.21 297 ASN B O 1
ATOM 6717 N N . HIS B 1 294 ? 44.062 -3.726 35.346 1.00 19.41 298 HIS B N 1
ATOM 6718 C CA . HIS B 1 294 ? 44.897 -4.509 34.434 1.00 19.47 298 HIS B CA 1
ATOM 6719 C C . HIS B 1 294 ? 44.584 -4.160 32.968 1.00 18.97 298 HIS B C 1
ATOM 6720 O O . HIS B 1 294 ? 43.421 -4.136 32.558 1.00 17.98 298 HIS B O 1
ATOM 6727 N N . ASN B 1 295 ? 45.640 -3.911 32.185 1.00 18.36 299 ASN B N 1
ATOM 6728 C CA . ASN B 1 295 ? 45.535 -3.574 30.768 1.00 18.15 299 ASN B CA 1
ATOM 6729 C C . ASN B 1 295 ? 44.945 -4.756 29.989 1.00 17.41 299 ASN B C 1
ATOM 6730 O O . ASN B 1 295 ? 44.104 -4.542 29.121 1.00 18.08 299 ASN B O 1
ATOM 6735 N N . ALA B 1 296 ? 45.402 -5.981 30.276 1.00 16.28 300 ALA B N 1
ATOM 6736 C CA . ALA B 1 296 ? 44.938 -7.182 29.567 1.00 15.72 300 ALA B CA 1
ATOM 6737 C C . ALA B 1 296 ? 44.770 -8.369 30.518 1.00 15.06 300 ALA B C 1
ATOM 6738 O O . ALA B 1 296 ? 45.494 -9.334 30.394 1.00 15.26 300 ALA B O 1
ATOM 6740 N N . ALA B 1 297 ? 43.794 -8.310 31.424 1.00 15.46 301 ALA B N 1
ATOM 6741 C CA . ALA B 1 297 ? 43.470 -9.451 32.322 1.00 15.46 301 ALA B CA 1
ATOM 6742 C C . ALA B 1 297 ? 42.789 -10.563 31.517 1.00 16.39 301 ALA B C 1
ATOM 6743 O O . ALA B 1 297 ? 41.981 -10.266 30.640 1.00 16.39 301 ALA B O 1
ATOM 6745 N N . LEU B 1 298 ? 43.109 -11.829 31.810 1.00 17.53 302 LEU B N 1
ATOM 6746 C CA . LEU B 1 298 ? 42.567 -12.957 31.016 1.00 18.09 302 LEU B CA 1
ATOM 6747 C C . LEU B 1 298 ? 41.178 -13.371 31.530 1.00 17.96 302 LEU B C 1
ATOM 6748 O O . LEU B 1 298 ? 40.268 -13.531 30.718 1.00 17.75 302 LEU B O 1
ATOM 6753 N N . TYR B 1 299 ? 41.018 -13.546 32.849 1.00 18.53 303 TYR B N 1
ATOM 6754 C CA . TYR B 1 299 ? 39.760 -14.056 33.423 1.00 18.56 303 TYR B CA 1
ATOM 6755 C C . TYR B 1 299 ? 39.166 -13.020 34.376 1.00 20.05 303 TYR B C 1
ATOM 6756 O O . TYR B 1 299 ? 39.834 -12.089 34.806 1.00 19.51 303 TYR B O 1
ATOM 6765 N N . LYS B 1 300 ? 37.877 -13.207 34.676 1.00 23.59 304 LYS B N 1
ATOM 6766 C CA . LYS B 1 300 ? 37.140 -12.344 35.588 1.00 26.17 304 LYS B CA 1
ATOM 6767 C C . LYS B 1 300 ? 37.734 -12.463 37.009 1.00 25.91 304 LYS B C 1
ATOM 6768 O O . LYS B 1 300 ? 37.888 -13.556 37.544 1.00 23.55 304 LYS B O 1
ATOM 6774 N N . ASP B 1 301 ? 38.071 -11.320 37.606 1.00 26.43 305 ASP B N 1
ATOM 6775 C CA . ASP B 1 301 ? 38.436 -11.249 39.005 1.00 28.57 305 ASP B CA 1
ATOM 6776 C C . ASP B 1 301 ? 37.332 -10.537 39.780 1.00 29.57 305 ASP B C 1
ATOM 6777 O O . ASP B 1 301 ? 37.201 -9.320 39.643 1.00 27.55 305 ASP B O 1
ATOM 6782 N N . PRO B 1 302 ? 36.547 -11.265 40.623 1.00 31.60 306 PRO B N 1
ATOM 6783 C CA . PRO B 1 302 ? 35.421 -10.691 41.365 1.00 31.25 306 PRO B CA 1
ATOM 6784 C C . PRO B 1 302 ? 35.801 -9.491 42.241 1.00 31.94 306 PRO B C 1
ATOM 6785 O O . PRO B 1 302 ? 34.938 -8.656 42.527 1.00 31.72 306 PRO B O 1
ATOM 6789 N N . ASN B 1 303 ? 37.081 -9.416 42.639 1.00 32.10 307 ASN B N 1
ATOM 6790 C CA . ASN B 1 303 ? 37.567 -8.394 43.565 1.00 31.37 307 ASN B CA 1
ATOM 6791 C C . ASN B 1 303 ? 37.779 -7.067 42.833 1.00 30.24 307 ASN B C 1
ATOM 6792 O O . ASN B 1 303 ? 37.925 -6.036 43.475 1.00 28.31 307 ASN B O 1
ATOM 6797 N N . ASP B 1 304 ? 37.793 -7.106 41.498 1.00 32.60 308 ASP B N 1
ATOM 6798 C CA . ASP B 1 304 ? 37.909 -5.902 40.654 1.00 33.78 308 ASP B CA 1
ATOM 6799 C C . ASP B 1 304 ? 36.585 -5.132 40.664 1.00 36.53 308 ASP B C 1
ATOM 6800 O O . ASP B 1 304 ? 35.557 -5.672 40.238 1.00 35.46 308 ASP B O 1
ATOM 6805 N N . PRO B 1 305 ? 36.557 -3.853 41.120 1.00 38.31 309 PRO B N 1
ATOM 6806 C CA . PRO B 1 305 ? 35.316 -3.071 41.137 1.00 39.28 309 PRO B CA 1
ATOM 6807 C C . PRO B 1 305 ? 34.600 -3.055 39.776 1.00 41.60 309 PRO B C 1
ATOM 6808 O O . PRO B 1 305 ? 33.377 -2.993 39.736 1.00 44.19 309 PRO B O 1
ATOM 6812 N N . ALA B 1 306 ? 35.364 -3.145 38.678 1.00 41.75 310 ALA B N 1
ATOM 6813 C CA . ALA B 1 306 ? 34.823 -3.014 37.320 1.00 42.17 310 ALA B CA 1
ATOM 6814 C C . ALA B 1 306 ? 34.570 -4.378 36.668 1.00 40.29 310 ALA B C 1
ATOM 6815 O O . ALA B 1 306 ? 34.382 -4.440 35.451 1.00 40.02 310 ALA B O 1
ATOM 6817 N N . ALA B 1 307 ? 34.517 -5.453 37.461 1.00 39.99 311 ALA B N 1
ATOM 6818 C CA . ALA B 1 307 ? 34.379 -6.814 36.917 1.00 40.75 311 ALA B CA 1
ATOM 6819 C C . ALA B 1 307 ? 33.135 -6.923 36.020 1.00 39.28 311 ALA B C 1
ATOM 6820 O O . ALA B 1 307 ? 33.132 -7.692 35.061 1.00 36.15 311 ALA B O 1
ATOM 6822 N N . ASN B 1 308 ? 32.104 -6.128 36.331 1.00 38.44 312 ASN B N 1
ATOM 6823 C CA . ASN B 1 308 ? 30.799 -6.240 35.700 1.00 38.43 312 ASN B CA 1
ATOM 6824 C C . ASN B 1 308 ? 30.741 -5.463 34.377 1.00 35.18 312 ASN B C 1
ATOM 6825 O O . ASN B 1 308 ? 29.671 -5.378 33.785 1.00 35.53 312 ASN B O 1
ATOM 6830 N N . THR B 1 309 ? 31.866 -4.901 33.912 1.00 31.21 313 THR B N 1
ATOM 6831 C CA . THR B 1 309 ? 31.928 -4.254 32.583 1.00 28.64 313 THR B CA 1
ATOM 6832 C C . THR B 1 309 ? 32.471 -5.234 31.533 1.00 24.51 313 THR B C 1
ATOM 6833 O O . THR B 1 309 ? 32.399 -4.957 30.355 1.00 21.50 313 THR B O 1
ATOM 6837 N N . ASN B 1 310 ? 32.986 -6.382 31.984 1.00 22.91 314 ASN B N 1
ATOM 6838 C CA . ASN B 1 310 ? 33.538 -7.411 31.131 1.00 23.50 314 ASN B CA 1
ATOM 6839 C C . ASN B 1 310 ? 34.798 -6.923 30.403 1.00 21.90 314 ASN B C 1
ATOM 6840 O O . ASN B 1 310 ? 35.085 -7.404 29.352 1.00 20.76 314 ASN B O 1
ATOM 6845 N N . PHE B 1 311 ? 35.561 -6.008 31.003 1.00 22.43 315 PHE B N 1
ATOM 6846 C CA . PHE B 1 311 ? 36.773 -5.451 30.389 1.00 22.46 315 PHE B CA 1
ATOM 6847 C C . PHE B 1 311 ? 37.970 -6.340 30.756 1.00 21.01 315 PHE B C 1
ATOM 6848 O O . PHE B 1 311 ? 38.862 -5.944 31.488 1.00 22.30 315 PHE B O 1
ATOM 6856 N N . TYR B 1 312 ? 37.941 -7.559 30.219 1.00 18.63 316 TYR B N 1
ATOM 6857 C CA . TYR B 1 312 ? 38.975 -8.579 30.343 1.00 17.57 316 TYR B CA 1
ATOM 6858 C C . TYR B 1 312 ? 38.750 -9.579 29.198 1.00 16.54 316 TYR B C 1
ATOM 6859 O O . TYR B 1 312 ? 37.700 -9.583 28.587 1.00 15.27 316 TYR B O 1
ATOM 6868 N N . VAL B 1 313 ? 39.745 -10.416 28.917 1.00 16.29 317 VAL B N 1
ATOM 6869 C CA . VAL B 1 313 ? 39.794 -11.177 27.680 1.00 16.87 317 VAL B CA 1
ATOM 6870 C C . VAL B 1 313 ? 38.583 -12.095 27.517 1.00 17.35 317 VAL B C 1
ATOM 6871 O O . VAL B 1 313 ? 37.959 -12.084 26.481 1.00 18.20 317 VAL B O 1
ATOM 6875 N N . ASP B 1 314 ? 38.294 -12.928 28.514 1.00 19.31 318 ASP B N 1
ATOM 6876 C CA . ASP B 1 314 ? 37.233 -13.946 28.374 1.00 19.57 318 ASP B CA 1
ATOM 6877 C C . ASP B 1 314 ? 35.850 -13.274 28.251 1.00 19.41 318 ASP B C 1
ATOM 6878 O O . ASP B 1 314 ? 34.994 -13.760 27.504 1.00 18.18 318 ASP B O 1
ATOM 6883 N N . GLY B 1 315 ? 35.655 -12.145 28.951 1.00 19.09 319 GLY B N 1
ATOM 6884 C CA . GLY B 1 315 ? 34.451 -11.334 28.826 1.00 19.17 319 GLY B CA 1
ATOM 6885 C C . GLY B 1 315 ? 34.211 -10.918 27.381 1.00 18.51 319 GLY B C 1
ATOM 6886 O O . GLY B 1 315 ? 33.135 -11.063 26.860 1.00 19.90 319 GLY B O 1
ATOM 6887 N N . ALA B 1 316 ? 35.259 -10.428 26.730 1.00 18.02 320 ALA B N 1
ATOM 6888 C CA . ALA B 1 316 ? 35.164 -9.882 25.411 1.00 17.52 320 ALA B CA 1
ATOM 6889 C C . ALA B 1 316 ? 34.940 -10.987 24.389 1.00 17.18 320 ALA B C 1
ATOM 6890 O O . ALA B 1 316 ? 34.247 -10.755 23.407 1.00 16.59 320 ALA B O 1
ATOM 6892 N N . ILE B 1 317 ? 35.562 -12.147 24.590 1.00 16.51 321 ILE B N 1
ATOM 6893 C CA . ILE B 1 317 ? 35.333 -13.237 23.667 1.00 17.16 321 ILE B CA 1
ATOM 6894 C C . ILE B 1 317 ? 33.863 -13.688 23.784 1.00 18.29 321 ILE B C 1
ATOM 6895 O O . ILE B 1 317 ? 33.235 -13.931 22.771 1.00 18.17 321 ILE B O 1
ATOM 6900 N N . ASN B 1 318 ? 33.304 -13.738 25.006 1.00 19.86 322 ASN B N 1
ATOM 6901 C CA . ASN B 1 318 ? 31.877 -14.088 25.225 1.00 20.41 322 ASN B CA 1
ATOM 6902 C C . ASN B 1 318 ? 30.959 -13.073 24.524 1.00 19.42 322 ASN B C 1
ATOM 6903 O O . ASN B 1 318 ? 29.921 -13.429 23.981 1.00 19.44 322 ASN B O 1
ATOM 6908 N N . VAL B 1 319 ? 31.315 -11.791 24.562 1.00 18.71 323 VAL B N 1
ATOM 6909 C CA . VAL B 1 319 ? 30.541 -10.798 23.839 1.00 17.94 323 VAL B CA 1
ATOM 6910 C C . VAL B 1 319 ? 30.501 -11.168 22.348 1.00 17.25 323 VAL B C 1
ATOM 6911 O O . VAL B 1 319 ? 29.461 -11.085 21.729 1.00 17.70 323 VAL B O 1
ATOM 6915 N N . TYR B 1 320 ? 31.634 -11.588 21.778 1.00 16.77 324 TYR B N 1
ATOM 6916 C CA . TYR B 1 320 ? 31.727 -11.802 20.330 1.00 16.07 324 TYR B CA 1
ATOM 6917 C C . TYR B 1 320 ? 30.988 -13.078 19.926 1.00 15.60 324 TYR B C 1
ATOM 6918 O O . TYR B 1 320 ? 30.311 -13.062 18.904 1.00 14.92 324 TYR B O 1
ATOM 6927 N N . THR B 1 321 ? 31.134 -14.161 20.693 1.00 16.24 325 THR B N 1
ATOM 6928 C CA . THR B 1 321 ? 30.493 -15.450 20.326 1.00 17.68 325 THR B CA 1
ATOM 6929 C C . THR B 1 321 ? 28.965 -15.339 20.466 1.00 18.67 325 THR B C 1
ATOM 6930 O O . THR B 1 321 ? 28.220 -15.885 19.646 1.00 17.32 325 THR B O 1
ATOM 6934 N N . ASN B 1 322 ? 28.516 -14.591 21.478 1.00 20.14 326 ASN B N 1
ATOM 6935 C CA . ASN B 1 322 ? 27.107 -14.367 21.709 1.00 21.92 326 ASN B CA 1
ATOM 6936 C C . ASN B 1 322 ? 26.475 -13.527 20.575 1.00 21.06 326 ASN B C 1
ATOM 6937 O O . ASN B 1 322 ? 25.284 -13.621 20.388 1.00 20.57 326 ASN B O 1
ATOM 6942 N N . GLU B 1 323 ? 27.248 -12.740 19.812 1.00 20.10 327 GLU B N 1
ATOM 6943 C CA . GLU B 1 323 ? 26.717 -12.034 18.616 1.00 19.57 327 GLU B CA 1
ATOM 6944 C C . GLU B 1 323 ? 26.685 -12.962 17.384 1.00 18.18 327 GLU B C 1
ATOM 6945 O O . GLU B 1 323 ? 26.187 -12.570 16.308 1.00 16.77 327 GLU B O 1
ATOM 6951 N N . GLY B 1 324 ? 27.283 -14.153 17.501 1.00 17.16 328 GLY B N 1
ATOM 6952 C CA . GLY B 1 324 ? 27.320 -15.132 16.405 1.00 17.06 328 GLY B CA 1
ATOM 6953 C C . GLY B 1 324 ? 28.675 -15.247 15.720 1.00 17.00 328 GLY B C 1
ATOM 6954 O O . GLY B 1 324 ? 28.787 -15.907 14.698 1.00 16.68 328 GLY B O 1
ATOM 6955 N N . VAL B 1 325 ? 29.732 -14.655 16.278 1.00 16.85 329 VAL B N 1
ATOM 6956 C CA . VAL B 1 325 ? 31.018 -14.724 15.618 1.00 17.08 329 VAL B CA 1
ATOM 6957 C C . VAL B 1 325 ? 31.611 -16.107 15.841 1.00 17.24 329 VAL B C 1
ATOM 6958 O O . VAL B 1 325 ? 31.812 -16.474 16.990 1.00 18.93 329 VAL B O 1
ATOM 6962 N N . PRO B 1 326 ? 31.974 -16.878 14.788 1.00 17.39 330 PRO B N 1
ATOM 6963 C CA . PRO B 1 326 ? 32.633 -18.164 14.972 1.00 17.11 330 PRO B CA 1
ATOM 6964 C C . PRO B 1 326 ? 34.016 -17.906 15.578 1.00 18.18 330 PRO B C 1
ATOM 6965 O O . PRO B 1 326 ? 34.746 -16.991 15.158 1.00 17.99 330 PRO B O 1
ATOM 6969 N N . VAL B 1 327 ? 34.373 -18.770 16.525 1.00 19.22 331 VAL B N 1
ATOM 6970 C CA . VAL B 1 327 ? 35.537 -18.614 17.354 1.00 19.46 331 VAL B CA 1
ATOM 6971 C C . VAL B 1 327 ? 36.816 -18.827 16.526 1.00 20.47 331 VAL B C 1
ATOM 6972 O O . VAL B 1 327 ? 37.859 -18.356 16.915 1.00 20.04 331 VAL B O 1
ATOM 6976 N N . ASP B 1 328 ? 36.721 -19.490 15.368 1.00 20.72 332 ASP B N 1
ATOM 6977 C CA . ASP B 1 328 ? 37.872 -19.706 14.482 1.00 21.51 332 ASP B CA 1
ATOM 6978 C C . ASP B 1 328 ? 38.202 -18.458 13.650 1.00 19.66 332 ASP B C 1
ATOM 6979 O O . ASP B 1 328 ? 39.210 -18.446 12.953 1.00 17.02 332 ASP B O 1
ATOM 6984 N N . LYS B 1 329 ? 37.354 -17.425 13.712 1.00 18.94 333 LYS B N 1
ATOM 6985 C CA . LYS B 1 329 ? 37.564 -16.190 12.950 1.00 18.42 333 LYS B CA 1
ATOM 6986 C C . LYS B 1 329 ? 38.299 -15.098 13.754 1.00 17.37 333 LYS B C 1
ATOM 6987 O O . LYS B 1 329 ? 38.680 -14.094 13.230 1.00 16.51 333 LYS B O 1
ATOM 6993 N N . LEU B 1 330 ? 38.552 -15.282 15.026 1.00 16.58 334 LEU B N 1
ATOM 6994 C CA . LEU B 1 330 ? 39.178 -14.337 15.901 1.00 16.56 334 LEU B CA 1
ATOM 6995 C C . LEU B 1 330 ? 40.652 -14.699 16.070 1.00 15.88 334 LEU B C 1
ATOM 6996 O O . LEU B 1 330 ? 41.053 -15.839 16.242 1.00 16.15 334 LEU B O 1
ATOM 7001 N N . VAL B 1 331 ? 41.495 -13.711 16.024 1.00 14.46 335 VAL B N 1
ATOM 7002 C CA . VAL B 1 331 ? 42.845 -13.881 16.379 1.00 13.74 335 VAL B CA 1
ATOM 7003 C C . VAL B 1 331 ? 43.026 -13.039 17.632 1.00 13.98 335 VAL B C 1
ATOM 7004 O O . VAL B 1 331 ? 42.613 -11.899 17.625 1.00 13.64 335 VAL B O 1
ATOM 7008 N N . LEU B 1 332 ? 43.580 -13.611 18.704 1.00 14.24 336 LEU B N 1
ATOM 7009 C CA . LEU B 1 332 ? 43.568 -12.926 19.985 1.00 14.72 336 LEU B CA 1
ATOM 7010 C C . LEU B 1 332 ? 44.684 -11.875 20.029 1.00 15.05 336 LEU B C 1
ATOM 7011 O O . LEU B 1 332 ? 45.833 -12.189 19.777 1.00 16.48 336 LEU B O 1
ATOM 7016 N N . GLY B 1 333 ? 44.352 -10.635 20.390 1.00 14.40 337 GLY B N 1
ATOM 7017 C CA . GLY B 1 333 ? 45.362 -9.608 20.548 1.00 13.81 337 GLY B CA 1
ATOM 7018 C C . GLY B 1 333 ? 46.019 -9.679 21.919 1.00 13.50 337 GLY B C 1
ATOM 7019 O O . GLY B 1 333 ? 45.339 -9.873 22.928 1.00 13.18 337 GLY B O 1
ATOM 7020 N N . VAL B 1 334 ? 47.343 -9.515 21.959 1.00 13.28 338 VAL B N 1
ATOM 7021 C CA . VAL B 1 334 ? 48.072 -9.459 23.219 1.00 13.48 338 VAL B CA 1
ATOM 7022 C C . VAL B 1 334 ? 49.063 -8.306 23.156 1.00 13.09 338 VAL B C 1
ATOM 7023 O O . VAL B 1 334 ? 49.553 -7.963 22.093 1.00 12.76 338 VAL B O 1
ATOM 7027 N N . PRO B 1 335 ? 49.340 -7.648 24.295 1.00 12.71 339 PRO B N 1
ATOM 7028 C CA . PRO B 1 335 ? 50.258 -6.518 24.343 1.00 13.06 339 PRO B CA 1
ATOM 7029 C C . PRO B 1 335 ? 51.712 -6.855 24.709 1.00 13.49 339 PRO B C 1
ATOM 7030 O O . PRO B 1 335 ? 51.939 -7.696 25.571 1.00 14.89 339 PRO B O 1
ATOM 7034 N N . PHE B 1 336 ? 52.668 -6.166 24.063 1.00 13.09 340 PHE B N 1
ATOM 7035 C CA . PHE B 1 336 ? 54.099 -6.284 24.355 1.00 13.03 340 PHE B CA 1
ATOM 7036 C C . PHE B 1 336 ? 54.554 -5.044 25.135 1.00 12.97 340 PHE B C 1
ATOM 7037 O O . PHE B 1 336 ? 55.726 -4.623 25.042 1.00 13.55 340 PHE B O 1
ATOM 7045 N N . TYR B 1 337 ? 53.616 -4.460 25.895 1.00 12.30 341 TYR B N 1
ATOM 7046 C CA . TYR B 1 337 ? 53.845 -3.232 26.651 1.00 12.73 341 TYR B CA 1
ATOM 7047 C C . TYR B 1 337 ? 53.048 -3.307 27.956 1.00 12.75 341 TYR B C 1
ATOM 7048 O O . TYR B 1 337 ? 52.239 -4.198 28.090 1.00 12.80 341 TYR B O 1
ATOM 7057 N N . GLY B 1 338 ? 53.279 -2.347 28.861 1.00 12.62 342 GLY B N 1
ATOM 7058 C CA . GLY B 1 338 ? 52.554 -2.201 30.119 1.00 13.06 342 GLY B CA 1
ATOM 7059 C C . GLY B 1 338 ? 52.068 -0.775 30.309 1.00 13.34 342 GLY B C 1
ATOM 7060 O O . GLY B 1 338 ? 52.530 0.108 29.613 1.00 13.15 342 GLY B O 1
ATOM 7061 N N . ARG B 1 339 ? 51.140 -0.560 31.247 1.00 14.08 343 ARG B N 1
ATOM 7062 C CA . ARG B 1 339 ? 50.583 0.767 31.512 1.00 14.76 343 ARG B CA 1
ATOM 7063 C C . ARG B 1 339 ? 50.739 1.097 33.001 1.00 15.35 343 ARG B C 1
ATOM 7064 O O . ARG B 1 339 ? 50.632 0.219 33.846 1.00 14.76 343 ARG B O 1
ATOM 7072 N N . GLY B 1 340 ? 51.029 2.370 33.292 1.00 16.38 344 GLY B N 1
ATOM 7073 C CA . GLY B 1 340 ? 51.453 2.818 34.615 1.00 17.21 344 GLY B CA 1
ATOM 7074 C C . GLY B 1 340 ? 50.761 4.094 35.071 1.00 18.45 344 GLY B C 1
ATOM 7075 O O . GLY B 1 340 ? 50.507 5.004 34.287 1.00 18.88 344 GLY B O 1
ATOM 7076 N N . TRP B 1 341 ? 50.436 4.133 36.366 1.00 19.36 345 TRP B N 1
ATOM 7077 C CA . TRP B 1 341 ? 49.905 5.301 37.044 1.00 19.76 345 TRP B CA 1
ATOM 7078 C C . TRP B 1 341 ? 51.026 5.844 37.931 1.00 21.36 345 TRP B C 1
ATOM 7079 O O . TRP B 1 341 ? 51.786 5.064 38.459 1.00 21.84 345 TRP B O 1
ATOM 7090 N N . LYS B 1 342 ? 51.053 7.164 38.134 1.00 23.21 346 LYS B N 1
ATOM 7091 C CA . LYS B 1 342 ? 52.035 7.889 38.919 1.00 23.57 346 LYS B CA 1
ATOM 7092 C C . LYS B 1 342 ? 51.865 7.680 40.439 1.00 23.22 346 LYS B C 1
ATOM 7093 O O . LYS B 1 342 ? 52.830 7.385 41.126 1.00 21.59 346 LYS B O 1
ATOM 7099 N N . SER B 1 343 ? 50.656 7.878 40.972 1.00 23.82 347 SER B N 1
ATOM 7100 C CA . SER B 1 343 ? 50.467 7.884 42.440 1.00 25.01 347 SER B CA 1
ATOM 7101 C C . SER B 1 343 ? 49.199 7.131 42.824 1.00 24.97 347 SER B C 1
ATOM 7102 O O . SER B 1 343 ? 48.097 7.609 42.636 1.00 23.17 347 SER B O 1
ATOM 7105 N N . CYS B 1 344 ? 49.400 5.975 43.446 1.00 26.16 348 CYS B N 1
ATOM 7106 C CA . CYS B 1 344 ? 48.367 5.018 43.722 1.00 26.50 348 CYS B CA 1
ATOM 7107 C C . CYS B 1 344 ? 48.429 4.590 45.189 1.00 25.17 348 CYS B C 1
ATOM 7108 O O . CYS B 1 344 ? 49.504 4.599 45.746 1.00 23.66 348 CYS B O 1
ATOM 7111 N N . GLY B 1 345 ? 47.277 4.205 45.758 1.00 24.26 349 GLY B N 1
ATOM 7112 C CA . GLY B 1 345 ? 47.125 3.817 47.180 1.00 22.98 349 GLY B CA 1
ATOM 7113 C C . GLY B 1 345 ? 47.760 2.465 47.464 1.00 22.76 349 GLY B C 1
ATOM 7114 O O . GLY B 1 345 ? 47.825 1.630 46.579 1.00 22.35 349 GLY B O 1
ATOM 7115 N N . LYS B 1 346 ? 48.177 2.235 48.715 1.00 22.50 350 LYS B N 1
ATOM 7116 C CA . LYS B 1 346 ? 49.010 1.068 49.072 1.00 23.50 350 LYS B CA 1
ATOM 7117 C C . LYS B 1 346 ? 48.179 -0.152 49.481 1.00 22.72 350 LYS B C 1
ATOM 7118 O O . LYS B 1 346 ? 48.759 -1.217 49.624 1.00 22.81 350 LYS B O 1
ATOM 7120 N N . GLU B 1 347 ? 46.859 -0.023 49.665 1.00 23.14 351 GLU B N 1
ATOM 7121 C CA . GLU B 1 347 ? 46.014 -1.198 50.078 1.00 23.41 351 GLU B CA 1
ATOM 7122 C C . GLU B 1 347 ? 45.963 -2.213 48.926 1.00 23.47 351 GLU B C 1
ATOM 7123 O O . GLU B 1 347 ? 46.013 -1.820 47.769 1.00 23.70 351 GLU B O 1
ATOM 7125 N N . ASN B 1 348 ? 45.902 -3.509 49.259 1.00 23.48 352 ASN B N 1
ATOM 7126 C CA . ASN B 1 348 ? 45.852 -4.622 48.287 1.00 24.23 352 ASN B CA 1
ATOM 7127 C C . ASN B 1 348 ? 47.080 -4.563 47.342 1.00 24.67 352 ASN B C 1
ATOM 7128 O O . ASN B 1 348 ? 46.985 -4.901 46.162 1.00 24.18 352 ASN B O 1
ATOM 7133 N N . ASN B 1 349 ? 48.231 -4.159 47.892 1.00 24.08 353 ASN B N 1
ATOM 7134 C CA . ASN B 1 349 ? 49.508 -4.071 47.218 1.00 24.09 353 ASN B CA 1
ATOM 7135 C C . ASN B 1 349 ? 49.375 -3.196 45.960 1.00 24.16 353 ASN B C 1
ATOM 7136 O O . ASN B 1 349 ? 49.936 -3.535 44.939 1.00 25.56 353 ASN B O 1
ATOM 7141 N N . GLY B 1 350 ? 48.621 -2.088 46.061 1.00 22.05 354 GLY B N 1
ATOM 7142 C CA . GLY B 1 350 ? 48.398 -1.119 44.973 1.00 21.84 354 GLY B CA 1
ATOM 7143 C C . GLY B 1 350 ? 47.254 -1.467 44.017 1.00 21.68 354 GLY B C 1
ATOM 7144 O O . GLY B 1 350 ? 46.856 -0.603 43.219 1.00 21.65 354 GLY B O 1
ATOM 7145 N N . GLN B 1 351 ? 46.719 -2.694 44.096 1.00 20.82 355 GLN B N 1
ATOM 7146 C CA . GLN B 1 351 ? 45.692 -3.202 43.160 1.00 20.59 355 GLN B CA 1
ATOM 7147 C C . GLN B 1 351 ? 44.306 -2.600 43.465 1.00 19.71 355 GLN B C 1
ATOM 7148 O O . GLN B 1 351 ? 43.887 -2.561 44.608 1.00 20.47 355 GLN B O 1
ATOM 7154 N N . TYR B 1 352 ? 43.596 -2.167 42.417 1.00 18.02 356 TYR B N 1
ATOM 7155 C CA . TYR B 1 352 ? 42.210 -1.667 42.485 1.00 16.96 356 TYR B CA 1
ATOM 7156 C C . TYR B 1 352 ? 42.110 -0.474 43.439 1.00 17.93 356 TYR B C 1
ATOM 7157 O O . TYR B 1 352 ? 41.127 -0.352 44.163 1.00 16.63 356 TYR B O 1
ATOM 7166 N N . GLN B 1 353 ? 43.101 0.425 43.381 1.00 19.08 357 GLN B N 1
ATOM 7167 C CA . GLN B 1 353 ? 43.165 1.560 44.303 1.00 20.37 357 GLN B CA 1
ATOM 7168 C C . GLN B 1 353 ? 42.979 2.895 43.595 1.00 20.13 357 GLN B C 1
ATOM 7169 O O . GLN B 1 353 ? 43.289 3.016 42.419 1.00 19.44 357 GLN B O 1
ATOM 7175 N N . PRO B 1 354 ? 42.545 3.938 44.338 1.00 21.04 358 PRO B N 1
ATOM 7176 C CA . PRO B 1 354 ? 42.434 5.306 43.813 1.00 22.06 358 PRO B CA 1
ATOM 7177 C C . PRO B 1 354 ? 43.806 5.898 43.450 1.00 22.07 358 PRO B C 1
ATOM 7178 O O . PRO B 1 354 ? 44.745 5.680 44.184 1.00 23.39 358 PRO B O 1
ATOM 7182 N N . CYS B 1 355 ? 43.903 6.634 42.337 1.00 23.44 359 CYS B N 1
ATOM 7183 C CA . CYS B 1 355 ? 45.186 7.220 41.883 1.00 25.60 359 CYS B CA 1
ATOM 7184 C C . CYS B 1 355 ? 44.993 8.741 41.752 1.00 24.97 359 CYS B C 1
ATOM 7185 O O . CYS B 1 355 ? 43.913 9.179 41.423 1.00 25.24 359 CYS B O 1
ATOM 7188 N N . LYS B 1 356 ? 46.023 9.527 42.076 1.00 25.52 360 LYS B N 1
ATOM 7189 C CA . LYS B 1 356 ? 45.933 10.999 42.084 1.00 27.31 360 LYS B CA 1
ATOM 7190 C C . LYS B 1 356 ? 46.844 11.548 40.983 1.00 28.24 360 LYS B C 1
ATOM 7191 O O . LYS B 1 356 ? 47.889 10.967 40.702 1.00 25.93 360 LYS B O 1
ATOM 7193 N N . PRO B 1 357 ? 46.473 12.671 40.316 1.00 30.91 361 PRO B N 1
ATOM 7194 C CA . PRO B 1 357 ? 47.291 13.264 39.256 1.00 31.54 361 PRO B CA 1
ATOM 7195 C C . PRO B 1 357 ? 48.551 13.931 39.804 1.00 32.36 361 PRO B C 1
ATOM 7196 O O . PRO B 1 357 ? 48.621 14.204 40.983 1.00 35.22 361 PRO B O 1
ATOM 7200 N N . GLY B 1 358 ? 49.519 14.189 38.927 1.00 33.91 362 GLY B N 1
ATOM 7201 C CA . GLY B 1 358 ? 50.800 14.762 39.326 1.00 36.93 362 GLY B CA 1
ATOM 7202 C C . GLY B 1 358 ? 50.814 16.275 39.187 1.00 39.71 362 GLY B C 1
ATOM 7203 O O . GLY B 1 358 ? 49.769 16.885 38.932 1.00 40.59 362 GLY B O 1
ATOM 7204 N N . SER B 1 359 ? 52.008 16.873 39.332 1.00 42.34 363 SER B N 1
ATOM 7205 C CA . SER B 1 359 ? 52.191 18.324 39.215 1.00 42.27 363 SER B CA 1
ATOM 7206 C C . SER B 1 359 ? 51.717 18.793 37.831 1.00 41.82 363 SER B C 1
ATOM 7207 O O . SER B 1 359 ? 51.197 19.894 37.709 1.00 41.66 363 SER B O 1
ATOM 7210 N N . ASP B 1 360 ? 51.864 17.926 36.816 1.00 40.60 364 ASP B N 1
ATOM 7211 C CA . ASP B 1 360 ? 51.486 18.203 35.406 1.00 39.16 364 ASP B CA 1
ATOM 7212 C C . ASP B 1 360 ? 49.981 17.998 35.146 1.00 37.10 364 ASP B C 1
ATOM 7213 O O . ASP B 1 360 ? 49.496 18.273 34.041 1.00 36.08 364 ASP B O 1
ATOM 7218 N N . GLY B 1 361 ? 49.248 17.467 36.125 1.00 34.28 365 GLY B N 1
ATOM 7219 C CA . GLY B 1 361 ? 47.817 17.265 35.989 1.00 33.47 365 GLY B CA 1
ATOM 7220 C C . GLY B 1 361 ? 47.444 15.921 35.372 1.00 32.51 365 GLY B C 1
ATOM 7221 O O . GLY B 1 361 ? 46.272 15.650 35.222 1.00 34.09 365 GLY B O 1
ATOM 7222 N N . LYS B 1 362 ? 48.411 15.060 35.042 1.00 31.12 366 LYS B N 1
ATOM 7223 C CA . LYS B 1 362 ? 48.087 13.764 34.395 1.00 29.86 366 LYS B CA 1
ATOM 7224 C C . LYS B 1 362 ? 48.266 12.638 35.426 1.00 26.10 366 LYS B C 1
ATOM 7225 O O . LYS B 1 362 ? 49.082 12.721 36.333 1.00 25.59 366 LYS B O 1
ATOM 7229 N N . LEU B 1 363 ? 47.474 11.583 35.270 1.00 24.05 367 LEU B N 1
ATOM 7230 C CA . LEU B 1 363 ? 47.471 10.414 36.163 1.00 22.06 367 LEU B CA 1
ATOM 7231 C C . LEU B 1 363 ? 48.550 9.408 35.761 1.00 20.32 367 LEU B C 1
ATOM 7232 O O . LEU B 1 363 ? 48.989 8.610 36.570 1.00 17.82 367 LEU B O 1
ATOM 7237 N N . ALA B 1 364 ? 48.911 9.413 34.476 1.00 19.80 368 ALA B N 1
ATOM 7238 C CA . ALA B 1 364 ? 49.797 8.410 33.922 1.00 19.23 368 ALA B CA 1
ATOM 7239 C C . ALA B 1 364 ? 51.256 8.739 34.271 1.00 18.56 368 ALA B C 1
ATOM 7240 O O . ALA B 1 364 ? 51.638 9.894 34.346 1.00 18.19 368 ALA B O 1
ATOM 7242 N N . SER B 1 365 ? 52.064 7.693 34.458 1.00 18.45 369 SER B N 1
ATOM 7243 C CA . SER B 1 365 ? 53.471 7.835 34.787 1.00 18.43 369 SER B CA 1
ATOM 7244 C C . SER B 1 365 ? 54.276 8.084 33.502 1.00 19.64 369 SER B C 1
ATOM 7245 O O . SER B 1 365 ? 53.719 8.030 32.395 1.00 19.70 369 SER B O 1
ATOM 7248 N N . LYS B 1 366 ? 55.575 8.380 33.666 1.00 20.16 370 LYS B N 1
ATOM 7249 C CA . LYS B 1 366 ? 56.486 8.709 32.566 1.00 20.02 370 LYS B CA 1
ATOM 7250 C C . LYS B 1 366 ? 56.971 7.382 31.971 1.00 19.99 370 LYS B C 1
ATOM 7251 O O . LYS B 1 366 ? 57.772 6.690 32.576 1.00 19.93 370 LYS B O 1
ATOM 7255 N N . GLY B 1 367 ? 56.448 7.030 30.793 1.00 20.03 371 GLY B N 1
ATOM 7256 C CA . GLY B 1 367 ? 56.783 5.783 30.116 1.00 19.07 371 GLY B CA 1
ATOM 7257 C C . GLY B 1 367 ? 58.095 5.861 29.354 1.00 18.60 371 GLY B C 1
ATOM 7258 O O . GLY B 1 367 ? 58.724 6.896 29.271 1.00 18.42 371 GLY B O 1
ATOM 7259 N N . THR B 1 368 ? 58.461 4.728 28.759 1.00 17.93 372 THR B N 1
ATOM 7260 C CA . THR B 1 368 ? 59.734 4.503 28.142 1.00 18.60 372 THR B CA 1
ATOM 7261 C C . THR B 1 368 ? 60.108 5.614 27.155 1.00 19.14 372 THR B C 1
ATOM 7262 O O . THR B 1 368 ? 61.227 6.108 27.204 1.00 20.69 372 THR B O 1
ATOM 7266 N N . TRP B 1 369 ? 59.206 5.958 26.234 1.00 17.77 373 TRP B N 1
ATOM 7267 C CA . TRP B 1 369 ? 59.574 6.816 25.119 1.00 17.76 373 TRP B CA 1
ATOM 7268 C C . TRP B 1 369 ? 59.074 8.246 25.341 1.00 19.60 373 TRP B C 1
ATOM 7269 O O . TRP B 1 369 ? 59.233 9.092 24.479 1.00 20.36 373 TRP B O 1
ATOM 7280 N N . ASP B 1 370 ? 58.529 8.522 26.526 1.00 22.00 374 ASP B N 1
ATOM 7281 C CA . ASP B 1 370 ? 57.956 9.818 26.852 1.00 23.04 374 ASP B CA 1
ATOM 7282 C C . ASP B 1 370 ? 59.074 10.844 27.016 1.00 24.52 374 ASP B C 1
ATOM 7283 O O . ASP B 1 370 ? 60.130 10.506 27.490 1.00 25.73 374 ASP B O 1
ATOM 7288 N N . ASP B 1 371 ? 58.791 12.091 26.640 1.00 26.74 375 ASP B N 1
ATOM 7289 C CA . ASP B 1 371 ? 59.739 13.200 26.695 1.00 29.20 375 ASP B CA 1
ATOM 7290 C C . ASP B 1 371 ? 58.948 14.512 26.841 1.00 30.42 375 ASP B C 1
ATOM 7291 O O . ASP B 1 371 ? 57.722 14.502 26.905 1.00 28.11 375 ASP B O 1
ATOM 7296 N N . TYR B 1 372 ? 59.662 15.645 26.849 1.00 30.99 376 TYR B N 1
ATOM 7297 C CA . TYR B 1 372 ? 59.051 16.959 27.023 1.00 31.07 376 TYR B CA 1
ATOM 7298 C C . TYR B 1 372 ? 57.904 17.202 26.025 1.00 31.39 376 TYR B C 1
ATOM 7299 O O . TYR B 1 372 ? 56.953 17.876 26.377 1.00 32.53 376 TYR B O 1
ATOM 7308 N N . SER B 1 373 ? 57.994 16.685 24.790 1.00 30.06 377 SER B N 1
ATOM 7309 C CA . SER B 1 373 ? 56.960 16.918 23.773 1.00 29.37 377 SER B CA 1
ATOM 7310 C C . SER B 1 373 ? 55.742 16.007 23.971 1.00 30.54 377 SER B C 1
ATOM 7311 O O . SER B 1 373 ? 54.632 16.422 23.686 1.00 34.99 377 SER B O 1
ATOM 7313 N N . THR B 1 374 ? 55.933 14.767 24.430 1.00 31.09 378 THR B N 1
ATOM 7314 C CA . THR B 1 374 ? 54.799 13.825 24.558 1.00 28.63 378 THR B CA 1
ATOM 7315 C C . THR B 1 374 ? 53.980 14.040 25.845 1.00 28.50 378 THR B C 1
ATOM 7316 O O . THR B 1 374 ? 52.792 13.750 25.861 1.00 28.35 378 THR B O 1
ATOM 7320 N N . GLY B 1 375 ? 54.605 14.508 26.933 1.00 27.45 379 GLY B N 1
ATOM 7321 C CA . GLY B 1 375 ? 53.969 14.455 28.253 1.00 26.54 379 GLY B CA 1
ATOM 7322 C C . GLY B 1 375 ? 53.921 13.016 28.725 1.00 25.88 379 GLY B C 1
ATOM 7323 O O . GLY B 1 375 ? 54.538 12.157 28.127 1.00 24.95 379 GLY B O 1
ATOM 7324 N N . ASP B 1 376 ? 53.187 12.728 29.793 1.00 26.41 380 ASP B N 1
ATOM 7325 C CA . ASP B 1 376 ? 53.234 11.379 30.342 1.00 26.50 380 ASP B CA 1
ATOM 7326 C C . ASP B 1 376 ? 52.082 10.540 29.777 1.00 24.88 380 ASP B C 1
ATOM 7327 O O . ASP B 1 376 ? 50.925 10.931 29.853 1.00 24.36 380 ASP B O 1
ATOM 7332 N N . THR B 1 377 ? 52.425 9.378 29.210 1.00 23.36 381 THR B N 1
ATOM 7333 C CA . THR B 1 377 ? 51.462 8.504 28.564 1.00 22.99 381 THR B CA 1
ATOM 7334 C C . THR B 1 377 ? 51.327 7.175 29.312 1.00 22.01 381 THR B C 1
ATOM 7335 O O . THR B 1 377 ? 50.388 6.425 29.060 1.00 22.33 381 THR B O 1
ATOM 7339 N N . GLY B 1 378 ? 52.281 6.865 30.196 1.00 21.59 382 GLY B N 1
ATOM 7340 C CA . GLY B 1 378 ? 52.197 5.680 31.056 1.00 20.08 382 GLY B CA 1
ATOM 7341 C C . GLY B 1 378 ? 52.446 4.388 30.297 1.00 18.20 382 GLY B C 1
ATOM 7342 O O . GLY B 1 378 ? 52.097 3.343 30.773 1.00 18.65 382 GLY B O 1
ATOM 7343 N N . VAL B 1 379 ? 53.094 4.461 29.135 1.00 16.48 383 VAL B N 1
ATOM 7344 C CA . VAL B 1 379 ? 53.286 3.296 28.289 1.00 15.87 383 VAL B CA 1
ATOM 7345 C C . VAL B 1 379 ? 54.752 2.841 28.368 1.00 15.57 383 VAL B C 1
ATOM 7346 O O . VAL B 1 379 ? 55.648 3.596 28.121 1.00 14.67 383 VAL B O 1
ATOM 7350 N N . TYR B 1 380 ? 54.963 1.572 28.725 1.00 16.08 384 TYR B N 1
ATOM 7351 C CA . TYR B 1 380 ? 56.284 0.975 28.883 1.00 16.11 384 TYR B CA 1
ATOM 7352 C C . TYR B 1 380 ? 56.447 -0.176 27.890 1.00 15.48 384 TYR B C 1
ATOM 7353 O O . TYR B 1 380 ? 55.579 -1.022 27.813 1.00 14.80 384 TYR B O 1
ATOM 7362 N N . ASP B 1 381 ? 57.560 -0.223 27.153 1.00 15.05 385 ASP B N 1
ATOM 7363 C CA . ASP B 1 381 ? 57.914 -1.433 26.423 1.00 15.49 385 ASP B CA 1
ATOM 7364 C C . ASP B 1 381 ? 58.151 -2.534 27.459 1.00 14.84 385 ASP B C 1
ATOM 7365 O O . ASP B 1 381 ? 58.596 -2.222 28.550 1.00 13.94 385 ASP B O 1
ATOM 7370 N N . TYR B 1 382 ? 57.865 -3.798 27.117 1.00 14.67 386 TYR B N 1
ATOM 7371 C CA . TYR B 1 382 ? 58.150 -4.925 28.027 1.00 14.54 386 TYR B CA 1
ATOM 7372 C C . TYR B 1 382 ? 59.653 -4.987 28.339 1.00 14.39 386 TYR B C 1
ATOM 7373 O O . TYR B 1 382 ? 60.042 -5.143 29.489 1.00 14.75 386 TYR B O 1
ATOM 7382 N N . GLY B 1 383 ? 60.486 -4.831 27.308 1.00 14.46 387 GLY B N 1
ATOM 7383 C CA . GLY B 1 383 ? 61.922 -4.741 27.455 1.00 14.79 387 GLY B CA 1
ATOM 7384 C C . GLY B 1 383 ? 62.347 -3.795 28.569 1.00 15.06 387 GLY B C 1
ATOM 7385 O O . GLY B 1 383 ? 63.154 -4.170 29.440 1.00 15.39 387 GLY B O 1
ATOM 7386 N N . ASP B 1 384 ? 61.826 -2.563 28.535 1.00 14.71 388 ASP B N 1
ATOM 7387 C CA . ASP B 1 384 ? 62.168 -1.568 29.538 1.00 14.72 388 ASP B CA 1
ATOM 7388 C C . ASP B 1 384 ? 61.804 -2.099 30.938 1.00 15.80 388 ASP B C 1
ATOM 7389 O O . ASP B 1 384 ? 62.561 -1.887 31.908 1.00 16.25 388 ASP B O 1
ATOM 7394 N N . LEU B 1 385 ? 60.637 -2.755 31.058 1.00 16.00 389 LEU B N 1
ATOM 7395 C CA . LEU B 1 385 ? 60.163 -3.230 32.339 1.00 16.13 389 LEU B CA 1
ATOM 7396 C C . LEU B 1 385 ? 61.119 -4.310 32.855 1.00 16.19 389 LEU B C 1
ATOM 7397 O O . LEU B 1 385 ? 61.534 -4.257 34.013 1.00 16.53 389 LEU B O 1
ATOM 7402 N N . ALA B 1 386 ? 61.452 -5.274 31.989 1.00 15.86 390 ALA B N 1
ATOM 7403 C CA . ALA B 1 386 ? 62.220 -6.467 32.383 1.00 16.19 390 ALA B CA 1
ATOM 7404 C C . ALA B 1 386 ? 63.665 -6.110 32.739 1.00 16.81 390 ALA B C 1
ATOM 7405 O O . ALA B 1 386 ? 64.255 -6.723 33.626 1.00 17.09 390 ALA B O 1
ATOM 7407 N N . ALA B 1 387 ? 64.223 -5.110 32.057 1.00 17.22 391 ALA B N 1
ATOM 7408 C CA . ALA B 1 387 ? 65.587 -4.653 32.313 1.00 17.05 391 ALA B CA 1
ATOM 7409 C C . ALA B 1 387 ? 65.654 -3.705 33.513 1.00 16.77 391 ALA B C 1
ATOM 7410 O O . ALA B 1 387 ? 66.686 -3.664 34.163 1.00 17.60 391 ALA B O 1
ATOM 7412 N N . ASN B 1 388 ? 64.609 -2.911 33.774 1.00 15.72 392 ASN B N 1
ATOM 7413 C CA . ASN B 1 388 ? 64.763 -1.871 34.792 1.00 15.89 392 ASN B CA 1
ATOM 7414 C C . ASN B 1 388 ? 63.649 -1.838 35.836 1.00 15.61 392 ASN B C 1
ATOM 7415 O O . ASN B 1 388 ? 63.821 -1.125 36.804 1.00 15.58 392 ASN B O 1
ATOM 7420 N N . TYR B 1 389 ? 62.535 -2.564 35.688 1.00 15.55 393 TYR B N 1
ATOM 7421 C CA . TYR B 1 389 ? 61.465 -2.361 36.669 1.00 15.15 393 TYR B CA 1
ATOM 7422 C C . TYR B 1 389 ? 61.092 -3.623 37.450 1.00 15.66 393 TYR B C 1
ATOM 7423 O O . TYR B 1 389 ? 60.677 -3.496 38.597 1.00 16.42 393 TYR B O 1
ATOM 7432 N N . VAL B 1 390 ? 61.193 -4.810 36.855 1.00 15.89 394 VAL B N 1
ATOM 7433 C CA . VAL B 1 390 ? 60.688 -6.016 37.505 1.00 16.43 394 VAL B CA 1
ATOM 7434 C C . VAL B 1 390 ? 61.620 -6.360 38.673 1.00 17.57 394 VAL B C 1
ATOM 7435 O O . VAL B 1 390 ? 62.777 -6.789 38.456 1.00 16.73 394 VAL B O 1
ATOM 7439 N N . ASN B 1 391 ? 61.122 -6.168 39.904 1.00 18.47 395 ASN B N 1
ATOM 7440 C CA . ASN B 1 391 ? 61.896 -6.434 41.131 1.00 18.49 395 ASN B CA 1
ATOM 7441 C C . ASN B 1 391 ? 63.190 -5.607 41.113 1.00 19.26 395 ASN B C 1
ATOM 7442 O O . ASN B 1 391 ? 64.235 -6.089 41.494 1.00 21.62 395 ASN B O 1
ATOM 7447 N N . LYS B 1 392 ? 63.108 -4.352 40.670 1.00 19.94 396 LYS B N 1
ATOM 7448 C CA . LYS B 1 392 ? 64.248 -3.446 40.700 1.00 21.30 396 LYS B CA 1
ATOM 7449 C C . LYS B 1 392 ? 63.770 -2.034 41.021 1.00 22.62 396 LYS B C 1
ATOM 7450 O O . LYS B 1 392 ? 62.587 -1.720 40.904 1.00 23.98 396 LYS B O 1
ATOM 7456 N N . ASN B 1 393 ? 64.708 -1.194 41.448 1.00 24.03 397 ASN B N 1
ATOM 7457 C CA . ASN B 1 393 ? 64.463 0.228 41.681 1.00 25.20 397 ASN B CA 1
ATOM 7458 C C . ASN B 1 393 ? 63.220 0.466 42.547 1.00 24.32 397 ASN B C 1
ATOM 7459 O O . ASN B 1 393 ? 62.536 1.475 42.367 1.00 22.28 397 ASN B O 1
ATOM 7464 N N . GLY B 1 394 ? 62.957 -0.447 43.492 1.00 23.65 398 GLY B N 1
ATOM 7465 C CA . GLY B 1 394 ? 61.862 -0.286 44.450 1.00 23.26 398 GLY B CA 1
ATOM 7466 C C . GLY B 1 394 ? 60.535 -0.885 43.990 1.00 21.73 398 GLY B C 1
ATOM 7467 O O . GLY B 1 394 ? 59.589 -0.874 44.744 1.00 21.22 398 GLY B O 1
ATOM 7468 N N . PHE B 1 395 ? 60.444 -1.371 42.751 1.00 20.26 399 PHE B N 1
ATOM 7469 C CA . PHE B 1 395 ? 59.219 -1.976 42.277 1.00 19.40 399 PHE B CA 1
ATOM 7470 C C . PHE B 1 395 ? 59.241 -3.457 42.629 1.00 19.44 399 PHE B C 1
ATOM 7471 O O . PHE B 1 395 ? 60.237 -4.137 42.407 1.00 18.79 399 PHE B O 1
ATOM 7479 N N . VAL B 1 396 ? 58.114 -3.940 43.158 1.00 19.44 400 VAL B N 1
ATOM 7480 C CA . VAL B 1 396 ? 57.947 -5.338 43.551 1.00 18.58 400 VAL B CA 1
ATOM 7481 C C . VAL B 1 396 ? 56.930 -5.975 42.595 1.00 17.40 400 VAL B C 1
ATOM 7482 O O . VAL B 1 396 ? 55.889 -5.366 42.328 1.00 17.10 400 VAL B O 1
ATOM 7486 N N . ARG B 1 397 ? 57.220 -7.188 42.108 1.00 16.39 401 ARG B N 1
ATOM 7487 C CA . ARG B 1 397 ? 56.287 -7.934 41.259 1.00 16.24 401 ARG B CA 1
ATOM 7488 C C . ARG B 1 397 ? 55.286 -8.692 42.141 1.00 16.73 401 ARG B C 1
ATOM 7489 O O . ARG B 1 397 ? 55.660 -9.396 43.047 1.00 17.57 401 ARG B O 1
ATOM 7497 N N . TYR B 1 398 ? 54.000 -8.550 41.821 1.00 17.03 402 TYR B N 1
ATOM 7498 C CA . TYR B 1 398 ? 52.937 -9.349 42.394 1.00 16.35 402 TYR B CA 1
ATOM 7499 C C . TYR B 1 398 ? 52.225 -10.080 41.266 1.00 16.87 402 TYR B C 1
ATOM 7500 O O . TYR B 1 398 ? 52.254 -9.617 40.112 1.00 16.64 402 TYR B O 1
ATOM 7509 N N . TRP B 1 399 ? 51.595 -11.205 41.623 1.00 16.95 403 TRP B N 1
ATOM 7510 C CA . TRP B 1 399 ? 50.864 -12.040 40.679 1.00 17.78 403 TRP B CA 1
ATOM 7511 C C . TRP B 1 399 ? 49.405 -12.197 41.118 1.00 18.01 403 TRP B C 1
ATOM 7512 O O . TRP B 1 399 ? 49.160 -12.659 42.215 1.00 17.69 403 TRP B O 1
ATOM 7523 N N . ASN B 1 400 ? 48.463 -11.794 40.252 1.00 18.70 404 ASN B N 1
ATOM 7524 C CA . ASN B 1 400 ? 47.026 -12.081 40.455 1.00 18.41 404 ASN B CA 1
ATOM 7525 C C . ASN B 1 400 ? 46.716 -13.459 39.862 1.00 18.78 404 ASN B C 1
ATOM 7526 O O . ASN B 1 400 ? 46.663 -13.607 38.659 1.00 17.56 404 ASN B O 1
ATOM 7531 N N . ASP B 1 401 ? 46.515 -14.462 40.727 1.00 20.59 405 ASP B N 1
ATOM 7532 C CA . ASP B 1 401 ? 46.348 -15.842 40.260 1.00 21.68 405 ASP B CA 1
ATOM 7533 C C . ASP B 1 401 ? 44.897 -16.112 39.843 1.00 20.71 405 ASP B C 1
ATOM 7534 O O . ASP B 1 401 ? 44.638 -17.214 39.346 1.00 21.23 405 ASP B O 1
ATOM 7539 N N . THR B 1 402 ? 43.996 -15.126 40.000 1.00 19.53 406 THR B N 1
ATOM 7540 C CA . THR B 1 402 ? 42.641 -15.235 39.459 1.00 19.78 406 THR B CA 1
ATOM 7541 C C . THR B 1 402 ? 42.582 -14.656 38.039 1.00 18.96 406 THR B C 1
ATOM 7542 O O . THR B 1 402 ? 42.139 -15.327 37.115 1.00 17.83 406 THR B O 1
ATOM 7546 N N . ALA B 1 403 ? 43.044 -13.412 37.889 1.00 19.39 407 ALA B N 1
ATOM 7547 C CA . ALA B 1 403 ? 43.075 -12.725 36.604 1.00 19.96 407 ALA B CA 1
ATOM 7548 C C . ALA B 1 403 ? 44.152 -13.312 35.682 1.00 20.01 407 ALA B C 1
ATOM 7549 O O . ALA B 1 403 ? 44.045 -13.173 34.491 1.00 20.46 407 ALA B O 1
ATOM 7551 N N . LYS B 1 404 ? 45.186 -13.928 36.270 1.00 21.22 408 LYS B N 1
ATOM 7552 C CA . LYS B 1 404 ? 46.339 -14.580 35.606 1.00 20.94 408 LYS B CA 1
ATOM 7553 C C . LYS B 1 404 ? 47.279 -13.536 34.984 1.00 20.96 408 LYS B C 1
ATOM 7554 O O . LYS B 1 404 ? 47.924 -13.828 33.974 1.00 20.91 408 LYS B O 1
ATOM 7559 N N . VAL B 1 405 ? 47.428 -12.362 35.615 1.00 20.21 409 VAL B N 1
ATOM 7560 C CA . VAL B 1 405 ? 48.373 -11.371 35.111 1.00 20.00 409 VAL B CA 1
ATOM 7561 C C . VAL B 1 405 ? 49.188 -10.782 36.258 1.00 19.82 409 VAL B C 1
ATOM 7562 O O . VAL B 1 405 ? 48.724 -10.727 37.389 1.00 19.19 409 VAL B O 1
ATOM 7566 N N . PRO B 1 406 ? 50.443 -10.3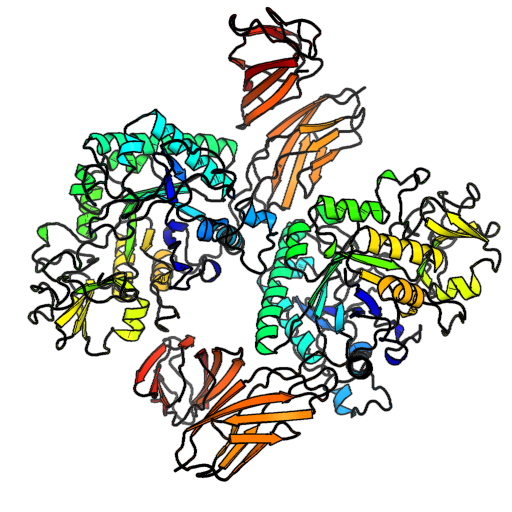62 35.968 1.00 19.12 410 PRO B N 1
ATOM 7567 C CA . PRO B 1 406 ? 51.327 -9.707 36.934 1.00 18.36 410 PRO B CA 1
ATOM 7568 C C . PRO B 1 406 ? 51.190 -8.178 36.999 1.00 17.74 410 PRO B C 1
ATOM 7569 O O . PRO B 1 406 ? 50.497 -7.602 36.211 1.00 17.32 410 PRO B O 1
ATOM 7573 N N . TYR B 1 407 ? 51.862 -7.554 37.967 1.00 17.98 411 TYR B N 1
ATOM 7574 C CA . TYR B 1 407 ? 51.888 -6.121 38.091 1.00 17.50 411 TYR B CA 1
ATOM 7575 C C . TYR B 1 407 ? 53.001 -5.705 39.060 1.00 17.70 411 TYR B C 1
ATOM 7576 O O . TYR B 1 407 ? 53.358 -6.450 39.962 1.00 17.66 411 TYR B O 1
ATOM 7585 N N . LEU B 1 408 ? 53.542 -4.499 38.858 1.00 17.37 412 LEU B N 1
ATOM 7586 C CA . LEU B 1 408 ? 54.592 -3.973 39.683 1.00 17.07 412 LEU B CA 1
ATOM 7587 C C . LEU B 1 408 ? 54.002 -2.854 40.539 1.00 17.70 412 LEU B C 1
ATOM 7588 O O . LEU B 1 408 ? 53.131 -2.107 40.070 1.00 17.07 412 LEU B O 1
ATOM 7593 N N . TYR B 1 409 ? 54.466 -2.754 41.793 1.00 17.94 413 TYR B N 1
ATOM 7594 C CA . TYR B 1 409 ? 54.081 -1.629 42.648 1.00 18.65 413 TYR B CA 1
ATOM 7595 C C . TYR B 1 409 ? 55.279 -1.166 43.473 1.00 19.02 413 TYR B C 1
ATOM 7596 O O . TYR B 1 409 ? 55.950 -1.972 44.072 1.00 20.37 413 TYR B O 1
ATOM 7605 N N . ASN B 1 410 ? 55.532 0.140 43.466 1.00 19.48 414 ASN B N 1
ATOM 7606 C CA . ASN B 1 410 ? 56.590 0.733 44.244 1.00 20.52 414 ASN B CA 1
ATOM 7607 C C . ASN B 1 410 ? 55.928 1.443 45.420 1.00 20.38 414 ASN B C 1
ATOM 7608 O O . ASN B 1 410 ? 55.273 2.456 45.239 1.00 19.50 414 ASN B O 1
ATOM 7613 N N . ALA B 1 411 ? 56.125 0.905 46.624 1.00 21.06 415 ALA B N 1
ATOM 7614 C CA . ALA B 1 411 ? 55.420 1.388 47.800 1.00 21.76 415 ALA B CA 1
ATOM 7615 C C . ALA B 1 411 ? 55.855 2.816 48.135 1.00 22.49 415 ALA B C 1
ATOM 7616 O O . ALA B 1 411 ? 55.098 3.557 48.751 1.00 23.91 415 ALA B O 1
ATOM 7618 N N . THR B 1 412 ? 57.053 3.209 47.693 1.00 22.87 416 THR B N 1
ATOM 7619 C CA . THR B 1 412 ? 57.640 4.475 48.089 1.00 22.53 416 THR B CA 1
ATOM 7620 C C . THR B 1 412 ? 57.112 5.619 47.210 1.00 23.57 416 THR B C 1
ATOM 7621 O O . THR B 1 412 ? 56.625 6.621 47.732 1.00 25.44 416 THR B O 1
ATOM 7625 N N . THR B 1 413 ? 57.201 5.468 45.884 1.00 23.74 417 THR B N 1
ATOM 7626 C CA . THR B 1 413 ? 56.735 6.494 44.944 1.00 23.43 417 THR B CA 1
ATOM 7627 C C . THR B 1 413 ? 55.212 6.413 44.793 1.00 21.99 417 THR B C 1
ATOM 7628 O O . THR B 1 413 ? 54.563 7.384 44.479 1.00 22.47 417 THR B O 1
ATOM 7632 N N . GLY B 1 414 ? 54.655 5.222 44.996 1.00 21.49 418 GLY B N 1
ATOM 7633 C CA . GLY B 1 414 ? 53.230 4.964 44.754 1.00 20.63 418 GLY B CA 1
ATOM 7634 C C . GLY B 1 414 ? 52.911 4.603 43.303 1.00 20.09 418 GLY B C 1
ATOM 7635 O O . GLY B 1 414 ? 51.735 4.514 42.939 1.00 21.36 418 GLY B O 1
ATOM 7636 N N . THR B 1 415 ? 53.936 4.356 42.475 1.00 18.15 419 THR B N 1
ATOM 7637 C CA . THR B 1 415 ? 53.751 4.083 41.045 1.00 17.04 419 THR B CA 1
ATOM 7638 C C . THR B 1 415 ? 53.311 2.619 40.871 1.00 16.42 419 THR B C 1
ATOM 7639 O O . THR B 1 415 ? 53.904 1.700 41.438 1.00 15.29 419 THR B O 1
ATOM 7643 N N . PHE B 1 416 ? 52.242 2.429 40.084 1.00 16.17 420 PHE B N 1
ATOM 7644 C CA . PHE B 1 416 ? 51.631 1.119 39.787 1.00 15.42 420 PHE B CA 1
ATOM 7645 C C . PHE B 1 416 ? 51.744 0.845 38.281 1.00 15.27 420 PHE B C 1
ATOM 7646 O O . PHE B 1 416 ? 51.441 1.726 37.470 1.00 14.01 420 PHE B O 1
ATOM 7654 N N . ILE B 1 417 ? 52.160 -0.375 37.908 1.00 15.05 421 ILE B N 1
ATOM 7655 C CA . ILE B 1 417 ? 52.293 -0.736 36.491 1.00 15.03 421 ILE B CA 1
ATOM 7656 C C . ILE B 1 417 ? 51.655 -2.103 36.236 1.00 14.63 421 ILE B C 1
ATOM 7657 O O . ILE B 1 417 ? 52.071 -3.088 36.800 1.00 14.25 421 ILE B O 1
ATOM 7662 N N . SER B 1 418 ? 50.702 -2.141 35.305 1.00 14.75 422 SER B N 1
ATOM 7663 C CA . SER B 1 418 ? 50.101 -3.375 34.816 1.00 14.73 422 SER B CA 1
ATOM 7664 C C . SER B 1 418 ? 50.889 -3.796 33.583 1.00 14.88 422 SER B C 1
ATOM 7665 O O . SER B 1 418 ? 51.234 -2.933 32.792 1.00 14.07 422 SER B O 1
ATOM 7668 N N . TYR B 1 419 ? 51.207 -5.087 33.455 1.00 15.41 423 TYR B N 1
ATOM 7669 C CA . TYR B 1 419 ? 51.981 -5.537 32.306 1.00 16.15 423 TYR B CA 1
ATOM 7670 C C . TYR B 1 419 ? 51.715 -7.017 32.045 1.00 16.59 423 TYR B C 1
ATOM 7671 O O . TYR B 1 419 ? 50.945 -7.637 32.764 1.00 14.62 423 TYR B O 1
ATOM 7680 N N . ASP B 1 420 ? 52.279 -7.511 30.935 1.00 17.97 424 ASP B N 1
ATOM 7681 C CA . ASP B 1 420 ? 52.188 -8.907 30.551 1.00 19.58 424 ASP B CA 1
ATOM 7682 C C . ASP B 1 420 ? 53.620 -9.429 30.392 1.00 19.05 424 ASP B C 1
ATOM 7683 O O . ASP B 1 420 ? 54.485 -8.721 29.879 1.00 19.39 424 ASP B O 1
ATOM 7688 N N . ASP B 1 421 ? 53.863 -10.631 30.925 1.00 17.81 425 ASP B N 1
ATOM 7689 C CA . ASP B 1 421 ? 55.170 -11.291 30.898 1.00 17.55 425 ASP B CA 1
ATOM 7690 C C . ASP B 1 421 ? 55.000 -12.696 30.304 1.00 17.80 425 ASP B C 1
ATOM 7691 O O . ASP B 1 421 ? 53.937 -13.022 29.813 1.00 19.59 425 ASP B O 1
ATOM 7696 N N . ASN B 1 422 ? 56.078 -13.478 30.316 1.00 17.37 426 ASN B N 1
ATOM 7697 C CA . ASN B 1 422 ? 56.110 -14.818 29.731 1.00 18.32 426 ASN B CA 1
ATOM 7698 C C . ASN B 1 422 ? 55.096 -15.741 30.413 1.00 19.54 426 ASN B C 1
ATOM 7699 O O . ASN B 1 422 ? 54.522 -16.593 29.738 1.00 19.67 426 ASN B O 1
ATOM 7704 N N . GLU B 1 423 ? 54.896 -15.574 31.726 1.00 20.98 427 GLU B N 1
ATOM 7705 C CA . GLU B 1 423 ? 53.983 -16.431 32.499 1.00 22.47 427 GLU B CA 1
ATOM 7706 C C . GLU B 1 423 ? 52.540 -16.171 32.044 1.00 22.48 427 GLU B C 1
ATOM 7707 O O . GLU B 1 423 ? 51.824 -17.092 31.685 1.00 23.52 427 GLU B O 1
ATOM 7713 N N . SER B 1 424 ? 52.139 -14.900 32.024 1.00 21.56 428 SER B N 1
ATOM 7714 C CA . SER B 1 424 ? 50.801 -14.511 31.631 1.00 21.62 428 SER B CA 1
ATOM 7715 C C . SER B 1 424 ? 50.563 -14.807 30.147 1.00 21.02 428 SER B C 1
ATOM 7716 O O . SER B 1 424 ? 49.462 -15.135 29.777 1.00 21.24 428 SER B O 1
ATOM 7719 N N . MET B 1 425 ? 51.601 -14.690 29.320 1.00 20.93 429 MET B N 1
ATOM 7720 C CA . MET B 1 425 ? 51.519 -14.991 27.913 1.00 21.30 429 MET B CA 1
ATOM 7721 C C . MET B 1 425 ? 51.254 -16.486 27.704 1.00 20.83 429 MET B C 1
ATOM 7722 O O . MET B 1 425 ? 50.623 -16.859 26.749 1.00 21.51 429 MET B O 1
ATOM 7727 N N . LYS B 1 426 ? 51.780 -17.337 28.582 1.00 20.61 430 LYS B N 1
ATOM 7728 C CA . LYS B 1 426 ? 51.620 -18.782 28.445 1.00 21.86 430 LYS B CA 1
ATOM 7729 C C . LYS B 1 426 ? 50.163 -19.144 28.772 1.00 20.25 430 LYS B C 1
ATOM 7730 O O . LYS B 1 426 ? 49.574 -19.973 28.105 1.00 19.05 430 LYS B O 1
ATOM 7735 N N . TYR B 1 427 ? 49.579 -18.488 29.773 1.00 19.88 431 TYR B N 1
ATOM 7736 C CA . TYR B 1 427 ? 48.157 -18.681 30.091 1.00 19.46 431 TYR B CA 1
ATOM 7737 C C . TYR B 1 427 ? 47.294 -18.245 28.898 1.00 18.52 431 TYR B C 1
ATOM 7738 O O . TYR B 1 427 ? 46.331 -18.907 28.596 1.00 19.05 431 TYR B O 1
ATOM 7747 N N . LYS B 1 428 ? 47.665 -17.159 28.209 1.00 16.78 432 LYS B N 1
ATOM 7748 C CA . LYS B 1 428 ? 46.883 -16.660 27.078 1.00 16.10 432 LYS B CA 1
ATOM 7749 C C . LYS B 1 428 ? 46.974 -17.606 25.872 1.00 16.04 432 LYS B C 1
ATOM 7750 O O . LYS B 1 428 ? 45.987 -17.776 25.170 1.00 15.43 432 LYS B O 1
ATOM 7756 N N . THR B 1 429 ? 48.143 -18.221 25.647 1.00 16.11 433 THR B N 1
ATOM 7757 C CA . THR B 1 429 ? 48.310 -19.190 24.572 1.00 16.67 433 THR B CA 1
ATOM 7758 C C . THR B 1 429 ? 47.507 -20.458 24.873 1.00 17.72 433 THR B C 1
ATOM 7759 O O . THR B 1 429 ? 46.972 -21.040 23.948 1.00 17.61 433 THR B O 1
ATOM 7763 N N . ASP B 1 430 ? 47.403 -20.843 26.154 1.00 19.53 434 ASP B N 1
ATOM 7764 C CA . ASP B 1 430 ? 46.580 -21.976 26.589 1.00 20.73 434 ASP B CA 1
ATOM 7765 C C . ASP B 1 430 ? 45.109 -21.664 26.320 1.00 19.21 434 ASP B C 1
ATOM 7766 O O . ASP B 1 430 ? 44.390 -22.510 25.897 1.00 19.59 434 ASP B O 1
ATOM 7771 N N . TYR B 1 431 ? 44.689 -20.428 26.569 1.00 18.51 435 TYR B N 1
ATOM 7772 C CA . TYR B 1 431 ? 43.330 -19.992 26.287 1.00 18.82 435 TYR B CA 1
ATOM 7773 C C . TYR B 1 431 ? 43.042 -20.045 24.780 1.00 18.65 435 TYR B C 1
ATOM 7774 O O . TYR B 1 431 ? 41.995 -20.519 24.369 1.00 17.96 435 TYR B O 1
ATOM 7783 N N . ILE B 1 432 ? 43.978 -19.566 23.959 1.00 18.72 436 ILE B N 1
ATOM 7784 C CA . ILE B 1 432 ? 43.769 -19.578 22.543 1.00 18.51 436 ILE B CA 1
ATOM 7785 C C . ILE B 1 432 ? 43.537 -21.022 22.096 1.00 19.07 436 ILE B C 1
ATOM 7786 O O . ILE B 1 432 ? 42.653 -21.273 21.281 1.00 19.80 436 ILE B O 1
ATOM 7791 N N . LYS B 1 433 ? 44.297 -21.971 22.645 1.00 19.65 437 LYS B N 1
ATOM 7792 C CA . LYS B 1 433 ? 44.192 -23.346 22.161 1.00 20.49 437 LYS B CA 1
ATOM 7793 C C . LYS B 1 433 ? 42.910 -24.006 22.692 1.00 21.83 437 LYS B C 1
ATOM 7794 O O . LYS B 1 433 ? 42.276 -24.746 21.966 1.00 24.34 437 LYS B O 1
ATOM 7800 N N . THR B 1 434 ? 42.500 -23.685 23.922 1.00 21.86 438 THR B N 1
ATOM 7801 C CA . THR B 1 434 ? 41.318 -24.281 24.560 1.00 22.59 438 THR B CA 1
ATOM 7802 C C . THR B 1 434 ? 40.019 -23.761 23.910 1.00 23.12 438 THR B C 1
ATOM 7803 O O . THR B 1 434 ? 39.091 -24.523 23.694 1.00 22.89 438 THR B O 1
ATOM 7807 N N . LYS B 1 435 ? 39.935 -22.451 23.647 1.00 23.56 439 LYS B N 1
ATOM 7808 C CA . LYS B 1 435 ? 38.702 -21.832 23.199 1.00 23.15 439 LYS B CA 1
ATOM 7809 C C . LYS B 1 435 ? 38.495 -22.039 21.698 1.00 22.15 439 LYS B C 1
ATOM 7810 O O . LYS B 1 435 ? 37.402 -21.863 21.217 1.00 24.83 439 LYS B O 1
ATOM 7816 N N . GLY B 1 436 ? 39.551 -22.381 20.967 1.00 20.65 440 GLY B N 1
ATOM 7817 C CA . GLY B 1 436 ? 39.469 -22.647 19.543 1.00 19.24 440 GLY B CA 1
ATOM 7818 C C . GLY B 1 436 ? 39.707 -21.405 18.683 1.00 17.95 440 GLY B C 1
ATOM 7819 O O . GLY B 1 436 ? 39.329 -21.408 17.503 1.00 16.36 440 GLY B O 1
ATOM 7820 N N . LEU B 1 437 ? 40.367 -20.374 19.243 1.00 16.56 441 LEU B N 1
ATOM 7821 C CA . LEU B 1 437 ? 40.731 -19.189 18.475 1.00 15.91 441 LEU B CA 1
ATOM 7822 C C . LEU B 1 437 ? 41.807 -19.596 17.465 1.00 16.07 441 LEU B C 1
ATOM 7823 O O . LEU B 1 437 ? 42.415 -20.678 17.585 1.00 16.54 441 LEU B O 1
ATOM 7828 N N . SER B 1 438 ? 42.042 -18.762 16.453 1.00 15.53 442 SER B N 1
ATOM 7829 C CA . SER B 1 438 ? 42.875 -19.230 15.353 1.00 16.06 442 SER B CA 1
ATOM 7830 C C . SER B 1 438 ? 44.273 -18.595 15.377 1.00 15.41 442 SER B C 1
ATOM 7831 O O . SER B 1 438 ? 45.038 -18.772 14.423 1.00 15.69 442 SER B O 1
ATOM 7834 N N . GLY B 1 439 ? 44.630 -17.880 16.445 1.00 14.10 443 GLY B N 1
ATOM 7835 C CA . GLY B 1 439 ? 45.982 -17.389 16.530 1.00 13.97 443 GLY B CA 1
ATOM 7836 C C . GLY B 1 439 ? 46.154 -16.257 17.516 1.00 14.00 443 GLY B C 1
ATOM 7837 O O . GLY B 1 439 ? 45.290 -16.003 18.368 1.00 14.47 443 GLY B O 1
ATOM 7838 N N . ALA B 1 440 ? 47.299 -15.574 17.398 1.00 13.53 444 ALA B N 1
ATOM 7839 C CA . ALA B 1 440 ? 47.624 -14.453 18.274 1.00 13.39 444 ALA B CA 1
ATOM 7840 C C . ALA B 1 440 ? 48.165 -13.286 17.454 1.00 12.94 444 ALA B C 1
ATOM 7841 O O . ALA B 1 440 ? 48.920 -13.482 16.539 1.00 13.32 444 ALA B O 1
ATOM 7843 N N . MET B 1 441 ? 47.718 -12.083 17.797 1.00 13.02 445 MET B N 1
ATOM 7844 C CA . MET B 1 441 ? 48.166 -10.838 17.229 1.00 13.19 445 MET B CA 1
ATOM 7845 C C . MET B 1 441 ? 48.817 -10.076 18.368 1.00 13.02 445 MET B C 1
ATOM 7846 O O . MET B 1 441 ? 48.377 -10.201 19.485 1.00 13.68 445 MET B O 1
ATOM 7851 N N . PHE B 1 442 ? 49.885 -9.324 18.092 1.00 13.00 446 PHE B N 1
ATOM 7852 C CA . PHE B 1 442 ? 50.557 -8.608 19.167 1.00 13.06 446 PHE B CA 1
ATOM 7853 C C . PHE B 1 442 ? 50.982 -7.212 18.705 1.00 12.94 446 PHE B C 1
ATOM 7854 O O . PHE B 1 442 ? 51.368 -7.009 17.568 1.00 13.01 446 PHE B O 1
ATOM 7862 N N . TRP B 1 443 ? 50.910 -6.275 19.654 1.00 12.64 447 TRP B N 1
ATOM 7863 C CA . TRP B 1 443 ? 51.343 -4.897 19.506 1.00 12.74 447 TRP B CA 1
ATOM 7864 C C . TRP B 1 443 ? 52.378 -4.600 20.589 1.00 12.89 447 TRP B C 1
ATOM 7865 O O . TRP B 1 443 ? 52.054 -4.680 21.768 1.00 13.24 447 TRP B O 1
ATOM 7876 N N . GLU B 1 444 ? 53.616 -4.263 20.205 1.00 13.64 448 GLU B N 1
ATOM 7877 C CA . GLU B 1 444 ? 54.099 -4.340 18.830 1.00 14.77 448 GLU B CA 1
ATOM 7878 C C . GLU B 1 444 ? 55.532 -4.902 18.850 1.00 14.86 448 GLU B C 1
ATOM 7879 O O . GLU B 1 444 ? 56.080 -5.121 19.923 1.00 15.06 448 GLU B O 1
ATOM 7885 N N . LEU B 1 445 ? 56.125 -5.165 17.679 1.00 14.85 449 LEU B N 1
ATOM 7886 C CA . LEU B 1 445 ? 57.419 -5.911 17.591 1.00 15.74 449 LEU B CA 1
ATOM 7887 C C . LEU B 1 445 ? 58.571 -5.220 18.338 1.00 15.90 449 LEU B C 1
ATOM 7888 O O . LEU B 1 445 ? 59.390 -5.920 18.918 1.00 17.68 449 LEU B O 1
ATOM 7893 N N . SER B 1 446 ? 58.603 -3.885 18.363 1.00 15.15 450 SER B N 1
ATOM 7894 C CA . SER B 1 446 ? 59.724 -3.145 18.926 1.00 15.72 450 SER B CA 1
ATOM 7895 C C . SER B 1 446 ? 59.725 -3.154 20.456 1.00 15.42 450 SER B C 1
ATOM 7896 O O . SER B 1 446 ? 60.696 -2.714 21.036 1.00 16.39 450 SER B O 1
ATOM 7899 N N . GLY B 1 447 ? 58.668 -3.649 21.096 1.00 15.13 451 GLY B N 1
ATOM 7900 C CA . GLY B 1 447 ? 58.537 -3.564 22.548 1.00 15.11 451 GLY B CA 1
ATOM 7901 C C . GLY B 1 447 ? 58.978 -4.822 23.283 1.00 14.99 451 GLY B C 1
ATOM 7902 O O . GLY B 1 447 ? 58.987 -4.862 24.511 1.00 13.10 451 GLY B O 1
ATOM 7903 N N . ASP B 1 448 ? 59.363 -5.857 22.532 1.00 16.60 452 ASP B N 1
ATOM 7904 C CA . ASP B 1 448 ? 59.831 -7.111 23.125 1.00 18.27 452 ASP B CA 1
ATOM 7905 C C . ASP B 1 448 ? 61.245 -6.918 23.706 1.00 21.23 452 ASP B C 1
ATOM 7906 O O . ASP B 1 448 ? 61.880 -5.880 23.452 1.00 23.90 452 ASP B O 1
ATOM 7911 N N . CYS B 1 449 ? 61.743 -7.892 24.486 1.00 23.04 453 CYS B N 1
ATOM 7912 C CA . CYS B 1 449 ? 63.108 -7.806 25.034 1.00 25.31 453 CYS B CA 1
ATOM 7913 C C . CYS B 1 449 ? 64.154 -7.727 23.919 1.00 21.61 453 CYS B C 1
ATOM 7914 O O . CYS B 1 449 ? 64.406 -8.693 23.238 1.00 20.46 453 CYS B O 1
ATOM 7917 N N . ARG B 1 450 ? 64.761 -6.560 23.762 1.00 18.49 454 ARG B N 1
ATOM 7918 C CA . ARG B 1 450 ? 65.817 -6.395 22.819 1.00 17.44 454 ARG B CA 1
ATOM 7919 C C . ARG B 1 450 ? 66.859 -5.459 23.437 1.00 17.97 454 ARG B C 1
ATOM 7920 O O . ARG B 1 450 ? 66.694 -4.993 24.553 1.00 17.73 454 ARG B O 1
ATOM 7928 N N . THR B 1 451 ? 67.918 -5.161 22.682 1.00 20.05 455 THR B N 1
ATOM 7929 C CA . THR B 1 451 ? 68.765 -4.031 23.030 1.00 20.25 455 THR B CA 1
ATOM 7930 C C . THR B 1 451 ? 68.286 -2.838 22.205 1.00 19.73 455 THR B C 1
ATOM 7931 O O . THR B 1 451 ? 68.070 -2.953 21.008 1.00 19.28 455 THR B O 1
ATOM 7935 N N . SER B 1 452 ? 68.090 -1.707 22.888 1.00 20.90 456 SER B N 1
ATOM 7936 C CA . SER B 1 452 ? 67.563 -0.483 22.291 1.00 20.01 456 SER B CA 1
ATOM 7937 C C . SER B 1 452 ? 68.319 0.734 22.820 1.00 19.72 456 SER B C 1
ATOM 7938 O O . SER B 1 452 ? 68.912 0.695 23.893 1.00 20.33 456 SER B O 1
ATOM 7941 N N . PRO B 1 453 ? 68.244 1.882 22.122 1.00 19.04 457 PRO B N 1
ATOM 7942 C CA . PRO B 1 453 ? 68.856 3.119 22.615 1.00 19.19 457 PRO B CA 1
ATOM 7943 C C . PRO B 1 453 ? 68.574 3.486 24.090 1.00 18.69 457 PRO B C 1
ATOM 7944 O O . PRO B 1 453 ? 69.320 4.270 24.658 1.00 19.15 457 PRO B O 1
ATOM 7948 N N . LYS B 1 454 ? 67.488 2.974 24.687 1.00 18.12 458 LYS B N 1
ATOM 7949 C CA . LYS B 1 454 ? 67.104 3.398 26.057 1.00 17.83 458 LYS B CA 1
ATOM 7950 C C . LYS B 1 454 ? 67.066 2.224 27.047 1.00 16.99 458 LYS B C 1
ATOM 7951 O O . LYS B 1 454 ? 66.834 2.455 28.215 1.00 15.85 458 LYS B O 1
ATOM 7956 N N . TYR B 1 455 ? 67.319 0.988 26.618 1.00 17.25 459 TYR B N 1
ATOM 7957 C CA . TYR B 1 455 ? 67.406 -0.122 27.588 1.00 18.18 459 TYR B CA 1
ATOM 7958 C C . TYR B 1 455 ? 68.064 -1.302 26.898 1.00 18.79 459 TYR B C 1
ATOM 7959 O O . TYR B 1 455 ? 68.011 -1.369 25.683 1.00 19.75 459 TYR B O 1
ATOM 7968 N N . SER B 1 456 ? 68.610 -2.231 27.688 1.00 20.16 460 SER B N 1
ATOM 7969 C CA . SER B 1 456 ? 69.116 -3.488 27.176 1.00 22.41 460 SER B CA 1
ATOM 7970 C C . SER B 1 456 ? 68.538 -4.657 27.977 1.00 24.60 460 SER B C 1
ATOM 7971 O O . SER B 1 456 ? 68.954 -4.885 29.086 1.00 27.07 460 SER B O 1
ATOM 7973 N N . CYS B 1 457 ? 67.584 -5.388 27.398 1.00 26.94 461 CYS B N 1
ATOM 7974 C CA . CYS B 1 457 ? 66.972 -6.539 28.038 1.00 29.56 461 CYS B CA 1
ATOM 7975 C C . CYS B 1 457 ? 67.625 -7.802 27.473 1.00 28.91 461 CYS B C 1
ATOM 7976 O O . CYS B 1 457 ? 67.670 -7.966 26.262 1.00 27.69 461 CYS B O 1
ATOM 7979 N N . SER B 1 458 ? 68.105 -8.690 28.348 1.00 29.58 462 SER B N 1
ATOM 7980 C CA . SER B 1 458 ? 68.814 -9.883 27.896 1.00 31.66 462 SER B CA 1
ATOM 7981 C C . SER B 1 458 ? 68.012 -11.166 28.163 1.00 32.10 462 SER B C 1
ATOM 7982 O O . SER B 1 458 ? 68.402 -12.238 27.703 1.00 36.14 462 SER B O 1
ATOM 7985 N N . GLY B 1 459 ? 66.889 -11.061 28.875 1.00 31.13 463 GLY B N 1
ATOM 7986 C CA . GLY B 1 459 ? 66.113 -12.232 29.289 1.00 30.27 463 GLY B CA 1
ATOM 7987 C C . GLY B 1 459 ? 65.263 -12.852 28.173 1.00 29.32 463 GLY B C 1
ATOM 7988 O O . GLY B 1 459 ? 65.377 -12.482 27.005 1.00 27.97 463 GLY B O 1
ATOM 7989 N N . PRO B 1 460 ? 64.375 -13.819 28.525 1.00 28.41 464 PRO B N 1
ATOM 7990 C CA . PRO B 1 460 ? 63.469 -14.470 27.569 1.00 26.73 464 PRO B CA 1
ATOM 7991 C C . PRO B 1 460 ? 62.457 -13.513 26.910 1.00 23.95 464 PRO B C 1
ATOM 7992 O O . PRO B 1 460 ? 62.037 -12.525 27.515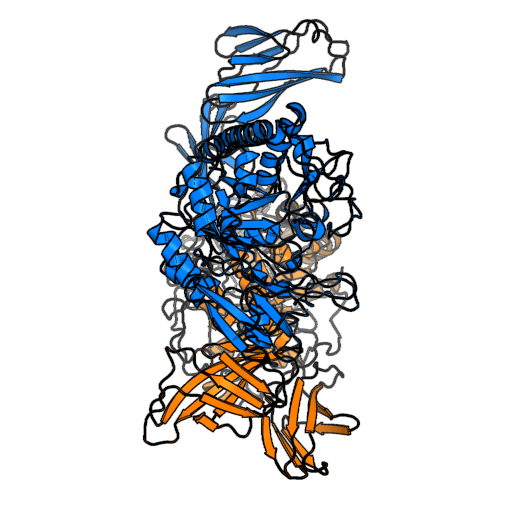 1.00 22.30 464 PRO B O 1
ATOM 7996 N N . LYS B 1 461 ? 62.060 -13.860 25.678 1.00 22.68 465 LYS B N 1
ATOM 7997 C CA . LYS B 1 461 ? 61.279 -12.996 24.779 1.00 20.90 465 LYS B CA 1
ATOM 7998 C C . LYS B 1 461 ? 59.828 -13.462 24.705 1.00 17.94 465 LYS B C 1
ATOM 7999 O O . LYS B 1 461 ? 59.537 -14.604 24.437 1.00 16.43 465 LYS B O 1
ATOM 8005 N N . LEU B 1 462 ? 58.910 -12.518 24.872 1.00 16.88 466 LEU B N 1
ATOM 8006 C CA . LEU B 1 462 ? 57.490 -12.827 24.757 1.00 16.24 466 LEU B CA 1
ATOM 8007 C C . LEU B 1 462 ? 57.229 -13.606 23.466 1.00 15.97 466 LEU B C 1
ATOM 8008 O O . LEU B 1 462 ? 56.486 -14.561 23.469 1.00 16.01 466 LEU B O 1
ATOM 8013 N N . LEU B 1 463 ? 57.829 -13.158 22.364 1.00 15.87 467 LEU B N 1
ATOM 8014 C CA . LEU B 1 463 ? 57.556 -13.713 21.061 1.00 15.63 467 LEU B CA 1
ATOM 8015 C C . LEU B 1 463 ? 57.967 -15.185 21.001 1.00 16.57 467 LEU B C 1
ATOM 8016 O O . LEU B 1 463 ? 57.295 -15.957 20.340 1.00 16.74 467 LEU B O 1
ATOM 8021 N N . ASP B 1 464 ? 59.060 -15.574 21.667 1.00 17.79 468 ASP B N 1
ATOM 8022 C CA . ASP B 1 464 ? 59.488 -17.006 21.645 1.00 19.04 468 ASP B CA 1
ATOM 8023 C C . ASP B 1 464 ? 58.453 -17.851 22.401 1.00 18.22 468 ASP B C 1
ATOM 8024 O O . ASP B 1 464 ? 58.261 -19.015 22.070 1.00 16.88 468 ASP B O 1
ATOM 8029 N N . THR B 1 465 ? 57.783 -17.254 23.396 1.00 18.85 469 THR B N 1
ATOM 8030 C CA . THR B 1 465 ? 56.699 -17.941 24.129 1.00 19.64 469 THR B CA 1
ATOM 8031 C C . THR B 1 465 ? 55.520 -18.224 23.175 1.00 19.61 469 THR B C 1
ATOM 8032 O O . THR B 1 465 ? 54.984 -19.350 23.165 1.00 20.93 469 THR B O 1
ATOM 8036 N N . LEU B 1 466 ? 55.143 -17.240 22.346 1.00 17.92 470 LEU B N 1
ATOM 8037 C CA . LEU B 1 466 ? 54.040 -17.426 21.405 1.00 17.78 470 LEU B CA 1
ATOM 8038 C C . LEU B 1 466 ? 54.388 -18.510 20.372 1.00 17.11 470 LEU B C 1
ATOM 8039 O O . LEU B 1 466 ? 53.511 -19.264 19.933 1.00 16.66 470 LEU B O 1
ATOM 8044 N N . VAL B 1 467 ? 55.652 -18.537 19.941 1.00 16.18 471 VAL B N 1
ATOM 8045 C CA . VAL B 1 467 ? 56.099 -19.473 18.923 1.00 16.68 471 VAL B CA 1
ATOM 8046 C C . VAL B 1 467 ? 56.101 -20.891 19.499 1.00 17.39 471 VAL B C 1
ATOM 8047 O O . VAL B 1 467 ? 55.575 -21.802 18.849 1.00 17.96 471 VAL B O 1
ATOM 8051 N N . LYS B 1 468 ? 56.718 -21.060 20.679 1.00 17.65 472 LYS B N 1
ATOM 8052 C CA . LYS B 1 468 ? 56.848 -22.374 21.318 1.00 18.71 472 LYS B CA 1
ATOM 8053 C C . LYS B 1 468 ? 55.444 -22.924 21.568 1.00 18.81 472 LYS B C 1
ATOM 8054 O O . LYS B 1 468 ? 55.211 -24.099 21.372 1.00 20.10 472 LYS B O 1
ATOM 8057 N N . GLU B 1 469 ? 54.526 -22.062 22.002 1.00 18.56 473 GLU B N 1
ATOM 8058 C CA . GLU B 1 469 ? 53.242 -22.527 22.481 1.00 19.58 473 GLU B CA 1
ATOM 8059 C C . GLU B 1 469 ? 52.243 -22.708 21.323 1.00 18.39 473 GLU B C 1
ATOM 8060 O O . GLU B 1 469 ? 51.411 -23.588 21.397 1.00 17.59 473 GLU B O 1
ATOM 8066 N N . LEU B 1 470 ? 52.294 -21.873 20.280 1.00 17.52 474 LEU B N 1
ATOM 8067 C CA . LEU B 1 470 ? 51.273 -21.913 19.262 1.00 17.42 474 LEU B CA 1
ATOM 8068 C C . LEU B 1 470 ? 51.766 -22.647 18.023 1.00 17.74 474 LEU B C 1
ATOM 8069 O O . LEU B 1 470 ? 50.946 -23.181 17.316 1.00 18.90 474 LEU B O 1
ATOM 8074 N N . LEU B 1 471 ? 53.075 -22.624 17.740 1.00 18.00 475 LEU B N 1
ATOM 8075 C CA . LEU B 1 471 ? 53.579 -23.292 16.535 1.00 18.29 475 LEU B CA 1
ATOM 8076 C C . LEU B 1 471 ? 54.438 -24.516 16.870 1.00 19.65 475 LEU B C 1
ATOM 8077 O O . LEU B 1 471 ? 54.612 -25.370 16.013 1.00 20.96 475 LEU B O 1
ATOM 8082 N N . GLY B 1 472 ? 55.014 -24.577 18.070 1.00 20.94 476 GLY B N 1
ATOM 8083 C CA . GLY B 1 472 ? 55.881 -25.678 18.457 1.00 23.47 476 GLY B CA 1
ATOM 8084 C C . GLY B 1 472 ? 57.349 -25.380 18.194 1.00 27.00 476 GLY B C 1
ATOM 8085 O O . GLY B 1 472 ? 58.227 -25.978 18.813 1.00 28.48 476 GLY B O 1
ATOM 8086 N N . GLY B 1 473 ? 57.615 -24.460 17.261 1.00 28.37 477 GLY B N 1
ATOM 8087 C CA . GLY B 1 473 ? 58.953 -24.031 16.940 1.00 27.72 477 GLY B CA 1
ATOM 8088 C C . GLY B 1 473 ? 58.953 -23.149 15.699 1.00 28.04 477 GLY B C 1
ATOM 8089 O O . GLY B 1 473 ? 57.937 -23.048 15.015 1.00 28.92 477 GLY B O 1
ATOM 8090 N N . PRO B 1 474 ? 60.091 -22.494 15.377 1.00 28.49 478 PRO B N 1
ATOM 8091 C CA . PRO B 1 474 ? 60.155 -21.547 14.259 1.00 29.04 478 PRO B CA 1
ATOM 8092 C C . PRO B 1 474 ? 59.681 -22.168 12.939 1.00 27.41 478 PRO B C 1
ATOM 8093 O O . PRO B 1 474 ? 59.785 -23.362 12.766 1.00 27.41 478 PRO B O 1
ATOM 8097 N N . ILE B 1 475 ? 59.124 -21.354 12.042 1.00 27.44 479 ILE B N 1
ATOM 8098 C CA . ILE B 1 475 ? 58.606 -21.871 10.779 1.00 27.10 479 ILE B CA 1
ATOM 8099 C C . ILE B 1 475 ? 59.770 -22.056 9.800 1.00 28.05 479 ILE B C 1
ATOM 8100 O O . ILE B 1 475 ? 60.568 -21.131 9.614 1.00 25.47 479 ILE B O 1
ATOM 8105 N N . ASN B 1 476 ? 59.830 -23.245 9.181 1.00 28.93 480 ASN B N 1
ATOM 8106 C CA . ASN B 1 476 ? 60.881 -23.603 8.229 1.00 32.44 480 ASN B CA 1
ATOM 8107 C C . ASN B 1 476 ? 60.215 -24.184 6.983 1.00 32.23 480 ASN B C 1
ATOM 8108 O O . ASN B 1 476 ? 60.262 -25.391 6.754 1.00 35.27 480 ASN B O 1
ATOM 8110 N N . GLN B 1 477 ? 59.583 -23.313 6.202 1.00 31.32 481 GLN B N 1
ATOM 8111 C CA . GLN B 1 477 ? 58.808 -23.734 5.051 1.00 31.65 481 GLN B CA 1
ATOM 8112 C C . GLN B 1 477 ? 59.416 -23.125 3.795 1.00 27.96 481 GLN B C 1
ATOM 8113 O O . GLN B 1 477 ? 60.041 -22.080 3.850 1.00 28.48 481 GLN B O 1
ATOM 8119 N N . LYS B 1 478 ? 59.177 -23.818 2.683 1.00 25.47 482 LYS B N 1
ATOM 8120 C CA . LYS B 1 478 ? 59.595 -23.438 1.374 1.00 23.09 482 LYS B CA 1
ATOM 8121 C C . LYS B 1 478 ? 58.577 -22.438 0.809 1.00 21.54 482 LYS B C 1
ATOM 8122 O O . LYS B 1 478 ? 57.521 -22.193 1.401 1.00 19.64 482 LYS B O 1
ATOM 8125 N N . ASP B 1 479 ? 58.926 -21.850 -0.339 1.00 20.45 483 ASP B N 1
ATOM 8126 C CA . ASP B 1 479 ? 58.037 -20.990 -1.097 1.00 19.59 483 ASP B CA 1
ATOM 8127 C C . ASP B 1 479 ? 56.845 -21.836 -1.580 1.00 20.00 483 ASP B C 1
ATOM 8128 O O . ASP B 1 479 ? 57.034 -22.852 -2.237 1.00 17.85 483 ASP B O 1
ATOM 8133 N N . THR B 1 480 ? 55.633 -21.418 -1.205 1.00 22.51 484 THR B N 1
ATOM 8134 C CA . THR B 1 480 ? 54.391 -22.024 -1.663 1.00 25.63 484 THR B CA 1
ATOM 8135 C C . THR B 1 480 ? 53.561 -21.016 -2.470 1.00 26.39 484 THR B C 1
ATOM 8136 O O . THR B 1 480 ? 52.511 -21.362 -3.017 1.00 27.42 484 THR B O 1
ATOM 8140 N N . GLU B 1 481 ? 54.025 -19.764 -2.506 1.00 26.19 485 GLU B N 1
ATOM 8141 C CA . GLU B 1 481 ? 53.347 -18.644 -3.161 1.00 26.33 485 GLU B CA 1
ATOM 8142 C C . GLU B 1 481 ? 53.720 -18.640 -4.642 1.00 24.04 485 GLU B C 1
ATOM 8143 O O . GLU B 1 481 ? 54.887 -18.510 -4.964 1.00 24.59 485 GLU B O 1
ATOM 8149 N N . PRO B 1 482 ? 52.796 -18.834 -5.604 1.00 21.57 486 PRO B N 1
ATOM 8150 C CA . PRO B 1 482 ? 53.184 -18.791 -7.013 1.00 19.48 486 PRO B CA 1
ATOM 8151 C C . PRO B 1 482 ? 53.413 -17.357 -7.461 1.00 17.19 486 PRO B C 1
ATOM 8152 O O . PRO B 1 482 ? 52.957 -16.437 -6.803 1.00 15.55 486 PRO B O 1
ATOM 8156 N N . PRO B 1 483 ? 54.169 -17.139 -8.561 1.00 16.52 487 PRO B N 1
ATOM 8157 C CA . PRO B 1 483 ? 54.263 -15.826 -9.194 1.00 16.19 487 PRO B CA 1
ATOM 8158 C C . PRO B 1 483 ? 52.936 -15.405 -9.838 1.00 16.54 487 PRO B C 1
ATOM 8159 O O . PRO B 1 483 ? 52.069 -16.211 -10.105 1.00 16.64 487 PRO B O 1
ATOM 8163 N N . THR B 1 484 ? 52.810 -14.108 -10.071 1.00 17.61 488 THR B N 1
ATOM 8164 C CA . THR B 1 484 ? 51.592 -13.519 -10.588 1.00 18.82 488 THR B CA 1
ATOM 8165 C C . THR B 1 484 ? 51.472 -13.768 -12.096 1.00 19.33 488 THR B C 1
ATOM 8166 O O . THR B 1 484 ? 52.477 -13.916 -12.774 1.00 19.79 488 THR B O 1
ATOM 8170 N N . ASN B 1 485 ? 50.230 -13.724 -12.599 1.00 19.08 489 ASN B N 1
ATOM 8171 C CA . ASN B 1 485 ? 49.881 -13.974 -14.008 1.00 19.04 489 ASN B CA 1
ATOM 8172 C C . ASN B 1 485 ? 50.576 -12.966 -14.947 1.00 17.66 489 ASN B C 1
ATOM 8173 O O . ASN B 1 485 ? 50.764 -11.811 -14.628 1.00 18.02 489 ASN B O 1
ATOM 8178 N N . VAL B 1 486 ? 50.953 -13.432 -16.136 1.00 16.30 490 VAL B N 1
ATOM 8179 C CA . VAL B 1 486 ? 51.593 -12.599 -17.137 1.00 16.25 490 VAL B CA 1
ATOM 8180 C C . VAL B 1 486 ? 50.539 -11.677 -17.747 1.00 16.60 490 VAL B C 1
ATOM 8181 O O . VAL B 1 486 ? 49.442 -12.120 -18.015 1.00 17.55 490 VAL B O 1
ATOM 8185 N N . LYS B 1 487 ? 50.930 -10.422 -18.000 1.00 18.48 491 LYS B N 1
ATOM 8186 C CA . LYS B 1 487 ? 50.056 -9.342 -18.463 1.00 19.43 491 LYS B CA 1
ATOM 8187 C C . LYS B 1 487 ? 50.676 -8.592 -19.634 1.00 18.02 491 LYS B C 1
ATOM 8188 O O . LYS B 1 487 ? 51.865 -8.499 -19.732 1.00 16.80 491 LYS B O 1
ATOM 8194 N N . ASN B 1 488 ? 49.787 -8.058 -20.477 1.00 18.36 492 ASN B N 1
ATOM 8195 C CA . ASN B 1 488 ? 50.074 -7.152 -21.561 1.00 18.49 492 ASN B CA 1
ATOM 8196 C C . ASN B 1 488 ? 51.051 -7.797 -22.546 1.00 18.15 492 ASN B C 1
ATOM 8197 O O . ASN B 1 488 ? 52.024 -7.168 -22.959 1.00 18.55 492 ASN B O 1
ATOM 8202 N N . ILE B 1 489 ? 50.760 -9.029 -22.958 1.00 16.99 493 ILE B N 1
ATOM 8203 C CA . ILE B 1 489 ? 51.531 -9.648 -24.016 1.00 16.70 493 ILE B CA 1
ATOM 8204 C C . ILE B 1 489 ? 51.327 -8.836 -25.301 1.00 16.27 493 ILE B C 1
ATOM 8205 O O . ILE B 1 489 ? 50.216 -8.646 -25.725 1.00 16.99 493 ILE B O 1
ATOM 8210 N N . VAL B 1 490 ? 52.406 -8.396 -25.946 1.00 17.00 494 VAL B N 1
ATOM 8211 C CA . VAL B 1 490 ? 52.295 -7.671 -27.229 1.00 17.39 494 VAL B CA 1
ATOM 8212 C C . VAL B 1 490 ? 53.301 -8.232 -28.237 1.00 17.89 494 VAL B C 1
ATOM 8213 O O . VAL B 1 490 ? 54.288 -8.828 -27.876 1.00 17.96 494 VAL B O 1
ATOM 8217 N N . VAL B 1 491 ? 52.992 -8.048 -29.521 1.00 19.89 495 VAL B N 1
ATOM 8218 C CA . VAL B 1 491 ? 53.883 -8.369 -30.633 1.00 20.75 495 VAL B CA 1
ATOM 8219 C C . VAL B 1 491 ? 54.702 -7.114 -30.978 1.00 22.33 495 VAL B C 1
ATOM 8220 O O . VAL B 1 491 ? 54.168 -6.116 -31.459 1.00 20.14 495 VAL B O 1
ATOM 8224 N N . THR B 1 492 ? 55.993 -7.162 -30.655 1.00 25.62 496 THR B N 1
ATOM 8225 C CA . THR B 1 492 ? 56.941 -6.066 -30.909 1.00 29.65 496 THR B CA 1
ATOM 8226 C C . THR B 1 492 ? 57.356 -6.063 -32.394 1.00 32.24 496 THR B C 1
ATOM 8227 O O . THR B 1 492 ? 57.481 -5.013 -32.996 1.00 32.94 496 THR B O 1
ATOM 8229 N N . ASN B 1 493 ? 57.556 -7.242 -32.986 1.00 35.34 497 ASN B N 1
ATOM 8230 C CA . ASN B 1 493 ? 57.967 -7.347 -34.396 1.00 38.15 497 ASN B CA 1
ATOM 8231 C C . ASN B 1 493 ? 57.487 -8.706 -34.928 1.00 39.87 497 ASN B C 1
ATOM 8232 O O . ASN B 1 493 ? 57.349 -9.638 -34.154 1.00 43.29 497 ASN B O 1
ATOM 8234 N N . LYS B 1 494 ? 57.198 -8.778 -36.235 1.00 40.47 498 LYS B N 1
ATOM 8235 C CA . LYS B 1 494 ? 56.650 -9.967 -36.906 1.00 38.81 498 LYS B CA 1
ATOM 8236 C C . LYS B 1 494 ? 57.400 -10.165 -38.226 1.00 41.33 498 LYS B C 1
ATOM 8237 O O . LYS B 1 494 ? 57.857 -9.208 -38.850 1.00 46.53 498 LYS B O 1
ATOM 8239 N N . ASN B 1 495 ? 57.483 -11.431 -38.629 1.00 40.47 499 ASN B N 1
ATOM 8240 C CA . ASN B 1 495 ? 58.215 -11.927 -39.762 1.00 40.99 499 ASN B CA 1
ATOM 8241 C C . ASN B 1 495 ? 57.317 -12.961 -40.456 1.00 41.16 499 ASN B C 1
ATOM 8242 O O . ASN B 1 495 ? 56.252 -13.315 -39.952 1.00 38.52 499 ASN B O 1
ATOM 8244 N N . SER B 1 496 ? 57.749 -13.467 -41.610 1.00 44.55 500 SER B N 1
ATOM 8245 C CA . SER B 1 496 ? 57.044 -14.594 -42.221 1.00 45.43 500 SER B CA 1
ATOM 8246 C C . SER B 1 496 ? 57.283 -15.845 -41.362 1.00 46.12 500 SER B C 1
ATOM 8247 O O . SER B 1 496 ? 56.401 -16.682 -41.256 1.00 43.63 500 SER B O 1
ATOM 8250 N N . ASN B 1 497 ? 58.470 -15.925 -40.732 1.00 44.60 501 ASN B N 1
ATOM 8251 C CA . ASN B 1 497 ? 58.901 -17.096 -39.975 1.00 42.65 501 ASN B CA 1
ATOM 8252 C C . ASN B 1 497 ? 59.273 -16.767 -38.516 1.00 41.52 501 ASN B C 1
ATOM 8253 O O . ASN B 1 497 ? 59.777 -17.653 -37.805 1.00 42.30 501 ASN B O 1
ATOM 8255 N N . SER B 1 498 ? 59.013 -15.549 -38.025 1.00 37.72 502 SER B N 1
ATOM 8256 C CA . SER B 1 498 ? 59.425 -15.239 -36.622 1.00 34.98 502 SER B CA 1
ATOM 8257 C C . SER B 1 498 ? 58.480 -14.240 -35.934 1.00 31.67 502 SER B C 1
ATOM 8258 O O . SER B 1 498 ? 57.746 -13.510 -36.601 1.00 29.88 502 SER B O 1
ATOM 8260 N N . VAL B 1 499 ? 58.520 -14.225 -34.590 1.00 28.96 503 VAL B N 1
ATOM 8261 C CA . VAL B 1 499 ? 57.726 -13.290 -33.785 1.00 27.74 503 VAL B CA 1
ATOM 8262 C C . VAL B 1 499 ? 58.560 -12.829 -32.580 1.00 27.06 503 VAL B C 1
ATOM 8263 O O . VAL B 1 499 ? 59.270 -13.620 -31.997 1.00 26.36 503 VAL B O 1
ATOM 8265 N N . GLN B 1 500 ? 58.457 -11.547 -32.220 1.00 27.49 504 GLN B N 1
ATOM 8266 C CA . GLN B 1 500 ? 59.092 -11.040 -31.017 1.00 28.99 504 GLN B CA 1
ATOM 8267 C C . GLN B 1 500 ? 57.998 -10.598 -30.037 1.00 26.14 504 GLN B C 1
ATOM 8268 O O . GLN B 1 500 ? 57.282 -9.681 -30.316 1.00 25.48 504 GLN B O 1
ATOM 8274 N N . LEU B 1 501 ? 57.920 -11.288 -28.893 1.00 23.65 505 LEU B N 1
ATOM 8275 C CA . LEU B 1 501 ? 56.912 -11.062 -27.855 1.00 22.30 505 LEU B CA 1
ATOM 8276 C C . LEU B 1 501 ? 57.548 -10.348 -26.666 1.00 21.52 505 LEU B C 1
ATOM 8277 O O . LEU B 1 501 ? 58.676 -10.628 -26.318 1.00 21.93 505 LEU B O 1
ATOM 8282 N N . ASN B 1 502 ? 56.794 -9.418 -26.072 1.00 21.16 506 ASN B N 1
ATOM 8283 C CA . ASN B 1 502 ? 57.170 -8.672 -24.875 1.00 20.59 506 ASN B CA 1
ATOM 8284 C C . ASN B 1 502 ? 55.975 -8.702 -23.929 1.00 19.25 506 ASN B C 1
ATOM 8285 O O . ASN B 1 502 ? 54.863 -8.772 -24.417 1.00 18.89 506 ASN B O 1
ATOM 8290 N N . TRP B 1 503 ? 56.219 -8.662 -22.613 1.00 17.84 507 TRP B N 1
ATOM 8291 C CA . TRP B 1 503 ? 55.150 -8.639 -21.620 1.00 16.57 507 TRP B CA 1
ATOM 8292 C C . TRP B 1 503 ? 55.632 -7.938 -20.355 1.00 16.72 507 TRP B C 1
ATOM 8293 O O . TRP B 1 503 ? 56.800 -7.832 -20.158 1.00 15.84 507 TRP B O 1
ATOM 8304 N N . THR B 1 504 ? 54.699 -7.462 -19.528 1.00 16.64 508 THR B N 1
ATOM 8305 C CA . THR B 1 504 ? 55.041 -6.868 -18.265 1.00 17.09 508 THR B CA 1
ATOM 8306 C C . THR B 1 504 ? 55.604 -7.975 -17.371 1.00 17.87 508 THR B C 1
ATOM 8307 O O . THR B 1 504 ? 55.005 -9.039 -17.284 1.00 19.20 508 THR B O 1
ATOM 8311 N N . ALA B 1 505 ? 56.712 -7.704 -16.682 1.00 17.29 509 ALA B N 1
ATOM 8312 C CA . ALA B 1 505 ? 57.312 -8.673 -15.776 1.00 17.15 509 ALA B CA 1
ATOM 8313 C C . ALA B 1 505 ? 56.347 -9.023 -14.638 1.00 16.48 509 ALA B C 1
ATOM 8314 O O . ALA B 1 505 ? 55.740 -8.142 -14.039 1.00 15.64 509 ALA B O 1
ATOM 8316 N N . SER B 1 506 ? 56.251 -10.323 -14.345 1.00 16.41 510 SER B N 1
ATOM 8317 C CA . SER B 1 506 ? 55.481 -10.847 -13.210 1.00 16.89 510 SER B CA 1
ATOM 8318 C C . SER B 1 506 ? 56.255 -10.584 -11.911 1.00 17.11 510 SER B C 1
ATOM 8319 O O . SER B 1 506 ? 57.433 -10.248 -11.958 1.00 17.59 510 SER B O 1
ATOM 8322 N N . THR B 1 507 ? 55.614 -10.775 -10.758 1.00 16.70 511 THR B N 1
ATOM 8323 C CA . THR B 1 507 ? 56.322 -10.614 -9.478 1.00 17.04 511 THR B CA 1
ATOM 8324 C C . THR B 1 507 ? 56.203 -11.910 -8.676 1.00 15.91 511 THR B C 1
ATOM 8325 O O . THR B 1 507 ? 55.268 -12.684 -8.896 1.00 15.19 511 THR B O 1
ATOM 8329 N N . ASP B 1 508 ? 57.170 -12.132 -7.774 1.00 14.84 512 ASP B N 1
ATOM 8330 C CA . ASP B 1 508 ? 57.133 -13.227 -6.820 1.00 13.61 512 ASP B CA 1
ATOM 8331 C C . ASP B 1 508 ? 57.649 -12.746 -5.473 1.00 12.94 512 ASP B C 1
ATOM 8332 O O . ASP B 1 508 ? 58.335 -11.736 -5.370 1.00 12.64 512 ASP B O 1
ATOM 8337 N N . ASN B 1 509 ? 57.301 -13.513 -4.443 1.00 12.27 513 ASN B N 1
ATOM 8338 C CA . ASN B 1 509 ? 57.728 -13.257 -3.119 1.00 11.90 513 ASN B CA 1
ATOM 8339 C C . ASN B 1 509 ? 59.229 -13.556 -2.999 1.00 12.06 513 ASN B C 1
ATOM 8340 O O . ASN B 1 509 ? 59.883 -12.875 -2.221 1.00 12.64 513 ASN B O 1
ATOM 8345 N N . VAL B 1 510 ? 59.760 -14.541 -3.744 1.00 11.89 514 VAL B N 1
ATOM 8346 C CA . VAL B 1 510 ? 61.207 -14.868 -3.735 1.00 12.34 514 VAL B CA 1
ATOM 8347 C C . VAL B 1 510 ? 61.864 -14.403 -5.040 1.00 12.80 514 VAL B C 1
ATOM 8348 O O . VAL B 1 510 ? 62.999 -13.964 -5.013 1.00 13.04 514 VAL B O 1
ATOM 8352 N N . GLY B 1 511 ? 61.172 -14.568 -6.173 1.00 13.24 515 GLY B N 1
ATOM 8353 C CA . GLY B 1 511 ? 61.595 -13.987 -7.460 1.00 13.54 515 GLY B CA 1
ATOM 8354 C C . GLY B 1 511 ? 61.200 -14.872 -8.629 1.00 13.60 515 GLY B C 1
ATOM 8355 O O . GLY B 1 511 ? 61.015 -16.056 -8.440 1.00 12.93 515 GLY B O 1
ATOM 8356 N N . VAL B 1 512 ? 61.071 -14.285 -9.826 1.00 13.60 516 VAL B N 1
ATOM 8357 C CA . VAL B 1 512 ? 60.653 -14.995 -11.041 1.00 13.95 516 VAL B CA 1
ATOM 8358 C C . VAL B 1 512 ? 61.885 -15.531 -11.777 1.00 14.81 516 VAL B C 1
ATOM 8359 O O . VAL B 1 512 ? 62.638 -14.730 -12.341 1.00 13.91 516 VAL B O 1
ATOM 8363 N N . THR B 1 513 ? 62.035 -16.869 -11.831 1.00 16.09 517 THR B N 1
ATOM 8364 C CA . THR B 1 513 ? 63.202 -17.548 -12.441 1.00 16.66 517 THR B CA 1
ATOM 8365 C C . THR B 1 513 ? 63.079 -17.623 -13.969 1.00 17.32 517 THR B C 1
ATOM 8366 O O . THR B 1 513 ? 64.044 -17.335 -14.639 1.00 17.48 517 THR B O 1
ATOM 8370 N N . GLU B 1 514 ? 61.914 -17.980 -14.522 1.00 19.67 518 GLU B N 1
ATOM 8371 C CA . GLU B 1 514 ? 61.763 -18.031 -16.003 1.00 20.25 518 GLU B CA 1
ATOM 8372 C C . GLU B 1 514 ? 60.289 -17.991 -16.437 1.00 18.01 518 GLU B C 1
ATOM 8373 O O . GLU B 1 514 ? 59.376 -18.086 -15.623 1.00 15.74 518 GLU B O 1
ATOM 8379 N N . TYR B 1 515 ? 60.103 -17.822 -17.754 1.00 15.85 519 TYR B N 1
ATOM 8380 C CA . TYR B 1 515 ? 58.822 -17.836 -18.395 1.00 15.02 519 TYR B CA 1
ATOM 8381 C C . TYR B 1 515 ? 58.783 -18.971 -19.431 1.00 15.69 519 TYR B C 1
ATOM 8382 O O . TYR B 1 515 ? 59.632 -19.044 -20.291 1.00 15.39 519 TYR B O 1
ATOM 8391 N N . GLU B 1 516 ? 57.790 -19.861 -19.341 1.00 16.81 520 GLU B N 1
ATOM 8392 C CA . GLU B 1 516 ? 57.602 -20.935 -20.324 1.00 18.32 520 GLU B CA 1
ATOM 8393 C C . GLU B 1 516 ? 56.455 -20.544 -21.264 1.00 18.52 520 GLU B C 1
ATOM 8394 O O . GLU B 1 516 ? 55.374 -20.137 -20.822 1.00 19.00 520 GLU B O 1
ATOM 8400 N N . ILE B 1 517 ? 56.698 -20.660 -22.567 1.00 18.24 521 ILE B N 1
ATOM 8401 C CA . ILE B 1 517 ? 55.739 -20.351 -23.591 1.00 18.30 521 ILE B CA 1
ATOM 8402 C C . ILE B 1 517 ? 55.409 -21.641 -24.361 1.00 18.46 521 ILE B C 1
ATOM 8403 O O . ILE B 1 517 ? 56.313 -22.326 -24.835 1.00 17.31 521 ILE B O 1
ATOM 8408 N N . THR B 1 518 ? 54.113 -21.987 -24.462 1.00 19.07 522 THR B N 1
ATOM 8409 C CA . THR B 1 518 ? 53.668 -23.168 -25.241 1.00 19.71 522 THR B CA 1
ATOM 8410 C C . THR B 1 518 ? 52.706 -22.760 -26.360 1.00 19.30 522 THR B C 1
ATOM 8411 O O . THR B 1 518 ? 51.975 -21.799 -26.231 1.00 17.50 522 THR B O 1
ATOM 8415 N N . ALA B 1 519 ? 52.744 -23.539 -27.446 1.00 19.81 523 ALA B N 1
ATOM 8416 C CA . ALA B 1 519 ? 51.858 -23.428 -28.594 1.00 20.85 523 ALA B CA 1
ATOM 8417 C C . ALA B 1 519 ? 51.785 -24.793 -29.290 1.00 22.49 523 ALA B C 1
ATOM 8418 O O . ALA B 1 519 ? 52.784 -25.287 -29.840 1.00 21.79 523 ALA B O 1
ATOM 8420 N N . GLY B 1 520 ? 50.595 -25.399 -29.259 1.00 24.78 524 GLY B N 1
ATOM 8421 C CA . GLY B 1 520 ? 50.402 -26.767 -29.716 1.00 25.62 524 GLY B CA 1
ATOM 8422 C C . GLY B 1 520 ? 51.400 -27.705 -29.065 1.00 26.37 524 GLY B C 1
ATOM 8423 O O . GLY B 1 520 ? 51.464 -27.774 -27.827 1.00 24.96 524 GLY B O 1
ATOM 8424 N N . GLU B 1 521 ? 52.200 -28.372 -29.911 1.00 28.83 525 GLU B N 1
ATOM 8425 C CA . GLU B 1 521 ? 53.199 -29.380 -29.504 1.00 30.84 525 GLU B CA 1
ATOM 8426 C C . GLU B 1 521 ? 54.501 -28.709 -29.024 1.00 31.50 525 GLU B C 1
ATOM 8427 O O . GLU B 1 521 ? 55.229 -29.320 -28.260 1.00 34.94 525 GLU B O 1
ATOM 8429 N N . GLU B 1 522 ? 54.780 -27.462 -29.432 1.00 30.75 526 GLU B N 1
ATOM 8430 C CA . GLU B 1 522 ? 56.097 -26.832 -29.197 1.00 31.75 526 GLU B CA 1
ATOM 8431 C C . GLU B 1 522 ? 56.142 -26.096 -27.849 1.00 30.54 526 GLU B C 1
ATOM 8432 O O . GLU B 1 522 ? 55.107 -25.793 -27.246 1.00 32.11 526 GLU B O 1
ATOM 8438 N N . LYS B 1 523 ? 57.360 -25.774 -27.401 1.00 28.64 527 LYS B N 1
ATOM 8439 C CA . LYS B 1 523 ? 57.599 -25.185 -26.077 1.00 27.76 527 LYS B CA 1
ATOM 8440 C C . LYS B 1 523 ? 58.897 -24.374 -26.109 1.00 25.73 527 LYS B C 1
ATOM 8441 O O . LYS B 1 523 ? 59.826 -24.774 -26.757 1.00 27.95 527 LYS B O 1
ATOM 8447 N N . TRP B 1 524 ? 58.931 -23.234 -25.412 1.00 23.98 528 TRP B N 1
ATOM 8448 C CA . TRP B 1 524 ? 60.100 -22.329 -25.344 1.00 22.43 528 TRP B CA 1
ATOM 8449 C C . TRP B 1 524 ? 60.178 -21.723 -23.930 1.00 21.80 528 TRP B C 1
ATOM 8450 O O . TRP B 1 524 ? 59.226 -21.729 -23.220 1.00 22.91 528 TRP B O 1
ATOM 8461 N N . SER B 1 525 ? 61.280 -21.089 -23.551 1.00 21.74 529 SER B N 1
ATOM 8462 C CA . SER B 1 525 ? 61.667 -20.694 -22.184 1.00 20.87 529 SER B CA 1
ATOM 8463 C C . SER B 1 525 ? 62.576 -19.456 -22.308 1.00 19.69 529 SER B C 1
ATOM 8464 O O . SER B 1 525 ? 63.174 -19.229 -23.364 1.00 18.41 529 SER B O 1
ATOM 8467 N N . THR B 1 526 ? 62.511 -18.554 -21.319 1.00 18.76 530 THR B N 1
ATOM 8468 C CA . THR B 1 526 ? 63.378 -17.374 -21.251 1.00 18.14 530 THR B CA 1
ATOM 8469 C C . THR B 1 526 ? 63.459 -16.892 -19.800 1.00 17.33 530 THR B C 1
ATOM 8470 O O . THR B 1 526 ? 62.515 -17.094 -19.045 1.00 16.74 530 THR B O 1
ATOM 8474 N N . THR B 1 527 ? 64.590 -16.267 -19.427 1.00 16.39 531 THR B N 1
ATOM 8475 C CA . THR B 1 527 ? 64.813 -15.777 -18.032 1.00 15.63 531 THR B CA 1
ATOM 8476 C C . THR B 1 527 ? 64.392 -14.312 -17.903 1.00 14.42 531 THR B C 1
ATOM 8477 O O . THR B 1 527 ? 64.463 -13.757 -16.811 1.00 13.78 531 THR B O 1
ATOM 8481 N N . THR B 1 528 ? 63.931 -13.719 -19.009 1.00 13.85 532 THR B N 1
ATOM 8482 C CA . THR B 1 528 ? 63.460 -12.335 -19.016 1.00 13.80 532 THR B CA 1
ATOM 8483 C C . THR B 1 528 ? 62.066 -12.288 -19.659 1.00 13.98 532 THR B C 1
ATOM 8484 O O . THR B 1 528 ? 61.592 -13.270 -20.247 1.00 13.65 532 THR B O 1
ATOM 8488 N N . ASN B 1 529 ? 61.396 -11.147 -19.516 1.00 14.21 533 ASN B N 1
ATOM 8489 C CA . ASN B 1 529 ? 60.048 -10.962 -20.013 1.00 14.56 533 ASN B CA 1
ATOM 8490 C C . ASN B 1 529 ? 60.063 -10.547 -21.487 1.00 14.50 533 ASN B C 1
ATOM 8491 O O . ASN B 1 529 ? 59.442 -9.563 -21.820 1.00 13.50 533 ASN B O 1
ATOM 8496 N N . SER B 1 530 ? 60.746 -11.304 -22.345 1.00 15.72 534 SER B N 1
ATOM 8497 C CA . SER B 1 530 ? 60.732 -11.050 -23.789 1.00 17.27 534 SER B CA 1
ATOM 8498 C C . SER B 1 530 ? 61.291 -12.295 -24.461 1.00 16.85 534 SER B C 1
ATOM 8499 O O . SER B 1 530 ? 62.033 -13.026 -23.821 1.00 18.14 534 SER B O 1
ATOM 8502 N N . ILE B 1 531 ? 60.902 -12.561 -25.699 1.00 17.25 535 ILE B N 1
ATOM 8503 C CA . ILE B 1 531 ? 61.488 -13.711 -26.393 1.00 17.83 535 ILE B CA 1
ATOM 8504 C C . ILE B 1 531 ? 61.413 -13.474 -27.896 1.00 18.80 535 ILE B C 1
ATOM 8505 O O . ILE B 1 531 ? 60.570 -12.728 -28.380 1.00 19.01 535 ILE B O 1
ATOM 8510 N N . THR B 1 532 ? 62.352 -14.077 -28.614 1.00 21.34 536 THR B N 1
ATOM 8511 C CA . THR B 1 532 ? 62.275 -14.123 -30.057 1.00 23.07 536 THR B CA 1
ATOM 8512 C C . THR B 1 532 ? 62.130 -15.587 -30.465 1.00 24.01 536 THR B C 1
ATOM 8513 O O . THR B 1 532 ? 62.960 -16.400 -30.110 1.00 23.66 536 THR B O 1
ATOM 8517 N N . ILE B 1 533 ? 61.045 -15.902 -31.182 1.00 26.58 537 ILE B N 1
ATOM 8518 C CA . ILE B 1 533 ? 60.755 -17.267 -31.592 1.00 28.27 537 ILE B CA 1
ATOM 8519 C C . ILE B 1 533 ? 60.900 -17.399 -33.114 1.00 30.27 537 ILE B C 1
ATOM 8520 O O . ILE B 1 533 ? 60.275 -16.675 -33.883 1.00 29.69 537 ILE B O 1
ATOM 8525 N N . LYS B 1 534 ? 61.722 -18.360 -33.535 1.00 34.40 538 LYS B N 1
ATOM 8526 C CA . LYS B 1 534 ? 62.107 -18.525 -34.932 1.00 37.75 538 LYS B CA 1
ATOM 8527 C C . LYS B 1 534 ? 61.624 -19.887 -35.434 1.00 39.86 538 LYS B C 1
ATOM 8528 O O . LYS B 1 534 ? 61.121 -20.675 -34.650 1.00 41.20 538 LYS B O 1
ATOM 8534 N N . ASN B 1 535 ? 61.777 -20.115 -36.746 1.00 43.61 539 ASN B N 1
ATOM 8535 C CA . ASN B 1 535 ? 61.461 -21.382 -37.432 1.00 45.70 539 ASN B CA 1
ATOM 8536 C C . ASN B 1 535 ? 59.969 -21.692 -37.310 1.00 46.07 539 ASN B C 1
ATOM 8537 O O . ASN B 1 535 ? 59.589 -22.785 -36.903 1.00 49.13 539 ASN B O 1
ATOM 8542 N N . LEU B 1 536 ? 59.140 -20.719 -37.690 1.00 47.01 540 LEU B N 1
ATOM 8543 C CA . LEU B 1 536 ? 57.689 -20.847 -37.633 1.00 46.37 540 LEU B CA 1
ATOM 8544 C C . LEU B 1 536 ? 57.155 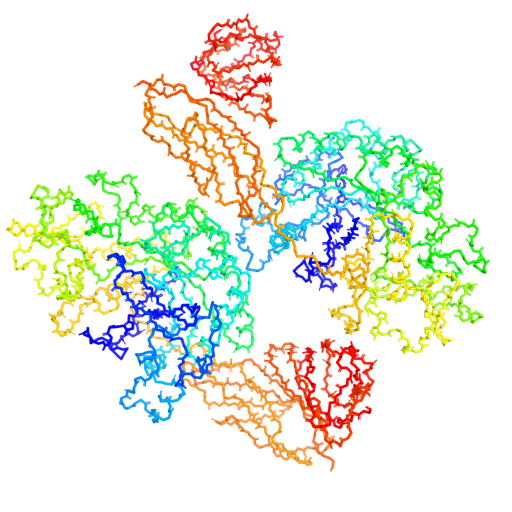-20.934 -39.070 1.00 49.30 540 LEU B C 1
ATOM 8545 O O . LEU B 1 536 ? 57.724 -20.305 -39.983 1.00 47.14 540 LEU B O 1
ATOM 8550 N N . LYS B 1 537 ? 56.079 -21.719 -39.251 1.00 53.42 541 LYS B N 1
ATOM 8551 C CA . LYS B 1 537 ? 55.372 -21.876 -40.538 1.00 52.37 541 LYS B CA 1
ATOM 8552 C C . LYS B 1 537 ? 54.781 -20.528 -40.956 1.00 50.67 541 LYS B C 1
ATOM 8553 O O . LYS B 1 537 ? 54.128 -19.866 -40.150 1.00 49.09 541 LYS B O 1
ATOM 8557 N N . PRO B 1 538 ? 55.042 -20.053 -42.197 1.00 48.23 542 PRO B N 1
ATOM 8558 C CA . PRO B 1 538 ? 54.472 -18.793 -42.677 1.00 46.79 542 PRO B CA 1
ATOM 8559 C C . PRO B 1 538 ? 52.949 -18.795 -42.836 1.00 45.66 542 PRO B C 1
ATOM 8560 O O . PRO B 1 538 ? 52.355 -19.826 -43.129 1.00 45.92 542 PRO B O 1
ATOM 8564 N N . ASN B 1 539 ? 52.348 -17.624 -42.619 1.00 48.11 543 ASN B N 1
ATOM 8565 C CA . ASN B 1 539 ? 50.918 -17.413 -42.803 1.00 49.99 543 ASN B CA 1
ATOM 8566 C C . ASN B 1 539 ? 50.120 -18.366 -41.903 1.00 50.43 543 ASN B C 1
ATOM 8567 O O . ASN B 1 539 ? 49.051 -18.837 -42.302 1.00 48.91 543 ASN B O 1
ATOM 8572 N N . THR B 1 540 ? 50.645 -18.657 -40.701 1.00 50.47 544 THR B N 1
ATOM 8573 C CA . THR B 1 540 ? 49.997 -19.592 -39.761 1.00 48.95 544 THR B CA 1
ATOM 8574 C C . THR B 1 540 ? 49.610 -18.847 -38.477 1.00 46.42 544 THR B C 1
ATOM 8575 O O . THR B 1 540 ? 50.306 -17.938 -38.003 1.00 42.71 544 THR B O 1
ATOM 8579 N N . GLU B 1 541 ? 48.464 -19.260 -37.936 1.00 45.43 545 GLU B N 1
ATOM 8580 C CA . GLU B 1 541 ? 47.949 -18.791 -36.687 1.00 43.82 545 GLU B CA 1
ATOM 8581 C C . GLU B 1 541 ? 48.594 -19.618 -35.574 1.00 40.60 545 GLU B C 1
ATOM 8582 O O . GLU B 1 541 ? 48.622 -20.849 -35.657 1.00 42.25 545 GLU B O 1
ATOM 8588 N N . TYR B 1 542 ? 49.118 -18.922 -34.558 1.00 34.76 546 TYR B N 1
ATOM 8589 C CA . TYR B 1 542 ? 49.663 -19.535 -33.355 1.00 30.07 546 TYR B CA 1
ATOM 8590 C C . TYR B 1 542 ? 48.997 -18.896 -32.138 1.00 26.97 546 TYR B C 1
ATOM 8591 O O . TYR B 1 542 ? 48.789 -17.677 -32.119 1.00 26.01 546 TYR B O 1
ATOM 8600 N N . THR B 1 543 ? 48.684 -19.716 -31.128 1.00 24.73 547 THR B N 1
ATOM 8601 C CA . THR B 1 543 ? 48.207 -19.206 -29.831 1.00 25.07 547 THR B CA 1
ATOM 8602 C C . THR B 1 543 ? 49.280 -19.468 -28.767 1.00 23.98 547 THR B C 1
ATOM 8603 O O . THR B 1 543 ? 49.537 -20.613 -28.438 1.00 23.61 547 THR B O 1
ATOM 8607 N N . PHE B 1 544 ? 49.902 -18.395 -28.259 1.00 23.60 548 PHE B N 1
ATOM 8608 C CA . PHE B 1 544 ? 51.047 -18.518 -27.331 1.00 23.14 548 PHE B CA 1
ATOM 8609 C C . PHE B 1 544 ? 50.548 -18.352 -25.899 1.00 21.62 548 PHE B C 1
ATOM 8610 O O . PHE B 1 544 ? 49.976 -17.352 -25.566 1.00 22.80 548 PHE B O 1
ATOM 8618 N N . SER B 1 545 ? 50.776 -19.375 -25.084 1.00 20.27 549 SER B N 1
ATOM 8619 C CA . SER B 1 545 ? 50.419 -19.376 -23.681 1.00 19.17 549 SER B CA 1
ATOM 8620 C C . SER B 1 545 ? 51.691 -19.214 -22.857 1.00 17.94 549 SER B C 1
ATOM 8621 O O . SER B 1 545 ? 52.603 -20.015 -23.004 1.00 17.62 549 SER B O 1
ATOM 8624 N N . ILE B 1 546 ? 51.708 -18.217 -21.973 1.00 16.99 550 ILE B N 1
ATOM 8625 C CA . ILE B 1 546 ? 52.881 -17.880 -21.173 1.00 16.29 550 ILE B CA 1
ATOM 8626 C C . ILE B 1 546 ? 52.538 -18.028 -19.685 1.00 16.01 550 ILE B C 1
ATOM 8627 O O . ILE B 1 546 ? 51.553 -17.472 -19.230 1.00 15.08 550 ILE B O 1
ATOM 8632 N N . ILE B 1 547 ? 53.402 -18.733 -18.950 1.00 16.31 551 ILE B N 1
ATOM 8633 C CA . ILE B 1 547 ? 53.313 -18.979 -17.493 1.00 16.84 551 ILE B CA 1
ATOM 8634 C C . ILE B 1 547 ? 54.614 -18.457 -16.859 1.00 16.64 551 ILE B C 1
ATOM 8635 O O . ILE B 1 547 ? 55.669 -18.530 -17.497 1.00 16.80 551 ILE B O 1
ATOM 8640 N N . ALA B 1 548 ? 54.558 -17.983 -15.609 1.00 16.66 552 ALA B N 1
ATOM 8641 C CA . ALA B 1 548 ? 55.749 -17.549 -14.846 1.00 16.64 552 ALA B CA 1
ATOM 8642 C C . ALA B 1 548 ? 56.103 -18.588 -13.768 1.00 17.41 552 ALA B C 1
ATOM 8643 O O . ALA B 1 548 ? 55.227 -19.060 -13.078 1.00 15.74 552 ALA B O 1
ATOM 8645 N N . LYS B 1 549 ? 57.393 -18.924 -13.630 1.00 18.91 553 LYS B N 1
ATOM 8646 C CA . LYS B 1 549 ? 57.865 -19.919 -12.664 1.00 20.18 553 LYS B CA 1
ATOM 8647 C C . LYS B 1 549 ? 58.753 -19.239 -11.613 1.00 18.68 553 LYS B C 1
ATOM 8648 O O . LYS B 1 549 ? 59.377 -18.211 -11.871 1.00 16.74 553 LYS B O 1
ATOM 8654 N N . ASP B 1 550 ? 58.801 -19.852 -10.426 1.00 17.71 554 ASP B N 1
ATOM 8655 C CA . ASP B 1 550 ? 59.751 -19.514 -9.393 1.00 17.38 554 ASP B CA 1
ATOM 8656 C C . ASP B 1 550 ? 60.667 -20.728 -9.123 1.00 18.59 554 ASP B C 1
ATOM 8657 O O . ASP B 1 550 ? 60.492 -21.818 -9.678 1.00 17.43 554 ASP B O 1
ATOM 8662 N N . ALA B 1 551 ? 61.657 -20.537 -8.248 1.00 19.65 555 ALA B N 1
ATOM 8663 C CA . ALA B 1 551 ? 62.677 -21.562 -8.025 1.00 20.90 555 ALA B CA 1
ATOM 8664 C C . ALA B 1 551 ? 62.071 -22.785 -7.323 1.00 21.20 555 ALA B C 1
ATOM 8665 O O . ALA B 1 551 ? 62.386 -23.912 -7.680 1.00 21.94 555 ALA B O 1
ATOM 8667 N N . ALA B 1 552 ? 61.212 -22.565 -6.325 1.00 20.54 556 ALA B N 1
ATOM 8668 C CA . ALA B 1 552 ? 60.592 -23.681 -5.614 1.00 20.79 556 ALA B CA 1
ATOM 8669 C C . ALA B 1 552 ? 59.679 -24.503 -6.540 1.00 20.50 556 ALA B C 1
ATOM 8670 O O . ALA B 1 552 ? 59.248 -25.571 -6.163 1.00 21.34 556 ALA B O 1
ATOM 8672 N N . GLY B 1 553 ? 59.358 -23.987 -7.729 1.00 19.96 557 GLY B N 1
ATOM 8673 C CA . GLY B 1 553 ? 58.656 -24.763 -8.733 1.00 19.48 557 GLY B CA 1
ATOM 8674 C C . GLY B 1 553 ? 57.192 -24.370 -8.887 1.00 19.58 557 GLY B C 1
ATOM 8675 O O . GLY B 1 553 ? 56.504 -24.931 -9.727 1.00 20.43 557 GLY B O 1
ATOM 8676 N N . ASN B 1 554 ? 56.717 -23.389 -8.108 1.00 18.56 558 ASN B N 1
ATOM 8677 C CA . ASN B 1 554 ? 55.380 -22.830 -8.284 1.00 17.85 558 ASN B CA 1
ATOM 8678 C C . ASN B 1 554 ? 55.238 -22.228 -9.698 1.00 17.62 558 ASN B C 1
ATOM 8679 O O . ASN B 1 554 ? 56.246 -21.902 -10.366 1.00 16.89 558 ASN B O 1
ATOM 8684 N N . LYS B 1 555 ? 53.992 -22.082 -10.164 1.00 16.99 559 LYS B N 1
ATOM 8685 C CA . LYS B 1 555 ? 53.748 -21.449 -11.450 1.00 16.70 559 LYS B CA 1
ATOM 8686 C C . LYS B 1 555 ? 52.405 -20.707 -11.463 1.00 15.60 559 LYS B C 1
ATOM 8687 O O . LYS B 1 555 ? 51.483 -20.995 -10.711 1.00 14.99 559 LYS B O 1
ATOM 8691 N N . SER B 1 556 ? 52.357 -19.688 -12.319 1.00 15.14 560 SER B N 1
ATOM 8692 C CA . SER B 1 556 ? 51.178 -18.896 -12.567 1.00 14.41 560 SER B CA 1
ATOM 8693 C C . SER B 1 556 ? 50.248 -19.699 -13.476 1.00 14.51 560 SER B C 1
ATOM 8694 O O . SER B 1 556 ? 50.634 -20.748 -14.002 1.00 13.93 560 SER B O 1
ATOM 8697 N N . GLN B 1 557 ? 49.034 -19.191 -13.660 1.00 14.86 561 GLN B N 1
ATOM 8698 C CA . GLN B 1 557 ? 48.099 -19.778 -14.612 1.00 15.90 561 GLN B CA 1
ATOM 8699 C C . GLN B 1 557 ? 48.273 -19.087 -15.966 1.00 14.98 561 GLN B C 1
ATOM 8700 O O . GLN B 1 557 ? 48.477 -17.880 -16.037 1.00 14.43 561 GLN B O 1
ATOM 8706 N N . PRO B 1 558 ? 48.148 -19.834 -17.087 1.00 14.63 562 PRO B N 1
ATOM 8707 C CA . PRO B 1 558 ? 48.527 -19.337 -18.409 1.00 14.59 562 PRO B CA 1
ATOM 8708 C C . PRO B 1 558 ? 47.734 -18.098 -18.827 1.00 14.77 562 PRO B C 1
ATOM 8709 O O . PRO B 1 558 ? 46.625 -17.939 -18.403 1.00 16.37 562 PRO B O 1
ATOM 8713 N N . THR B 1 559 ? 48.334 -17.254 -19.652 1.00 15.27 563 THR B N 1
ATOM 8714 C CA . THR B 1 559 ? 47.707 -16.144 -20.310 1.00 15.21 563 THR B CA 1
ATOM 8715 C C . THR B 1 559 ? 48.117 -16.281 -21.765 1.00 15.61 563 THR B C 1
ATOM 8716 O O . THR B 1 559 ? 49.171 -16.796 -22.015 1.00 16.20 563 THR B O 1
ATOM 8720 N N . ALA B 1 560 ? 47.300 -15.858 -22.723 1.00 16.36 564 ALA B N 1
ATOM 8721 C CA . ALA B 1 560 ? 47.675 -16.163 -24.104 1.00 17.12 564 ALA B CA 1
ATOM 8722 C C . ALA B 1 560 ? 47.456 -14.971 -25.033 1.00 17.47 564 ALA B C 1
ATOM 8723 O O . ALA B 1 560 ? 46.875 -13.961 -24.653 1.00 19.12 564 ALA B O 1
ATOM 8725 N N . LEU B 1 561 ? 48.017 -15.100 -26.231 1.00 18.42 565 LEU B N 1
ATOM 8726 C CA . LEU B 1 561 ? 47.829 -14.158 -27.309 1.00 20.85 565 LEU B CA 1
ATOM 8727 C C . LEU B 1 561 ? 47.913 -14.916 -28.638 1.00 23.27 565 LEU B C 1
ATOM 8728 O O . LEU B 1 561 ? 48.736 -15.819 -28.789 1.00 22.83 565 LEU B O 1
ATOM 8733 N N . THR B 1 562 ? 47.054 -14.515 -29.583 1.00 24.28 566 THR B N 1
ATOM 8734 C CA . THR B 1 562 ? 46.891 -15.142 -30.869 1.00 24.86 566 THR B CA 1
ATOM 8735 C C . THR B 1 562 ? 47.583 -14.266 -31.911 1.00 24.90 566 THR B C 1
ATOM 8736 O O . THR B 1 562 ? 47.253 -13.080 -32.035 1.00 26.59 566 THR B O 1
ATOM 8740 N N . VAL B 1 563 ? 48.548 -14.846 -32.627 1.00 24.03 567 VAL B N 1
ATOM 8741 C CA . VAL B 1 563 ? 49.345 -14.089 -33.582 1.00 25.60 567 VAL B CA 1
ATOM 8742 C C . VAL B 1 563 ? 49.354 -14.811 -34.934 1.00 26.29 567 VAL B C 1
ATOM 8743 O O . VAL B 1 563 ? 49.514 -16.026 -34.971 1.00 25.65 567 VAL B O 1
ATOM 8747 N N . LYS B 1 564 ? 49.217 -14.054 -36.032 1.00 27.30 568 LYS B N 1
ATOM 8748 C CA . LYS B 1 564 ? 49.321 -14.638 -37.385 1.00 29.81 568 LYS B CA 1
ATOM 8749 C C . LYS B 1 564 ? 50.672 -14.255 -38.002 1.00 30.55 568 LYS B C 1
ATOM 8750 O O . LYS B 1 564 ? 51.001 -13.079 -38.086 1.00 28.41 568 LYS B O 1
ATOM 8752 N N . THR B 1 565 ? 51.449 -15.244 -38.451 1.00 34.29 569 THR B N 1
ATOM 8753 C CA . THR B 1 565 ? 52.717 -14.922 -39.131 1.00 38.05 569 THR B CA 1
ATOM 8754 C C . THR B 1 565 ? 52.438 -14.265 -40.492 1.00 40.78 569 THR B C 1
ATOM 8755 O O . THR B 1 565 ? 51.361 -14.408 -41.057 1.00 40.33 569 THR B O 1
ATOM 8759 N N . ASP B 1 566 ? 53.433 -13.535 -41.007 1.00 47.43 570 ASP B N 1
ATOM 8760 C CA . ASP B 1 566 ? 53.328 -12.863 -42.310 1.00 49.48 570 ASP B CA 1
ATOM 8761 C C . ASP B 1 566 ? 53.433 -13.904 -43.430 1.00 52.19 570 ASP B C 1
ATOM 8762 O O . ASP B 1 566 ? 53.956 -15.013 -43.217 1.00 54.03 570 ASP B O 1
ATOM 8767 N N . GLU B 1 567 ? 52.881 -13.542 -44.600 1.00 53.74 571 GLU B N 1
ATOM 8768 C CA . GLU B 1 567 ? 53.053 -14.285 -45.842 1.00 51.14 571 GLU B CA 1
ATOM 8769 C C . GLU B 1 567 ? 54.240 -13.666 -46.590 1.00 49.73 571 GLU B C 1
ATOM 8770 O O . GLU B 1 567 ? 55.270 -14.309 -46.819 1.00 47.95 571 GLU B O 1
ATOM 8772 N N . THR B 1 578 ? 44.893 4.423 -38.254 1.00 53.34 582 THR B N 1
ATOM 8773 C CA . THR B 1 578 ? 45.352 4.021 -36.930 1.00 57.27 582 THR B CA 1
ATOM 8774 C C . THR B 1 578 ? 44.138 3.698 -36.040 1.00 60.19 582 THR B C 1
ATOM 8775 O O . THR B 1 578 ? 43.257 4.547 -35.813 1.00 56.77 582 THR B O 1
ATOM 8777 N N . ALA B 1 579 ? 44.101 2.447 -35.564 1.00 62.40 583 ALA B N 1
ATOM 8778 C CA . ALA B 1 579 ? 43.221 1.984 -34.492 1.00 61.14 583 ALA B CA 1
ATOM 8779 C C . ALA B 1 579 ? 44.075 1.133 -33.541 1.00 56.94 583 ALA B C 1
ATOM 8780 O O . ALA B 1 579 ? 44.641 0.141 -33.979 1.00 54.89 583 ALA B O 1
ATOM 8782 N N . THR B 1 580 ? 44.229 1.557 -32.279 1.00 54.40 584 THR B N 1
ATOM 8783 C CA . THR B 1 580 ? 45.219 0.924 -31.359 1.00 53.44 584 THR B CA 1
ATOM 8784 C C . THR B 1 580 ? 44.474 0.145 -30.262 1.00 52.62 584 THR B C 1
ATOM 8785 O O . THR B 1 580 ? 43.757 0.739 -29.451 1.00 47.11 584 THR B O 1
ATOM 8787 N N . PHE B 1 581 ? 44.671 -1.186 -30.237 1.00 53.73 585 PHE B N 1
ATOM 8788 C CA . PHE B 1 581 ? 43.927 -2.124 -29.357 1.00 51.64 585 PHE B CA 1
ATOM 8789 C C . PHE B 1 581 ? 44.778 -2.470 -28.123 1.00 47.00 585 PHE B C 1
ATOM 8790 O O . PHE B 1 581 ? 45.863 -3.015 -28.259 1.00 43.96 585 PHE B O 1
ATOM 8798 N N . SER B 1 582 ? 44.263 -2.159 -26.925 1.00 44.67 586 SER B N 1
ATOM 8799 C CA . SER B 1 582 ? 44.938 -2.440 -25.641 1.00 45.44 586 SER B CA 1
ATOM 8800 C C . SER B 1 582 ? 43.999 -3.255 -24.736 1.00 48.66 586 SER B C 1
ATOM 8801 O O . SER B 1 582 ? 42.790 -3.063 -24.776 1.00 55.42 586 SER B O 1
ATOM 8803 N N . VAL B 1 583 ? 44.568 -4.162 -23.929 1.00 45.99 587 VAL B N 1
ATOM 8804 C CA . VAL B 1 583 ? 43.812 -4.998 -22.972 1.00 45.23 587 VAL B CA 1
ATOM 8805 C C . VAL B 1 583 ? 43.908 -4.331 -21.591 1.00 43.79 587 VAL B C 1
ATOM 8806 O O . VAL B 1 583 ? 45.004 -4.139 -21.084 1.00 44.17 587 VAL B O 1
ATOM 8810 N N . THR B 1 584 ? 42.761 -3.956 -21.009 1.00 45.07 588 THR B N 1
ATOM 8811 C CA . THR B 1 584 ? 42.701 -3.152 -19.756 1.00 44.71 588 THR B CA 1
ATOM 8812 C C . THR B 1 584 ? 42.692 -4.043 -18.507 1.00 44.09 588 THR B C 1
ATOM 8813 O O . THR B 1 584 ? 43.256 -3.662 -17.492 1.00 42.41 588 THR B O 1
ATOM 8817 N N . SER B 1 585 ? 41.994 -5.182 -18.574 1.00 45.26 589 SER B N 1
ATOM 8818 C CA . SER B 1 585 ? 41.896 -6.149 -17.470 1.00 45.22 589 SER B CA 1
ATOM 8819 C C . SER B 1 585 ? 41.863 -7.564 -18.065 1.00 45.71 589 SER B C 1
ATOM 8820 O O . SER B 1 585 ? 41.319 -7.747 -19.136 1.00 40.83 589 SER B O 1
ATOM 8822 N N . ASN B 1 586 ? 42.434 -8.557 -17.376 1.00 47.70 590 ASN B N 1
ATOM 8823 C CA . ASN B 1 586 ? 42.570 -9.898 -17.976 1.00 50.97 590 ASN B CA 1
ATOM 8824 C C . ASN B 1 586 ? 42.447 -10.988 -16.901 1.00 52.29 590 ASN B C 1
ATOM 8825 O O . ASN B 1 586 ? 43.435 -11.296 -16.267 1.00 53.07 590 ASN B O 1
ATOM 8830 N N . TRP B 1 587 ? 41.246 -11.579 -16.755 1.00 53.74 591 TRP B N 1
ATOM 8831 C CA . TRP B 1 587 ? 41.030 -12.832 -15.986 1.00 55.86 591 TRP B CA 1
ATOM 8832 C C . TRP B 1 587 ? 41.202 -13.990 -16.983 1.00 57.08 591 TRP B C 1
ATOM 8833 O O . TRP B 1 587 ? 41.440 -13.744 -18.146 1.00 61.11 591 TRP B O 1
ATOM 8844 N N . GLY B 1 588 ? 41.115 -15.251 -16.575 1.00 57.29 592 GLY B N 1
ATOM 8845 C CA . GLY B 1 588 ? 41.458 -16.329 -17.540 1.00 61.19 592 GLY B CA 1
ATOM 8846 C C . GLY B 1 588 ? 40.548 -16.391 -18.776 1.00 56.02 592 GLY B C 1
ATOM 8847 O O . GLY B 1 588 ? 41.019 -16.346 -19.913 1.00 42.93 592 GLY B O 1
ATOM 8848 N N . SER B 1 589 ? 39.232 -16.478 -18.531 1.00 59.12 593 SER B N 1
ATOM 8849 C CA . SER B 1 589 ? 38.193 -16.780 -19.533 1.00 57.83 593 SER B CA 1
ATOM 8850 C C . SER B 1 589 ? 37.948 -15.603 -20.495 1.00 56.12 593 SER B C 1
ATOM 8851 O O . SER B 1 589 ? 37.619 -15.833 -21.661 1.00 49.10 593 SER B O 1
ATOM 8854 N N . GLY B 1 590 ? 38.074 -14.362 -19.996 1.00 52.89 594 GLY B N 1
ATOM 8855 C CA . GLY B 1 590 ? 37.729 -13.171 -20.767 1.00 49.14 594 GLY B CA 1
ATOM 8856 C C . GLY B 1 590 ? 38.583 -11.975 -20.382 1.00 45.15 594 GLY B C 1
ATOM 8857 O O . GLY B 1 590 ? 39.409 -12.059 -19.486 1.00 36.74 594 GLY B O 1
ATOM 8858 N N . TYR B 1 591 ? 38.392 -10.853 -21.080 1.00 42.80 595 TYR B N 1
ATOM 8859 C CA . TYR B 1 591 ? 39.197 -9.665 -20.853 1.00 43.56 595 TYR B CA 1
ATOM 8860 C C . TYR B 1 591 ? 38.399 -8.421 -21.230 1.00 46.78 595 TYR B C 1
ATOM 8861 O O . TYR B 1 591 ? 37.465 -8.505 -22.020 1.00 47.26 595 TYR B O 1
ATOM 8870 N N . ASN B 1 592 ? 38.797 -7.281 -20.655 1.00 46.67 596 ASN B N 1
ATOM 8871 C CA . ASN B 1 592 ? 38.277 -5.967 -21.052 1.00 46.34 596 ASN B CA 1
ATOM 8872 C C . ASN B 1 592 ? 39.318 -5.368 -21.996 1.00 45.51 596 ASN B C 1
ATOM 8873 O O . ASN B 1 592 ? 40.498 -5.654 -21.854 1.00 44.13 596 ASN B O 1
ATOM 8878 N N . PHE B 1 593 ? 38.864 -4.598 -22.988 1.00 48.27 597 PHE B N 1
ATOM 8879 C CA . PHE B 1 593 ? 39.768 -4.035 -23.986 1.00 51.11 597 PHE B CA 1
ATOM 8880 C C . PHE B 1 593 ? 39.522 -2.523 -24.117 1.00 52.15 597 PHE B C 1
ATOM 8881 O O . PHE B 1 593 ? 38.795 -1.912 -23.321 1.00 52.08 597 PHE B O 1
ATOM 8889 N N . SER B 1 594 ? 40.228 -1.918 -25.077 1.00 53.10 598 SER B N 1
ATOM 8890 C CA . SER B 1 594 ? 40.153 -0.502 -25.378 1.00 53.44 598 SER B CA 1
ATOM 8891 C C . SER B 1 594 ? 40.712 -0.287 -26.793 1.00 53.04 598 SER B C 1
ATOM 8892 O O . SER B 1 594 ? 41.639 -0.971 -27.203 1.00 54.69 598 SER B O 1
ATOM 8894 N N . ILE B 1 595 ? 40.082 0.611 -27.555 1.00 53.07 599 ILE B N 1
ATOM 8895 C CA . ILE B 1 595 ? 40.530 1.011 -28.891 1.00 52.06 599 ILE B CA 1
ATOM 8896 C C . ILE B 1 595 ? 40.559 2.546 -28.919 1.00 50.92 599 ILE B C 1
ATOM 8897 O O . ILE B 1 595 ? 39.638 3.199 -28.460 1.00 49.81 599 ILE B O 1
ATOM 8902 N N . ILE B 1 596 ? 41.667 3.103 -29.415 1.00 54.43 600 ILE B N 1
ATOM 8903 C CA . ILE B 1 596 ? 41.808 4.516 -29.736 1.00 55.82 600 ILE B CA 1
ATOM 8904 C C . ILE B 1 596 ? 41.723 4.642 -31.272 1.00 55.73 600 ILE B C 1
ATOM 8905 O O . ILE B 1 596 ? 42.466 3.961 -32.004 1.00 54.60 600 ILE B O 1
ATOM 8910 N N . ILE B 1 597 ? 40.777 5.461 -31.756 1.00 54.64 601 ILE B N 1
ATOM 8911 C CA . ILE B 1 597 ? 40.604 5.746 -33.195 1.00 56.54 601 ILE B CA 1
ATOM 8912 C C . ILE B 1 597 ? 41.191 7.141 -33.478 1.00 59.04 601 ILE B C 1
ATOM 8913 O O . ILE B 1 597 ? 40.607 8.164 -33.095 1.00 57.16 601 ILE B O 1
ATOM 8915 N N . LYS B 1 598 ? 42.378 7.182 -34.101 1.00 63.38 602 LYS B N 1
ATOM 8916 C CA . LYS B 1 598 ? 43.061 8.440 -34.429 1.00 62.46 602 LYS B CA 1
ATOM 8917 C C . LYS B 1 598 ? 42.625 8.852 -35.837 1.00 63.03 602 LYS B C 1
ATOM 8918 O O . LYS B 1 598 ? 42.434 7.994 -36.695 1.00 55.69 602 LYS B O 1
ATOM 8920 N N . ASN B 1 599 ? 42.395 10.153 -36.026 1.00 69.16 603 ASN B N 1
ATOM 8921 C CA . ASN B 1 599 ? 42.196 10.739 -37.347 1.00 73.99 603 ASN B CA 1
ATOM 8922 C C . ASN B 1 599 ? 43.583 11.176 -37.835 1.00 78.60 603 ASN B C 1
ATOM 8923 O O . ASN B 1 599 ? 44.229 11.981 -37.167 1.00 76.71 603 ASN B O 1
ATOM 8928 N N . ASN B 1 600 ? 44.066 10.565 -38.926 1.00 80.78 604 ASN B N 1
ATOM 8929 C CA . ASN B 1 600 ? 45.399 10.852 -39.484 1.00 78.43 604 ASN B CA 1
ATOM 8930 C C . ASN B 1 600 ? 45.184 11.532 -40.838 1.00 79.09 604 ASN B C 1
ATOM 8931 O O . ASN B 1 600 ? 45.892 11.253 -41.810 1.00 76.49 604 ASN B O 1
ATOM 8933 N N . GLY B 1 601 ? 44.169 12.403 -40.864 1.00 80.83 605 GLY B N 1
ATOM 8934 C CA . GLY B 1 601 ? 43.726 13.149 -42.022 1.00 83.14 605 GLY B CA 1
ATOM 8935 C C . GLY B 1 601 ? 43.452 14.597 -41.650 1.00 87.24 605 GLY B C 1
ATOM 8936 O O . GLY B 1 601 ? 43.411 14.927 -40.465 1.00 88.51 605 GLY B O 1
ATOM 8937 N N . THR B 1 602 ? 43.282 15.444 -42.674 1.00 90.03 606 THR B N 1
ATOM 8938 C CA . THR B 1 602 ? 43.162 16.901 -42.533 1.00 86.30 606 THR B CA 1
ATOM 8939 C C . THR B 1 602 ? 41.737 17.293 -42.137 1.00 84.46 606 THR B C 1
ATOM 8940 O O . THR B 1 602 ? 41.562 18.176 -41.312 1.00 79.77 606 THR B O 1
ATOM 8942 N N . THR B 1 603 ? 40.745 16.613 -42.731 1.00 84.62 607 THR B N 1
ATOM 8943 C CA . THR B 1 603 ? 39.301 16.886 -42.496 1.00 83.48 607 THR B CA 1
ATOM 8944 C C . THR B 1 603 ? 38.786 16.083 -41.300 1.00 82.80 607 THR B C 1
ATOM 8945 O O . THR B 1 603 ? 39.273 14.989 -41.019 1.00 75.35 607 THR B O 1
ATOM 8947 N N . PRO B 1 604 ? 37.804 16.626 -40.543 1.00 82.95 608 PRO B N 1
ATOM 8948 C CA . PRO B 1 604 ? 37.188 15.891 -39.433 1.00 87.14 608 PRO B CA 1
ATOM 8949 C C . PRO B 1 604 ? 36.376 14.692 -39.951 1.00 92.73 608 PRO B C 1
ATOM 8950 O O . PRO B 1 604 ? 35.846 14.767 -41.054 1.00 96.06 608 PRO B O 1
ATOM 8952 N N . ILE B 1 605 ? 36.307 13.598 -39.185 1.00 91.71 609 ILE B N 1
ATOM 8953 C CA . ILE B 1 605 ? 35.506 12.427 -39.563 1.00 88.34 609 ILE B CA 1
ATOM 8954 C C . ILE B 1 605 ? 34.088 12.577 -38.982 1.00 90.46 609 ILE B C 1
ATOM 8955 O O . ILE B 1 605 ? 33.950 12.869 -37.801 1.00 97.05 609 ILE B O 1
ATOM 8957 N N . LYS B 1 606 ? 33.058 12.435 -39.829 1.00 88.77 610 LYS B N 1
ATOM 8958 C CA . LYS B 1 606 ? 31.639 12.493 -39.406 1.00 84.93 610 LYS B CA 1
ATOM 8959 C C . LYS B 1 606 ? 31.010 11.116 -39.645 1.00 84.43 610 LYS B C 1
ATOM 8960 O O . LYS B 1 606 ? 31.261 10.516 -40.681 1.00 82.34 610 LYS B O 1
ATOM 8962 N N . ASN B 1 607 ? 30.224 10.624 -38.679 1.00 84.69 611 ASN B N 1
ATOM 8963 C CA . ASN B 1 607 ? 29.603 9.290 -38.758 1.00 86.69 611 ASN B CA 1
ATOM 8964 C C . ASN B 1 607 ? 30.706 8.243 -39.016 1.00 90.07 611 ASN B C 1
ATOM 8965 O O . ASN B 1 607 ? 30.714 7.546 -40.058 1.00 90.15 611 ASN B O 1
ATOM 8967 N N . TRP B 1 608 ? 31.632 8.122 -38.048 1.00 88.90 612 TRP B N 1
ATOM 8968 C CA . TRP B 1 608 ? 32.794 7.201 -38.145 1.00 84.23 612 TRP B CA 1
ATOM 8969 C C . TRP B 1 608 ? 32.360 5.731 -38.045 1.00 78.54 612 TRP B C 1
ATOM 8970 O O . TRP B 1 608 ? 31.491 5.380 -37.235 1.00 73.40 612 TRP B O 1
ATOM 8981 N N . LYS B 1 609 ? 33.011 4.896 -38.875 1.00 70.59 613 LYS B N 1
ATOM 8982 C CA . LYS B 1 609 ? 32.843 3.440 -38.948 1.00 70.26 613 LYS B CA 1
ATOM 8983 C C . LYS B 1 609 ? 34.242 2.808 -38.944 1.00 66.23 613 LYS B C 1
ATOM 8984 O O . LYS B 1 609 ? 35.150 3.386 -39.520 1.00 67.36 613 LYS B O 1
ATOM 8986 N N . LEU B 1 610 ? 34.395 1.656 -38.269 1.00 63.20 614 LEU B N 1
ATOM 8987 C CA . LEU B 1 610 ? 35.686 0.936 -38.125 1.00 59.71 614 LEU B CA 1
ATOM 8988 C C . LEU B 1 610 ? 35.522 -0.507 -38.630 1.00 56.82 614 LEU B C 1
ATOM 8989 O O . LEU B 1 610 ? 34.649 -1.231 -38.170 1.00 55.57 614 LEU B O 1
ATOM 8994 N N . GLU B 1 611 ? 36.362 -0.903 -39.597 1.00 54.63 615 GLU B N 1
ATOM 8995 C CA . GLU B 1 611 ? 36.385 -2.256 -40.152 1.00 55.39 615 GLU B CA 1
ATOM 8996 C C . GLU B 1 611 ? 37.778 -2.856 -39.938 1.00 54.26 615 GLU B C 1
ATOM 8997 O O . GLU B 1 611 ? 38.767 -2.224 -40.260 1.00 47.98 615 GLU B O 1
ATOM 9003 N N . PHE B 1 612 ? 37.831 -4.065 -39.363 1.00 56.82 616 PHE B N 1
ATOM 9004 C CA . PHE B 1 612 ? 39.098 -4.737 -39.045 1.00 58.72 616 PHE B CA 1
ATOM 9005 C C . PHE B 1 612 ? 38.870 -6.249 -38.958 1.00 57.40 616 PHE B C 1
ATOM 9006 O O . PHE B 1 612 ? 37.724 -6.690 -38.862 1.00 57.69 616 PHE B O 1
ATOM 9014 N N . ASP B 1 613 ? 39.972 -7.017 -39.017 1.00 56.23 617 ASP B N 1
ATOM 9015 C CA . ASP B 1 613 ? 39.988 -8.490 -38.808 1.00 57.19 617 ASP B CA 1
ATOM 9016 C C . ASP B 1 613 ? 40.633 -8.782 -37.440 1.00 55.27 617 ASP B C 1
ATOM 9017 O O . ASP B 1 613 ? 41.665 -8.201 -37.106 1.00 55.77 617 ASP B O 1
ATOM 9022 N N . TYR B 1 614 ? 40.011 -9.662 -36.648 1.00 52.87 618 TYR B N 1
ATOM 9023 C CA . TYR B 1 614 ? 40.477 -10.028 -35.307 1.00 50.70 618 TYR B CA 1
ATOM 9024 C C . TYR B 1 614 ? 40.213 -11.520 -35.087 1.00 49.40 618 TYR B C 1
ATOM 9025 O O . TYR B 1 614 ? 39.076 -11.939 -35.210 1.00 52.65 618 TYR B O 1
ATOM 9034 N N . SER B 1 615 ? 41.247 -12.309 -34.768 1.00 48.26 619 SER B N 1
ATOM 9035 C CA . SER B 1 615 ? 41.076 -13.755 -34.535 1.00 47.77 619 SER B CA 1
ATOM 9036 C C . SER B 1 615 ? 40.745 -14.003 -33.055 1.00 49.68 619 SER B C 1
ATOM 9037 O O . SER B 1 615 ? 41.544 -14.617 -32.329 1.00 50.35 619 SER B O 1
ATOM 9039 N N . GLY B 1 616 ? 39.567 -13.521 -32.629 1.00 48.29 620 GLY B N 1
ATOM 9040 C CA . GLY B 1 616 ? 39.029 -13.693 -31.278 1.00 47.03 620 GLY B CA 1
ATOM 9041 C C . GLY B 1 616 ? 37.592 -13.208 -31.214 1.00 46.31 620 GLY B C 1
ATOM 9042 O O . GLY B 1 616 ? 37.170 -12.501 -32.117 1.00 42.77 620 GLY B O 1
ATOM 9043 N N . ASN B 1 617 ? 36.854 -13.599 -30.165 1.00 47.60 621 ASN B N 1
ATOM 9044 C CA . ASN B 1 617 ? 35.426 -13.264 -30.040 1.00 49.25 621 ASN B CA 1
ATOM 9045 C C . ASN B 1 617 ? 35.245 -11.994 -29.176 1.00 49.66 621 ASN B C 1
ATOM 9046 O O . ASN B 1 617 ? 35.342 -12.048 -27.944 1.00 48.84 621 ASN B O 1
ATOM 9051 N N . LEU B 1 618 ? 34.969 -10.850 -29.819 1.00 48.16 622 LEU B N 1
ATOM 9052 C CA . LEU B 1 618 ? 34.606 -9.634 -29.069 1.00 50.37 622 LEU B CA 1
ATOM 9053 C C . LEU B 1 618 ? 33.135 -9.749 -28.656 1.00 51.36 622 LEU B C 1
ATOM 9054 O O . LEU B 1 618 ? 32.316 -10.113 -29.475 1.00 47.60 622 LEU B O 1
ATOM 9059 N N . THR B 1 619 ? 32.845 -9.531 -27.369 1.00 54.05 623 THR B N 1
ATOM 9060 C CA . THR B 1 619 ? 31.537 -9.861 -26.772 1.00 54.82 623 THR B CA 1
ATOM 9061 C C . THR B 1 619 ? 30.683 -8.589 -26.559 1.00 59.81 623 THR B C 1
ATOM 9062 O O . THR B 1 619 ? 29.545 -8.528 -27.005 1.00 61.18 623 THR B O 1
ATOM 9064 N N . GLN B 1 620 ? 31.208 -7.582 -25.851 1.00 58.78 624 GLN B N 1
ATOM 9065 C CA . GLN B 1 620 ? 30.442 -6.378 -25.465 1.00 58.33 624 GLN B CA 1
ATOM 9066 C C . GLN B 1 620 ? 31.257 -5.120 -25.793 1.00 62.63 624 GLN B C 1
ATOM 9067 O O . GLN B 1 620 ? 32.464 -5.133 -25.665 1.00 69.33 624 GLN B O 1
ATOM 9069 N N . VAL B 1 621 ? 30.581 -4.048 -26.223 1.00 69.13 625 VAL B N 1
ATOM 9070 C CA . VAL B 1 621 ? 31.218 -2.762 -26.600 1.00 67.99 625 VAL B CA 1
ATOM 9071 C C . VAL B 1 621 ? 30.436 -1.619 -25.930 1.00 67.12 625 VAL B C 1
ATOM 9072 O O . VAL B 1 621 ? 29.215 -1.714 -25.766 1.00 62.69 625 VAL B O 1
ATOM 9074 N N . TRP B 1 622 ? 31.149 -0.553 -25.535 1.00 65.48 626 TRP B N 1
ATOM 9075 C CA . TRP B 1 622 ? 30.568 0.668 -24.962 1.00 64.49 626 TRP B CA 1
ATOM 9076 C C . TRP B 1 622 ? 30.918 1.845 -25.879 1.00 65.51 626 TRP B C 1
ATOM 9077 O O . TRP B 1 622 ? 32.013 1.866 -26.439 1.00 60.45 626 TRP B O 1
ATOM 9079 N N . ASP B 1 623 ? 29.980 2.799 -26.005 1.00 66.61 627 ASP B N 1
ATOM 9080 C CA . ASP B 1 623 ? 30.086 4.013 -26.842 1.00 62.46 627 ASP B CA 1
ATOM 9081 C C . ASP B 1 623 ? 30.237 3.618 -28.324 1.00 59.42 627 ASP B C 1
ATOM 9082 O O . ASP B 1 623 ? 30.739 4.399 -29.136 1.00 55.99 627 ASP B O 1
ATOM 9084 N N . SER B 1 624 ? 29.751 2.417 -28.666 1.00 59.43 628 SER B N 1
ATOM 9085 C CA . SER B 1 624 ? 29.770 1.844 -30.021 1.00 57.39 628 SER B CA 1
ATOM 9086 C C . SER B 1 624 ? 28.881 0.592 -30.036 1.00 54.27 628 SER B C 1
ATOM 9087 O O . SER B 1 624 ? 28.531 0.084 -28.989 1.00 56.71 628 SER B O 1
ATOM 9089 N N . LYS B 1 625 ? 28.511 0.118 -31.230 1.00 52.86 629 LYS B N 1
ATOM 9090 C CA . LYS B 1 625 ? 27.818 -1.164 -31.411 1.00 51.75 629 LYS B CA 1
ATOM 9091 C C . LYS B 1 625 ? 28.643 -1.997 -32.401 1.00 53.55 629 LYS B C 1
ATOM 9092 O O . LYS B 1 625 ? 29.423 -1.428 -33.162 1.00 51.07 629 LYS B O 1
ATOM 9094 N N . ILE B 1 626 ? 28.496 -3.327 -32.359 1.00 54.37 630 ILE B N 1
ATOM 9095 C CA . ILE B 1 626 ? 29.108 -4.209 -33.356 1.00 56.42 630 ILE B CA 1
ATOM 9096 C C . ILE B 1 626 ? 28.105 -4.373 -34.512 1.00 58.05 630 ILE B C 1
ATOM 9097 O O . ILE B 1 626 ? 27.090 -5.030 -34.354 1.00 55.03 630 ILE B O 1
ATOM 9102 N N . SER B 1 627 ? 28.396 -3.780 -35.676 1.00 60.23 631 SER B N 1
ATOM 9103 C CA . SER B 1 627 ? 27.495 -3.904 -36.830 1.00 58.70 631 SER B CA 1
ATOM 9104 C C . SER B 1 627 ? 27.430 -5.365 -37.304 1.00 61.75 631 SER B C 1
ATOM 9105 O O . SER B 1 627 ? 26.340 -5.890 -37.482 1.00 63.22 631 SER B O 1
ATOM 9107 N N . SER B 1 628 ? 28.586 -6.020 -37.464 1.00 66.77 632 SER B N 1
ATOM 9108 C CA . SER B 1 628 ? 28.648 -7.428 -37.907 1.00 68.58 632 SER B CA 1
ATOM 9109 C C . SER B 1 628 ? 29.983 -8.065 -37.483 1.00 70.40 632 SER B C 1
ATOM 9110 O O . SER B 1 628 ? 30.940 -7.361 -37.178 1.00 68.12 632 SER B O 1
ATOM 9113 N N . LYS B 1 629 ? 29.991 -9.406 -37.439 1.00 73.79 633 LYS B N 1
ATOM 9114 C CA . LYS B 1 629 ? 31.168 -10.254 -37.205 1.00 72.92 633 LYS B CA 1
ATOM 9115 C C . LYS B 1 629 ? 31.048 -11.462 -38.152 1.00 74.63 633 LYS B C 1
ATOM 9116 O O . LYS B 1 629 ? 30.517 -12.512 -37.776 1.00 76.58 633 LYS B O 1
ATOM 9118 N N . THR B 1 630 ? 31.507 -11.273 -39.399 1.00 73.44 634 THR B N 1
ATOM 9119 C CA . THR B 1 630 ? 31.490 -12.302 -40.452 1.00 74.96 634 THR B CA 1
ATOM 9120 C C . THR B 1 630 ? 32.917 -12.821 -40.715 1.00 76.19 634 THR B C 1
ATOM 9121 O O . THR B 1 630 ? 33.795 -12.040 -41.022 1.00 81.34 634 THR B O 1
ATOM 9123 N N . ASN B 1 631 ? 33.126 -14.142 -40.602 1.00 77.16 635 ASN B N 1
ATOM 9124 C CA . ASN B 1 631 ? 34.396 -14.817 -40.938 1.00 75.62 635 ASN B CA 1
ATOM 9125 C C . ASN B 1 631 ? 35.577 -14.134 -40.226 1.00 75.24 635 ASN B C 1
ATOM 9126 O O . ASN B 1 631 ? 36.617 -13.910 -40.849 1.00 78.61 635 ASN B O 1
ATOM 9128 N N . ASN B 1 632 ? 35.396 -13.807 -38.934 1.00 69.97 636 ASN B N 1
ATOM 9129 C CA . ASN B 1 632 ? 36.411 -13.161 -38.048 1.00 68.45 636 ASN B CA 1
ATOM 9130 C C . ASN B 1 632 ? 36.774 -11.743 -38.554 1.00 67.84 636 ASN B C 1
ATOM 9131 O O . ASN B 1 632 ? 37.892 -11.254 -38.359 1.00 70.28 636 ASN B O 1
ATOM 9133 N N . HIS B 1 633 ? 35.816 -11.077 -39.222 1.00 65.27 637 HIS B N 1
ATOM 9134 C CA . HIS B 1 633 ? 35.917 -9.665 -39.639 1.00 62.09 637 HIS B CA 1
ATOM 9135 C C . HIS B 1 633 ? 34.876 -8.866 -38.845 1.00 59.87 637 HIS B C 1
ATOM 9136 O O . HIS B 1 633 ? 33.717 -9.245 -38.815 1.00 60.10 637 HIS B O 1
ATOM 9143 N N . TYR B 1 634 ? 35.278 -7.746 -38.237 1.00 60.07 638 TYR B N 1
ATOM 9144 C CA . TYR B 1 634 ? 34.381 -6.982 -37.341 1.00 57.54 638 TYR B CA 1
ATOM 9145 C C . TYR B 1 634 ? 34.112 -5.583 -37.915 1.00 54.77 638 TYR B C 1
ATOM 9146 O O . TYR B 1 634 ? 35.047 -4.861 -38.249 1.00 54.84 638 TYR B O 1
ATOM 9155 N N . VAL B 1 635 ? 32.826 -5.226 -38.017 1.00 51.93 639 VAL B N 1
ATOM 9156 C CA . VAL B 1 635 ? 32.381 -3.887 -38.389 1.00 50.82 639 VAL B CA 1
ATOM 9157 C C . VAL B 1 635 ? 31.838 -3.230 -37.108 1.00 52.20 639 VAL B C 1
ATOM 9158 O O . VAL B 1 635 ? 31.020 -3.835 -36.413 1.00 51.74 639 VAL B O 1
ATOM 9162 N N . ILE B 1 636 ? 32.326 -2.025 -36.779 1.00 50.31 640 ILE B N 1
ATOM 9163 C CA . ILE B 1 636 ? 31.879 -1.301 -35.568 1.00 52.41 640 ILE B CA 1
ATOM 9164 C C . ILE B 1 636 ? 31.318 0.059 -36.000 1.00 52.05 640 ILE B C 1
ATOM 9165 O O . ILE B 1 636 ? 31.762 0.610 -36.997 1.00 49.56 640 ILE B O 1
ATOM 9170 N N . THR B 1 637 ? 30.303 0.546 -35.268 1.00 52.44 641 THR B N 1
ATOM 9171 C CA . THR B 1 637 ? 29.668 1.863 -35.490 1.00 52.96 641 THR B CA 1
ATOM 9172 C C . THR B 1 637 ? 29.487 2.568 -34.129 1.00 54.80 641 THR B C 1
ATOM 9173 O O . THR B 1 637 ? 29.564 1.930 -33.071 1.00 48.85 641 THR B O 1
ATOM 9177 N N . ASN B 1 638 ? 29.235 3.885 -34.192 1.00 57.95 642 ASN B N 1
ATOM 9178 C CA . ASN B 1 638 ? 29.182 4.786 -33.016 1.00 62.16 642 ASN B CA 1
ATOM 9179 C C . ASN B 1 638 ? 27.770 4.797 -32.405 1.00 66.01 642 ASN B C 1
ATOM 9180 O O . ASN B 1 638 ? 26.827 4.256 -32.992 1.00 64.89 642 ASN B O 1
ATOM 9185 N N . ALA B 1 639 ? 27.664 5.454 -31.235 1.00 69.99 643 ALA B N 1
ATOM 9186 C CA . ALA B 1 639 ? 26.450 5.601 -30.422 1.00 70.27 643 ALA B CA 1
ATOM 9187 C C . ALA B 1 639 ? 25.812 6.979 -30.662 1.00 73.05 643 ALA B C 1
ATOM 9188 O O . ALA B 1 639 ? 25.093 7.483 -29.795 1.00 73.95 643 ALA B O 1
ATOM 9190 N N . GLY B 1 640 ? 26.101 7.602 -31.814 1.00 73.69 644 GLY B N 1
ATOM 9191 C CA . GLY B 1 640 ? 25.451 8.857 -32.257 1.00 70.95 644 GLY B CA 1
ATOM 9192 C C . GLY B 1 640 ? 26.113 10.112 -31.695 1.00 71.51 644 GLY B C 1
ATOM 9193 O O . GLY B 1 640 ? 26.599 10.982 -32.447 1.00 66.61 644 GLY B O 1
ATOM 9194 N N . TRP B 1 641 ? 26.148 10.201 -30.359 1.00 74.95 645 TRP B N 1
ATOM 9195 C CA . TRP B 1 641 ? 26.646 11.380 -29.640 1.00 74.69 645 TRP B CA 1
ATOM 9196 C C . TRP B 1 641 ? 28.156 11.570 -29.857 1.00 71.72 645 TRP B C 1
ATOM 9197 O O . TRP B 1 641 ? 28.656 12.685 -29.738 1.00 66.08 645 TRP B O 1
ATOM 9208 N N . ASN B 1 642 ? 28.871 10.482 -30.184 1.00 69.35 646 ASN B N 1
ATOM 9209 C CA . ASN B 1 642 ? 30.326 10.490 -30.344 1.00 66.76 646 ASN B CA 1
ATOM 9210 C C . ASN B 1 642 ? 30.707 10.142 -31.795 1.00 67.38 646 ASN B C 1
ATOM 9211 O O . ASN B 1 642 ? 31.748 9.524 -32.036 1.00 61.59 646 ASN B O 1
ATOM 9216 N N . GLY B 1 643 ? 29.862 10.561 -32.747 1.00 71.40 647 GLY B N 1
ATOM 9217 C CA . GLY B 1 643 ? 29.999 10.259 -34.170 1.00 71.87 647 GLY B CA 1
ATOM 9218 C C . GLY B 1 643 ? 31.118 11.010 -34.882 1.00 71.66 647 GLY B C 1
ATOM 9219 O O . GLY B 1 643 ? 31.662 10.476 -35.852 1.00 66.76 647 GLY B O 1
ATOM 9220 N N . GLU B 1 644 ? 31.433 12.239 -34.449 1.00 75.61 648 GLU B N 1
ATOM 9221 C CA . GLU B 1 644 ? 32.367 13.122 -35.198 1.00 79.82 648 GLU B CA 1
ATOM 9222 C C . GLU B 1 644 ? 33.738 13.185 -34.506 1.00 78.59 648 GLU B C 1
ATOM 9223 O O . GLU B 1 644 ? 33.824 13.530 -33.322 1.00 67.23 648 GLU B O 1
ATOM 9225 N N . ILE B 1 645 ? 34.799 12.907 -35.281 1.00 84.87 649 ILE B N 1
ATOM 9226 C CA . ILE B 1 645 ? 36.208 12.970 -34.847 1.00 91.94 649 ILE B CA 1
ATOM 9227 C C . ILE B 1 645 ? 36.909 14.137 -35.550 1.00 94.39 649 ILE B C 1
ATOM 9228 O O . ILE B 1 645 ? 36.847 14.243 -36.774 1.00 98.38 649 ILE B O 1
ATOM 9230 N N . PRO B 1 646 ? 37.572 15.059 -34.806 1.00 94.17 650 PRO B N 1
ATOM 9231 C CA . PRO B 1 646 ? 38.376 16.118 -35.428 1.00 90.99 650 PRO B CA 1
ATOM 9232 C C . PRO B 1 646 ? 39.628 15.528 -36.100 1.00 87.11 650 PRO B C 1
ATOM 9233 O O . PRO B 1 646 ? 40.118 14.508 -35.640 1.00 83.16 650 PRO B O 1
ATOM 9237 N N . SER B 1 647 ? 40.127 16.143 -37.178 1.00 83.53 651 SER B N 1
ATOM 9238 C CA . SER B 1 647 ? 41.319 15.606 -37.838 1.00 81.78 651 SER B CA 1
ATOM 9239 C C . SER B 1 647 ? 42.487 15.707 -36.854 1.00 78.96 651 SER B C 1
ATOM 9240 O O . SER B 1 647 ? 42.749 16.787 -36.334 1.00 72.95 651 SER B O 1
ATOM 9242 N N . GLY B 1 648 ? 43.140 14.573 -36.574 1.00 76.14 652 GLY B N 1
ATOM 9243 C CA . GLY B 1 648 ? 44.156 14.488 -35.523 1.00 73.08 652 GLY B CA 1
ATOM 9244 C C . GLY B 1 648 ? 43.569 14.150 -34.160 1.00 72.86 652 GLY B C 1
ATOM 9245 O O . GLY B 1 648 ? 44.315 14.047 -33.192 1.00 67.90 652 GLY B O 1
ATOM 9246 N N . GLY B 1 649 ? 42.236 14.008 -34.096 1.00 75.10 653 GLY B N 1
ATOM 9247 C CA . GLY B 1 649 ? 41.495 13.774 -32.854 1.00 72.90 653 GLY B CA 1
ATOM 9248 C C . GLY B 1 649 ? 41.483 12.302 -32.483 1.00 71.60 653 GLY B C 1
ATOM 9249 O O . GLY B 1 649 ? 41.839 11.465 -33.292 1.00 66.87 653 GLY B O 1
ATOM 9250 N N . SER B 1 650 ? 41.073 12.006 -31.246 1.00 73.00 654 SER B N 1
ATOM 9251 C CA . SER B 1 650 ? 40.989 10.638 -30.728 1.00 71.30 654 SER B CA 1
ATOM 9252 C C . SER B 1 650 ? 39.614 10.401 -30.083 1.00 69.90 654 SER B C 1
ATOM 9253 O O . SER B 1 650 ? 39.177 11.173 -29.231 1.00 64.42 654 SER B O 1
ATOM 9255 N N . ILE B 1 651 ? 38.930 9.328 -30.495 1.00 68.00 655 ILE B N 1
ATOM 9256 C CA . ILE B 1 651 ? 37.787 8.781 -29.756 1.00 66.02 655 ILE B CA 1
ATOM 9257 C C . ILE B 1 651 ? 38.280 7.487 -29.103 1.00 65.31 655 ILE B C 1
ATOM 9258 O O . ILE B 1 651 ? 38.918 6.681 -29.768 1.00 69.73 655 ILE B O 1
ATOM 9260 N N . THR B 1 652 ? 37.988 7.281 -27.814 1.00 62.96 656 THR B N 1
ATOM 9261 C CA . THR B 1 652 ? 38.327 6.003 -27.147 1.00 59.81 656 THR B CA 1
ATOM 9262 C C . THR B 1 652 ? 37.048 5.200 -26.838 1.00 57.93 656 THR B C 1
ATOM 9263 O O . THR B 1 652 ? 36.265 5.581 -25.967 1.00 56.74 656 THR B O 1
ATOM 9265 N N . ILE B 1 653 ? 36.860 4.073 -27.550 1.00 56.51 657 ILE B N 1
ATOM 9266 C CA . ILE B 1 653 ? 35.781 3.082 -27.298 1.00 55.88 657 ILE B CA 1
ATOM 9267 C C . ILE B 1 653 ? 36.395 1.927 -26.495 1.00 52.25 657 ILE B C 1
ATOM 9268 O O . ILE B 1 653 ? 37.599 1.773 -26.455 1.00 45.34 657 ILE B O 1
ATOM 9273 N N . GLY B 1 654 ? 35.561 1.124 -25.847 1.00 54.57 658 GLY B N 1
ATOM 9274 C CA . GLY B 1 654 ? 36.050 -0.010 -25.070 1.00 57.37 658 GLY B CA 1
ATOM 9275 C C . GLY B 1 654 ? 34.999 -1.092 -24.993 1.00 55.38 658 GLY B C 1
ATOM 9276 O O . GLY B 1 654 ? 33.824 -0.790 -24.970 1.00 60.80 658 GLY B O 1
ATOM 9277 N N . GLY B 1 655 ? 35.439 -2.352 -24.933 1.00 54.93 659 GLY B N 1
ATOM 9278 C CA . GLY B 1 655 ? 34.550 -3.518 -24.828 1.00 54.03 659 GLY B CA 1
ATOM 9279 C C . GLY B 1 655 ? 35.125 -4.612 -23.931 1.00 53.48 659 GLY B C 1
ATOM 9280 O O . GLY B 1 655 ? 36.085 -4.387 -23.181 1.00 53.77 659 GLY B O 1
ATOM 9281 N N . ALA B 1 656 ? 34.483 -5.790 -23.992 1.00 51.37 660 ALA B N 1
ATOM 9282 C CA . ALA B 1 656 ? 34.915 -7.048 -23.362 1.00 49.94 660 ALA B CA 1
ATOM 9283 C C . ALA B 1 656 ? 35.001 -8.161 -24.418 1.00 49.16 660 ALA B C 1
ATOM 9284 O O . ALA B 1 656 ? 34.455 -8.039 -25.524 1.00 52.49 660 ALA B O 1
ATOM 9286 N N . GLY B 1 657 ? 35.666 -9.262 -24.058 1.00 48.41 661 GLY B N 1
ATOM 9287 C CA . GLY B 1 657 ? 35.840 -10.387 -24.967 1.00 48.41 661 GLY B CA 1
ATOM 9288 C C . GLY B 1 657 ? 35.925 -11.701 -24.223 1.00 47.37 661 GLY B C 1
ATOM 9289 O O . GLY B 1 657 ? 36.064 -11.728 -23.017 1.00 43.29 661 GLY B O 1
ATOM 9290 N N . THR B 1 658 ? 35.808 -12.797 -24.981 1.00 49.55 662 THR B N 1
ATOM 9291 C CA . THR B 1 658 ? 35.849 -14.158 -24.462 1.00 50.09 662 THR B CA 1
ATOM 9292 C C . THR B 1 658 ? 37.035 -14.879 -25.117 1.00 52.48 662 THR B C 1
ATOM 9293 O O . THR B 1 658 ? 37.355 -14.595 -26.289 1.00 50.53 662 THR B O 1
ATOM 9295 N N . GLY B 1 659 ? 37.660 -15.811 -24.374 1.00 51.92 663 GLY B N 1
ATOM 9296 C CA . GLY B 1 659 ? 38.873 -16.501 -24.827 1.00 49.17 663 GLY B CA 1
ATOM 9297 C C . GLY B 1 659 ? 40.087 -15.685 -24.432 1.00 47.52 663 GLY B C 1
ATOM 9298 O O . GLY B 1 659 ? 40.055 -15.068 -23.385 1.00 46.26 663 GLY B O 1
ATOM 9299 N N . ASN B 1 660 ? 41.137 -15.679 -25.259 1.00 43.82 664 ASN B N 1
ATOM 9300 C CA . ASN B 1 660 ? 42.355 -14.881 -25.000 1.00 40.29 664 ASN B CA 1
ATOM 9301 C C . ASN B 1 660 ? 42.436 -13.766 -26.034 1.00 40.59 664 ASN B C 1
ATOM 9302 O O . ASN B 1 660 ? 41.786 -13.864 -27.069 1.00 42.20 664 ASN B O 1
ATOM 9307 N N . PRO B 1 661 ? 43.202 -12.675 -25.771 1.00 40.77 665 PRO B N 1
ATOM 9308 C CA . PRO B 1 661 ? 43.393 -11.575 -26.724 1.00 38.66 665 PRO B CA 1
ATOM 9309 C C . PRO B 1 661 ? 44.122 -11.961 -28.017 1.00 36.02 665 PRO B C 1
ATOM 9310 O O . PRO B 1 661 ? 44.814 -12.957 -28.051 1.00 32.69 665 PRO B O 1
ATOM 9314 N N . ALA B 1 662 ? 43.879 -11.175 -29.066 1.00 36.92 666 ALA B N 1
ATOM 9315 C CA . ALA B 1 662 ? 44.531 -11.294 -30.373 1.00 41.83 666 ALA B CA 1
ATOM 9316 C C . ALA B 1 662 ? 44.843 -9.881 -30.874 1.00 43.08 666 ALA B C 1
ATOM 9317 O O . ALA B 1 662 ? 44.497 -8.906 -30.207 1.00 44.08 666 ALA B O 1
ATOM 9319 N N . GLU B 1 663 ? 45.489 -9.785 -32.039 1.00 46.36 667 GLU B N 1
ATOM 9320 C CA . GLU B 1 663 ? 45.859 -8.493 -32.623 1.00 48.13 667 GLU B CA 1
ATOM 9321 C C . GLU B 1 663 ? 44.667 -7.936 -33.416 1.00 48.65 667 GLU B C 1
ATOM 9322 O O . GLU B 1 663 ? 43.939 -8.699 -34.021 1.00 46.03 667 GLU B O 1
ATOM 9328 N N . LEU B 1 664 ? 44.474 -6.611 -33.367 1.00 49.55 668 LEU B N 1
ATOM 9329 C CA . LEU B 1 664 ? 43.505 -5.906 -34.195 1.00 51.74 668 LEU B CA 1
ATOM 9330 C C . LEU B 1 664 ? 44.242 -5.506 -35.471 1.00 52.97 668 LEU B C 1
ATOM 9331 O O . LEU B 1 664 ? 45.231 -4.802 -35.387 1.00 53.89 668 LEU B O 1
ATOM 9336 N N . LEU B 1 665 ? 43.798 -5.990 -36.633 1.00 56.89 669 LEU B N 1
ATOM 9337 C CA . LEU B 1 665 ? 44.592 -5.822 -37.857 1.00 62.19 669 LEU B CA 1
ATOM 9338 C C . LEU B 1 665 ? 43.735 -5.284 -39.013 1.00 62.80 669 LEU B C 1
ATOM 9339 O O . LEU B 1 665 ? 42.525 -5.500 -39.055 1.00 64.33 669 LEU B O 1
ATOM 9344 N N . ASN B 1 666 ? 44.404 -4.577 -39.940 1.00 61.59 670 ASN B N 1
ATOM 9345 C CA . ASN B 1 666 ? 43.821 -4.026 -41.176 1.00 62.49 670 ASN B CA 1
ATOM 9346 C C . ASN B 1 666 ? 42.686 -3.032 -40.855 1.00 64.34 670 ASN B C 1
ATOM 9347 O O . ASN B 1 666 ? 41.687 -2.960 -41.589 1.00 61.45 670 ASN B O 1
ATOM 9349 N N . ALA B 1 667 ? 42.844 -2.231 -39.791 1.00 62.18 671 ALA B N 1
ATOM 9350 C CA . ALA B 1 667 ? 41.785 -1.277 -39.403 1.00 61.26 671 ALA B CA 1
ATOM 9351 C C . ALA B 1 667 ? 41.668 -0.159 -40.458 1.00 63.18 671 ALA B C 1
ATOM 9352 O O . ALA B 1 667 ? 42.673 0.322 -40.982 1.00 57.46 671 ALA B O 1
ATOM 9354 N N . VAL B 1 668 ? 40.415 0.179 -40.793 1.00 66.27 672 VAL B N 1
ATOM 9355 C CA . VAL B 1 668 ? 39.990 1.207 -41.780 1.00 63.86 672 VAL B CA 1
ATOM 9356 C C . VAL B 1 668 ? 38.868 2.030 -41.127 1.00 63.77 672 VAL B C 1
ATOM 9357 O O . VAL B 1 668 ? 38.014 1.424 -40.495 1.00 70.13 672 VAL B O 1
ATOM 9361 N N . ILE B 1 669 ? 38.869 3.369 -41.253 1.00 58.96 673 ILE B N 1
ATOM 9362 C CA . ILE B 1 669 ? 37.745 4.216 -40.749 1.00 56.69 673 ILE B CA 1
ATOM 9363 C C . ILE B 1 669 ? 37.084 4.907 -41.953 1.00 59.24 673 ILE B C 1
ATOM 9364 O O . ILE B 1 669 ? 37.718 5.704 -42.615 1.00 57.12 673 ILE B O 1
ATOM 9366 N N . SER B 1 670 ? 35.825 4.560 -42.256 1.00 63.62 674 SER B N 1
ATOM 9367 C CA . SER B 1 670 ? 35.124 5.080 -43.445 1.00 65.68 674 SER B CA 1
ATOM 9368 C C . SER B 1 670 ? 34.241 6.263 -43.030 1.00 65.51 674 SER B C 1
ATOM 9369 O O . SER B 1 670 ? 34.355 6.728 -41.896 1.00 64.60 674 SER B O 1
#

B-factor: mean 24.22, std 18.63, range [3.03, 132.34]

Secondary structure (DSSP, 8-state):
--EEEEEEEGGGGSTT---GGG--GGG-SEEEEEEEEE-BTTEEEE---STT-S-BEEEES--TT-GGGSSPPPTT-EEES-HIIIII---TTS---HHHHHHS---HHHHHHHHHHHHSTT-EEEEEEEETTT-TTHHHHHSSHHHHHHHHHHHHHHHHHHT-SEEEEEES-TTS-SSTT----TTHHHHHHHHHHHHHHHHHHHHHHHT---EEEEEEESSHHHHHTS-HHHHHHHSSEEEEE---SS-TTSSB---SS--S--TTSTTGGGT-SHHHHHHHHHHTT--GGGEEEEEESEEEEESEE--GGGGTT-BEE--TTS--B---TT--TTT----EEEHHHHHHHTTT-TTEEEEEETTTTEEEEEETTT--EEE---HHHHHHHHHHHHHHT--EEEEE-GGGSS-EETTEE--S--HHHHHHHHHTSS--------PPPPPEEEEEEEE-SS-EEEEEEPP--SS-EEEEEEEETTEEEEESSSEEEE-S--TT-EEEEEEEEEETTS-BPPPEEEEEEPP--EEEEEEEE-SSEEEEEEEEE---SS-B-S-EEEEE-SSEEEEEESEEEEEEETTEEEEEE-SSS--B-TT-EEEEEEEEES--B--EEEEE-/---EEEEEEEGGGGSTT---GGG--GGG-SEEEEEEEEE-BTTEEEE---STT-S--EEEES--TT-GGGSSPPPTT-EEES-HIIIII---TTS---HHHHHTT---HHHHHHHHHHHHSTT-EEEEEEEETTT-TTHHHHHSSHHHHHHHHHHHHHHHHHHT-SEEEEEES-TTS-SSTT----TTHHHHHHHHHHHHHHHHHHHHHHHT---EEEEEEESSHHHHHTS-HHHHHHHSSEEEEE---SS-TTSSB---TT--S--TTSTTGGGT-SHHHHHHHHHHTT--GGGEEEEEESEEEEESEE--GGGGTT-BEE--TTS-SB---TT--TTT----EEEHHHHHHHTTT-TTEEEEEETTTTEEEEEETTT--EEE---HHHHHHHHHHHHHHT--EEEEE-GGGSS-EETTEE--S--HHHHHHHHHTSS-------PPPPPPEEEEEEEE-SS-EEEEEEPP--SS---EEEEEETTEEEEESSSEEEE-S--TT-EEEEEEEEE-TTS-BPPPEEEEEE----EEEEEEEE-SSEEEEEEEEE--SSSPBSS-EEEEE-SSEEEEEESEEEEEEETTEEEEEE-STT--B-TT-EEEEEEEEESS-B--EEEEE-

Sequence (1251 aa):
SQKIVGYFPSSWGVYGRNYQVADIDASKLTHLNYAFADICWNGKHGNPSTHPDNPNKQTWNCKESGVPLQNKEVPNGTLVLGEPWADVTKSYPVSGTTWEDCDKYARCGNFGELKRLKAKYPHLKTIISVGGWTWSNRFSDMAADEKTRKVFAESTVAFLRAYGFDGVDLDWEYPGVETIPGGSYRPEDKQNFTLLLQDVRNALNKAGAEDGKQYLLTIASGASQRYADHTELKKISQILDWINIMTYDFHGGWEATSNHNAALYKDPNDPAANTNFYVDGAINVYTNEGVPVDKLVLGVPFYGRGWKSCGKENNGQYQPCKPGSDGKLASKGTWDDYSTGDTGVYDYGDLAANYVNKNGFVRYWNDTAKVPYLYNATTGTFISYDDNESMKYKTDYIKTKGLSGAMFWELSGDCRTSPKYSCSGPKLLDTLVKELLGGPINQKDTEPPTNVKNIVVTNKNSNSVQLNWTASTDNVGVTEYEITAGEEKWSTTTNSITIKNLKPNTEYTFSIIAKDAAGNKSQPTALTVKTDETATFSVTSNWGSGYNFSIIIKNNGTTPIKNWKLEFDYSGNLTQVWDSKISSKTNNHYVITNAGWNGEIPSGGSITIGGAGTGNPAELLNAVISQSQKIVGYFPSSWGVYGRNYQVADIDASKLTHLNYAFADICWNGKHGNPSTHPDNPNKQQTWNCKESGVPLQNKEVPNGTLVLGEPWADVTKSYPVSGTTWEDCDKYARCGNFGELKRLKAKYPHLKTIISVGGWTWSNRFSDMAADEKTRKVFAESTVAFLRAYGFDGVDLDDWEYPGVETIPGGSYRPEDKQNFTLLLQDVRNALNKAGAEDGKQYLLTIASGASQRYADHTELKKISQILDWINIMTYDFHGGWEATSNHNAALYKDPNDPAANTNFYVDGAINVYTNEGVPVDKLVLGVPFYGRGWKSCGKENNGQYQPCKPGSDGKLASKGTWDDYSTGDTGVYDYGDLAANYVNKNGFVRYWNDTAKVPYLYNATTGTFISYDDNESMKYKTDYIKTKGLSGAMFWELSGDCRTSPKYSCSGPKLLDTLVKELLGGPINQKDTEPPTNVKNIVVTNKNSNSVQLNWTASTDNVGVTEYEITAGEEKWSTTTNSITIKNLKPNTEYTFSIIAKDAAGNKSQPTALTVKTDETATFSVTSNWGSGYNFSIIIKNNGTTPIKNWKLEFDYSGNLTQVWDSKISSKTNNHYVITNAGWNGEIPSGGSITIGGAGTGNPAELLNAVIS